Protein AF-A0A2D5ZGW1-F1 (afdb_monomer_lite)

Secondary structure (DSSP, 8-state):
--PPPHHHHHHHHHTT--HHHHHHHHHHHTT--EEHHHHHHHH---HHHHHHHHHHHHHTTSEEEEEETTEEEEEES-TTHHHHHHHHHHHHHHHHHHHHHHHHHHHHHHHHHHTTPPEEEEEEHHHHHHHHHHHHHHS--SEEEEE----S-GGG-TTHHHHHHHHHHHHHTT-EEEEEEESSHHHHHHHHTHHHHTEEEEEE-GGG---SSEEEEETTEEEEEETTTTEEEEEE-HHHHHHHHHHHHHHHHHTT----TTSTT---S-PPPPPPPHHHHHHHHHHHHHS-HHHHHHHHHHHHHHHHHHHHHHHHHHHHHHHHHHHHHHHHHHHHHHH--HHHHHT--SGGGGGSHHHHHHHHHHHHHHHHSTT--EEEEEEEETTEEEEEEEEEETT-SSTTGGGSS-TTS---SS-SS---TTTTT----TTEEESS--HHHHHTTTS-EEPPSEEETTEEEEEEEEEEE-TTS-EEEEEEEEEETHHHHHHHHHHHHHHHHHHHHHHHHHHHHHHS----SHHHHHHHTTSTTHHHHHHHHHHHHHHHHHHHHHHHHHHHHHHHHHHHHHHHHHHGGG--HHHHHH--SGGGGGSHHHHHHHHHHHHHHHH-TT--EEEEEEE-SSTTEEEEEEETTTTSTT----SS-SS--SGGG----TT-EEE-TT-HHHHHHTTS-EE-SS-EEETTEEEEEEEEEEE-TTS-EEEEEEEEEETHHHHHHHHHHHHHHHHHHHHHHHHHHHHHHHH-HHHHHHHHHSHHHHHHT----

Foldseek 3Di:
DDADPPVVVVVVVVVPQDPLLNLLVRVQVVPDFDALVRSCVVRVDDSVVNVVSLVVCVVLVQWDWDQDPNGTTIHGPDPCSVVVSVVVSVVVVVVVVVVVVVVVVVVVVVVVVVVADWDKDKAFAPVSVLVVLVVLLVQLFQEKEKEAALPDALVPQPCNVSVVVSLVSCVVSNRAYEYEYAPDPSLVVVQVCCLPRRYHYFHDHNVLRDDPFMWMQGQQWIKTQHSVRRMIMITRGNVVSVVVVVSRVVRVVVSVPPDDPPCPPPPPDPDDDDNPDPVVVCVVVVVCQVPDPVNVVVVVVVVVVVVVVVVVVLVVLLVLVQVLQQLLQQLLQLLLLVQDDLVLLVQFADQVSLPPPSQLVRLCSQLLLPVQQVQWQWKFKKDADPPGNVWIWTSHINQPNPQCQLPDPDVVSQTPSRPPPDRDCQALRRGHGGNHTPDDDDPQLSCQQVAKGKDDFDQDRNGTWIKTKHFNADPVRHGSIIIMIIGHPVVSVVSSCVLCVVVVVVVVVVVVCVVVVVVPDDDDPPVVVVVCVPDPCVLVVLVVVLVVVVVVLVVVLVSLLVSLLVSVQSSQLSLQSSLLAVDAVVLLVCFAFQVSLPPPSNVVVLVSQLSSCVSVVQWQKKFKWFADPDNQKTWTSDINPVNPQPDQDPSLPPPDRDQLNHRGGHNHIDGCVVPVQQSVQQVGKGWGPDFDADSNGTWTKIKHFNAHPVRHGGIIIIITGHSCVSVVVSCVVCVVVVVVSVVSVVVSVVVVLVVDVVVVVVVCVPPVNCVVPPPDD

Structure (mmCIF, N/CA/C/O backbone):
data_AF-A0A2D5ZGW1-F1
#
_entry.id   AF-A0A2D5ZGW1-F1
#
loop_
_atom_site.group_PDB
_atom_site.id
_atom_site.type_symbol
_atom_site.label_atom_id
_atom_site.label_alt_id
_atom_site.label_comp_id
_atom_site.label_asym_id
_atom_site.label_entity_id
_atom_site.label_seq_id
_atom_site.pdbx_PDB_ins_code
_atom_site.Cartn_x
_atom_site.Cartn_y
_atom_site.Cartn_z
_atom_site.occupancy
_atom_site.B_iso_or_equiv
_atom_site.auth_seq_id
_atom_site.auth_comp_id
_atom_site.auth_asym_id
_atom_site.auth_atom_id
_atom_site.pdbx_PDB_model_num
ATOM 1 N N . MET A 1 1 ? 85.721 -47.897 -81.813 1.00 48.12 1 MET A N 1
ATOM 2 C CA . MET A 1 1 ? 84.308 -47.486 -81.688 1.00 48.12 1 MET A CA 1
ATOM 3 C C . MET A 1 1 ? 84.289 -45.992 -81.449 1.00 48.12 1 MET A C 1
ATOM 5 O O . MET A 1 1 ? 84.829 -45.555 -80.439 1.00 48.12 1 MET A O 1
ATOM 9 N N . VAL A 1 2 ? 83.766 -45.212 -82.391 1.00 56.31 2 VAL A N 1
ATOM 10 C CA . VAL A 1 2 ? 83.578 -43.769 -82.197 1.00 56.31 2 VAL A CA 1
ATOM 11 C C . VAL A 1 2 ? 82.226 -43.599 -81.509 1.00 56.31 2 VAL A C 1
ATOM 13 O O . VAL A 1 2 ? 81.192 -43.630 -82.166 1.00 56.31 2 VAL A O 1
ATOM 16 N N . ASN A 1 3 ? 82.217 -43.514 -80.178 1.00 62.28 3 ASN A N 1
ATOM 17 C CA . ASN A 1 3 ? 80.998 -43.174 -79.444 1.00 62.28 3 ASN A CA 1
ATOM 18 C C . ASN A 1 3 ? 80.768 -41.661 -79.517 1.00 62.28 3 ASN A C 1
ATOM 20 O O . ASN A 1 3 ? 81.711 -40.883 -79.368 1.00 62.28 3 ASN A O 1
ATOM 24 N N . LEU A 1 4 ? 79.514 -41.255 -79.722 1.00 70.12 4 LEU A N 1
ATOM 25 C CA . LEU A 1 4 ? 79.095 -39.861 -79.588 1.00 70.12 4 LEU A CA 1
ATOM 26 C C . LEU A 1 4 ? 79.408 -39.376 -78.158 1.00 70.12 4 LEU A C 1
ATOM 28 O O . LEU A 1 4 ? 79.011 -40.039 -77.200 1.00 70.12 4 LEU A O 1
ATOM 32 N N . PRO A 1 5 ? 80.127 -38.254 -77.978 1.00 77.44 5 PRO A N 1
ATOM 33 C CA . PRO A 1 5 ? 80.318 -37.668 -76.657 1.00 77.44 5 PRO A CA 1
ATOM 34 C C . PRO A 1 5 ? 78.974 -37.267 -76.041 1.00 77.44 5 PRO A C 1
ATOM 36 O O . PRO A 1 5 ? 78.110 -36.735 -76.739 1.00 77.44 5 PRO A O 1
ATOM 39 N N . THR A 1 6 ? 78.823 -37.439 -74.726 1.00 76.56 6 THR A N 1
ATOM 40 C CA . THR A 1 6 ? 77.583 -37.130 -73.990 1.00 76.56 6 THR A CA 1
ATOM 41 C C . THR A 1 6 ? 77.089 -35.699 -74.225 1.00 76.56 6 THR A C 1
ATOM 43 O O . THR A 1 6 ? 75.889 -35.473 -74.307 1.00 76.56 6 THR A O 1
ATOM 46 N N . SER A 1 7 ? 77.997 -34.733 -74.398 1.00 77.50 7 SER A N 1
ATOM 47 C CA . SER A 1 7 ? 77.643 -33.342 -74.713 1.00 77.50 7 SER A CA 1
ATOM 48 C C . SER A 1 7 ? 76.905 -33.202 -76.047 1.00 77.50 7 SER A C 1
ATOM 50 O O . SER A 1 7 ? 75.913 -32.484 -76.125 1.00 77.50 7 SER A O 1
ATOM 52 N N . ILE A 1 8 ? 77.338 -33.925 -77.083 1.00 76.75 8 ILE A N 1
ATOM 53 C CA . ILE A 1 8 ? 76.698 -33.900 -78.404 1.00 76.75 8 ILE A CA 1
ATOM 54 C C . ILE A 1 8 ? 75.336 -34.597 -78.360 1.00 76.75 8 ILE A C 1
ATOM 56 O O . ILE A 1 8 ? 74.399 -34.149 -79.015 1.00 76.75 8 ILE A O 1
ATOM 60 N N . GLU A 1 9 ? 75.196 -35.658 -77.563 1.00 78.00 9 GLU A N 1
ATOM 61 C CA . GLU A 1 9 ? 73.902 -36.317 -77.356 1.00 78.00 9 GLU A CA 1
ATOM 62 C C . GLU A 1 9 ? 72.882 -35.372 -76.722 1.00 78.00 9 GLU A C 1
ATOM 64 O O . GLU A 1 9 ? 71.762 -35.267 -77.221 1.00 78.00 9 GLU A O 1
ATOM 69 N N . THR A 1 10 ? 73.288 -34.631 -75.688 1.00 81.12 10 THR A N 1
ATOM 70 C CA . THR A 1 10 ? 72.438 -33.614 -75.062 1.00 81.12 10 THR A CA 1
ATOM 71 C C . THR A 1 10 ? 72.016 -32.550 -76.074 1.00 81.12 10 THR A C 1
ATOM 73 O O . THR A 1 10 ? 70.831 -32.242 -76.169 1.00 81.12 10 THR A O 1
ATOM 76 N N . TYR A 1 11 ? 72.941 -32.049 -76.901 1.00 81.81 11 TYR A N 1
ATOM 77 C CA . TYR A 1 11 ? 72.613 -31.037 -77.912 1.00 81.81 11 TYR A CA 1
ATOM 78 C C . TYR A 1 11 ? 71.655 -31.551 -78.986 1.00 81.81 11 TYR A C 1
ATOM 80 O O . TYR A 1 11 ? 70.747 -30.835 -79.401 1.00 81.81 11 TYR A O 1
ATOM 88 N N . LEU A 1 12 ? 71.804 -32.800 -79.428 1.00 81.25 12 LEU A N 1
ATOM 89 C CA . LEU A 1 12 ? 70.855 -33.404 -80.362 1.00 81.25 12 LEU A CA 1
ATOM 90 C C . LEU A 1 12 ? 69.486 -33.609 -79.697 1.00 81.25 12 LEU A C 1
ATOM 92 O O . LEU A 1 12 ? 68.455 -33.368 -80.323 1.00 81.25 12 LEU A O 1
ATOM 96 N N . GLN A 1 13 ? 69.441 -33.981 -78.420 1.00 82.69 13 GLN A N 1
ATOM 97 C CA . GLN A 1 13 ? 68.183 -34.086 -77.684 1.00 82.69 13 GLN A CA 1
ATOM 98 C C . GLN A 1 13 ? 67.473 -32.725 -77.564 1.00 82.69 13 GLN A C 1
ATOM 100 O O . GLN A 1 13 ? 66.282 -32.634 -77.865 1.00 82.69 13 GLN A O 1
ATOM 105 N N . GLU A 1 14 ? 68.195 -31.657 -77.213 1.00 80.44 14 GLU A N 1
ATOM 106 C CA . GLU A 1 14 ? 67.682 -30.275 -77.184 1.00 80.44 14 GLU A CA 1
ATOM 107 C C . GLU A 1 14 ? 67.238 -29.784 -78.572 1.00 80.44 14 GLU A C 1
ATOM 109 O O . GLU A 1 14 ? 66.255 -29.050 -78.713 1.00 80.44 14 GLU A O 1
ATOM 114 N N . ALA A 1 15 ? 67.914 -30.244 -79.625 1.00 77.50 15 ALA A N 1
ATOM 115 C CA . ALA A 1 15 ? 67.552 -29.968 -81.009 1.00 77.50 15 ALA A CA 1
ATOM 116 C C . ALA A 1 15 ? 66.357 -30.812 -81.511 1.00 77.50 15 ALA A C 1
ATOM 118 O O . ALA A 1 15 ? 65.927 -30.657 -82.654 1.00 77.50 15 ALA A O 1
ATOM 119 N N . GLY A 1 16 ? 65.777 -31.675 -80.666 1.00 82.31 16 GLY A N 1
ATOM 120 C CA . GLY A 1 16 ? 64.565 -32.440 -80.967 1.00 82.31 16 GLY A CA 1
ATOM 121 C C . GLY A 1 16 ? 64.814 -33.776 -81.672 1.00 82.31 16 GLY A C 1
ATOM 122 O O . GLY A 1 16 ? 63.963 -34.238 -82.440 1.00 82.31 16 GLY A O 1
ATOM 123 N N . PHE A 1 17 ? 65.978 -34.401 -81.471 1.00 86.88 17 PHE A N 1
ATOM 124 C CA . PHE A 1 17 ? 66.190 -35.810 -81.821 1.00 86.88 17 PHE A CA 1
ATOM 125 C C . PHE A 1 17 ? 65.608 -36.721 -80.736 1.00 86.88 17 PHE A C 1
ATOM 127 O O . PHE A 1 17 ? 65.849 -36.561 -79.542 1.00 86.88 17 PHE A O 1
ATOM 134 N N . SER A 1 18 ? 64.848 -37.720 -81.161 1.00 87.06 18 SER A N 1
ATOM 135 C CA . SER A 1 18 ? 64.322 -38.778 -80.305 1.00 87.06 18 SER A CA 1
ATOM 136 C C . SER A 1 18 ? 65.411 -39.775 -79.899 1.00 87.06 18 SER A C 1
ATOM 138 O O . SER A 1 18 ? 66.397 -39.984 -80.609 1.00 87.06 18 SER A O 1
ATOM 140 N N . ALA A 1 19 ? 65.189 -40.478 -78.785 1.00 83.44 19 ALA A N 1
ATOM 141 C CA . ALA A 1 19 ? 66.094 -41.527 -78.310 1.00 83.44 19 ALA A CA 1
ATOM 142 C C . ALA A 1 19 ? 66.369 -42.610 -79.373 1.00 83.44 19 ALA A C 1
ATOM 144 O O . ALA A 1 19 ? 67.481 -43.128 -79.460 1.00 83.44 19 ALA A O 1
ATOM 145 N N . THR A 1 20 ? 65.377 -42.924 -80.214 1.00 85.50 20 THR A N 1
ATOM 146 C CA . THR A 1 20 ? 65.522 -43.890 -81.312 1.00 85.50 20 THR A CA 1
ATOM 147 C C . THR A 1 20 ? 66.407 -43.351 -82.438 1.00 85.50 20 THR A C 1
ATOM 149 O O . THR A 1 20 ? 67.251 -44.089 -82.937 1.00 85.50 20 THR A O 1
ATOM 152 N N . GLU A 1 21 ? 66.262 -42.081 -82.828 1.00 86.69 21 GLU A N 1
ATOM 153 C CA . GLU A 1 21 ? 67.111 -41.460 -83.859 1.00 86.69 21 GLU A CA 1
ATOM 154 C C . GLU A 1 21 ? 68.569 -41.378 -83.400 1.00 86.69 21 GLU A C 1
ATOM 156 O O . GLU A 1 21 ? 69.467 -41.708 -84.169 1.00 86.69 21 GLU A O 1
ATOM 161 N N . MET A 1 22 ? 68.804 -41.022 -82.132 1.00 84.81 22 MET A N 1
ATOM 162 C CA . MET A 1 22 ? 70.148 -40.990 -81.548 1.00 84.81 22 MET A CA 1
ATOM 163 C C . MET A 1 22 ? 70.782 -42.381 -81.499 1.00 84.81 22 MET A C 1
ATOM 165 O O . MET A 1 22 ? 71.950 -42.542 -81.848 1.00 84.81 22 MET A O 1
ATOM 169 N N . LEU A 1 23 ? 70.011 -43.403 -81.113 1.00 83.88 23 LEU A N 1
ATOM 170 C CA . LEU A 1 23 ? 70.478 -44.788 -81.119 1.00 83.88 23 LEU A CA 1
ATOM 171 C C . LEU A 1 23 ? 70.865 -45.244 -82.534 1.00 83.88 23 LEU A C 1
ATOM 173 O O . LEU A 1 23 ? 71.869 -45.931 -82.704 1.00 83.88 23 LEU A O 1
ATOM 177 N N . LEU A 1 24 ? 70.094 -44.839 -83.544 1.00 84.25 24 LEU A N 1
ATOM 178 C CA . LEU A 1 24 ? 70.342 -45.174 -84.945 1.00 84.25 24 LEU A CA 1
ATOM 179 C C . LEU A 1 24 ? 71.594 -44.466 -85.480 1.00 84.25 24 LEU A C 1
ATOM 181 O O . LEU A 1 24 ? 72.449 -45.106 -86.085 1.00 84.25 24 LEU A O 1
ATOM 185 N N . LEU A 1 25 ? 71.749 -43.178 -85.169 1.00 82.19 25 LEU A N 1
ATOM 186 C CA . LEU A 1 25 ? 72.943 -42.384 -85.464 1.00 82.19 25 LEU A CA 1
ATOM 187 C C . LEU A 1 25 ? 74.211 -42.995 -84.861 1.00 82.19 25 LEU A C 1
ATOM 189 O O . LEU A 1 25 ? 75.191 -43.161 -85.579 1.00 82.19 25 LEU A O 1
ATOM 193 N N . LYS A 1 26 ? 74.183 -43.402 -83.583 1.00 81.69 26 LYS A N 1
ATOM 194 C CA . LYS A 1 26 ? 75.316 -44.084 -82.931 1.00 81.69 26 LYS A CA 1
ATOM 195 C C . LYS A 1 26 ? 75.747 -45.328 -83.703 1.00 81.69 26 LYS A C 1
ATOM 197 O O . LYS A 1 26 ? 76.932 -45.513 -83.940 1.00 81.69 26 LYS A O 1
ATOM 202 N N . ARG A 1 27 ? 74.785 -46.153 -84.131 1.00 82.62 27 ARG A N 1
ATOM 203 C CA . ARG A 1 27 ? 75.069 -47.385 -84.882 1.00 82.62 27 ARG A CA 1
ATOM 204 C C . ARG A 1 27 ? 75.598 -47.123 -86.285 1.00 82.62 27 ARG A C 1
ATOM 206 O O . ARG A 1 27 ? 76.488 -47.834 -86.726 1.00 82.62 27 ARG A O 1
ATOM 213 N N . LEU A 1 28 ? 75.085 -46.112 -86.980 1.00 80.81 28 LEU A N 1
ATOM 214 C CA . LEU A 1 28 ? 75.580 -45.774 -88.314 1.00 80.81 28 LEU A CA 1
ATOM 215 C C . LEU A 1 28 ? 76.949 -45.063 -88.275 1.00 80.81 28 LEU A C 1
ATOM 217 O O . LEU A 1 28 ? 77.730 -45.207 -89.212 1.00 80.81 28 LEU A O 1
ATOM 221 N N . LEU A 1 29 ? 77.283 -44.350 -87.189 1.00 77.81 29 LEU A N 1
ATOM 222 C CA . LEU A 1 29 ? 78.610 -43.743 -86.974 1.00 77.81 29 LEU A CA 1
ATOM 223 C C . LEU A 1 29 ? 79.720 -44.774 -86.717 1.00 77.81 29 LEU A C 1
ATOM 225 O O . LEU A 1 29 ? 80.896 -44.449 -86.868 1.00 77.81 29 LEU A O 1
ATOM 229 N N . GLU A 1 30 ? 79.371 -46.018 -86.374 1.00 74.62 30 GLU A N 1
ATOM 230 C CA . GLU A 1 30 ? 80.332 -47.124 -86.243 1.00 74.62 30 GLU A CA 1
ATOM 231 C C . GLU A 1 30 ? 80.922 -47.561 -87.605 1.00 74.62 30 GLU A C 1
ATOM 233 O O . GLU A 1 30 ? 81.854 -48.362 -87.627 1.00 74.62 30 GLU A O 1
ATOM 238 N N . GLY A 1 31 ? 80.451 -46.987 -88.724 1.00 66.25 31 GLY A N 1
ATOM 239 C CA . GLY A 1 31 ? 81.028 -47.153 -90.065 1.00 66.25 31 GLY A CA 1
ATOM 240 C C . GLY A 1 31 ? 80.402 -48.273 -90.900 1.00 66.25 31 GLY A C 1
ATOM 241 O O . GLY A 1 31 ? 80.894 -48.578 -91.984 1.00 66.25 31 GLY A O 1
ATOM 242 N N . GLU A 1 32 ? 79.318 -48.886 -90.424 1.00 66.81 32 GLU A N 1
ATOM 243 C CA . GLU A 1 32 ? 78.635 -49.976 -91.120 1.00 66.81 32 GLU A CA 1
ATOM 244 C C . GLU A 1 32 ? 77.377 -49.489 -91.852 1.00 66.81 32 GLU A C 1
ATOM 246 O O . GLU A 1 32 ? 76.500 -48.854 -91.261 1.00 66.81 32 GLU A O 1
ATOM 251 N N . THR A 1 33 ? 77.245 -49.842 -93.135 1.00 78.94 33 THR A N 1
ATOM 252 C CA . THR A 1 33 ? 75.998 -49.652 -93.887 1.00 78.94 33 THR A CA 1
ATOM 253 C C . THR A 1 33 ? 75.044 -50.810 -93.594 1.00 78.94 33 THR A C 1
ATOM 255 O O . THR A 1 33 ? 75.314 -51.974 -93.913 1.00 78.94 33 THR A O 1
ATOM 258 N N . LEU A 1 34 ? 73.918 -50.496 -92.951 1.00 83.50 34 LEU A N 1
ATOM 259 C CA . LEU A 1 34 ? 73.014 -51.495 -92.376 1.00 83.50 34 LEU A CA 1
ATOM 260 C C . LEU A 1 34 ? 71.634 -51.449 -93.033 1.00 83.50 34 LEU A C 1
ATOM 262 O O . LEU A 1 34 ? 71.081 -50.384 -93.309 1.00 83.50 34 LEU A O 1
ATOM 266 N N . THR A 1 35 ? 71.048 -52.621 -93.257 1.00 85.06 35 THR A N 1
ATOM 267 C CA . THR A 1 35 ? 69.636 -52.765 -93.621 1.00 85.06 35 THR A CA 1
ATOM 268 C C . THR A 1 35 ? 68.739 -52.494 -92.413 1.00 85.06 35 THR A C 1
ATOM 270 O O . THR A 1 35 ? 69.146 -52.619 -91.255 1.00 85.06 35 THR A O 1
ATOM 273 N N . LEU A 1 36 ? 67.463 -52.193 -92.662 1.00 82.75 36 LEU A N 1
ATOM 274 C CA . LEU A 1 36 ? 66.482 -51.969 -91.594 1.00 82.75 36 LEU A CA 1
ATOM 275 C C . LEU A 1 36 ? 66.348 -53.180 -90.643 1.00 82.75 36 LEU A C 1
ATOM 277 O O . LEU A 1 36 ? 66.117 -53.022 -89.445 1.00 82.75 36 LEU A O 1
ATOM 281 N N . ARG A 1 37 ? 66.515 -54.397 -91.178 1.00 82.19 37 ARG A N 1
ATOM 282 C CA . ARG A 1 37 ? 66.456 -55.654 -90.418 1.00 82.19 37 ARG A CA 1
ATOM 283 C C . ARG A 1 37 ? 67.697 -55.851 -89.544 1.00 82.19 37 ARG A C 1
ATOM 285 O O . ARG A 1 37 ? 67.566 -56.290 -88.405 1.00 82.19 37 ARG A O 1
ATOM 292 N N . GLU A 1 38 ? 68.878 -55.491 -90.044 1.00 82.38 38 GLU A N 1
ATOM 293 C CA . GLU A 1 38 ? 70.123 -55.517 -89.264 1.00 82.38 38 GLU A CA 1
ATOM 294 C C . GLU A 1 38 ? 70.112 -54.452 -88.159 1.00 82.38 38 GLU A C 1
ATOM 296 O O . GLU A 1 38 ? 70.496 -54.738 -87.025 1.00 82.38 38 GLU A O 1
ATOM 301 N N . LEU A 1 39 ? 69.584 -53.255 -88.443 1.00 82.56 39 LEU A N 1
ATOM 302 C CA . LEU A 1 39 ? 69.360 -52.223 -87.427 1.00 82.56 39 LEU A CA 1
ATOM 303 C C . LEU A 1 39 ? 68.400 -52.711 -86.334 1.00 82.56 39 LEU A C 1
ATOM 305 O O . LEU A 1 39 ? 68.674 -52.499 -85.154 1.00 82.56 39 LEU A O 1
ATOM 309 N N . ALA A 1 40 ? 67.316 -53.407 -86.693 1.00 83.25 40 ALA A N 1
ATOM 310 C CA . ALA A 1 40 ? 66.386 -53.994 -85.724 1.00 83.25 40 ALA A CA 1
ATOM 311 C C . ALA A 1 40 ? 67.070 -55.025 -84.817 1.00 83.25 40 ALA A C 1
ATOM 313 O O . ALA A 1 40 ? 66.920 -54.964 -83.596 1.00 83.25 40 ALA A O 1
ATOM 314 N N . ALA A 1 41 ? 67.895 -55.907 -85.389 1.00 83.06 41 ALA A N 1
ATOM 315 C CA . ALA A 1 41 ? 68.657 -56.892 -84.625 1.00 83.06 41 ALA A CA 1
ATOM 316 C C . ALA A 1 41 ? 69.685 -56.242 -83.677 1.00 83.06 41 ALA A C 1
ATOM 318 O O . ALA A 1 41 ? 69.816 -56.668 -82.533 1.00 83.06 41 ALA A O 1
ATOM 319 N N . LYS A 1 42 ? 70.384 -55.185 -84.116 1.00 81.06 42 LYS A N 1
ATOM 320 C CA . LYS A 1 42 ? 71.431 -54.511 -83.321 1.00 81.06 42 LYS A CA 1
ATOM 321 C C . LYS A 1 42 ? 70.909 -53.527 -82.269 1.00 81.06 42 LYS A C 1
ATOM 323 O O . LYS A 1 42 ? 71.627 -53.202 -81.321 1.00 81.06 42 LYS A O 1
ATOM 328 N N . THR A 1 43 ? 69.694 -53.009 -82.441 1.00 80.44 43 THR A N 1
ATOM 329 C CA . THR A 1 43 ? 69.101 -52.001 -81.539 1.00 80.44 43 THR A CA 1
ATOM 330 C C . THR A 1 43 ? 67.990 -52.553 -80.646 1.00 80.44 43 THR A C 1
ATOM 332 O O . THR A 1 43 ? 67.609 -51.885 -79.685 1.00 80.44 43 THR A O 1
ATOM 335 N N . GLY A 1 44 ? 67.450 -53.740 -80.948 1.00 80.44 44 GLY A N 1
ATOM 336 C CA . GLY A 1 44 ? 66.318 -54.328 -80.224 1.00 80.44 44 GLY A CA 1
ATOM 337 C C . GLY A 1 44 ? 64.996 -53.569 -80.412 1.00 80.44 44 GLY A C 1
ATOM 338 O O . GLY A 1 44 ? 64.060 -53.764 -79.639 1.00 80.44 44 GLY A O 1
ATOM 339 N N . LYS A 1 45 ? 64.909 -52.670 -81.404 1.00 84.06 45 LYS A N 1
ATOM 340 C CA . LYS A 1 45 ? 63.704 -51.887 -81.726 1.00 84.06 45 LYS A CA 1
ATOM 341 C C . LYS A 1 45 ? 62.943 -52.507 -82.900 1.00 84.06 45 LYS A C 1
ATOM 343 O O . LYS A 1 45 ? 63.535 -53.146 -83.767 1.00 84.06 45 LYS A O 1
ATOM 348 N N . SER A 1 46 ? 61.622 -52.305 -82.940 1.00 85.75 46 SER A N 1
ATOM 349 C CA . SER A 1 46 ? 60.792 -52.804 -84.041 1.00 85.75 46 SER A CA 1
ATOM 350 C C . SER A 1 46 ? 61.144 -52.107 -85.358 1.00 85.75 46 SER A C 1
ATOM 352 O O . SER A 1 46 ? 61.479 -50.920 -85.389 1.00 85.75 46 SER A O 1
ATOM 354 N N . THR A 1 47 ? 61.035 -52.842 -86.465 1.00 81.69 47 THR A N 1
ATOM 355 C CA . THR A 1 47 ? 61.324 -52.328 -87.811 1.00 81.69 47 THR A CA 1
ATOM 356 C C . THR A 1 47 ? 60.488 -51.093 -88.152 1.00 81.69 47 THR A C 1
ATOM 358 O O . THR A 1 47 ? 61.023 -50.157 -88.730 1.00 81.69 47 THR A O 1
ATOM 361 N N . GLY A 1 48 ? 59.222 -51.021 -87.726 1.00 83.88 48 GLY A N 1
ATOM 362 C CA . GLY A 1 48 ? 58.370 -49.843 -87.952 1.00 83.88 48 GLY A CA 1
ATOM 363 C C . GLY A 1 48 ? 58.873 -48.566 -87.264 1.00 83.88 48 GLY A C 1
ATOM 364 O O . GLY A 1 48 ? 58.869 -47.496 -87.867 1.00 83.88 48 GLY A O 1
ATOM 365 N N . VAL A 1 49 ? 59.371 -48.671 -86.026 1.00 84.12 49 VAL A N 1
ATOM 366 C CA . VAL A 1 49 ? 59.924 -47.520 -85.287 1.00 84.12 49 VAL A CA 1
ATOM 367 C C . VAL A 1 49 ? 61.254 -47.066 -85.900 1.00 84.12 49 VAL A C 1
ATOM 369 O O . VAL A 1 49 ? 61.529 -45.868 -85.977 1.00 84.12 49 VAL A O 1
ATOM 372 N N . LEU A 1 50 ? 62.064 -48.012 -86.381 1.00 85.06 50 LEU A N 1
ATOM 373 C CA . LEU A 1 50 ? 63.323 -47.716 -87.068 1.00 85.06 50 LEU A CA 1
ATOM 374 C C . LEU A 1 50 ? 63.112 -47.126 -88.469 1.00 85.06 50 LEU A C 1
ATOM 376 O O . LEU A 1 50 ? 63.882 -46.253 -88.862 1.00 85.06 50 LEU A O 1
ATOM 380 N N . ASP A 1 51 ? 62.070 -47.533 -89.198 1.00 85.50 51 ASP A N 1
ATOM 381 C CA . ASP A 1 51 ? 61.685 -46.924 -90.483 1.00 85.50 51 ASP A CA 1
ATOM 382 C C . ASP A 1 51 ? 61.284 -45.456 -90.300 1.00 85.50 51 ASP A C 1
ATOM 384 O O . ASP A 1 51 ? 61.739 -44.574 -91.026 1.00 85.50 51 ASP A O 1
ATOM 388 N N . GLN A 1 52 ? 60.493 -45.159 -89.267 1.00 86.38 52 GLN A N 1
ATOM 389 C CA . GLN A 1 52 ? 60.108 -43.781 -88.973 1.00 86.38 52 GLN A CA 1
ATOM 390 C C . GLN A 1 52 ? 61.315 -42.920 -88.565 1.00 86.38 52 GLN A C 1
ATOM 392 O O . GLN A 1 52 ? 61.426 -41.774 -89.001 1.00 86.38 52 GLN A O 1
ATOM 397 N N . ALA A 1 53 ? 62.230 -43.464 -87.756 1.00 85.75 53 ALA A N 1
ATOM 398 C CA . ALA A 1 53 ? 63.449 -42.765 -87.353 1.00 85.75 53 ALA A CA 1
ATOM 399 C C . ALA A 1 53 ? 64.409 -42.542 -88.536 1.00 85.75 53 ALA A C 1
ATOM 401 O O . ALA A 1 53 ? 64.939 -41.446 -88.696 1.00 85.75 53 ALA A O 1
ATOM 402 N N . THR A 1 54 ? 64.599 -43.541 -89.405 1.00 84.56 54 THR A N 1
ATOM 403 C CA . THR A 1 54 ? 65.429 -43.385 -90.615 1.00 84.56 54 THR A CA 1
ATOM 404 C C . THR A 1 54 ? 64.836 -42.373 -91.586 1.00 84.56 54 THR A C 1
ATOM 406 O O . THR A 1 54 ? 65.583 -41.535 -92.078 1.00 84.56 54 THR A O 1
ATOM 409 N N . LYS A 1 55 ? 63.515 -42.369 -91.814 1.00 87.38 55 LYS A N 1
ATOM 410 C CA . LYS A 1 55 ? 62.847 -41.343 -92.638 1.00 87.38 55 LYS A CA 1
ATOM 411 C C . LYS A 1 55 ? 63.103 -39.930 -92.123 1.00 87.38 55 LYS A C 1
ATOM 413 O O . LYS A 1 55 ? 63.545 -39.086 -92.889 1.00 87.38 55 LYS A O 1
ATOM 418 N N . LYS A 1 56 ? 62.938 -39.693 -90.819 1.00 86.88 56 LYS A N 1
ATOM 419 C CA . LYS A 1 56 ? 63.225 -38.380 -90.219 1.00 86.88 56 LYS A CA 1
ATOM 420 C C . LYS A 1 56 ? 64.693 -37.976 -90.361 1.00 86.88 56 LYS A C 1
ATOM 422 O O . LYS A 1 56 ? 64.984 -36.810 -90.608 1.00 86.88 56 LYS A O 1
ATOM 427 N N . LEU A 1 57 ? 65.625 -38.920 -90.232 1.00 85.38 57 LEU A N 1
ATOM 428 C CA . LEU A 1 57 ? 67.050 -38.648 -90.438 1.00 85.38 57 LEU A CA 1
ATOM 429 C C . LEU A 1 57 ? 67.400 -38.392 -91.913 1.00 85.38 57 LEU A C 1
ATOM 431 O O . LEU A 1 57 ? 68.294 -37.589 -92.184 1.00 85.38 57 LEU A O 1
ATOM 435 N N . ILE A 1 58 ? 66.679 -39.010 -92.853 1.00 85.94 58 ILE A N 1
ATOM 436 C CA . ILE A 1 58 ? 66.765 -38.719 -94.292 1.00 85.94 58 ILE A CA 1
ATOM 437 C C . ILE A 1 58 ? 66.195 -37.331 -94.601 1.00 85.94 58 ILE A C 1
ATOM 439 O O . ILE A 1 58 ? 66.829 -36.570 -95.327 1.00 85.94 58 ILE A O 1
ATOM 443 N N . ASP A 1 59 ? 65.061 -36.953 -94.006 1.00 85.06 59 ASP A N 1
ATOM 444 C CA . ASP A 1 59 ? 64.468 -35.617 -94.171 1.00 85.06 59 ASP A CA 1
ATOM 445 C C . ASP A 1 59 ? 65.401 -34.522 -93.632 1.00 85.06 59 ASP A C 1
ATOM 447 O O . ASP A 1 59 ? 65.555 -33.458 -94.234 1.00 85.06 59 ASP A O 1
ATOM 451 N N . ARG A 1 60 ? 66.109 -34.813 -92.531 1.00 85.62 60 ARG A N 1
ATOM 452 C CA . ARG A 1 60 ? 67.192 -33.972 -91.989 1.00 85.62 60 ARG A CA 1
ATOM 453 C C . ARG A 1 60 ? 68.472 -34.014 -92.836 1.00 85.62 60 ARG A C 1
ATOM 455 O O . ARG A 1 60 ? 69.423 -33.302 -92.529 1.00 85.62 60 ARG A O 1
ATOM 462 N N . LYS A 1 61 ? 68.498 -34.823 -93.900 1.00 84.00 61 LYS A N 1
ATOM 463 C CA . LYS A 1 61 ? 69.623 -35.084 -94.813 1.00 84.00 61 LYS A CA 1
ATOM 464 C C . LYS A 1 61 ? 70.843 -35.738 -94.162 1.00 84.00 61 LYS A C 1
ATOM 466 O O . LYS A 1 61 ? 71.878 -35.830 -94.810 1.00 84.00 61 LYS A O 1
ATOM 471 N N . ILE A 1 62 ? 70.717 -36.221 -92.923 1.00 83.44 62 ILE A N 1
ATOM 472 C CA . ILE A 1 62 ? 71.789 -36.817 -92.104 1.00 83.44 62 ILE A CA 1
ATOM 473 C C . ILE A 1 62 ? 72.097 -38.257 -92.524 1.00 83.44 62 ILE A C 1
ATOM 475 O O . ILE A 1 62 ? 73.245 -38.692 -92.446 1.00 83.44 62 ILE A O 1
ATOM 479 N N . VAL A 1 63 ? 71.075 -38.987 -92.968 1.00 84.88 63 VAL A N 1
ATOM 480 C CA . VAL A 1 63 ? 71.183 -40.370 -93.443 1.00 84.88 63 VAL A CA 1
ATOM 481 C C . VAL A 1 63 ? 70.784 -40.427 -94.913 1.00 84.88 63 VAL A C 1
ATOM 483 O O . VAL A 1 63 ? 69.809 -39.798 -95.317 1.00 84.88 63 VAL A O 1
ATOM 486 N N . THR A 1 64 ? 71.502 -41.215 -95.705 1.00 83.38 64 THR A N 1
ATOM 487 C CA . THR A 1 64 ? 71.142 -41.571 -97.079 1.00 83.38 64 THR A CA 1
ATOM 488 C C . THR A 1 64 ? 70.728 -43.033 -97.158 1.00 83.38 64 THR A C 1
ATOM 490 O O . THR A 1 64 ? 71.135 -43.881 -96.359 1.00 83.38 64 THR A O 1
ATOM 493 N N . LYS A 1 65 ? 69.874 -43.325 -98.138 1.00 85.31 65 LYS A N 1
ATOM 494 C CA . LYS A 1 65 ? 69.475 -44.682 -98.496 1.00 85.31 65 LYS A CA 1
ATOM 495 C C . LYS A 1 65 ? 70.209 -45.064 -99.777 1.00 85.31 65 LYS A C 1
ATOM 497 O O . LYS A 1 65 ? 69.960 -44.467 -100.820 1.00 85.31 65 LYS A O 1
ATOM 502 N N . GLU A 1 66 ? 71.079 -46.058 -99.692 1.00 81.00 66 GLU A N 1
ATOM 503 C CA . GLU A 1 66 ? 71.863 -46.574 -100.814 1.00 81.00 66 GLU A CA 1
ATOM 504 C C . GLU A 1 66 ? 71.400 -47.990 -101.165 1.00 81.00 66 GLU A C 1
ATOM 506 O O . GLU A 1 66 ? 71.006 -48.763 -100.287 1.00 81.00 66 GLU A O 1
ATOM 511 N N . SER A 1 67 ? 71.418 -48.340 -102.452 1.00 77.69 67 SER A N 1
ATOM 512 C CA . SER A 1 67 ? 71.138 -49.711 -102.890 1.00 77.69 67 SER A CA 1
ATOM 513 C C . SER A 1 67 ? 72.458 -50.422 -103.148 1.00 77.69 67 SER A C 1
ATOM 515 O O . SER A 1 67 ? 73.203 -50.046 -104.051 1.00 77.69 67 SER A O 1
ATOM 517 N N . ILE A 1 68 ? 72.757 -51.426 -102.326 1.00 74.69 68 ILE A N 1
ATOM 518 C CA . ILE A 1 68 ? 73.968 -52.242 -102.426 1.00 74.69 68 ILE A CA 1
ATOM 519 C C . ILE A 1 68 ? 73.506 -53.697 -102.529 1.00 74.69 68 ILE A C 1
ATOM 521 O O . ILE A 1 68 ? 72.807 -54.188 -101.641 1.00 74.69 68 ILE A O 1
ATOM 525 N N . ASN A 1 69 ? 73.878 -54.389 -103.612 1.00 70.44 69 ASN A N 1
ATOM 526 C CA . ASN A 1 69 ? 73.477 -55.776 -103.897 1.00 70.44 69 ASN A CA 1
ATOM 527 C C . ASN A 1 69 ? 71.948 -56.000 -103.799 1.00 70.44 69 ASN A C 1
ATOM 529 O O . ASN A 1 69 ? 71.500 -56.855 -103.039 1.00 70.44 69 ASN A O 1
ATOM 533 N N . ASP A 1 70 ? 71.149 -55.176 -104.492 1.00 72.06 70 ASP A N 1
ATOM 534 C CA . ASP A 1 70 ? 69.668 -55.193 -104.495 1.00 72.06 70 ASP A CA 1
ATOM 535 C C . ASP A 1 70 ? 68.984 -55.036 -103.120 1.00 72.06 70 ASP A C 1
ATOM 537 O O . ASP A 1 70 ? 67.768 -55.194 -102.987 1.00 72.06 70 ASP A O 1
ATOM 541 N N . THR A 1 71 ? 69.735 -54.652 -102.083 1.00 74.00 71 THR A N 1
ATOM 542 C CA . THR A 1 71 ? 69.198 -54.379 -100.746 1.00 74.00 71 THR A CA 1
ATOM 543 C C . THR A 1 71 ? 69.396 -52.924 -100.349 1.00 74.00 71 THR A C 1
ATOM 545 O O . THR A 1 71 ? 70.461 -52.333 -100.523 1.00 74.00 71 THR A O 1
ATOM 548 N N . SER A 1 72 ? 68.336 -52.334 -99.793 1.00 80.69 72 SER A N 1
ATOM 549 C CA . SER A 1 72 ? 68.372 -50.968 -99.276 1.00 80.69 72 SER A CA 1
ATOM 550 C C . SER A 1 72 ? 69.133 -50.918 -97.956 1.00 80.69 72 SER A C 1
ATOM 552 O O . SER A 1 72 ? 68.666 -51.462 -96.948 1.00 80.69 72 SER A O 1
ATOM 554 N N . LYS A 1 73 ? 70.272 -50.232 -97.957 1.00 84.62 73 LYS A N 1
ATOM 555 C CA . LYS A 1 73 ? 71.090 -49.972 -96.775 1.00 84.62 73 LYS A CA 1
ATOM 556 C C . LYS A 1 73 ? 71.080 -48.487 -96.442 1.00 84.62 73 LYS A C 1
ATOM 558 O O . LYS A 1 73 ? 70.943 -47.639 -97.320 1.00 84.62 73 LYS A O 1
ATOM 563 N N . TYR A 1 74 ? 71.193 -48.186 -95.157 1.00 85.12 74 TYR A N 1
ATOM 564 C CA . TYR A 1 74 ? 71.242 -46.825 -94.646 1.00 85.12 74 TYR A CA 1
ATOM 565 C C . TYR A 1 74 ? 72.668 -46.512 -94.208 1.00 85.12 74 TYR A C 1
ATOM 567 O O . TYR A 1 74 ? 73.306 -47.330 -93.540 1.00 85.12 74 TYR A O 1
ATOM 575 N N . ALA A 1 75 ? 73.152 -45.339 -94.599 1.00 81.19 75 ALA A N 1
ATOM 576 C CA . ALA A 1 75 ? 74.481 -44.835 -94.282 1.00 81.19 75 ALA A CA 1
ATOM 577 C C . ALA A 1 75 ? 74.379 -43.369 -93.851 1.00 81.19 75 ALA A C 1
ATOM 579 O O . ALA A 1 75 ? 73.444 -42.668 -94.236 1.00 81.19 75 ALA A O 1
ATOM 580 N N . ILE A 1 76 ? 75.322 -42.891 -93.043 1.00 79.06 76 ILE A N 1
ATOM 581 C CA . ILE A 1 76 ? 75.438 -41.450 -92.794 1.00 79.06 76 ILE A CA 1
ATOM 582 C C . ILE A 1 76 ? 76.062 -40.804 -94.026 1.00 79.06 76 ILE A C 1
ATOM 584 O O . ILE A 1 76 ? 77.099 -41.261 -94.499 1.00 79.06 76 ILE A O 1
ATOM 588 N N . SER A 1 77 ? 75.446 -39.725 -94.511 1.00 70.25 77 SER A N 1
ATOM 589 C CA . SER A 1 77 ? 75.842 -39.039 -95.746 1.00 70.25 77 SER A CA 1
ATOM 590 C C . SER A 1 77 ? 77.294 -38.533 -95.687 1.00 70.25 77 SER A C 1
ATOM 592 O O . SER A 1 77 ? 78.042 -38.653 -96.652 1.00 70.25 77 SER A O 1
ATOM 594 N N . SER A 1 78 ? 77.697 -37.960 -94.544 1.00 73.44 78 SER A N 1
ATOM 595 C CA . SER A 1 78 ? 79.082 -37.632 -94.167 1.00 73.44 78 SER A CA 1
ATOM 596 C C . SER A 1 78 ? 79.153 -37.193 -92.696 1.00 73.44 78 SER A C 1
ATOM 598 O O . SER A 1 78 ? 78.143 -36.763 -92.129 1.00 73.44 78 SER A O 1
ATOM 600 N N . LEU A 1 79 ? 80.344 -37.210 -92.085 1.00 68.88 79 LEU A N 1
ATOM 601 C CA . LEU A 1 79 ? 80.550 -36.729 -90.706 1.00 68.88 79 LEU A CA 1
ATOM 602 C C . LEU A 1 79 ? 80.205 -35.235 -90.519 1.00 68.88 79 LEU A C 1
ATOM 604 O O . LEU A 1 79 ? 79.793 -34.835 -89.435 1.00 68.88 79 LEU A O 1
ATOM 608 N N . GLU A 1 80 ? 80.288 -34.421 -91.575 1.00 75.50 80 GLU A N 1
ATOM 609 C CA . GLU A 1 80 ? 79.932 -32.990 -91.544 1.00 75.50 80 GLU A CA 1
ATOM 610 C C . GLU A 1 80 ? 78.419 -32.735 -91.604 1.00 75.50 80 GLU A C 1
ATOM 612 O O . GLU A 1 80 ? 77.958 -31.606 -91.440 1.00 75.50 80 GLU A O 1
ATOM 617 N N . THR A 1 81 ? 77.614 -33.760 -91.884 1.00 76.81 81 THR A N 1
ATOM 618 C CA . THR A 1 81 ? 76.197 -33.564 -92.210 1.00 76.81 81 THR A CA 1
ATOM 619 C C . THR A 1 81 ? 75.370 -33.149 -90.994 1.00 76.81 81 THR A C 1
ATOM 621 O O . THR A 1 81 ? 74.444 -32.351 -91.122 1.00 76.81 81 THR A O 1
ATOM 624 N N . ILE A 1 82 ? 75.741 -33.619 -89.799 1.00 77.00 82 ILE A N 1
ATOM 625 C CA . ILE A 1 82 ? 75.119 -33.186 -88.539 1.00 77.00 82 ILE A CA 1
ATOM 626 C C . ILE A 1 82 ? 75.411 -31.701 -88.290 1.00 77.00 82 ILE A C 1
ATOM 628 O O . ILE A 1 82 ? 74.510 -30.958 -87.906 1.00 77.00 82 ILE A O 1
ATOM 632 N N . GLN A 1 83 ? 76.640 -31.253 -88.573 1.00 79.94 83 GLN A N 1
ATOM 633 C CA . GLN A 1 83 ? 77.019 -29.844 -88.463 1.00 79.94 83 GLN A CA 1
ATOM 634 C C . GLN A 1 83 ? 76.240 -28.981 -89.466 1.00 79.94 83 GLN A C 1
ATOM 636 O O . GLN A 1 83 ? 75.636 -27.990 -89.068 1.00 79.94 83 GLN A O 1
ATOM 641 N N . LYS A 1 84 ? 76.171 -29.384 -90.743 1.00 82.56 84 LYS A N 1
ATOM 642 C CA . LYS A 1 84 ? 75.409 -28.656 -91.779 1.00 82.56 84 LYS A CA 1
ATOM 643 C C . LYS A 1 84 ? 73.914 -28.589 -91.466 1.00 82.56 84 LYS A C 1
ATOM 645 O O . LYS A 1 84 ? 73.277 -27.565 -91.708 1.00 82.56 84 LYS A O 1
ATOM 650 N N . TRP A 1 85 ? 73.349 -29.664 -90.913 1.00 83.75 85 TRP A N 1
ATOM 651 C CA . TRP A 1 85 ? 71.972 -29.652 -90.427 1.00 83.75 85 TRP A CA 1
ATOM 652 C C . TRP A 1 85 ? 71.799 -28.654 -89.275 1.00 83.75 85 TRP A C 1
ATOM 654 O O . TRP A 1 85 ? 70.869 -27.852 -89.315 1.00 83.75 85 TRP A O 1
ATOM 664 N N . MET A 1 86 ? 72.717 -28.648 -88.301 1.00 80.62 86 MET A N 1
ATOM 665 C CA . MET A 1 86 ? 72.670 -27.732 -87.157 1.00 80.62 86 MET A CA 1
ATOM 666 C C . MET A 1 86 ? 72.768 -26.264 -87.593 1.00 80.62 86 MET A C 1
ATOM 668 O O . MET A 1 86 ? 71.978 -25.440 -87.145 1.00 80.62 86 MET A O 1
ATOM 672 N N . GLU A 1 87 ? 73.672 -25.935 -88.519 1.00 82.81 87 GLU A N 1
ATOM 673 C CA . GLU A 1 87 ? 73.789 -24.586 -89.092 1.00 82.81 87 GLU A CA 1
ATOM 674 C C . GLU A 1 87 ? 72.483 -24.139 -89.771 1.00 82.81 87 GLU A C 1
ATOM 676 O O . GLU A 1 87 ? 72.039 -22.998 -89.608 1.00 82.81 87 GLU A O 1
ATOM 681 N N . SER A 1 88 ? 71.825 -25.050 -90.495 1.00 81.00 88 SER A N 1
ATOM 682 C CA . SER A 1 88 ? 70.533 -24.779 -91.129 1.00 81.00 88 SER A CA 1
ATOM 683 C C . SER A 1 88 ? 69.402 -24.604 -90.110 1.00 81.00 88 SER A C 1
ATOM 685 O O . SER A 1 88 ? 68.593 -23.687 -90.264 1.00 81.00 88 SER A O 1
ATOM 687 N N . ASP A 1 89 ? 69.336 -25.448 -89.076 1.00 81.44 89 ASP A N 1
ATOM 688 C CA . ASP A 1 89 ? 68.322 -25.361 -88.015 1.00 81.44 89 ASP A CA 1
ATOM 689 C C . ASP A 1 89 ? 68.480 -24.063 -87.211 1.00 81.44 89 ASP A C 1
ATOM 691 O O . ASP A 1 89 ? 67.505 -23.338 -87.008 1.00 81.44 89 ASP A O 1
ATOM 695 N N . MET A 1 90 ? 69.717 -23.690 -86.859 1.00 80.00 90 MET A N 1
ATOM 696 C CA . MET A 1 90 ? 70.022 -22.416 -86.203 1.00 80.00 90 MET A CA 1
ATOM 697 C C . MET A 1 90 ? 69.549 -21.224 -87.035 1.00 80.00 90 MET A C 1
ATOM 699 O O . MET A 1 90 ? 68.872 -20.338 -86.511 1.00 80.00 90 MET A O 1
ATOM 703 N N . LYS A 1 91 ? 69.851 -21.208 -88.340 1.00 84.56 91 LYS A N 1
ATOM 704 C CA . LYS A 1 91 ? 69.438 -20.122 -89.239 1.00 84.56 91 LYS A CA 1
ATOM 705 C C . LYS A 1 91 ? 67.915 -20.024 -89.352 1.00 84.56 91 LYS A C 1
ATOM 707 O O . LYS A 1 91 ? 67.367 -18.923 -89.343 1.00 84.56 91 LYS A O 1
ATOM 712 N N . GLN A 1 92 ? 67.225 -21.163 -89.417 1.00 80.44 92 GLN A N 1
ATOM 713 C CA . GLN A 1 92 ? 65.766 -21.207 -89.484 1.00 80.44 92 GLN A CA 1
ATOM 714 C C . GLN A 1 92 ? 65.119 -20.744 -88.172 1.00 80.44 92 GLN A C 1
ATOM 716 O O . GLN A 1 92 ? 64.187 -19.939 -88.200 1.00 80.44 92 GLN A O 1
ATOM 721 N N . ARG A 1 93 ? 65.628 -21.193 -87.018 1.00 80.44 93 ARG A N 1
ATOM 722 C CA . ARG A 1 93 ? 65.141 -20.751 -85.703 1.00 80.44 93 ARG A CA 1
ATOM 723 C C . ARG A 1 93 ? 65.391 -19.265 -85.476 1.00 80.44 93 ARG A C 1
ATOM 725 O O . ARG A 1 93 ? 64.494 -18.586 -84.986 1.00 80.44 93 ARG A O 1
ATOM 732 N N . HIS A 1 94 ? 66.556 -18.753 -85.872 1.00 79.81 94 HIS A N 1
ATOM 733 C CA . HIS A 1 94 ? 66.867 -17.328 -85.780 1.00 79.81 94 HIS A CA 1
ATOM 734 C C . HIS A 1 94 ? 65.886 -16.493 -86.610 1.00 79.81 94 HIS A C 1
ATOM 736 O O . HIS A 1 94 ? 65.282 -15.572 -86.077 1.00 79.81 94 HIS A O 1
ATOM 742 N N . ALA A 1 95 ? 65.604 -16.896 -87.854 1.00 82.25 95 ALA A N 1
ATOM 743 C CA . ALA A 1 95 ? 64.622 -16.216 -88.699 1.00 82.25 95 ALA A CA 1
ATOM 744 C C . ALA A 1 95 ? 63.198 -16.221 -88.104 1.00 82.25 95 ALA A C 1
ATOM 746 O O . ALA A 1 95 ? 62.463 -15.242 -88.233 1.00 82.25 95 ALA A O 1
ATOM 747 N N . VAL A 1 96 ? 62.791 -17.307 -87.436 1.00 82.69 96 VAL A N 1
ATOM 748 C CA . VAL A 1 96 ? 61.492 -17.377 -86.740 1.00 82.69 96 VAL A CA 1
ATOM 749 C C . VAL A 1 96 ? 61.468 -16.468 -85.511 1.00 82.69 96 VAL A C 1
ATOM 751 O O . VAL A 1 96 ? 60.457 -15.813 -85.264 1.00 82.69 96 VAL A O 1
ATOM 754 N N . LEU A 1 97 ? 62.553 -16.424 -84.737 1.00 79.31 97 LEU A N 1
ATOM 755 C CA . LEU A 1 97 ? 62.667 -15.541 -83.576 1.00 79.31 97 LEU A CA 1
ATOM 756 C C . LEU A 1 97 ? 62.703 -14.067 -83.989 1.00 79.31 97 LEU A C 1
ATOM 758 O O . LEU A 1 97 ? 62.026 -13.263 -83.357 1.00 79.31 97 LEU A O 1
ATOM 762 N N . ASP A 1 98 ? 63.392 -13.731 -85.079 1.00 82.50 98 ASP A N 1
ATOM 763 C CA . ASP A 1 98 ? 63.392 -12.383 -85.650 1.00 82.50 98 ASP A CA 1
ATOM 764 C C . ASP A 1 98 ? 62.005 -11.978 -86.141 1.00 82.50 98 ASP A C 1
ATOM 766 O O . ASP A 1 98 ? 61.565 -10.866 -85.865 1.00 82.50 98 ASP A O 1
ATOM 770 N N . ARG A 1 99 ? 61.264 -12.881 -86.797 1.00 81.38 99 ARG A N 1
ATOM 771 C CA . ARG A 1 99 ? 59.879 -12.595 -87.193 1.00 81.38 99 ARG A CA 1
ATOM 772 C C . ARG A 1 99 ? 58.985 -12.363 -85.972 1.00 81.38 99 ARG A C 1
ATOM 774 O O . ARG A 1 99 ? 58.259 -11.383 -85.940 1.00 81.38 99 ARG A O 1
ATOM 781 N N . LYS A 1 100 ? 59.101 -13.195 -84.930 1.00 81.88 100 LYS A N 1
ATOM 782 C CA . LYS A 1 100 ? 58.380 -12.977 -83.662 1.00 81.88 100 LYS A CA 1
ATOM 783 C C . LYS A 1 100 ? 58.747 -11.640 -83.024 1.00 81.88 100 LYS A C 1
ATOM 785 O O . LYS A 1 100 ? 57.871 -10.953 -82.517 1.00 81.88 100 LYS A O 1
ATOM 790 N N . LYS A 1 101 ? 60.029 -11.270 -83.044 1.00 79.38 101 LYS A N 1
ATOM 791 C CA . LYS A 1 101 ? 60.504 -9.976 -82.551 1.00 79.38 101 LYS A CA 1
ATOM 792 C C . LYS A 1 101 ? 59.869 -8.827 -83.339 1.00 79.38 101 LYS A C 1
ATOM 794 O O . LYS A 1 101 ? 59.350 -7.911 -82.717 1.00 79.38 101 LYS A O 1
ATOM 799 N N . GLN A 1 102 ? 59.844 -8.912 -84.668 1.00 80.19 102 GLN A N 1
ATOM 800 C CA . GLN A 1 102 ? 59.191 -7.924 -85.533 1.00 80.19 102 GLN A CA 1
ATOM 801 C C . GLN A 1 102 ? 57.680 -7.837 -85.275 1.00 80.19 102 GLN A C 1
ATOM 803 O O . GLN A 1 102 ? 57.141 -6.736 -85.214 1.00 80.19 102 GLN A O 1
ATOM 808 N N . ASP A 1 103 ? 57.001 -8.966 -85.054 1.00 78.81 103 ASP A N 1
ATOM 809 C CA . ASP A 1 103 ? 55.576 -8.990 -84.697 1.00 78.81 103 ASP A CA 1
ATOM 810 C C . ASP A 1 103 ? 55.328 -8.306 -83.339 1.00 78.81 103 ASP A C 1
ATOM 812 O O . ASP A 1 103 ? 54.380 -7.536 -83.188 1.00 78.81 103 ASP A O 1
ATOM 816 N N . PHE A 1 104 ? 56.208 -8.532 -82.356 1.00 74.94 104 PHE A N 1
ATOM 817 C CA . PHE A 1 104 ? 56.165 -7.834 -81.069 1.00 74.94 104 PHE A CA 1
ATOM 818 C C . PHE A 1 104 ? 56.457 -6.336 -81.205 1.00 74.94 104 PHE A C 1
ATOM 820 O O . PHE A 1 104 ? 55.790 -5.536 -80.557 1.00 74.94 104 PHE A O 1
ATOM 827 N N . GLU A 1 105 ? 57.412 -5.939 -82.045 1.00 77.06 105 GLU A N 1
ATOM 828 C CA . GLU A 1 105 ? 57.709 -4.529 -82.327 1.00 77.06 105 GLU A CA 1
ATOM 829 C C . GLU A 1 105 ? 56.517 -3.837 -83.008 1.00 77.06 105 GLU A C 1
ATOM 831 O O . GLU A 1 105 ? 56.131 -2.740 -82.603 1.00 77.06 105 GLU A O 1
ATOM 836 N N . ALA A 1 106 ? 55.863 -4.500 -83.967 1.00 71.19 106 ALA A N 1
ATOM 837 C CA . ALA A 1 106 ? 54.641 -4.010 -84.602 1.00 71.19 106 ALA A CA 1
ATOM 838 C C . ALA A 1 106 ? 53.482 -3.888 -83.594 1.00 71.19 106 ALA A C 1
ATOM 840 O O . ALA A 1 106 ? 52.808 -2.855 -83.544 1.00 71.19 106 ALA A O 1
ATOM 841 N N . PHE A 1 107 ? 53.293 -4.885 -82.727 1.00 70.00 107 PHE A N 1
ATOM 842 C CA . PHE A 1 107 ? 52.315 -4.829 -81.639 1.00 70.00 107 PHE A CA 1
ATOM 843 C C . PHE A 1 107 ? 52.598 -3.668 -80.674 1.00 70.00 107 PHE A C 1
ATOM 845 O O . PHE A 1 107 ? 51.700 -2.875 -80.400 1.00 70.00 107 PHE A O 1
ATOM 852 N N . ILE A 1 108 ? 53.847 -3.497 -80.228 1.00 66.31 108 ILE A N 1
ATOM 853 C CA . ILE A 1 108 ? 54.244 -2.386 -79.352 1.00 66.31 108 ILE A CA 1
ATOM 854 C C . ILE A 1 108 ? 54.022 -1.035 -80.036 1.00 66.31 108 ILE A C 1
ATOM 856 O O . ILE A 1 108 ? 53.525 -0.123 -79.385 1.00 66.31 108 ILE A O 1
ATOM 860 N N . SER A 1 109 ? 54.302 -0.903 -81.337 1.00 61.94 109 SER A N 1
ATOM 861 C CA . SER A 1 109 ? 54.031 0.339 -82.077 1.00 61.94 109 SER A CA 1
ATOM 862 C C . SER A 1 109 ? 52.533 0.666 -82.172 1.00 61.94 109 SER A C 1
ATOM 864 O O . SER A 1 109 ? 52.149 1.832 -82.134 1.00 61.94 109 SER A O 1
ATOM 866 N N . THR A 1 110 ? 51.677 -0.361 -82.212 1.00 58.28 110 THR A N 1
ATOM 867 C CA . THR A 1 110 ? 50.213 -0.205 -82.213 1.00 58.28 110 THR A CA 1
ATOM 868 C C . THR A 1 110 ? 49.715 0.212 -80.827 1.00 58.28 110 THR A C 1
ATOM 870 O O . THR A 1 110 ? 48.946 1.160 -80.703 1.00 58.28 110 THR A O 1
ATOM 873 N N . VAL A 1 111 ? 50.231 -0.422 -79.769 1.00 58.75 111 VAL A N 1
ATOM 874 C CA . VAL A 1 111 ? 49.925 -0.080 -78.370 1.00 58.75 111 VAL A CA 1
ATOM 875 C C . VAL A 1 111 ? 50.436 1.319 -78.005 1.00 58.75 111 VAL A C 1
ATOM 877 O O . VAL A 1 111 ? 49.735 2.069 -77.333 1.00 58.75 111 VAL A O 1
ATOM 880 N N . GLN A 1 112 ? 51.610 1.725 -78.500 1.00 56.28 112 GLN A N 1
ATOM 881 C CA . GLN A 1 112 ? 52.148 3.078 -78.303 1.00 56.28 112 GLN A CA 1
ATOM 882 C C . GLN A 1 112 ? 51.288 4.169 -78.960 1.00 56.28 112 GLN A C 1
ATOM 884 O O . GLN A 1 112 ? 51.296 5.313 -78.505 1.00 56.28 112 GLN A O 1
ATOM 889 N N . HIS A 1 113 ? 50.520 3.834 -80.001 1.00 53.78 113 HIS A N 1
ATOM 890 C CA . HIS A 1 113 ? 49.557 4.758 -80.601 1.00 53.78 113 HIS A CA 1
ATOM 891 C C . HIS A 1 113 ? 48.244 4.864 -79.807 1.00 53.78 113 HIS A C 1
ATOM 893 O O . HIS A 1 113 ? 47.535 5.859 -79.940 1.00 53.78 113 HIS A O 1
ATOM 899 N N . GLU A 1 114 ? 47.942 3.898 -78.934 1.00 53.22 114 GLU A N 1
ATOM 900 C CA . GLU A 1 114 ? 46.759 3.920 -78.063 1.00 53.22 114 GLU A CA 1
ATOM 901 C C . GLU A 1 114 ? 47.027 4.509 -76.665 1.00 53.22 114 GLU A C 1
ATOM 903 O O . GLU A 1 114 ? 46.090 4.972 -76.016 1.00 53.22 114 GLU A O 1
ATOM 908 N N . THR A 1 115 ? 48.288 4.603 -76.219 1.00 47.88 115 THR A N 1
ATOM 909 C CA . THR A 1 115 ? 48.700 5.094 -74.879 1.00 47.88 115 THR A CA 1
ATOM 910 C C . THR A 1 115 ? 48.461 6.589 -74.577 1.00 47.88 115 THR A C 1
ATOM 912 O O . THR A 1 115 ? 49.041 7.131 -73.641 1.00 47.88 115 THR A O 1
ATOM 915 N N . GLY A 1 116 ? 47.589 7.270 -75.322 1.00 55.66 116 GLY A N 1
ATOM 916 C CA . GLY A 1 116 ? 47.193 8.663 -75.063 1.00 55.66 116 GLY A CA 1
ATOM 917 C C . GLY A 1 116 ? 45.730 8.979 -75.379 1.00 55.66 116 GLY A C 1
ATOM 918 O O . GLY A 1 116 ? 45.341 10.145 -75.355 1.00 55.66 116 GLY A O 1
ATOM 919 N N . ARG A 1 117 ? 44.909 7.974 -75.715 1.00 66.12 117 ARG A N 1
ATOM 920 C CA . ARG A 1 117 ? 43.499 8.202 -76.040 1.00 66.12 117 ARG A CA 1
ATOM 921 C C . ARG A 1 117 ? 42.685 8.370 -74.747 1.00 66.12 117 ARG A C 1
ATOM 923 O O . ARG A 1 117 ? 42.770 7.499 -73.887 1.00 66.12 117 ARG A O 1
ATOM 930 N N . PRO A 1 118 ? 41.863 9.430 -74.615 1.00 75.75 118 PRO A N 1
ATOM 931 C CA . PRO A 1 118 ? 40.904 9.541 -73.521 1.00 75.75 118 PRO A CA 1
ATOM 932 C C . PRO A 1 118 ? 39.981 8.322 -73.489 1.00 75.75 118 PRO A C 1
ATOM 934 O O . PRO A 1 118 ? 39.327 8.020 -74.493 1.00 75.75 118 PRO A O 1
ATOM 937 N N . GLU A 1 119 ? 39.895 7.644 -72.348 1.00 83.69 119 GLU A N 1
ATOM 938 C CA . GLU A 1 119 ? 38.857 6.635 -72.141 1.00 83.69 119 GLU A CA 1
ATOM 939 C C . GLU A 1 119 ? 37.562 7.353 -71.757 1.00 83.69 119 GLU A C 1
ATOM 941 O O . GLU A 1 119 ? 37.554 8.196 -70.853 1.00 83.69 119 GLU A O 1
ATOM 946 N N . MET A 1 120 ? 36.472 7.041 -72.460 1.00 88.94 120 MET A N 1
ATOM 947 C CA . MET A 1 120 ? 35.155 7.607 -72.187 1.00 88.94 120 MET A CA 1
ATOM 948 C C . MET A 1 120 ? 34.175 6.520 -71.760 1.00 88.94 120 MET A C 1
ATOM 950 O O . MET A 1 120 ? 34.009 5.519 -72.456 1.00 88.94 120 MET A O 1
ATOM 954 N N . GLU A 1 121 ? 33.499 6.741 -70.637 1.00 93.50 121 GLU A N 1
ATOM 955 C CA . GLU A 1 121 ? 32.399 5.900 -70.160 1.00 93.50 121 GLU A CA 1
ATOM 956 C C . GLU A 1 121 ? 31.107 6.714 -70.133 1.00 93.50 121 GLU A C 1
ATOM 958 O O . GLU A 1 121 ? 31.123 7.875 -69.727 1.00 93.50 121 GLU A O 1
ATOM 963 N N . TYR A 1 122 ? 29.991 6.102 -70.529 1.00 94.19 122 TYR A N 1
ATOM 964 C CA . TYR A 1 122 ? 28.678 6.743 -70.585 1.00 94.19 122 TYR A CA 1
ATOM 965 C C . TYR A 1 122 ? 27.686 6.008 -69.686 1.00 94.19 122 TYR A C 1
ATOM 967 O O . TYR A 1 122 ? 27.668 4.777 -69.640 1.00 94.19 122 TYR A O 1
ATOM 975 N N . PHE A 1 123 ? 26.847 6.774 -68.999 1.00 94.62 123 PHE A N 1
ATOM 976 C CA . PHE A 1 123 ? 25.809 6.289 -68.102 1.00 94.62 123 PHE A CA 1
ATOM 977 C C . PHE A 1 123 ? 24.501 7.018 -68.411 1.00 94.62 123 PHE A C 1
ATOM 979 O O . PHE A 1 123 ? 24.473 8.246 -68.500 1.00 94.62 123 PHE A O 1
ATOM 986 N N . GLU A 1 124 ? 23.414 6.263 -68.544 1.00 91.44 124 GLU A N 1
ATOM 987 C CA . GLU A 1 124 ? 22.092 6.797 -68.880 1.00 91.44 124 GLU A CA 1
ATOM 988 C C . GLU A 1 124 ? 21.054 6.427 -67.814 1.00 91.44 124 GLU A C 1
ATOM 990 O O . GLU A 1 124 ? 21.075 5.333 -67.240 1.00 91.44 124 GLU A O 1
ATOM 995 N N . GLY A 1 125 ? 20.131 7.353 -67.555 1.00 93.88 125 GLY A N 1
ATOM 996 C CA . GLY A 1 125 ? 19.075 7.218 -66.558 1.00 93.88 125 GLY A CA 1
ATOM 997 C C . GLY A 1 125 ? 19.557 7.414 -65.116 1.00 93.88 125 GLY A C 1
ATOM 998 O O . GLY A 1 125 ? 20.749 7.391 -64.807 1.00 93.88 125 GLY A O 1
ATOM 999 N N . LEU A 1 126 ? 18.605 7.552 -64.188 1.00 90.75 126 LEU A N 1
ATOM 1000 C CA . LEU A 1 126 ? 18.894 7.714 -62.753 1.00 90.75 126 LEU A CA 1
ATOM 1001 C C . LEU A 1 126 ? 19.742 6.567 -62.171 1.00 90.75 126 LEU A C 1
ATOM 1003 O O . LEU A 1 126 ? 20.650 6.816 -61.380 1.00 90.75 126 LEU A O 1
ATOM 1007 N N . ALA A 1 127 ? 19.491 5.320 -62.587 1.00 91.00 127 ALA A N 1
ATOM 1008 C CA . ALA A 1 127 ? 20.285 4.164 -62.164 1.00 91.00 127 ALA A CA 1
ATOM 1009 C C . ALA A 1 127 ? 21.725 4.215 -62.711 1.00 91.00 127 ALA A C 1
ATOM 1011 O O . ALA A 1 127 ? 22.668 3.885 -61.992 1.00 91.00 127 ALA A O 1
ATOM 1012 N N . GLY A 1 128 ? 21.906 4.688 -63.950 1.00 92.44 128 GLY A N 1
ATOM 1013 C CA . GLY A 1 128 ? 23.227 4.927 -64.530 1.00 92.44 128 GLY A CA 1
ATOM 1014 C C . GLY A 1 128 ? 23.999 6.002 -63.764 1.00 92.44 128 GLY A C 1
ATOM 1015 O O . GLY A 1 128 ? 25.174 5.815 -63.457 1.00 92.44 128 GLY A O 1
ATOM 1016 N N . ILE A 1 129 ? 23.335 7.089 -63.362 1.00 93.56 129 ILE A N 1
ATOM 1017 C CA . ILE A 1 129 ? 23.950 8.140 -62.536 1.00 93.56 129 ILE A CA 1
ATOM 1018 C C . ILE A 1 129 ? 24.342 7.607 -61.146 1.00 93.56 129 ILE A C 1
ATOM 1020 O O . ILE A 1 129 ? 25.434 7.906 -60.662 1.00 93.56 129 ILE A O 1
ATOM 1024 N N . GLN A 1 130 ? 23.507 6.779 -60.506 1.00 94.00 130 GLN A N 1
ATOM 1025 C CA . GLN A 1 130 ? 23.885 6.109 -59.252 1.00 94.00 130 GLN A CA 1
ATOM 1026 C C . GLN A 1 130 ? 25.141 5.245 -59.435 1.00 94.00 130 GLN A C 1
ATOM 1028 O O . GLN A 1 130 ? 26.071 5.330 -58.632 1.00 94.00 130 GLN A O 1
ATOM 1033 N N . GLN A 1 131 ? 25.206 4.468 -60.521 1.00 93.06 131 GLN A N 1
ATOM 1034 C CA . GLN A 1 131 ? 26.380 3.663 -60.852 1.00 93.06 131 GLN A CA 1
ATOM 1035 C C . GLN A 1 131 ? 27.626 4.529 -61.086 1.00 93.06 131 GLN A C 1
ATOM 1037 O O . GLN A 1 131 ? 28.706 4.175 -60.612 1.00 93.06 131 GLN A O 1
ATOM 1042 N N . ALA A 1 132 ? 27.483 5.675 -61.757 1.00 93.44 132 ALA A N 1
ATOM 1043 C CA . ALA A 1 132 ? 28.563 6.639 -61.931 1.00 93.44 132 ALA A CA 1
ATOM 1044 C C . ALA A 1 132 ? 29.100 7.099 -60.560 1.00 93.44 132 ALA A C 1
ATOM 1046 O O . ALA A 1 132 ? 30.290 6.966 -60.273 1.00 93.44 132 ALA A O 1
ATOM 1047 N N . PHE A 1 133 ? 28.236 7.535 -59.644 1.00 93.75 133 PHE A N 1
ATOM 1048 C CA . PHE A 1 133 ? 28.665 7.923 -58.296 1.00 93.75 133 PHE A CA 1
ATOM 1049 C C . PHE A 1 133 ? 29.349 6.793 -57.513 1.00 93.75 133 PHE A C 1
ATOM 1051 O O . PHE A 1 133 ? 30.338 7.043 -56.818 1.00 93.75 133 PHE A O 1
ATOM 1058 N N . THR A 1 134 ? 28.869 5.552 -57.634 1.00 92.06 134 THR A N 1
ATOM 1059 C CA . THR A 1 134 ? 29.532 4.381 -57.039 1.00 92.06 134 THR A CA 1
ATOM 1060 C C . THR A 1 134 ? 30.927 4.166 -57.628 1.00 92.06 134 THR A C 1
ATOM 1062 O O . THR A 1 134 ? 31.872 3.960 -56.871 1.00 92.06 134 THR A O 1
ATOM 1065 N N . LYS A 1 135 ? 31.100 4.304 -58.947 1.00 92.69 135 LYS A N 1
ATOM 1066 C CA . LYS A 1 135 ? 32.422 4.217 -59.587 1.00 92.69 135 LYS A CA 1
ATOM 1067 C C . LYS A 1 135 ? 33.365 5.348 -59.174 1.00 92.69 135 LYS A C 1
ATOM 1069 O O . LYS A 1 135 ? 34.556 5.109 -58.998 1.00 92.69 135 LYS A O 1
ATOM 1074 N N . LEU A 1 136 ? 32.866 6.572 -58.972 1.00 91.81 136 LEU A N 1
ATOM 1075 C CA . LEU A 1 136 ? 33.694 7.649 -58.409 1.00 91.81 136 LEU A CA 1
ATOM 1076 C C . LEU A 1 136 ? 34.168 7.296 -56.996 1.00 91.81 136 LEU A C 1
ATOM 1078 O O . LEU A 1 136 ? 35.329 7.521 -56.677 1.00 91.81 136 LEU A O 1
ATOM 1082 N N . LEU A 1 137 ? 33.303 6.703 -56.165 1.00 89.25 137 LEU A N 1
ATOM 1083 C CA . LEU A 1 137 ? 33.656 6.233 -54.819 1.00 89.25 137 LEU A CA 1
ATOM 1084 C C . LEU A 1 137 ? 34.716 5.133 -54.802 1.00 89.25 137 LEU A C 1
ATOM 1086 O O . LEU A 1 137 ? 35.422 5.003 -53.801 1.00 89.25 137 LEU A O 1
ATOM 1090 N N . GLU A 1 138 ? 34.786 4.297 -55.834 1.00 89.06 138 GLU A N 1
ATOM 1091 C CA . GLU A 1 138 ? 35.800 3.244 -55.956 1.00 89.06 138 GLU A CA 1
ATOM 1092 C C . GLU A 1 138 ? 37.203 3.817 -56.184 1.00 89.06 138 GLU A C 1
ATOM 1094 O O . GLU A 1 138 ? 38.181 3.174 -55.803 1.00 89.06 138 GLU A O 1
ATOM 1099 N N . LYS A 1 139 ? 37.313 5.038 -56.727 1.00 84.25 139 LYS A N 1
ATOM 1100 C CA . LYS A 1 139 ? 38.592 5.744 -56.850 1.00 84.25 139 LYS A CA 1
ATOM 1101 C C . LYS A 1 139 ? 39.100 6.120 -55.452 1.00 84.25 139 LYS A C 1
ATOM 1103 O O . LYS A 1 139 ? 38.425 6.839 -54.715 1.00 84.25 139 LYS A O 1
ATOM 1108 N N . ASP A 1 140 ? 40.284 5.627 -55.085 1.00 79.88 140 ASP A N 1
ATOM 1109 C CA . ASP A 1 140 ? 40.923 5.860 -53.777 1.00 79.88 140 ASP A CA 1
ATOM 1110 C C . ASP A 1 140 ? 41.592 7.243 -53.702 1.00 79.88 140 ASP A C 1
ATOM 1112 O O . ASP A 1 140 ? 42.787 7.384 -53.454 1.00 79.88 140 ASP A O 1
ATOM 1116 N N . GLU A 1 141 ? 40.806 8.284 -53.968 1.00 87.12 141 GLU A N 1
ATOM 1117 C CA . GLU A 1 141 ? 41.258 9.670 -53.938 1.00 87.12 141 GLU A CA 1
ATOM 1118 C C . GLU A 1 141 ? 40.841 10.340 -52.630 1.00 87.12 141 GLU A C 1
ATOM 1120 O O . GLU A 1 141 ? 39.702 10.221 -52.161 1.00 87.12 141 GLU A O 1
ATOM 1125 N N . ARG A 1 142 ? 41.772 11.087 -52.033 1.00 85.56 142 ARG A N 1
ATOM 1126 C CA . ARG A 1 142 ? 41.536 11.802 -50.766 1.00 85.56 142 ARG A CA 1
ATOM 1127 C C . ARG A 1 142 ? 40.797 13.125 -50.951 1.00 85.56 142 ARG A C 1
ATOM 1129 O O . ARG A 1 142 ? 40.270 13.665 -49.979 1.00 85.56 142 ARG A O 1
ATOM 1136 N N . GLU A 1 143 ? 40.720 13.621 -52.181 1.00 90.94 143 GLU A N 1
ATOM 1137 C CA . GLU A 1 143 ? 40.074 14.884 -52.517 1.00 90.94 143 GLU A CA 1
ATOM 1138 C C . GLU A 1 143 ? 39.236 14.760 -53.790 1.00 90.94 143 GLU A C 1
ATOM 1140 O O . GLU A 1 143 ? 39.674 14.188 -54.787 1.00 90.94 143 GLU A O 1
ATOM 1145 N N . TRP A 1 144 ? 38.024 15.315 -53.742 1.00 95.75 144 TRP A N 1
ATOM 1146 C CA . TRP A 1 144 ? 37.156 15.510 -54.902 1.00 95.75 144 TRP A CA 1
ATOM 1147 C C . TRP A 1 144 ? 36.928 17.002 -55.120 1.00 95.75 144 TRP A C 1
ATOM 1149 O O . TRP A 1 144 ? 36.552 17.712 -54.183 1.00 95.75 144 TRP A O 1
ATOM 1159 N N . LEU A 1 145 ? 37.079 17.460 -56.360 1.00 96.44 145 LEU A N 1
ATOM 1160 C CA . LEU A 1 145 ? 36.709 18.819 -56.757 1.00 96.44 145 LEU A CA 1
ATOM 1161 C C . LEU A 1 145 ? 35.381 18.764 -57.496 1.00 96.44 145 LEU A C 1
ATOM 1163 O O . LEU A 1 145 ? 35.163 17.849 -58.288 1.00 96.44 145 LEU A O 1
ATOM 1167 N N . HIS A 1 146 ? 34.483 19.699 -57.218 1.00 96.50 146 HIS A N 1
ATOM 1168 C CA . HIS A 1 146 ? 33.119 19.643 -57.727 1.00 96.50 146 HIS A CA 1
ATOM 1169 C C . HIS A 1 146 ? 32.617 21.030 -58.125 1.00 96.50 146 HIS A C 1
ATOM 1171 O O . HIS A 1 146 ? 32.629 21.956 -57.321 1.00 96.50 146 HIS A O 1
ATOM 1177 N N . PHE A 1 147 ? 32.135 21.171 -59.350 1.00 96.62 147 PHE A N 1
ATOM 1178 C CA . PHE A 1 147 ? 31.349 22.318 -59.777 1.00 96.62 147 PHE A CA 1
ATOM 1179 C C . PHE A 1 147 ? 29.872 21.942 -59.755 1.00 96.62 147 PHE A C 1
ATOM 1181 O O . PHE A 1 147 ? 29.489 20.960 -60.390 1.00 96.62 147 PHE A O 1
ATOM 1188 N N . ILE A 1 148 ? 29.050 22.729 -59.060 1.00 94.50 148 ILE A N 1
ATOM 1189 C CA . ILE A 1 148 ? 27.599 22.534 -59.025 1.00 94.50 148 ILE A CA 1
ATOM 1190 C C . ILE A 1 148 ? 26.863 23.828 -59.395 1.00 94.50 148 ILE A C 1
ATOM 1192 O O . ILE A 1 148 ? 27.064 24.845 -58.737 1.00 94.50 148 ILE A O 1
ATOM 1196 N N . PRO A 1 149 ? 25.983 23.816 -60.413 1.00 91.69 149 PRO A N 1
ATOM 1197 C CA . PRO A 1 149 ? 25.210 25.001 -60.794 1.00 91.69 149 PRO A CA 1
ATOM 1198 C C . PRO A 1 149 ? 24.064 25.325 -59.819 1.00 91.69 149 PRO A C 1
ATOM 1200 O O . PRO A 1 149 ? 23.509 26.417 -59.875 1.00 91.69 149 PRO A O 1
ATOM 1203 N N . ALA A 1 150 ? 23.703 24.388 -58.930 1.00 89.19 150 ALA A N 1
ATOM 1204 C CA . ALA A 1 150 ? 22.628 24.513 -57.942 1.00 89.19 150 ALA A CA 1
ATOM 1205 C C . ALA A 1 150 ? 21.271 24.898 -58.574 1.00 89.19 150 ALA A C 1
ATOM 1207 O O . ALA A 1 150 ? 20.630 25.867 -58.176 1.00 89.19 150 ALA A O 1
ATOM 1208 N N . THR A 1 151 ? 20.833 24.133 -59.581 1.00 85.75 151 THR A N 1
ATOM 1209 C CA . THR A 1 151 ? 19.625 24.406 -60.388 1.00 85.75 151 THR A CA 1
ATOM 1210 C C . THR A 1 151 ? 18.306 23.977 -59.737 1.00 85.75 151 THR A C 1
ATOM 1212 O O . THR A 1 151 ? 17.242 24.390 -60.193 1.00 85.75 151 THR A O 1
ATOM 1215 N N . MET A 1 152 ? 18.349 23.171 -58.674 1.00 86.88 152 MET A N 1
ATOM 1216 C CA . MET A 1 152 ? 17.175 22.683 -57.940 1.00 86.88 152 MET A CA 1
ATOM 1217 C C . MET A 1 152 ? 17.439 22.653 -56.430 1.00 86.88 152 MET A C 1
ATOM 1219 O O . MET A 1 152 ? 18.588 22.747 -55.993 1.00 86.88 152 MET A O 1
ATOM 1223 N N . LYS A 1 153 ? 16.381 22.542 -55.616 1.00 85.56 153 LYS A N 1
ATOM 1224 C CA . LYS A 1 153 ? 16.529 22.347 -54.165 1.00 85.56 153 LYS A CA 1
ATOM 1225 C C . LYS A 1 153 ? 16.960 20.911 -53.884 1.00 85.56 153 LYS A C 1
ATOM 1227 O O . LYS A 1 153 ? 16.567 19.997 -54.596 1.00 85.56 153 LYS A O 1
ATOM 1232 N N . GLU A 1 154 ? 17.680 20.695 -52.787 1.00 80.50 154 GLU A N 1
ATOM 1233 C CA . GLU A 1 154 ? 18.133 19.353 -52.398 1.00 80.50 154 GLU A CA 1
ATOM 1234 C C . GLU A 1 154 ? 16.964 18.402 -52.092 1.00 80.50 154 GLU A C 1
ATOM 1236 O O . GLU A 1 154 ? 17.077 17.201 -52.294 1.00 80.50 154 GLU A O 1
ATOM 1241 N N . GLU A 1 155 ? 15.834 18.938 -51.618 1.00 81.38 155 GLU A N 1
ATOM 1242 C CA . GLU A 1 155 ? 14.595 18.181 -51.364 1.00 81.38 155 GLU A CA 1
ATOM 1243 C C . GLU A 1 155 ? 13.934 17.674 -52.657 1.00 81.38 155 GLU A C 1
ATOM 1245 O O . GLU A 1 155 ? 13.208 16.684 -52.615 1.00 81.38 155 GLU A O 1
ATOM 1250 N N . ASP A 1 156 ? 14.219 18.331 -53.785 1.00 85.50 156 ASP A N 1
ATOM 1251 C CA . ASP A 1 156 ? 13.673 18.013 -55.106 1.00 85.50 156 ASP A CA 1
ATOM 1252 C C . ASP A 1 156 ? 14.629 17.111 -55.923 1.00 85.50 156 ASP A C 1
ATOM 1254 O O . ASP A 1 156 ? 14.309 16.741 -57.053 1.00 85.50 156 ASP A O 1
ATOM 1258 N N . ASP A 1 157 ? 15.797 16.739 -55.373 1.00 86.56 157 ASP A N 1
ATOM 1259 C CA . ASP A 1 157 ? 16.759 15.850 -56.037 1.00 86.56 157 ASP A CA 1
ATOM 1260 C C . ASP A 1 157 ? 16.214 14.404 -56.078 1.00 86.56 157 ASP A C 1
ATOM 1262 O O . ASP A 1 157 ? 16.046 13.776 -55.023 1.00 86.56 157 ASP A O 1
ATOM 1266 N N . PRO A 1 158 ? 15.985 13.814 -57.270 1.00 87.56 158 PRO A N 1
ATOM 1267 C CA . PRO A 1 158 ? 15.474 12.448 -57.400 1.00 87.56 158 PRO A CA 1
ATOM 1268 C C . PRO A 1 158 ? 16.428 11.379 -56.836 1.00 87.56 158 PRO A C 1
ATOM 1270 O O . PRO A 1 158 ? 16.021 10.235 -56.631 1.00 87.56 158 PRO A O 1
ATOM 1273 N N . LEU A 1 159 ? 17.693 11.727 -56.577 1.00 88.69 159 LEU A N 1
ATOM 1274 C CA . LEU A 1 159 ? 18.717 10.876 -55.975 1.00 88.69 159 LEU A CA 1
ATOM 1275 C C . LEU A 1 159 ? 19.055 11.264 -54.524 1.00 88.69 159 LEU A C 1
ATOM 1277 O O . LEU A 1 159 ? 20.067 10.789 -54.005 1.00 88.69 159 LEU A O 1
ATOM 1281 N N . LEU A 1 160 ? 18.227 12.066 -53.840 1.00 85.38 160 LEU A N 1
ATOM 1282 C CA . LEU A 1 160 ? 18.481 12.562 -52.478 1.00 85.38 160 LEU A CA 1
ATOM 1283 C C . LEU A 1 160 ? 18.918 11.464 -51.490 1.00 85.38 160 LEU A C 1
ATOM 1285 O O . LEU A 1 160 ? 19.982 11.571 -50.876 1.00 85.38 160 LEU A O 1
ATOM 1289 N N . GLU A 1 161 ? 18.136 10.386 -51.342 1.00 82.25 161 GLU A N 1
ATOM 1290 C CA . GLU A 1 161 ? 18.463 9.297 -50.403 1.00 82.25 161 GLU A CA 1
ATOM 1291 C C . GLU A 1 161 ? 19.808 8.635 -50.737 1.00 82.25 161 GLU A C 1
ATOM 1293 O O . GLU A 1 161 ? 20.618 8.349 -49.847 1.00 82.25 161 GLU A O 1
ATOM 1298 N N . PHE A 1 162 ? 20.080 8.448 -52.031 1.00 89.19 162 PHE A N 1
ATOM 1299 C CA . PHE A 1 162 ? 21.332 7.881 -52.513 1.00 89.19 162 PHE A CA 1
ATOM 1300 C C . PHE A 1 162 ? 22.517 8.823 -52.247 1.00 89.19 162 PHE A C 1
ATOM 1302 O O . PHE A 1 162 ? 23.546 8.381 -51.728 1.00 89.19 162 PHE A O 1
ATOM 1309 N N . ARG A 1 163 ? 22.376 10.131 -52.511 1.00 87.38 163 ARG A N 1
ATOM 1310 C CA . ARG A 1 163 ? 23.420 11.140 -52.256 1.00 87.38 163 ARG A CA 1
ATOM 1311 C C . ARG A 1 163 ? 23.758 11.272 -50.767 1.00 87.38 163 ARG A C 1
ATOM 1313 O O . ARG A 1 163 ? 24.928 11.442 -50.420 1.00 87.38 163 ARG A O 1
ATOM 1320 N N . VAL A 1 164 ? 22.781 11.104 -49.869 1.00 85.19 164 VAL A N 1
ATOM 1321 C CA . VAL A 1 164 ? 23.032 11.032 -48.414 1.00 85.19 164 VAL A CA 1
ATOM 1322 C C . VAL A 1 164 ? 23.896 9.813 -48.062 1.00 85.19 164 VAL A C 1
ATOM 1324 O O . VAL A 1 164 ? 24.805 9.916 -47.230 1.00 85.19 164 VAL A O 1
ATOM 1327 N N . GLY A 1 165 ? 23.652 8.664 -48.700 1.00 86.00 165 GLY A N 1
ATOM 1328 C CA . GLY A 1 165 ? 24.496 7.471 -48.580 1.00 86.00 165 GLY A CA 1
ATOM 1329 C C . GLY A 1 165 ? 25.919 7.700 -49.099 1.00 86.00 165 GLY A C 1
ATOM 1330 O O . GLY A 1 165 ? 26.886 7.438 -48.379 1.00 86.00 165 GLY A O 1
ATOM 1331 N N . LEU A 1 166 ? 26.044 8.273 -50.299 1.00 86.94 166 LEU A N 1
ATOM 1332 C CA . LEU A 1 166 ? 27.310 8.640 -50.943 1.00 86.94 166 LEU A CA 1
ATOM 1333 C C . LEU A 1 166 ? 28.178 9.525 -50.036 1.00 86.94 166 LEU A C 1
ATOM 1335 O O . LEU A 1 166 ? 29.356 9.234 -49.821 1.00 86.94 166 LEU A O 1
ATOM 1339 N N . PHE A 1 167 ? 27.592 10.566 -49.442 1.00 85.94 167 PHE A N 1
ATOM 1340 C CA . PHE A 1 167 ? 28.274 11.426 -48.473 1.00 85.94 167 PHE A CA 1
ATOM 1341 C C . PHE A 1 167 ? 28.826 10.634 -47.270 1.00 85.94 167 PHE A C 1
ATOM 1343 O O . PHE A 1 167 ? 29.982 10.823 -46.877 1.00 85.94 167 PHE A O 1
ATOM 1350 N N . ARG A 1 168 ? 28.030 9.728 -46.681 1.00 85.00 168 ARG A N 1
ATOM 1351 C CA . ARG A 1 168 ? 28.457 8.927 -45.517 1.00 85.00 168 ARG A CA 1
ATOM 1352 C C . ARG A 1 168 ? 29.649 8.036 -45.856 1.00 85.00 168 ARG A C 1
ATOM 1354 O O . ARG A 1 168 ? 30.576 7.947 -45.050 1.00 85.00 168 ARG A O 1
ATOM 1361 N N . GLU A 1 169 ? 29.643 7.414 -47.032 1.00 87.50 169 GLU A N 1
ATOM 1362 C CA . GLU A 1 169 ? 30.755 6.581 -47.501 1.00 87.50 169 GLU A CA 1
ATOM 1363 C C . GLU A 1 169 ? 32.015 7.410 -47.783 1.00 87.50 169 GLU A C 1
ATOM 1365 O O . GLU A 1 169 ? 33.092 7.059 -47.297 1.00 87.50 169 GLU A O 1
ATOM 1370 N N . ARG A 1 170 ? 31.892 8.575 -48.436 1.00 91.25 170 ARG A N 1
ATOM 1371 C CA . ARG A 1 170 ? 33.025 9.502 -48.628 1.00 91.25 170 ARG A CA 1
ATOM 1372 C C . ARG A 1 170 ? 33.653 9.934 -47.307 1.00 91.25 170 ARG A C 1
ATOM 1374 O O . ARG A 1 170 ? 34.875 9.930 -47.162 1.00 91.25 170 ARG A O 1
ATOM 1381 N N . ARG A 1 171 ? 32.827 10.241 -46.302 1.00 85.88 171 ARG A N 1
ATOM 1382 C CA . ARG A 1 171 ? 33.302 10.612 -44.964 1.00 85.88 171 ARG A CA 1
ATOM 1383 C C . ARG A 1 171 ? 34.028 9.462 -44.260 1.00 85.88 171 ARG A C 1
ATOM 1385 O O . ARG A 1 171 ? 35.031 9.715 -43.596 1.00 85.88 171 ARG A O 1
ATOM 1392 N N . LYS A 1 172 ? 33.564 8.213 -44.402 1.00 87.06 172 LYS A N 1
ATOM 1393 C CA . LYS A 1 172 ? 34.275 7.028 -43.876 1.00 87.06 172 LYS A CA 1
ATOM 1394 C C . LYS A 1 172 ? 35.648 6.863 -44.525 1.00 87.06 172 LYS A C 1
ATOM 1396 O O . LYS A 1 172 ? 36.611 6.580 -43.818 1.00 87.06 172 LYS A O 1
ATOM 1401 N N . LYS A 1 173 ? 35.735 7.096 -45.839 1.00 85.38 173 LYS A N 1
ATOM 1402 C CA . LYS A 1 173 ? 36.990 7.072 -46.607 1.00 85.38 173 LYS A CA 1
ATOM 1403 C C . LYS A 1 173 ? 37.882 8.302 -46.387 1.00 85.38 173 LYS A C 1
ATOM 1405 O O . LYS A 1 173 ? 39.011 8.317 -46.856 1.00 85.38 173 LYS A O 1
ATOM 1410 N N . LYS A 1 174 ? 37.417 9.303 -45.623 1.00 88.44 174 LYS A N 1
ATOM 1411 C CA . LYS A 1 174 ? 38.105 10.587 -45.387 1.00 88.44 174 LYS A CA 1
ATOM 1412 C C . LYS A 1 174 ? 38.399 11.359 -46.684 1.00 88.44 174 LYS A C 1
ATOM 1414 O O . LYS A 1 174 ? 39.389 12.078 -46.763 1.00 88.44 174 LYS A O 1
ATOM 1419 N N . THR A 1 175 ? 37.514 11.240 -47.673 1.00 88.56 175 THR A N 1
ATOM 1420 C CA . THR A 1 175 ? 37.608 11.955 -48.951 1.00 88.56 175 THR A CA 1
ATOM 1421 C C . THR A 1 175 ? 36.896 13.304 -48.864 1.00 88.56 175 THR A C 1
ATOM 1423 O O . THR A 1 175 ? 35.661 13.366 -48.928 1.00 88.56 175 THR A O 1
ATOM 1426 N N . PHE A 1 176 ? 37.651 14.390 -48.704 1.00 90.94 176 PHE A N 1
ATOM 1427 C CA . PHE A 1 176 ? 37.095 15.742 -48.589 1.00 90.94 176 PHE A CA 1
ATOM 1428 C C . PHE A 1 176 ? 36.610 16.268 -49.950 1.00 90.94 176 PHE A C 1
ATOM 1430 O O . PHE A 1 176 ? 37.154 15.894 -50.988 1.00 90.94 176 PHE A O 1
ATOM 1437 N N . MET A 1 177 ? 35.558 17.099 -49.966 1.00 94.12 177 MET A N 1
ATOM 1438 C CA . MET A 1 177 ? 35.114 17.787 -51.189 1.00 94.12 177 MET A CA 1
ATOM 1439 C C . MET A 1 177 ? 35.434 19.268 -51.127 1.00 94.12 177 MET A C 1
ATOM 1441 O O . MET A 1 177 ? 35.021 19.927 -50.172 1.00 94.12 177 MET A O 1
ATOM 1445 N N . ARG A 1 178 ? 35.994 19.806 -52.202 1.00 95.94 178 ARG A N 1
ATOM 1446 C CA . ARG A 1 178 ? 35.933 21.238 -52.482 1.00 95.94 178 ARG A CA 1
ATOM 1447 C C . ARG A 1 178 ? 34.900 21.485 -53.569 1.00 95.94 178 ARG A C 1
ATOM 1449 O O . ARG A 1 178 ? 34.893 20.792 -54.583 1.00 95.94 178 ARG A O 1
ATOM 1456 N N . VAL A 1 179 ? 34.006 22.438 -53.336 1.00 95.94 179 VAL A N 1
ATOM 1457 C CA . VAL A 1 179 ? 32.896 22.739 -54.240 1.00 95.94 179 VAL A CA 1
ATOM 1458 C C . VAL A 1 179 ? 32.912 24.197 -54.677 1.00 95.94 179 VAL A C 1
ATOM 1460 O O . VAL A 1 179 ? 33.039 25.090 -53.848 1.00 95.94 179 VAL A O 1
ATOM 1463 N N . ILE A 1 180 ? 32.722 24.453 -55.964 1.00 96.00 180 ILE A N 1
ATOM 1464 C CA . ILE A 1 180 ? 32.443 25.791 -56.486 1.00 96.00 180 ILE A CA 1
ATOM 1465 C C . ILE A 1 180 ? 30.988 25.822 -56.943 1.00 96.00 180 ILE A C 1
ATOM 1467 O O . ILE A 1 180 ? 30.532 24.917 -57.642 1.00 96.00 180 ILE A O 1
ATOM 1471 N N . SER A 1 181 ? 30.263 26.856 -56.526 1.00 95.31 181 SER A N 1
ATOM 1472 C CA . SER A 1 181 ? 28.860 27.091 -56.882 1.00 95.31 181 SER A CA 1
ATOM 1473 C C . SER A 1 181 ? 28.657 28.576 -57.201 1.00 95.31 181 SER A C 1
ATOM 1475 O O . SER A 1 181 ? 29.348 29.410 -56.613 1.00 95.31 181 SER A O 1
ATOM 1477 N N . PRO A 1 182 ? 27.723 28.955 -58.090 1.00 94.62 182 PRO A N 1
ATOM 1478 C CA . PRO A 1 182 ? 27.403 30.363 -58.302 1.00 94.62 182 PRO A CA 1
ATOM 1479 C C . PRO A 1 182 ? 26.754 30.976 -57.049 1.00 94.62 182 PRO A C 1
ATOM 1481 O O . PRO A 1 182 ? 26.022 30.293 -56.322 1.00 94.62 182 PRO A O 1
ATOM 1484 N N . ASP A 1 183 ? 26.996 32.267 -56.804 1.00 93.62 183 ASP A N 1
ATOM 1485 C CA . ASP A 1 183 ? 26.446 33.043 -55.685 1.00 93.62 183 ASP A CA 1
ATOM 1486 C C . ASP A 1 183 ? 24.971 33.425 -55.914 1.00 93.62 183 ASP A C 1
ATOM 1488 O O . ASP A 1 183 ? 24.584 34.588 -56.025 1.00 93.62 183 ASP A O 1
ATOM 1492 N N . ILE A 1 184 ? 24.127 32.401 -56.012 1.00 92.25 184 ILE A N 1
ATOM 1493 C CA . ILE A 1 184 ? 22.672 32.500 -56.157 1.00 92.25 184 ILE A CA 1
ATOM 1494 C C . ILE A 1 184 ? 21.981 31.948 -54.900 1.00 92.25 184 ILE A C 1
ATOM 1496 O O . ILE A 1 184 ? 22.611 31.223 -54.123 1.00 92.25 184 ILE A O 1
ATOM 1500 N N . PRO A 1 185 ? 20.677 32.214 -54.672 1.00 92.81 185 PRO A N 1
ATOM 1501 C CA . PRO A 1 185 ? 19.976 31.726 -53.479 1.00 92.81 185 PRO A CA 1
ATOM 1502 C C . PRO A 1 185 ? 20.115 30.215 -53.232 1.00 92.81 185 PRO A C 1
ATOM 1504 O O . PRO A 1 185 ? 20.314 29.798 -52.090 1.00 92.81 185 PRO A O 1
ATOM 1507 N N . LEU A 1 186 ? 20.061 29.396 -54.290 1.00 91.50 186 LEU A N 1
ATOM 1508 C CA . LEU A 1 186 ? 20.258 27.946 -54.193 1.00 91.50 186 LEU A CA 1
ATOM 1509 C C . LEU A 1 186 ? 21.720 27.569 -53.893 1.00 91.50 186 LEU A C 1
ATOM 1511 O O . LEU A 1 186 ? 21.951 26.676 -53.085 1.00 91.50 186 LEU A O 1
ATOM 1515 N N . GLY A 1 187 ? 22.701 28.296 -54.436 1.00 91.06 187 GLY A N 1
ATOM 1516 C CA . GLY A 1 187 ? 24.125 28.100 -54.138 1.00 91.06 187 GLY A CA 1
ATOM 1517 C C . GLY A 1 187 ? 24.486 28.439 -52.687 1.00 91.06 187 GLY A C 1
ATOM 1518 O O . GLY A 1 187 ? 25.143 27.649 -52.010 1.00 91.06 187 GLY A O 1
ATOM 1519 N N . ARG A 1 188 ? 23.967 29.552 -52.146 1.00 90.69 188 ARG A N 1
ATOM 1520 C CA . ARG A 1 188 ? 24.113 29.912 -50.717 1.00 90.69 188 ARG A CA 1
ATOM 1521 C C . ARG A 1 188 ? 23.469 28.880 -49.795 1.00 90.69 188 ARG A C 1
ATOM 1523 O O . ARG A 1 188 ? 24.033 28.517 -48.762 1.00 90.69 188 ARG A O 1
ATOM 1530 N N . ARG A 1 189 ? 22.292 28.375 -50.175 1.00 87.88 189 ARG A N 1
ATOM 1531 C CA . ARG A 1 189 ? 21.625 27.281 -49.458 1.00 87.88 189 ARG A CA 1
ATOM 1532 C C . ARG A 1 189 ? 22.485 26.015 -49.481 1.00 87.88 189 ARG A C 1
ATOM 1534 O O . ARG A 1 189 ? 22.691 25.427 -48.420 1.00 87.88 189 ARG A O 1
ATOM 1541 N N . TYR A 1 190 ? 23.061 25.663 -50.626 1.00 89.88 190 TYR A N 1
ATOM 1542 C CA . TYR A 1 190 ? 23.950 24.513 -50.757 1.00 89.88 190 TYR A CA 1
ATOM 1543 C C . TYR A 1 190 ? 25.218 24.649 -49.890 1.00 89.88 190 TYR A C 1
ATOM 1545 O O . TYR A 1 190 ? 25.574 23.701 -49.184 1.00 89.88 190 TYR A O 1
ATOM 1553 N N . GLN A 1 191 ? 25.847 25.834 -49.861 1.00 91.75 191 GLN A N 1
ATOM 1554 C CA . GLN A 1 191 ? 26.998 26.149 -48.997 1.00 91.75 191 GLN A CA 1
ATOM 1555 C C . GLN A 1 191 ? 26.645 26.064 -47.502 1.00 91.75 191 GLN A C 1
ATOM 1557 O O . GLN A 1 191 ? 27.417 25.532 -46.707 1.00 91.75 191 GLN A O 1
ATOM 1562 N N . SER A 1 192 ? 25.449 26.505 -47.093 1.00 85.25 192 SER A N 1
ATOM 1563 C CA . SER A 1 192 ? 25.024 26.443 -45.680 1.00 85.25 192 SER A CA 1
ATOM 1564 C C . SER A 1 192 ? 25.005 25.015 -45.105 1.00 85.25 192 SER A C 1
ATOM 1566 O O . SER A 1 192 ? 25.033 24.822 -43.887 1.00 85.25 192 SER A O 1
ATOM 1568 N N . ARG A 1 193 ? 24.982 23.999 -45.982 1.00 82.31 193 ARG A N 1
ATOM 1569 C CA . ARG A 1 193 ? 24.981 22.577 -45.623 1.00 82.31 193 ARG A CA 1
ATOM 1570 C C . ARG A 1 193 ? 26.372 21.955 -45.496 1.00 82.31 193 ARG A C 1
ATOM 1572 O O . ARG A 1 193 ? 26.471 20.824 -45.022 1.00 82.31 193 ARG A O 1
ATOM 1579 N N . ASP A 1 194 ? 27.440 22.665 -45.856 1.00 84.94 194 ASP A N 1
ATOM 1580 C CA . ASP A 1 194 ? 28.823 22.159 -45.837 1.00 84.94 194 ASP A CA 1
ATOM 1581 C C . ASP A 1 194 ? 29.236 21.573 -44.482 1.00 84.94 194 ASP A C 1
ATOM 1583 O O . ASP A 1 194 ? 29.852 20.505 -44.405 1.00 84.94 194 ASP A O 1
ATOM 1587 N N . ILE A 1 195 ? 28.777 22.219 -43.405 1.00 72.31 195 ILE A N 1
ATOM 1588 C CA . ILE A 1 195 ? 28.967 21.815 -42.004 1.00 72.31 195 ILE A CA 1
ATOM 1589 C C . ILE A 1 195 ? 28.494 20.369 -41.755 1.00 72.31 195 ILE A C 1
ATOM 1591 O O . ILE A 1 195 ? 29.021 19.667 -40.884 1.00 72.31 195 ILE A O 1
ATOM 1595 N N . PHE A 1 196 ? 27.506 19.904 -42.520 1.00 74.25 196 PHE A N 1
ATOM 1596 C CA . PHE A 1 196 ? 26.902 18.584 -42.378 1.00 74.25 196 PHE A CA 1
ATOM 1597 C C . PHE A 1 196 ? 27.428 17.563 -43.393 1.00 74.25 196 PHE A C 1
ATOM 1599 O O . PHE A 1 196 ? 27.330 16.370 -43.111 1.00 74.25 196 PHE A O 1
ATOM 1606 N N . GLU A 1 197 ? 28.014 17.996 -44.516 1.00 79.56 197 GLU A N 1
ATOM 1607 C CA . GLU A 1 197 ? 28.258 17.152 -45.701 1.00 79.56 197 GLU A CA 1
ATOM 1608 C C . GLU A 1 197 ? 29.748 16.905 -46.036 1.00 79.56 197 GLU A C 1
ATOM 1610 O O . GLU A 1 197 ? 30.071 16.439 -47.127 1.00 79.56 197 GLU A O 1
ATOM 1615 N N . TYR A 1 198 ? 30.664 17.135 -45.079 1.00 86.12 198 TYR A N 1
ATOM 1616 C CA . TYR A 1 198 ? 32.116 16.858 -45.201 1.00 86.12 198 TYR A CA 1
ATOM 1617 C C . TYR A 1 198 ? 32.716 17.415 -46.507 1.00 86.12 198 TYR A C 1
ATOM 1619 O O . TYR A 1 198 ? 33.423 16.735 -47.258 1.00 86.12 198 TYR A O 1
ATOM 1627 N N . ARG A 1 199 ? 32.380 18.679 -46.766 1.00 91.62 199 ARG A N 1
ATOM 1628 C CA . ARG A 1 199 ? 32.807 19.472 -47.915 1.00 91.62 199 ARG A CA 1
ATOM 1629 C C . ARG A 1 199 ? 33.011 20.929 -47.508 1.00 91.62 199 ARG A C 1
ATOM 1631 O O . ARG A 1 199 ? 32.530 21.328 -46.453 1.00 91.62 199 ARG A O 1
ATOM 1638 N N . GLY A 1 200 ? 33.682 21.703 -48.351 1.00 91.50 200 GLY A N 1
ATOM 1639 C CA . GLY A 1 200 ? 33.691 23.162 -48.296 1.00 91.50 200 GLY A CA 1
ATOM 1640 C C . GLY A 1 200 ? 33.312 23.734 -49.655 1.00 91.50 200 GLY A C 1
ATOM 1641 O O . GLY A 1 200 ? 33.863 23.311 -50.670 1.00 91.50 200 GLY A O 1
ATOM 1642 N N . THR A 1 201 ? 32.381 24.675 -49.673 1.00 93.94 201 THR A N 1
ATOM 1643 C CA . THR A 1 201 ? 31.861 25.329 -50.869 1.00 93.94 201 THR A CA 1
ATOM 1644 C C . THR A 1 201 ? 32.315 26.785 -50.886 1.00 93.94 201 THR A C 1
ATOM 1646 O O . THR A 1 201 ? 32.139 27.509 -49.904 1.00 93.94 201 THR A O 1
ATOM 1649 N N . ARG A 1 202 ? 32.879 27.233 -52.009 1.00 94.56 202 ARG A N 1
ATOM 1650 C CA . ARG A 1 202 ? 33.144 28.647 -52.298 1.00 94.56 202 ARG A CA 1
ATOM 1651 C C . ARG A 1 202 ? 32.174 29.139 -53.365 1.00 94.56 202 ARG A C 1
ATOM 1653 O O . ARG A 1 202 ? 31.856 28.410 -54.306 1.00 94.56 202 ARG A O 1
ATOM 1660 N N . LEU A 1 203 ? 31.687 30.363 -53.182 1.00 93.81 203 LEU A N 1
ATOM 1661 C CA . LEU A 1 203 ? 30.739 30.986 -54.095 1.00 93.81 203 LEU A CA 1
ATOM 1662 C C . LEU A 1 203 ? 31.474 31.931 -55.044 1.00 93.81 203 LEU A C 1
ATOM 1664 O O . LEU A 1 203 ? 32.326 32.701 -54.609 1.00 93.81 203 LEU A O 1
ATOM 1668 N N . VAL A 1 204 ? 31.145 31.859 -56.330 1.00 93.19 204 VAL A N 1
ATOM 1669 C CA . VAL A 1 204 ? 31.664 32.757 -57.375 1.00 93.19 204 VAL A CA 1
ATOM 1670 C C . VAL A 1 204 ? 30.521 33.562 -57.977 1.00 93.19 204 VAL A C 1
ATOM 1672 O O . VAL A 1 204 ? 29.368 33.136 -57.910 1.00 93.19 204 VAL A O 1
ATOM 1675 N N . GLN A 1 205 ? 30.815 34.713 -58.584 1.00 92.06 205 GLN A N 1
ATOM 1676 C CA . GLN A 1 205 ? 29.786 35.458 -59.310 1.00 92.06 205 GLN A CA 1
ATOM 1677 C C . GLN A 1 205 ? 29.173 34.569 -60.409 1.00 92.06 205 GLN A C 1
ATOM 1679 O O . GLN A 1 205 ? 29.913 33.798 -61.029 1.00 92.06 205 GLN A O 1
ATOM 1684 N N . PRO A 1 206 ? 27.848 34.613 -60.647 1.00 90.06 206 PRO A N 1
ATOM 1685 C CA . PRO A 1 206 ? 27.197 33.762 -61.645 1.00 90.06 206 PRO A CA 1
ATOM 1686 C C . PRO A 1 206 ? 27.829 33.842 -63.042 1.00 90.06 206 PRO A C 1
ATOM 1688 O O . PRO A 1 206 ? 27.875 32.837 -63.745 1.00 90.06 206 PRO A O 1
ATOM 1691 N N . GLU A 1 207 ? 28.363 35.003 -63.423 1.00 87.75 207 GLU A N 1
ATOM 1692 C CA . GLU A 1 207 ? 29.039 35.245 -64.703 1.00 87.75 207 GLU A CA 1
ATOM 1693 C C . GLU A 1 207 ? 30.419 34.572 -64.793 1.00 87.75 207 GLU A C 1
ATOM 1695 O O . GLU A 1 207 ? 30.901 34.295 -65.890 1.00 87.75 207 GLU A O 1
ATOM 1700 N N . ASP A 1 208 ? 31.045 34.294 -63.645 1.00 87.31 208 ASP A N 1
ATOM 1701 C CA . ASP A 1 208 ? 32.346 33.629 -63.525 1.00 87.31 208 ASP A CA 1
ATOM 1702 C C . ASP A 1 208 ? 32.219 32.092 -63.411 1.00 87.31 208 ASP A C 1
ATOM 1704 O O . ASP A 1 208 ? 33.233 31.388 -63.382 1.00 87.31 208 ASP A O 1
ATOM 1708 N N . PHE A 1 209 ? 30.999 31.544 -63.309 1.00 92.19 209 PHE A N 1
ATOM 1709 C CA . PHE A 1 209 ? 30.781 30.107 -63.124 1.00 92.19 209 PHE A CA 1
ATOM 1710 C C . PHE A 1 209 ? 30.921 29.334 -64.457 1.00 92.19 209 PHE A C 1
ATOM 1712 O O . PHE A 1 209 ? 30.176 29.599 -65.400 1.00 92.19 209 PHE A O 1
ATOM 1719 N N . PRO A 1 210 ? 31.846 28.358 -64.569 1.00 85.94 210 PRO A N 1
ATOM 1720 C CA . PRO A 1 210 ? 32.321 27.878 -65.872 1.00 85.94 210 PRO A CA 1
ATOM 1721 C C . PRO A 1 210 ? 31.502 26.739 -66.502 1.00 85.94 210 PRO A C 1
ATOM 1723 O O . PRO A 1 210 ? 31.792 26.349 -67.634 1.00 85.94 210 PRO A O 1
ATOM 1726 N N . VAL A 1 211 ? 30.526 26.157 -65.794 1.00 88.31 211 VAL A N 1
ATOM 1727 C CA . VAL A 1 211 ? 29.803 24.953 -66.247 1.00 88.31 211 VAL A CA 1
ATOM 1728 C C . VAL A 1 211 ? 28.289 25.092 -66.093 1.00 88.31 211 VAL A C 1
ATOM 1730 O O . VAL A 1 211 ? 27.804 25.792 -65.215 1.00 88.31 211 VAL A O 1
ATOM 1733 N N . SER A 1 212 ? 27.518 24.402 -66.934 1.00 86.06 212 SER A N 1
ATOM 1734 C CA . SER A 1 212 ? 26.045 24.380 -66.872 1.00 86.06 212 SER A CA 1
ATOM 1735 C C . SER A 1 212 ? 25.465 23.113 -66.227 1.00 86.06 212 SER A C 1
ATOM 1737 O O . SER A 1 212 ? 24.255 23.020 -66.040 1.00 86.06 212 SER A O 1
ATOM 1739 N N . PHE A 1 213 ? 26.316 22.148 -65.876 1.00 90.44 213 PHE A N 1
ATOM 1740 C CA . PHE A 1 213 ? 25.973 20.838 -65.312 1.00 90.44 213 PHE A CA 1
ATOM 1741 C C . PHE A 1 213 ? 26.903 20.505 -64.131 1.00 90.44 213 PHE A C 1
ATOM 1743 O O . PHE A 1 213 ? 27.869 21.229 -63.882 1.00 90.44 213 PHE A O 1
ATOM 1750 N N . GLU A 1 214 ? 26.631 19.426 -63.390 1.00 93.50 214 GLU A N 1
ATOM 1751 C CA . GLU A 1 214 ? 27.510 18.998 -62.294 1.00 93.50 214 GLU A CA 1
ATOM 1752 C C . GLU A 1 214 ? 28.791 18.369 -62.847 1.00 93.50 214 GLU A C 1
ATOM 1754 O O . GLU A 1 214 ? 28.743 17.422 -63.631 1.00 93.50 214 GLU A O 1
ATOM 1759 N N . GLN A 1 215 ? 29.954 18.861 -62.426 1.00 96.44 215 GLN A N 1
ATOM 1760 C CA . GLN A 1 215 ? 31.239 18.320 -62.864 1.00 96.44 215 GLN A CA 1
ATOM 1761 C C . GLN A 1 215 ? 32.113 17.946 -61.672 1.00 96.44 215 GLN A C 1
ATOM 1763 O O . GLN A 1 215 ? 32.351 18.775 -60.801 1.00 96.44 215 GLN A O 1
ATOM 1768 N N . PHE A 1 216 ? 32.648 16.727 -61.659 1.00 96.25 216 PHE A N 1
ATOM 1769 C CA . PHE A 1 216 ? 33.565 16.239 -60.633 1.00 96.25 216 PHE A CA 1
ATOM 1770 C C . PHE A 1 216 ? 34.941 15.970 -61.233 1.00 96.25 216 PHE A C 1
ATOM 1772 O O . PHE A 1 216 ? 35.050 15.379 -62.305 1.00 96.25 216 PHE A O 1
ATOM 1779 N N . ILE A 1 217 ? 35.996 16.344 -60.516 1.00 96.31 217 ILE A N 1
ATOM 1780 C CA . ILE A 1 217 ? 37.382 16.030 -60.863 1.00 96.31 217 ILE A CA 1
ATOM 1781 C C . ILE A 1 217 ? 37.927 15.140 -59.747 1.00 96.31 217 ILE A C 1
ATOM 1783 O O . ILE A 1 217 ? 38.043 15.571 -58.596 1.00 96.31 217 ILE A O 1
ATOM 1787 N N . VAL A 1 218 ? 38.217 13.884 -60.087 1.00 94.75 218 VAL A N 1
ATOM 1788 C CA . VAL A 1 218 ? 38.661 12.842 -59.149 1.00 94.75 218 VAL A CA 1
ATOM 1789 C C . VAL A 1 218 ? 39.838 12.098 -59.776 1.00 94.75 218 VAL A C 1
ATOM 1791 O O . VAL A 1 218 ? 39.661 11.328 -60.723 1.00 94.75 218 VAL A O 1
ATOM 1794 N N . GLY A 1 219 ? 41.048 12.353 -59.271 1.00 91.50 219 GLY A N 1
ATOM 1795 C CA . GLY A 1 219 ? 42.286 11.796 -59.823 1.00 91.50 219 GLY A CA 1
ATOM 1796 C C . GLY A 1 219 ? 42.513 12.214 -61.282 1.00 91.50 219 GLY A C 1
ATOM 1797 O O . GLY A 1 219 ? 42.621 13.399 -61.598 1.00 91.50 219 GLY A O 1
ATOM 1798 N N . ASP A 1 220 ? 42.564 11.230 -62.177 1.00 91.69 220 ASP A N 1
ATOM 1799 C CA . ASP A 1 220 ? 42.744 11.368 -63.631 1.00 91.69 220 ASP A CA 1
ATOM 1800 C C . ASP A 1 220 ? 41.430 11.534 -64.420 1.00 91.69 220 ASP A C 1
ATOM 1802 O O . ASP A 1 220 ? 41.433 11.519 -65.654 1.00 91.69 220 ASP A O 1
ATOM 1806 N N . THR A 1 221 ? 40.294 11.632 -63.724 1.00 94.56 221 THR A N 1
ATOM 1807 C CA . THR A 1 221 ? 38.963 11.543 -64.330 1.00 94.56 221 THR A CA 1
ATOM 1808 C C . THR A 1 221 ? 38.155 12.815 -64.121 1.00 94.56 221 THR A C 1
ATOM 1810 O O . THR A 1 221 ? 38.004 13.291 -62.994 1.00 94.56 221 THR A O 1
ATOM 1813 N N . VAL A 1 222 ? 37.579 13.313 -65.215 1.00 95.81 222 VAL A N 1
ATOM 1814 C CA . VAL A 1 222 ? 36.543 14.349 -65.209 1.00 95.81 222 VAL A CA 1
ATOM 1815 C C . VAL A 1 222 ? 35.197 13.678 -65.448 1.00 95.81 222 VAL A C 1
ATOM 1817 O O . VAL A 1 222 ? 34.981 13.057 -66.487 1.00 95.81 222 VAL A O 1
ATOM 1820 N N . ALA A 1 223 ? 34.300 13.778 -64.477 1.00 96.44 223 ALA A N 1
ATOM 1821 C CA . ALA A 1 223 ? 32.946 13.260 -64.560 1.00 96.44 223 ALA A CA 1
ATOM 1822 C C . ALA A 1 223 ? 31.963 14.406 -64.776 1.00 96.44 223 ALA A C 1
ATOM 1824 O O . ALA A 1 223 ? 31.885 15.312 -63.954 1.00 96.44 223 ALA A O 1
ATOM 1825 N N . CYS A 1 224 ? 31.199 14.344 -65.858 1.00 95.50 224 CYS A N 1
ATOM 1826 C CA . CYS A 1 224 ? 30.124 15.279 -66.167 1.00 95.50 224 CYS A CA 1
ATOM 1827 C C . CYS A 1 224 ? 28.794 14.589 -65.866 1.00 95.50 224 CYS A C 1
ATOM 1829 O O . CYS A 1 224 ? 28.563 13.489 -66.364 1.00 95.50 224 CYS A O 1
ATOM 1831 N N . ILE A 1 225 ? 27.943 15.199 -65.047 1.00 94.38 225 ILE A N 1
ATOM 1832 C CA . ILE A 1 225 ? 26.660 14.655 -64.605 1.00 94.38 225 ILE A CA 1
ATOM 1833 C C . ILE A 1 225 ? 25.580 15.712 -64.837 1.00 94.38 225 ILE A C 1
ATOM 1835 O O . ILE A 1 225 ? 25.597 16.791 -64.248 1.00 94.38 225 ILE A O 1
ATOM 1839 N N . ASP A 1 226 ? 24.616 15.378 -65.683 1.00 91.50 226 ASP A N 1
ATOM 1840 C CA . ASP A 1 226 ? 23.416 16.164 -65.920 1.00 91.50 226 ASP A CA 1
ATOM 1841 C C . ASP A 1 226 ? 22.206 15.387 -65.391 1.00 91.50 226 ASP A C 1
ATOM 1843 O O . ASP A 1 226 ? 21.762 14.391 -65.970 1.00 91.50 226 ASP A O 1
ATOM 1847 N N . LEU A 1 227 ? 21.694 15.831 -64.243 1.00 86.81 227 LEU A N 1
ATOM 1848 C CA . LEU A 1 227 ? 20.519 15.241 -63.603 1.00 86.81 227 LEU A CA 1
ATOM 1849 C C . LEU A 1 227 ? 19.227 15.488 -64.392 1.00 86.81 227 LEU A C 1
ATOM 1851 O O . LEU A 1 227 ? 18.330 14.649 -64.338 1.00 86.81 227 LEU A O 1
ATOM 1855 N N . VAL A 1 228 ? 19.122 16.614 -65.105 1.00 85.56 228 VAL A N 1
ATOM 1856 C CA . VAL A 1 228 ? 17.911 16.989 -65.852 1.00 85.56 228 VAL A CA 1
ATOM 1857 C C . VAL A 1 228 ? 17.783 16.106 -67.087 1.00 85.56 228 VAL A C 1
ATOM 1859 O O . VAL A 1 228 ? 16.730 15.519 -67.326 1.00 85.56 228 VAL A O 1
ATOM 1862 N N . GLU A 1 229 ? 18.884 15.936 -67.815 1.00 88.75 229 GLU A N 1
ATOM 1863 C CA . GLU A 1 229 ? 18.967 15.059 -68.988 1.00 88.75 229 GLU A CA 1
ATOM 1864 C C . GLU A 1 229 ? 19.168 13.577 -68.629 1.00 88.75 229 GLU A C 1
ATOM 1866 O O . GLU A 1 229 ? 19.155 12.719 -69.513 1.00 88.75 229 GLU A O 1
ATOM 1871 N N . GLN A 1 230 ? 19.358 13.270 -67.340 1.00 92.38 230 GLN A N 1
ATOM 1872 C CA . GLN A 1 230 ? 19.676 11.945 -66.798 1.00 92.38 230 GLN A CA 1
ATOM 1873 C C . GLN A 1 230 ? 20.856 11.263 -67.505 1.00 92.38 230 GLN A C 1
ATOM 1875 O O . GLN A 1 230 ? 20.815 10.069 -67.817 1.00 92.38 230 GLN A O 1
ATOM 1880 N N . LYS A 1 231 ? 21.920 12.023 -67.764 1.00 93.31 231 LYS A N 1
ATOM 1881 C CA . LYS A 1 231 ? 23.128 11.551 -68.448 1.00 93.31 231 LYS A CA 1
ATOM 1882 C C . LYS A 1 231 ? 24.345 11.815 -67.582 1.00 93.31 231 LYS A C 1
ATOM 1884 O O . LYS A 1 231 ? 24.487 12.890 -67.006 1.00 93.31 231 LYS A O 1
ATOM 1889 N N . ALA A 1 232 ? 25.254 10.853 -67.525 1.00 94.25 232 ALA A N 1
ATOM 1890 C CA . ALA A 1 232 ? 26.577 11.057 -66.961 1.00 94.25 232 ALA A CA 1
ATOM 1891 C C . ALA A 1 232 ? 27.650 10.474 -67.878 1.00 94.25 232 ALA A C 1
ATOM 1893 O O . ALA A 1 232 ? 27.434 9.469 -68.552 1.00 94.25 232 ALA A O 1
ATOM 1894 N N . SER A 1 233 ? 28.823 11.095 -67.898 1.00 95.06 233 SER A N 1
ATOM 1895 C CA . SER A 1 233 ? 29.962 10.611 -68.671 1.00 95.06 233 SER A CA 1
ATOM 1896 C C . SER A 1 233 ? 31.267 10.835 -67.933 1.00 95.06 233 SER A C 1
ATOM 1898 O O . SER A 1 233 ? 31.485 11.919 -67.387 1.00 95.06 233 SER A O 1
ATOM 1900 N N . PHE A 1 234 ? 32.152 9.843 -67.949 1.00 96.00 234 PHE A N 1
ATOM 1901 C CA . PHE A 1 234 ? 33.512 9.974 -67.432 1.00 96.00 234 PHE A CA 1
ATOM 1902 C C . PHE A 1 234 ? 34.482 10.109 -68.581 1.00 96.00 234 PHE A C 1
ATOM 1904 O O . PHE A 1 234 ? 34.416 9.343 -69.535 1.00 96.00 234 PHE A O 1
ATOM 1911 N N . ILE A 1 235 ? 35.400 11.056 -68.455 1.00 93.94 235 ILE A N 1
ATOM 1912 C CA . ILE A 1 235 ? 36.523 11.233 -69.360 1.00 93.94 235 ILE A CA 1
ATOM 1913 C C . ILE A 1 235 ? 37.777 11.014 -68.525 1.00 93.94 235 ILE A C 1
ATOM 1915 O O . ILE A 1 235 ? 38.158 11.871 -67.720 1.00 93.94 235 ILE A O 1
ATOM 1919 N N . ARG A 1 236 ? 38.404 9.848 -68.683 1.00 91.00 236 ARG A N 1
ATOM 1920 C CA . ARG A 1 236 ? 39.703 9.560 -68.081 1.00 91.00 236 ARG A CA 1
ATOM 1921 C C . ARG A 1 236 ? 40.778 10.057 -69.032 1.00 91.00 236 ARG A C 1
ATOM 1923 O O . ARG A 1 236 ? 41.101 9.416 -70.031 1.00 91.00 236 ARG A O 1
ATOM 1930 N N . TYR A 1 237 ? 41.293 11.237 -68.728 1.00 92.06 237 TYR A N 1
ATOM 1931 C CA . TYR A 1 237 ? 42.353 11.865 -69.495 1.00 92.06 237 TYR A CA 1
ATOM 1932 C C . TYR A 1 237 ? 43.146 12.792 -68.566 1.00 92.06 237 TYR A C 1
ATOM 1934 O O . TYR A 1 237 ? 42.639 13.863 -68.218 1.00 92.06 237 TYR A O 1
ATOM 1942 N N . PRO A 1 238 ? 44.360 12.389 -68.139 1.00 89.69 238 PRO A N 1
ATOM 1943 C CA . PRO A 1 238 ? 45.133 13.116 -67.133 1.00 89.69 238 PRO A CA 1
ATOM 1944 C C . PRO A 1 238 ? 45.334 14.601 -67.452 1.00 89.69 238 PRO A C 1
ATOM 1946 O O . PRO A 1 238 ? 45.135 15.436 -66.572 1.00 89.69 238 PRO A O 1
ATOM 1949 N N . ASP A 1 239 ? 45.636 14.939 -68.710 1.00 89.00 239 ASP A N 1
ATOM 1950 C CA . ASP A 1 239 ? 45.877 16.326 -69.128 1.00 89.00 239 ASP A CA 1
ATOM 1951 C C . ASP A 1 239 ? 44.610 17.191 -69.035 1.00 89.00 239 ASP A C 1
ATOM 1953 O O . ASP A 1 239 ? 44.664 18.351 -68.621 1.00 89.00 239 ASP A O 1
ATOM 1957 N N . LEU A 1 240 ? 43.441 16.623 -69.359 1.00 91.06 240 LEU A N 1
ATOM 1958 C CA . LEU A 1 240 ? 42.159 17.310 -69.184 1.00 91.06 240 LEU A CA 1
ATOM 1959 C C . LEU A 1 240 ? 41.804 17.459 -67.704 1.00 91.06 240 LEU A C 1
ATOM 1961 O O . LEU A 1 240 ? 41.371 18.536 -67.300 1.00 91.06 240 LEU A O 1
ATOM 1965 N N . ALA A 1 241 ? 41.999 16.416 -66.894 1.00 92.69 241 ALA A N 1
ATOM 1966 C CA . ALA A 1 241 ? 41.752 16.484 -65.455 1.00 92.69 241 ALA A CA 1
ATOM 1967 C C . ALA A 1 241 ? 42.653 17.528 -64.776 1.00 92.69 241 ALA A C 1
ATOM 1969 O O . ALA A 1 241 ? 42.186 18.269 -63.912 1.00 92.69 241 ALA A O 1
ATOM 1970 N N . ASP A 1 242 ? 43.915 17.641 -65.200 1.00 92.38 242 ASP A N 1
ATOM 1971 C CA . ASP A 1 242 ? 44.837 18.676 -64.727 1.00 92.38 242 ASP A CA 1
ATOM 1972 C C . ASP A 1 242 ? 44.442 20.084 -65.181 1.00 92.38 242 ASP A C 1
ATOM 1974 O O . ASP A 1 242 ? 44.439 21.019 -64.378 1.00 92.38 242 ASP A O 1
ATOM 1978 N N . SER A 1 243 ? 44.024 20.242 -66.439 1.00 92.19 243 SER A N 1
ATOM 1979 C CA . SER A 1 243 ? 43.503 21.516 -66.942 1.00 92.19 243 SER A CA 1
ATOM 1980 C C . SER A 1 243 ? 42.261 21.974 -66.165 1.00 92.19 243 SER A C 1
ATOM 1982 O O . SER A 1 243 ? 42.216 23.115 -65.701 1.00 92.19 243 SER A O 1
ATOM 1984 N N . GLN A 1 244 ? 41.291 21.081 -65.940 1.00 94.56 244 GLN A N 1
ATOM 1985 C CA . GLN A 1 244 ? 40.085 21.386 -65.162 1.00 94.56 244 GLN A CA 1
ATOM 1986 C C . GLN A 1 244 ? 40.402 21.666 -63.691 1.00 94.56 244 GLN A C 1
ATOM 1988 O O . GLN A 1 244 ? 39.827 22.579 -63.101 1.00 94.56 244 GLN A O 1
ATOM 1993 N N . ARG A 1 245 ? 41.367 20.950 -63.102 1.00 94.88 245 ARG A N 1
ATOM 1994 C CA . ARG A 1 245 ? 41.856 21.228 -61.745 1.00 94.88 245 ARG A CA 1
ATOM 1995 C C . ARG A 1 245 ? 42.455 22.624 -61.643 1.00 94.88 245 ARG A C 1
ATOM 1997 O O . ARG A 1 245 ? 42.121 23.345 -60.716 1.00 94.88 245 ARG A O 1
ATOM 2004 N N . LYS A 1 246 ? 43.284 23.044 -62.602 1.00 92.62 246 LYS A N 1
ATOM 2005 C CA . LYS A 1 246 ? 43.841 24.407 -62.630 1.00 92.62 246 LYS A CA 1
ATOM 2006 C C . LYS A 1 246 ? 42.746 25.471 -62.714 1.00 92.62 246 LYS A C 1
ATOM 2008 O O . LYS A 1 246 ? 42.825 26.466 -62.001 1.00 92.62 246 LYS A O 1
ATOM 2013 N N . ILE A 1 247 ? 41.712 25.250 -63.531 1.00 92.38 247 ILE A N 1
ATOM 2014 C CA . ILE A 1 247 ? 40.537 26.138 -63.591 1.00 92.38 247 ILE A CA 1
ATOM 2015 C C . ILE A 1 247 ? 39.832 26.190 -62.232 1.00 92.38 247 ILE A C 1
ATOM 2017 O O . ILE A 1 247 ? 39.534 27.280 -61.740 1.00 92.38 247 ILE A O 1
ATOM 2021 N N . PHE A 1 248 ? 39.621 25.031 -61.605 1.00 95.25 248 PHE A N 1
ATOM 2022 C CA . PHE A 1 248 ? 39.051 24.942 -60.266 1.00 95.25 248 PHE A CA 1
ATOM 2023 C C . PHE A 1 248 ? 39.880 25.730 -59.249 1.00 95.25 248 PHE A C 1
ATOM 2025 O O . PHE A 1 248 ? 39.313 26.548 -58.539 1.00 95.25 248 PHE A O 1
ATOM 2032 N N . GLU A 1 249 ? 41.204 25.556 -59.201 1.00 93.81 249 GLU A N 1
ATOM 2033 C CA . GLU A 1 249 ? 42.067 26.273 -58.252 1.00 93.81 249 GLU A CA 1
ATOM 2034 C C . GLU A 1 249 ? 42.060 27.786 -58.470 1.00 93.81 249 GLU A C 1
ATOM 2036 O O . GLU A 1 249 ? 41.985 28.539 -57.503 1.00 93.81 249 GLU A O 1
ATOM 2041 N N . MET A 1 250 ? 42.087 28.254 -59.722 1.00 90.38 250 MET A N 1
ATOM 2042 C CA . MET A 1 250 ? 42.018 29.690 -60.016 1.00 90.38 250 MET A CA 1
ATOM 2043 C C . MET A 1 250 ? 40.727 30.308 -59.472 1.00 90.38 250 MET A C 1
ATOM 2045 O O . MET A 1 250 ? 40.764 31.350 -58.817 1.00 90.38 250 MET A O 1
ATOM 2049 N N . LEU A 1 251 ? 39.589 29.650 -59.699 1.00 91.56 251 LEU A N 1
ATOM 2050 C CA . LEU A 1 251 ? 38.296 30.100 -59.185 1.00 91.56 251 LEU A CA 1
ATOM 2051 C C . LEU A 1 251 ? 38.194 29.938 -57.666 1.00 91.56 251 LEU A C 1
ATOM 2053 O O . LEU A 1 251 ? 37.654 30.810 -56.989 1.00 91.56 251 LEU A O 1
ATOM 2057 N N . TRP A 1 252 ? 38.745 28.853 -57.122 1.00 91.25 252 TRP A N 1
ATOM 2058 C CA . TRP A 1 252 ? 38.800 28.593 -55.691 1.00 91.25 252 TRP A CA 1
ATOM 2059 C C . TRP A 1 252 ? 39.561 29.711 -54.980 1.00 91.25 252 TRP A C 1
ATOM 2061 O O . TRP A 1 252 ? 39.023 30.290 -54.040 1.00 91.25 252 TRP A O 1
ATOM 2071 N N . CYS A 1 253 ? 40.764 30.060 -55.445 1.00 86.44 253 CYS A N 1
ATOM 2072 C CA . CYS A 1 253 ? 41.582 31.148 -54.907 1.00 86.44 253 CYS A CA 1
ATOM 2073 C C . CYS A 1 253 ? 40.916 32.518 -55.072 1.00 86.44 253 CYS A C 1
ATOM 2075 O O . CYS A 1 253 ? 40.828 33.248 -54.091 1.00 86.44 253 CYS A O 1
ATOM 2077 N N . LYS A 1 254 ? 40.373 32.835 -56.258 1.00 84.44 254 LYS A N 1
ATOM 2078 C CA . LYS A 1 254 ? 39.648 34.096 -56.510 1.00 84.44 254 LYS A CA 1
ATOM 2079 C C . LYS A 1 254 ? 38.457 34.276 -55.562 1.00 84.44 254 LYS A C 1
ATOM 2081 O O . LYS A 1 254 ? 38.213 35.370 -55.073 1.00 84.44 254 LYS A O 1
ATOM 2086 N N . ALA A 1 255 ? 37.735 33.201 -55.258 1.00 79.62 255 ALA A N 1
ATOM 2087 C CA . ALA A 1 255 ? 36.634 33.225 -54.295 1.00 79.62 255 ALA A CA 1
ATOM 2088 C C . ALA A 1 255 ? 37.090 33.314 -52.821 1.00 79.62 255 ALA A C 1
ATOM 2090 O O . ALA A 1 255 ? 36.247 33.334 -51.927 1.00 79.62 255 ALA A O 1
ATOM 2091 N N . GLY A 1 256 ? 38.401 33.294 -52.553 1.00 63.34 256 GLY A N 1
ATOM 2092 C CA . GLY A 1 256 ? 38.995 33.233 -51.218 1.00 63.34 256 GLY A CA 1
ATOM 2093 C C . GLY A 1 256 ? 39.868 34.427 -50.818 1.00 63.34 256 GLY A C 1
ATOM 2094 O O . GLY A 1 256 ? 40.590 34.283 -49.837 1.00 63.34 256 GLY A O 1
ATOM 2095 N N . GLU A 1 257 ? 39.840 35.561 -51.528 1.00 49.50 257 GLU A N 1
ATOM 2096 C CA . GLU A 1 257 ? 40.627 36.757 -51.175 1.00 49.50 257 GLU A CA 1
ATOM 2097 C C . GLU A 1 257 ? 40.215 37.364 -49.815 1.00 49.50 257 GLU A C 1
ATOM 2099 O O . GLU A 1 257 ? 39.345 38.223 -49.727 1.00 49.50 257 GLU A O 1
ATOM 2104 N N . GLU A 1 258 ? 40.875 36.907 -48.751 1.00 36.38 258 GLU A N 1
ATOM 2105 C CA . GLU A 1 258 ? 41.940 37.668 -48.083 1.00 36.38 258 GLU A CA 1
ATOM 2106 C C . GLU A 1 258 ? 43.187 36.765 -48.066 1.00 36.38 258 GLU A C 1
ATOM 2108 O O . GLU A 1 258 ? 43.324 35.887 -47.218 1.00 36.38 258 GLU A O 1
ATOM 2113 N N . CYS A 1 259 ? 44.091 36.934 -49.034 1.00 34.91 259 CYS A N 1
ATOM 2114 C CA . CYS A 1 259 ? 45.420 36.319 -48.992 1.00 34.91 259 CYS A CA 1
ATOM 2115 C C . CYS A 1 259 ? 46.458 37.426 -48.787 1.00 34.91 259 CYS A C 1
ATOM 2117 O O . CYS A 1 259 ? 46.730 38.192 -49.706 1.00 34.91 259 CYS A O 1
ATOM 2119 N N . SER A 1 260 ? 47.040 37.509 -47.588 1.00 33.47 260 SER A N 1
ATOM 2120 C CA . SER A 1 260 ? 48.323 38.182 -47.371 1.00 33.47 260 SER A CA 1
ATOM 2121 C C . SER A 1 260 ? 49.457 37.166 -47.518 1.00 33.47 260 SER A C 1
ATOM 2123 O O . SER A 1 260 ? 49.416 36.098 -46.907 1.00 33.47 260 SER A O 1
ATOM 2125 N N . ASP A 1 261 ? 50.466 37.521 -48.310 1.00 38.47 261 ASP A N 1
ATOM 2126 C CA . ASP A 1 261 ? 51.543 36.677 -48.856 1.00 38.47 261 ASP A CA 1
ATOM 2127 C C . ASP A 1 261 ? 52.509 35.989 -47.853 1.00 38.47 261 ASP A C 1
ATOM 2129 O O . ASP A 1 261 ? 53.532 35.448 -48.270 1.00 38.47 261 ASP A O 1
ATOM 2133 N N . GLU A 1 262 ? 52.219 35.930 -46.549 1.00 37.78 262 GLU A N 1
ATOM 2134 C CA . GLU A 1 262 ? 53.094 35.263 -45.561 1.00 37.78 262 GLU A CA 1
ATOM 2135 C C . GLU A 1 262 ? 52.695 33.815 -45.207 1.00 37.78 262 GLU A C 1
ATOM 2137 O O . GLU A 1 262 ? 53.521 33.070 -44.681 1.00 37.78 262 GLU A O 1
ATOM 2142 N N . GLU A 1 263 ? 51.492 33.344 -45.554 1.00 33.75 263 GLU A N 1
ATOM 2143 C CA . GLU A 1 263 ? 51.043 31.984 -45.181 1.00 33.75 263 GLU A CA 1
ATOM 2144 C C . GLU A 1 263 ? 51.255 30.908 -46.265 1.00 33.75 263 GLU A C 1
ATOM 2146 O O . GLU A 1 263 ? 50.987 29.726 -46.041 1.00 33.75 263 GLU A O 1
ATOM 2151 N N . CYS A 1 264 ? 51.810 31.259 -47.431 1.00 33.69 264 CYS A N 1
ATOM 2152 C CA . CYS A 1 264 ? 51.943 30.325 -48.559 1.00 33.69 264 CYS A CA 1
ATOM 2153 C C . CYS A 1 264 ? 53.112 29.313 -48.437 1.00 33.69 264 CYS A C 1
ATOM 2155 O O . CYS A 1 264 ? 53.388 28.571 -49.378 1.00 33.69 264 CYS A O 1
ATOM 2157 N N . GLN A 1 265 ? 53.802 29.233 -47.289 1.00 31.41 265 GLN A N 1
ATOM 2158 C CA . GLN A 1 265 ? 54.876 28.246 -47.060 1.00 31.41 265 GLN A CA 1
ATOM 2159 C C . GLN A 1 265 ? 54.683 27.305 -45.861 1.00 31.41 265 GLN A C 1
ATOM 2161 O O . GLN A 1 265 ? 55.567 26.498 -45.585 1.00 31.41 265 GLN A O 1
ATOM 2166 N N . LEU A 1 266 ? 53.528 27.307 -45.191 1.00 37.59 266 LEU A N 1
ATOM 2167 C CA . LEU A 1 266 ? 53.281 26.416 -44.048 1.00 37.59 266 LEU A CA 1
ATOM 2168 C C . LEU A 1 266 ? 51.850 25.864 -44.042 1.00 37.59 266 LEU A C 1
ATOM 2170 O O . LEU A 1 266 ? 51.101 26.069 -43.100 1.00 37.59 266 LEU A O 1
ATOM 2174 N N . GLN A 1 267 ? 51.469 25.113 -45.077 1.00 34.28 267 GLN A N 1
ATOM 2175 C CA . GLN A 1 267 ? 50.266 24.268 -45.032 1.00 34.28 267 GLN A CA 1
ATOM 2176 C C . GLN A 1 267 ? 50.473 22.945 -45.784 1.00 34.28 267 GLN A C 1
ATOM 2178 O O . GLN A 1 267 ? 49.728 22.553 -46.675 1.00 34.28 267 GLN A O 1
ATOM 2183 N N . SER A 1 268 ? 51.498 22.206 -45.362 1.00 33.09 268 SER A N 1
ATOM 2184 C CA . SER A 1 268 ? 51.556 20.751 -45.506 1.00 33.09 268 SER A CA 1
ATOM 2185 C C . SER A 1 268 ? 51.173 20.094 -44.181 1.00 33.09 268 SER A C 1
ATOM 2187 O O . SER A 1 268 ? 51.947 19.332 -43.619 1.00 33.09 268 SER A O 1
ATOM 2189 N N . GLU A 1 269 ? 49.999 20.411 -43.649 1.00 32.22 269 GLU A N 1
ATOM 2190 C CA . GLU A 1 269 ? 49.349 19.588 -42.634 1.00 32.22 269 GLU A CA 1
ATOM 2191 C C . GLU A 1 269 ? 47.847 19.843 -42.708 1.00 32.22 269 GLU A C 1
ATOM 2193 O O . GLU A 1 269 ? 47.364 20.962 -42.559 1.00 32.22 269 GLU A O 1
ATOM 2198 N N . VAL A 1 270 ? 47.116 18.777 -43.024 1.00 36.34 270 VAL A N 1
ATOM 2199 C CA . VAL A 1 270 ? 45.659 18.733 -43.095 1.00 36.34 270 VAL A CA 1
ATOM 2200 C C . VAL A 1 270 ? 45.098 19.211 -41.756 1.00 36.34 270 VAL A C 1
ATOM 2202 O O . VAL A 1 270 ? 45.075 18.457 -40.781 1.00 36.34 270 VAL A O 1
ATOM 2205 N N . SER A 1 271 ? 44.632 20.456 -41.696 1.00 30.48 271 SER A N 1
ATOM 2206 C CA . SER A 1 271 ? 43.882 20.954 -40.551 1.00 30.48 271 SER A CA 1
ATOM 2207 C C . SER A 1 271 ? 42.558 20.187 -40.474 1.00 30.48 271 SER A C 1
ATOM 2209 O O . SER A 1 271 ? 41.729 20.190 -41.386 1.00 30.48 271 SER A O 1
ATOM 2211 N N . ALA A 1 272 ? 42.389 19.435 -39.385 1.00 36.19 272 ALA A N 1
ATOM 2212 C CA . ALA A 1 272 ? 41.157 18.719 -39.094 1.00 36.19 272 ALA A CA 1
ATOM 2213 C C . ALA A 1 272 ? 39.976 19.710 -39.054 1.00 36.19 272 ALA A C 1
ATOM 2215 O O . ALA A 1 272 ? 40.125 20.811 -38.520 1.00 36.19 272 ALA A O 1
ATOM 2216 N N . PRO A 1 273 ? 38.795 19.341 -39.583 1.00 38.84 273 PRO A N 1
ATOM 2217 C CA . PRO A 1 273 ? 37.670 20.260 -39.661 1.00 38.84 273 PRO A CA 1
ATOM 2218 C C . PRO A 1 273 ? 37.262 20.701 -38.257 1.00 38.84 273 PRO A C 1
ATOM 2220 O O . PRO A 1 273 ? 37.072 19.860 -37.369 1.00 38.84 273 PRO A O 1
ATOM 2223 N N . GLN A 1 274 ? 37.098 22.014 -38.079 1.00 43.81 274 GLN A N 1
ATOM 2224 C CA . GLN A 1 274 ? 36.537 22.591 -36.864 1.00 43.81 274 GLN A CA 1
ATOM 2225 C C . GLN A 1 274 ? 35.239 21.856 -36.530 1.00 43.81 274 GLN A C 1
ATOM 2227 O O . GLN A 1 274 ? 34.295 21.792 -37.322 1.00 43.81 274 GLN A O 1
ATOM 2232 N N . THR A 1 275 ? 35.207 21.222 -35.361 1.00 39.69 275 THR A N 1
ATOM 2233 C CA . THR A 1 275 ? 33.998 20.583 -34.862 1.00 39.69 275 THR A CA 1
ATOM 2234 C C . THR A 1 275 ? 32.912 21.646 -34.724 1.00 39.69 275 THR A C 1
ATOM 2236 O O . THR A 1 275 ? 33.146 22.619 -34.010 1.00 39.69 275 THR A O 1
ATOM 2239 N N . PRO A 1 276 ? 31.722 21.448 -35.324 1.00 42.84 276 PRO A N 1
ATOM 2240 C CA . PRO A 1 276 ? 30.586 22.327 -35.098 1.00 42.84 276 PRO A CA 1
ATOM 2241 C C . PRO A 1 276 ? 30.377 22.538 -33.605 1.00 42.84 276 PRO A C 1
ATOM 2243 O O . PRO A 1 276 ? 30.471 21.563 -32.841 1.00 42.84 276 PRO A O 1
ATOM 2246 N N . GLY A 1 277 ? 30.072 23.781 -33.230 1.00 47.44 277 GLY A N 1
ATOM 2247 C CA . GLY A 1 277 ? 29.626 24.121 -31.888 1.00 47.44 277 GLY A CA 1
ATOM 2248 C C . GLY A 1 277 ? 28.549 23.141 -31.428 1.00 47.44 277 GLY A C 1
ATOM 2249 O O . GLY A 1 277 ? 27.722 22.666 -32.213 1.00 47.44 277 GLY A O 1
ATOM 2250 N N . MET A 1 278 ? 28.613 22.779 -30.150 1.00 40.28 278 MET A N 1
ATOM 2251 C CA . MET A 1 278 ? 27.822 21.706 -29.541 1.00 40.28 278 MET A CA 1
ATOM 2252 C C . MET A 1 278 ? 26.307 21.854 -29.782 1.00 40.28 278 MET A C 1
ATOM 2254 O O . MET A 1 278 ? 25.594 20.853 -29.829 1.00 40.28 278 MET A O 1
ATOM 2258 N N . GLU A 1 279 ? 25.836 23.079 -30.005 1.00 40.25 279 GLU A N 1
ATOM 2259 C CA . GLU A 1 279 ? 24.439 23.440 -30.245 1.00 40.25 279 GLU A CA 1
ATOM 2260 C C . GLU A 1 279 ? 23.894 22.865 -31.565 1.00 40.25 279 GLU A C 1
ATOM 2262 O O . GLU A 1 279 ? 22.887 22.156 -31.574 1.00 40.25 279 GLU A O 1
ATOM 2267 N N . THR A 1 280 ? 24.589 23.053 -32.692 1.00 36.78 280 THR A N 1
ATOM 2268 C CA . THR A 1 280 ? 24.047 22.743 -34.032 1.00 36.78 280 THR A CA 1
ATOM 2269 C C . THR A 1 280 ? 23.973 21.237 -34.325 1.00 36.78 280 THR A C 1
ATOM 2271 O O . THR A 1 280 ? 23.084 20.772 -35.038 1.00 36.78 280 THR A O 1
ATOM 2274 N N . LYS A 1 281 ? 24.865 20.432 -33.726 1.00 42.44 281 LYS A N 1
ATOM 2275 C CA . LYS A 1 281 ? 24.831 18.954 -33.801 1.00 42.44 281 LYS A CA 1
ATOM 2276 C C . LYS A 1 281 ? 23.691 18.332 -32.996 1.00 42.44 281 LYS A C 1
ATOM 2278 O O . LYS A 1 281 ? 23.308 17.196 -33.273 1.00 42.44 281 LYS A O 1
ATOM 2283 N N . VAL A 1 282 ? 23.186 19.035 -31.987 1.00 41.09 282 VAL A N 1
ATOM 2284 C CA . VAL A 1 282 ? 22.144 18.514 -31.101 1.00 41.09 282 VAL A CA 1
ATOM 2285 C C . VAL A 1 282 ? 20.766 18.733 -31.714 1.00 41.09 282 VAL A C 1
ATOM 2287 O O . VAL A 1 282 ? 19.982 17.793 -31.747 1.00 41.09 282 VAL A O 1
ATOM 2290 N N . PHE A 1 283 ? 20.499 19.892 -32.317 1.00 37.44 283 PHE A N 1
ATOM 2291 C CA . PHE A 1 283 ? 19.180 20.200 -32.885 1.00 37.44 283 PHE A CA 1
ATOM 2292 C C . PHE A 1 283 ? 18.715 19.255 -34.013 1.00 37.44 283 PHE A C 1
ATOM 2294 O O . PHE A 1 283 ? 17.544 18.879 -34.051 1.00 37.44 283 PHE A O 1
ATOM 2301 N N . SER A 1 284 ? 19.616 18.817 -34.901 1.00 38.56 284 SER A N 1
ATOM 2302 C CA . SER A 1 284 ? 19.276 17.948 -36.045 1.00 38.56 284 SER A CA 1
ATOM 2303 C C . SER A 1 284 ? 18.990 16.488 -35.639 1.00 38.56 284 SER A C 1
ATOM 2305 O O . SER A 1 284 ? 17.979 15.917 -36.046 1.00 38.56 284 SER A O 1
ATOM 2307 N N . GLY A 1 285 ? 19.799 15.905 -34.744 1.00 41.81 285 GLY A N 1
ATOM 2308 C CA . GLY A 1 285 ? 19.575 14.542 -34.232 1.00 41.81 285 GLY A CA 1
ATOM 2309 C C . GLY A 1 285 ? 18.399 14.421 -33.251 1.00 41.81 285 GLY A C 1
ATOM 2310 O O . GLY A 1 285 ? 17.845 13.338 -33.075 1.00 41.81 285 GLY A O 1
ATOM 2311 N N . VAL A 1 286 ? 17.993 15.531 -32.624 1.00 37.59 286 VAL A N 1
ATOM 2312 C CA . VAL A 1 286 ? 16.851 15.597 -31.697 1.00 37.59 286 VAL A CA 1
ATOM 2313 C C . VAL A 1 286 ? 15.514 15.473 -32.437 1.00 37.59 286 VAL A C 1
ATOM 2315 O O . VAL A 1 286 ? 14.636 14.738 -31.987 1.00 37.59 286 VAL A O 1
ATOM 2318 N N . ARG A 1 287 ? 15.369 16.110 -33.606 1.00 38.41 287 ARG A N 1
ATOM 2319 C CA . ARG A 1 287 ? 14.134 16.054 -34.409 1.00 38.41 287 ARG A CA 1
ATOM 2320 C C . ARG A 1 287 ? 13.847 14.646 -34.952 1.00 38.41 287 ARG A C 1
ATOM 2322 O O . ARG A 1 287 ? 12.703 14.205 -34.927 1.00 38.41 287 ARG A O 1
ATOM 2329 N N . GLU A 1 288 ? 14.878 13.918 -35.379 1.00 41.44 288 GLU A N 1
ATOM 2330 C CA . GLU A 1 288 ? 14.759 12.548 -35.909 1.00 41.44 288 GLU A CA 1
ATOM 2331 C C . GLU A 1 288 ? 14.450 11.509 -34.805 1.00 41.44 288 GLU A C 1
ATOM 2333 O O . GLU A 1 288 ? 13.750 10.526 -35.041 1.00 41.44 288 GLU A O 1
ATOM 2338 N N . PHE A 1 289 ? 14.900 11.745 -33.565 1.00 44.47 289 PHE A N 1
ATOM 2339 C CA . PHE A 1 289 ? 14.662 10.852 -32.424 1.00 44.47 289 PHE A CA 1
ATOM 2340 C C . PHE A 1 289 ? 13.234 10.937 -31.856 1.00 44.47 289 PHE A C 1
ATOM 2342 O O . PHE A 1 289 ? 12.663 9.890 -31.548 1.00 44.47 289 PHE A O 1
ATOM 2349 N N . PHE A 1 290 ? 12.645 12.136 -31.748 1.00 36.09 290 PHE A N 1
ATOM 2350 C CA . PHE A 1 290 ? 11.264 12.315 -31.259 1.00 36.09 290 PHE A CA 1
ATOM 2351 C C . PHE A 1 290 ? 10.195 11.897 -32.277 1.00 36.09 290 PHE A C 1
ATOM 2353 O O . PHE A 1 290 ? 9.107 11.488 -31.885 1.00 36.09 290 PHE A O 1
ATOM 2360 N N . LEU A 1 291 ? 10.513 11.950 -33.573 1.00 42.72 291 LEU A N 1
ATOM 2361 C CA . LEU A 1 291 ? 9.616 11.523 -34.654 1.00 42.72 291 LEU A CA 1
ATOM 2362 C C . LEU A 1 291 ? 9.861 10.068 -35.099 1.00 42.72 291 LEU A C 1
ATOM 2364 O O . LEU A 1 291 ? 9.111 9.528 -35.913 1.00 42.72 291 LEU A O 1
ATOM 2368 N N . SER A 1 292 ? 10.886 9.401 -34.556 1.00 49.81 292 SER A N 1
ATOM 2369 C CA . SER A 1 292 ? 11.151 7.984 -34.810 1.00 49.81 292 SER A CA 1
ATOM 2370 C C . SER A 1 292 ? 10.081 7.110 -34.153 1.00 49.81 292 SER A C 1
ATOM 2372 O O . SER A 1 292 ? 9.924 7.095 -32.929 1.00 49.81 292 SER A O 1
ATOM 2374 N N . ARG A 1 293 ? 9.397 6.291 -34.967 1.00 49.72 293 ARG A N 1
ATOM 2375 C CA . ARG A 1 293 ? 8.379 5.324 -34.510 1.00 49.72 293 ARG A CA 1
ATOM 2376 C C . ARG A 1 293 ? 8.851 4.450 -33.342 1.00 49.72 293 ARG A C 1
ATOM 2378 O O . ARG A 1 293 ? 8.051 4.110 -32.481 1.00 49.72 293 ARG A O 1
ATOM 2385 N N . LYS A 1 294 ? 10.138 4.089 -33.284 1.00 46.91 294 LYS A N 1
ATOM 2386 C CA . LYS A 1 294 ? 10.679 3.197 -32.241 1.00 46.91 294 LYS A CA 1
ATOM 2387 C C . LYS A 1 294 ? 10.789 3.886 -30.878 1.00 46.91 294 LYS A C 1
ATOM 2389 O O . LYS A 1 294 ? 10.532 3.254 -29.861 1.00 46.91 294 LYS A O 1
ATOM 2394 N N . SER A 1 295 ? 11.137 5.170 -30.854 1.00 45.38 295 SER A N 1
ATOM 2395 C CA . SER A 1 295 ? 11.279 5.947 -29.616 1.00 45.38 295 SER A CA 1
ATOM 2396 C C . SER A 1 295 ? 9.920 6.211 -28.967 1.00 45.38 295 SER A C 1
ATOM 2398 O O . SER A 1 295 ? 9.778 6.073 -27.754 1.00 45.38 295 SER A O 1
ATOM 2400 N N . ILE A 1 296 ? 8.911 6.518 -29.792 1.00 51.28 296 ILE A N 1
ATOM 2401 C CA . ILE A 1 296 ? 7.521 6.702 -29.355 1.00 51.28 296 ILE A CA 1
ATOM 2402 C C . ILE A 1 296 ? 6.989 5.411 -28.715 1.00 51.28 296 ILE A C 1
ATOM 2404 O O . ILE A 1 296 ? 6.412 5.461 -27.634 1.00 51.28 296 ILE A O 1
ATOM 2408 N N . VAL A 1 297 ? 7.249 4.247 -29.326 1.00 52.69 297 VAL A N 1
ATOM 2409 C CA . VAL A 1 297 ? 6.819 2.941 -28.791 1.00 52.69 297 VAL A CA 1
ATOM 2410 C C . VAL A 1 297 ? 7.478 2.621 -27.446 1.00 52.69 297 VAL A C 1
ATOM 2412 O O . VAL A 1 297 ? 6.792 2.191 -26.525 1.00 52.69 297 VAL A O 1
ATOM 2415 N N . THR A 1 298 ? 8.782 2.857 -27.283 1.00 49.59 298 THR A N 1
ATOM 2416 C CA . THR A 1 298 ? 9.472 2.583 -26.008 1.00 49.59 298 THR A CA 1
ATOM 2417 C C . THR A 1 298 ? 8.997 3.500 -24.880 1.00 49.59 298 THR A C 1
ATOM 2419 O O . THR A 1 298 ? 8.792 3.035 -23.760 1.00 49.59 298 THR A O 1
ATOM 2422 N N . LEU A 1 299 ? 8.793 4.793 -25.160 1.00 50.06 299 LEU A N 1
ATOM 2423 C CA . LEU A 1 299 ? 8.245 5.735 -24.179 1.00 50.06 299 LEU A CA 1
ATOM 2424 C C . LEU A 1 299 ? 6.800 5.387 -23.814 1.00 50.06 299 LEU A C 1
ATOM 2426 O O . LEU A 1 299 ? 6.449 5.442 -22.639 1.00 50.06 299 LEU A O 1
ATOM 2430 N N . ALA A 1 300 ? 5.997 4.957 -24.789 1.00 54.44 300 ALA A N 1
ATOM 2431 C CA . ALA A 1 300 ? 4.660 4.443 -24.529 1.00 54.44 300 ALA A CA 1
ATOM 2432 C C . ALA A 1 300 ? 4.703 3.193 -23.634 1.00 54.44 300 ALA A C 1
ATOM 2434 O O . ALA A 1 300 ? 3.959 3.129 -22.665 1.00 54.44 300 ALA A O 1
ATOM 2435 N N . LEU A 1 301 ? 5.612 2.239 -23.879 1.00 53.81 301 LEU A N 1
ATOM 2436 C CA . LEU A 1 301 ? 5.751 1.034 -23.047 1.00 53.81 301 LEU A CA 1
ATOM 2437 C C . LEU A 1 301 ? 6.195 1.342 -21.611 1.00 53.81 301 LEU A C 1
ATOM 2439 O O . LEU A 1 301 ? 5.655 0.758 -20.677 1.00 53.81 301 LEU A O 1
ATOM 2443 N N . LEU A 1 302 ? 7.147 2.260 -21.415 1.00 52.16 302 LEU A N 1
ATOM 2444 C CA . LEU A 1 302 ? 7.568 2.685 -20.073 1.00 52.16 302 LEU A CA 1
ATOM 2445 C C . LEU A 1 302 ? 6.463 3.462 -19.351 1.00 52.16 302 LEU A C 1
ATOM 2447 O O . LEU A 1 302 ? 6.249 3.245 -18.161 1.00 52.16 302 LEU A O 1
ATOM 2451 N N . GLY A 1 303 ? 5.740 4.323 -20.072 1.00 59.00 303 GLY A N 1
ATOM 2452 C CA . GLY A 1 303 ? 4.560 5.008 -19.550 1.00 59.00 303 GLY A CA 1
ATOM 2453 C C . GLY A 1 303 ? 3.477 4.020 -19.118 1.00 59.00 303 GLY A C 1
ATOM 2454 O O . GLY A 1 303 ? 2.963 4.130 -18.011 1.00 59.00 303 GLY A O 1
ATOM 2455 N N . VAL A 1 304 ? 3.200 3.001 -19.937 1.00 63.75 304 VAL A N 1
ATOM 2456 C CA . VAL A 1 304 ? 2.254 1.921 -19.616 1.00 63.75 304 VAL A CA 1
ATOM 2457 C C . VAL A 1 304 ? 2.728 1.106 -18.413 1.00 63.75 304 VAL A C 1
ATOM 2459 O O . VAL A 1 304 ? 1.941 0.867 -17.507 1.00 63.75 304 VAL A O 1
ATOM 2462 N N . ALA A 1 305 ? 4.004 0.717 -18.351 1.00 55.59 305 ALA A N 1
ATOM 2463 C CA . ALA A 1 305 ? 4.548 -0.030 -17.215 1.00 55.59 305 ALA A CA 1
ATOM 2464 C C . ALA A 1 305 ? 4.464 0.773 -15.907 1.00 55.59 305 ALA A C 1
ATOM 2466 O O . ALA A 1 305 ? 4.046 0.236 -14.883 1.00 55.59 305 ALA A O 1
ATOM 2467 N N . SER A 1 306 ? 4.798 2.067 -15.950 1.00 56.19 306 SER A N 1
ATOM 2468 C CA . SER A 1 306 ? 4.641 2.970 -14.807 1.00 56.19 306 SER A CA 1
ATOM 2469 C C . SER A 1 306 ? 3.174 3.109 -14.406 1.00 56.19 306 SER A C 1
ATOM 2471 O O . SER A 1 306 ? 2.870 3.017 -13.224 1.00 56.19 306 SER A O 1
ATOM 2473 N N . ALA A 1 307 ? 2.262 3.287 -15.367 1.00 62.62 307 ALA A N 1
ATOM 2474 C CA . ALA A 1 307 ? 0.832 3.415 -15.098 1.00 62.62 307 ALA A CA 1
ATOM 2475 C C . ALA A 1 307 ? 0.249 2.138 -14.476 1.00 62.62 307 ALA A C 1
ATOM 2477 O O . ALA A 1 307 ? -0.474 2.221 -13.489 1.00 62.62 307 ALA A O 1
ATOM 2478 N N . LEU A 1 308 ? 0.611 0.960 -14.995 1.00 61.25 308 LEU A N 1
ATOM 2479 C CA . LEU A 1 308 ? 0.202 -0.334 -14.440 1.00 61.25 308 LEU A CA 1
ATOM 2480 C C . LEU A 1 308 ? 0.750 -0.549 -13.028 1.00 61.25 308 LEU A C 1
ATOM 2482 O O . LEU A 1 308 ? 0.041 -1.067 -12.171 1.00 61.25 308 LEU A O 1
ATOM 2486 N N . MET A 1 309 ? 1.990 -0.133 -12.768 1.00 59.97 309 MET A N 1
ATOM 2487 C CA . MET A 1 309 ? 2.594 -0.228 -11.441 1.00 59.97 309 MET A CA 1
ATOM 2488 C C . MET A 1 309 ? 1.930 0.730 -10.446 1.00 59.97 309 MET A C 1
ATOM 2490 O O . MET A 1 309 ? 1.593 0.316 -9.340 1.00 59.97 309 MET A O 1
ATOM 2494 N N . THR A 1 310 ? 1.691 1.986 -10.834 1.00 64.06 310 THR A N 1
ATOM 2495 C CA . THR A 1 310 ? 0.949 2.956 -10.015 1.00 64.06 310 THR A CA 1
ATOM 2496 C C . THR A 1 310 ? -0.471 2.469 -9.739 1.00 64.06 310 THR A C 1
ATOM 2498 O O . THR A 1 310 ? -0.921 2.536 -8.600 1.00 64.06 310 THR A O 1
ATOM 2501 N N . TRP A 1 311 ? -1.150 1.918 -10.746 1.00 73.06 311 TRP A N 1
ATOM 2502 C CA . TRP A 1 311 ? -2.468 1.311 -10.585 1.00 73.06 311 TRP A CA 1
ATOM 2503 C C . TRP A 1 311 ? -2.432 0.110 -9.632 1.00 73.06 311 TRP A C 1
ATOM 2505 O O . TRP A 1 311 ? -3.252 0.033 -8.724 1.00 73.06 311 TRP A O 1
ATOM 2515 N N . GLY A 1 312 ? -1.441 -0.777 -9.756 1.00 65.25 312 GLY A N 1
ATOM 2516 C CA . GLY A 1 312 ? -1.260 -1.901 -8.835 1.00 65.25 312 GLY A CA 1
ATOM 2517 C C . GLY A 1 312 ? -1.024 -1.457 -7.387 1.00 65.25 312 GLY A C 1
ATOM 2518 O O . GLY A 1 312 ? -1.621 -2.017 -6.471 1.00 65.25 312 GLY A O 1
ATOM 2519 N N . LEU A 1 313 ? -0.213 -0.414 -7.170 1.00 66.75 313 LEU A N 1
ATOM 2520 C CA . LEU A 1 313 ? -0.012 0.181 -5.844 1.00 66.75 313 LEU A CA 1
ATOM 2521 C C . LEU A 1 313 ? -1.299 0.798 -5.291 1.00 66.75 313 LEU A C 1
ATOM 2523 O O . LEU A 1 313 ? -1.584 0.626 -4.109 1.00 66.75 313 LEU A O 1
ATOM 2527 N N . TYR A 1 314 ? -2.068 1.490 -6.131 1.00 72.69 314 TYR A N 1
ATOM 2528 C CA . TYR A 1 314 ? -3.354 2.075 -5.756 1.00 72.69 314 TYR A CA 1
ATOM 2529 C C . TYR A 1 314 ? -4.354 0.997 -5.327 1.00 72.69 314 TYR A C 1
ATOM 2531 O O . TYR A 1 314 ? -4.898 1.074 -4.229 1.00 72.69 314 TYR A O 1
ATOM 2539 N N . VAL A 1 315 ? -4.526 -0.053 -6.138 1.00 74.06 315 VAL A N 1
ATOM 2540 C CA . VAL A 1 315 ? -5.418 -1.183 -5.828 1.00 74.06 315 VAL A CA 1
ATOM 2541 C C . VAL A 1 315 ? -4.987 -1.883 -4.539 1.00 74.06 315 VAL A C 1
ATOM 2543 O O . VAL A 1 315 ? -5.817 -2.178 -3.682 1.00 74.06 315 VAL A O 1
ATOM 2546 N N . ASN A 1 316 ? -3.683 -2.106 -4.354 1.00 73.81 316 ASN A N 1
ATOM 2547 C CA . ASN A 1 316 ? -3.175 -2.741 -3.142 1.00 73.81 316 ASN A CA 1
ATOM 2548 C C . ASN A 1 316 ? -3.366 -1.858 -1.898 1.00 73.81 316 ASN A C 1
ATOM 2550 O O . ASN A 1 316 ? -3.736 -2.355 -0.840 1.00 73.81 316 ASN A O 1
ATOM 2554 N N . ASN A 1 317 ? -3.145 -0.547 -2.006 1.00 75.25 317 ASN A N 1
ATOM 2555 C CA . ASN A 1 317 ? -3.377 0.381 -0.901 1.00 75.25 317 ASN A CA 1
ATOM 2556 C C . ASN A 1 317 ? -4.858 0.472 -0.522 1.00 75.25 317 ASN A C 1
ATOM 2558 O O . ASN A 1 317 ? -5.167 0.438 0.667 1.00 75.25 317 ASN A O 1
ATOM 2562 N N . GLN A 1 318 ? -5.759 0.506 -1.510 1.00 81.12 318 GLN A N 1
ATOM 2563 C CA . GLN A 1 318 ? -7.193 0.388 -1.256 1.00 81.12 318 GLN A CA 1
ATOM 2564 C C . GLN A 1 318 ? -7.508 -0.902 -0.502 1.00 81.12 318 GLN A C 1
ATOM 2566 O O . GLN A 1 318 ? -8.179 -0.854 0.523 1.00 81.12 318 GLN A O 1
ATOM 2571 N N . SER A 1 319 ? -6.955 -2.037 -0.936 1.00 82.69 319 SER A N 1
ATOM 2572 C CA . SER A 1 319 ? -7.159 -3.314 -0.247 1.00 82.69 319 SER A CA 1
ATOM 2573 C C . SER A 1 319 ? -6.699 -3.285 1.217 1.00 82.69 319 SER A C 1
ATOM 2575 O O . SER A 1 319 ? -7.359 -3.875 2.066 1.00 82.69 319 SER A O 1
ATOM 2577 N N . LEU A 1 320 ? -5.591 -2.610 1.538 1.00 80.19 320 LEU A N 1
ATOM 2578 C CA . LEU A 1 320 ? -5.083 -2.515 2.914 1.00 80.19 320 LEU A CA 1
ATOM 2579 C C . LEU A 1 320 ? -5.910 -1.575 3.782 1.00 80.19 320 LEU A C 1
ATOM 2581 O O . LEU A 1 320 ? -6.209 -1.905 4.926 1.00 80.19 320 LEU A O 1
ATOM 2585 N N . ASN A 1 321 ? -6.261 -0.401 3.256 1.00 84.75 321 ASN A N 1
ATOM 2586 C CA . ASN A 1 321 ? -7.103 0.549 3.977 1.00 84.75 321 ASN A CA 1
ATOM 2587 C C . ASN A 1 321 ? -8.486 -0.054 4.234 1.00 84.75 321 ASN A C 1
ATOM 2589 O O . ASN A 1 321 ? -9.040 0.126 5.313 1.00 84.75 321 ASN A O 1
ATOM 2593 N N . PHE A 1 322 ? -8.994 -0.840 3.287 1.00 89.19 322 PHE A N 1
ATOM 2594 C CA . PHE A 1 322 ? -10.223 -1.598 3.449 1.00 89.19 322 PHE A CA 1
ATOM 2595 C C . PHE A 1 322 ? -10.120 -2.635 4.580 1.00 89.19 322 PHE A C 1
ATOM 2597 O O . PHE A 1 322 ? -10.955 -2.644 5.480 1.00 89.19 322 PHE A O 1
ATOM 2604 N N . GLN A 1 323 ? -9.044 -3.428 4.621 1.00 86.56 323 GLN A N 1
ATOM 2605 C CA . GLN A 1 323 ? -8.793 -4.346 5.741 1.00 86.56 323 GLN A CA 1
ATOM 2606 C C . GLN A 1 323 ? -8.637 -3.616 7.083 1.00 86.56 323 GLN A C 1
ATOM 2608 O O . GLN A 1 323 ? -9.151 -4.080 8.094 1.00 86.56 323 GLN A O 1
ATOM 2613 N N . ARG A 1 324 ? -7.964 -2.456 7.115 1.00 86.81 324 ARG A N 1
ATOM 2614 C CA . ARG A 1 324 ? -7.862 -1.615 8.323 1.00 86.81 324 ARG A CA 1
ATOM 2615 C C . ARG A 1 324 ? -9.242 -1.172 8.811 1.00 86.81 324 ARG A C 1
ATOM 2617 O O . ARG A 1 324 ? -9.471 -1.167 10.016 1.00 86.81 324 ARG A O 1
ATOM 2624 N N . MET A 1 325 ? -10.145 -0.806 7.899 1.00 90.69 325 MET A N 1
ATOM 2625 C CA . MET A 1 325 ? -11.528 -0.467 8.246 1.00 90.69 325 MET A CA 1
ATOM 2626 C C . MET A 1 325 ? -12.250 -1.673 8.856 1.00 90.69 325 MET A C 1
ATOM 2628 O O . MET A 1 325 ? -12.809 -1.523 9.938 1.00 90.69 325 MET A O 1
ATOM 2632 N N . GLN A 1 326 ? -12.167 -2.854 8.226 1.00 92.50 326 GLN A N 1
ATOM 2633 C CA . GLN A 1 326 ? -12.769 -4.101 8.725 1.00 92.50 326 GLN A CA 1
ATOM 2634 C C . GLN A 1 326 ? -12.260 -4.482 10.124 1.00 92.50 326 GLN A C 1
ATOM 2636 O O . GLN A 1 326 ? -13.054 -4.722 11.032 1.00 92.50 326 GLN A O 1
ATOM 2641 N N . ASP A 1 327 ? -10.943 -4.481 10.330 1.00 89.75 327 ASP A N 1
ATOM 2642 C CA . ASP A 1 327 ? -10.341 -4.789 11.629 1.00 89.75 327 ASP A CA 1
ATOM 2643 C C . ASP A 1 327 ? -10.832 -3.850 12.730 1.00 89.75 327 ASP A C 1
ATOM 2645 O O . ASP A 1 327 ? -11.120 -4.292 13.844 1.00 89.75 327 ASP A O 1
ATOM 2649 N N . LYS A 1 328 ? -10.927 -2.552 12.416 1.00 92.12 328 LYS A N 1
ATOM 2650 C CA . LYS A 1 328 ? -11.349 -1.524 13.366 1.00 92.12 328 LYS A CA 1
ATOM 2651 C C . LYS A 1 328 ? -12.787 -1.750 13.822 1.00 92.12 328 LYS A C 1
ATOM 2653 O O . LYS A 1 328 ? -13.030 -1.802 15.026 1.00 92.12 328 LYS A O 1
ATOM 2658 N N . VAL A 1 329 ? -13.724 -1.931 12.888 1.00 95.12 329 VAL A N 1
ATOM 2659 C CA . VAL A 1 329 ? -15.135 -2.166 13.240 1.00 95.12 329 VAL A CA 1
ATOM 2660 C C . VAL A 1 329 ? -15.324 -3.481 13.996 1.00 95.12 329 VAL A C 1
ATOM 2662 O O . VAL A 1 329 ? -16.072 -3.514 14.969 1.00 95.12 329 VAL A O 1
ATOM 2665 N N . VAL A 1 330 ? -14.588 -4.544 13.646 1.00 95.38 330 VAL A N 1
ATOM 2666 C CA . VAL A 1 330 ? -14.634 -5.823 14.380 1.00 95.38 330 VAL A CA 1
ATOM 2667 C C . VAL A 1 330 ? -14.041 -5.695 15.783 1.00 95.38 330 VAL A C 1
ATOM 2669 O O . VAL A 1 330 ? -14.554 -6.305 16.720 1.00 95.38 330 VAL A O 1
ATOM 2672 N N . ALA A 1 331 ? -12.961 -4.931 15.962 1.00 92.50 331 ALA A N 1
ATOM 2673 C CA . ALA A 1 331 ? -12.365 -4.694 17.276 1.00 92.50 331 ALA A CA 1
ATOM 2674 C C . ALA A 1 331 ? -13.326 -3.932 18.204 1.00 92.50 331 ALA A C 1
ATOM 2676 O O . ALA A 1 331 ? -13.536 -4.356 19.344 1.00 92.50 331 ALA A O 1
ATOM 2677 N N . ILE A 1 332 ? -13.965 -2.870 17.699 1.00 94.81 332 ILE A N 1
ATOM 2678 C CA . ILE A 1 332 ? -14.988 -2.120 18.443 1.00 94.81 332 ILE A CA 1
ATOM 2679 C C . ILE A 1 332 ? -16.169 -3.033 18.762 1.00 94.81 332 ILE A C 1
ATOM 2681 O O . ILE A 1 332 ? -16.520 -3.166 19.930 1.00 94.81 332 ILE A O 1
ATOM 2685 N N . ALA A 1 333 ? -16.735 -3.719 17.761 1.00 96.44 333 ALA A N 1
ATOM 2686 C CA . ALA A 1 333 ? -17.921 -4.553 17.947 1.00 96.44 333 ALA A CA 1
ATOM 2687 C C . ALA A 1 333 ? -17.698 -5.646 19.001 1.00 96.44 333 ALA A C 1
ATOM 2689 O O . ALA A 1 333 ? -18.516 -5.856 19.895 1.00 96.44 333 ALA A O 1
ATOM 2690 N N . ARG A 1 334 ? -16.549 -6.322 18.925 1.00 94.44 334 ARG A N 1
ATOM 2691 C CA . ARG A 1 334 ? -16.154 -7.397 19.841 1.00 94.44 334 ARG A CA 1
ATOM 2692 C C . ARG A 1 334 ? -16.004 -6.938 21.283 1.00 94.44 334 ARG A C 1
ATOM 2694 O O . ARG A 1 334 ? -16.373 -7.685 22.190 1.00 94.44 334 ARG A O 1
ATOM 2701 N N . THR A 1 335 ? -15.436 -5.751 21.467 1.00 91.50 335 THR A N 1
ATOM 2702 C CA . THR A 1 335 ? -15.214 -5.157 22.785 1.00 91.50 335 THR A CA 1
ATOM 2703 C C . THR A 1 335 ? -16.546 -4.658 23.336 1.00 91.50 335 THR A C 1
ATOM 2705 O O . THR A 1 335 ? -16.987 -5.119 24.377 1.00 91.50 335 THR A O 1
ATOM 2708 N N . ALA A 1 336 ? -17.289 -3.874 22.556 1.00 93.88 336 ALA A N 1
ATOM 2709 C CA . ALA A 1 336 ? -18.614 -3.373 22.915 1.00 93.88 336 ALA A CA 1
ATOM 2710 C C . ALA A 1 336 ? -19.617 -4.487 23.264 1.00 93.88 336 ALA A C 1
ATOM 2712 O O . ALA A 1 336 ? -20.469 -4.310 24.132 1.00 93.88 336 ALA A O 1
ATOM 2713 N N . ALA A 1 337 ? -19.524 -5.658 22.625 1.00 94.12 337 ALA A N 1
ATOM 2714 C CA . ALA A 1 337 ? -20.392 -6.795 22.925 1.00 94.12 337 ALA A CA 1
ATOM 2715 C C . ALA A 1 337 ? -20.252 -7.319 24.372 1.00 94.12 337 ALA A C 1
ATOM 2717 O O . ALA A 1 337 ? -21.163 -8.000 24.843 1.00 94.12 337 ALA A O 1
ATOM 2718 N N . LEU A 1 338 ? -19.149 -7.027 25.080 1.00 87.81 338 LEU A N 1
ATOM 2719 C CA . LEU A 1 338 ? -18.969 -7.344 26.507 1.00 87.81 338 LEU A CA 1
ATOM 2720 C C . LEU A 1 338 ? -19.826 -6.469 27.422 1.00 87.81 338 LEU A C 1
ATOM 2722 O O . LEU A 1 338 ? -20.289 -6.926 28.466 1.00 87.81 338 LEU A O 1
ATOM 2726 N N . GLU A 1 339 ? -20.066 -5.224 27.019 1.00 88.69 339 GLU A N 1
ATOM 2727 C CA . GLU A 1 339 ? -20.816 -4.260 27.817 1.00 88.69 339 GLU A CA 1
ATOM 2728 C C . GLU A 1 339 ? -22.317 -4.547 27.832 1.00 88.69 339 GLU A C 1
ATOM 2730 O O . GLU A 1 339 ? -23.044 -4.006 28.673 1.00 88.69 339 GLU A O 1
ATOM 2735 N N . ILE A 1 340 ? -22.820 -5.353 26.898 1.00 93.56 340 ILE A N 1
ATOM 2736 C CA . ILE A 1 340 ? -24.255 -5.532 26.712 1.00 93.56 340 ILE A CA 1
ATOM 2737 C C . ILE A 1 340 ? -24.796 -6.648 27.606 1.00 93.56 340 ILE A C 1
ATOM 2739 O O . ILE A 1 340 ? -24.424 -7.815 27.501 1.00 93.56 340 ILE A O 1
ATOM 2743 N N . ASP A 1 341 ? -25.750 -6.284 28.462 1.00 93.25 341 ASP A N 1
ATOM 2744 C CA . ASP A 1 341 ? -26.437 -7.225 29.338 1.00 93.25 341 ASP A CA 1
ATOM 2745 C C . ASP A 1 341 ? -27.527 -7.976 28.558 1.00 93.25 341 ASP A C 1
ATOM 2747 O O . ASP A 1 341 ? -28.494 -7.394 28.063 1.00 93.25 341 ASP A O 1
ATOM 2751 N N . VAL A 1 342 ? -27.382 -9.297 28.459 1.00 94.62 342 VAL A N 1
ATOM 2752 C CA . VAL A 1 342 ? -28.336 -10.158 27.743 1.00 94.62 342 VAL A CA 1
ATOM 2753 C C . VAL A 1 342 ? -29.725 -10.160 28.396 1.00 94.62 342 VAL A C 1
ATOM 2755 O O . VAL A 1 342 ? -30.731 -10.356 27.714 1.00 94.62 342 VAL A O 1
ATOM 2758 N N . GLY A 1 343 ? -29.808 -9.943 29.709 1.00 95.06 343 GLY A N 1
ATOM 2759 C CA . GLY A 1 343 ? -31.067 -9.787 30.431 1.00 95.06 343 GLY A CA 1
ATOM 2760 C C . GLY A 1 343 ? -31.857 -8.574 29.947 1.00 95.06 343 GLY A C 1
ATOM 2761 O O . GLY A 1 343 ? -33.051 -8.721 29.685 1.00 95.06 343 GLY A O 1
ATOM 2762 N N . ASP A 1 344 ? -31.192 -7.431 29.747 1.00 96.06 344 ASP A N 1
ATOM 2763 C CA . ASP A 1 344 ? -31.815 -6.231 29.171 1.00 96.06 344 ASP A CA 1
ATOM 2764 C C . ASP A 1 344 ? -32.331 -6.514 27.747 1.00 96.06 344 ASP A C 1
ATOM 2766 O O . ASP A 1 344 ? -33.485 -6.217 27.437 1.00 96.06 344 ASP A O 1
ATOM 2770 N N . LEU A 1 345 ? -31.525 -7.166 26.895 1.00 95.69 345 LEU A N 1
ATOM 2771 C CA . LEU A 1 345 ? -31.918 -7.499 25.513 1.00 95.69 345 LEU A CA 1
ATOM 2772 C C . LEU A 1 345 ? -33.137 -8.427 25.444 1.00 95.69 345 LEU A C 1
ATOM 2774 O O . LEU A 1 345 ? -33.998 -8.276 24.575 1.00 95.69 345 LEU A O 1
ATOM 2778 N N . ASN A 1 346 ? -33.241 -9.381 26.370 1.00 94.19 346 ASN A N 1
ATOM 2779 C CA . ASN A 1 346 ? -34.371 -10.308 26.430 1.00 94.19 346 ASN A CA 1
ATOM 2780 C C . ASN A 1 346 ? -35.701 -9.610 26.762 1.00 94.19 346 ASN A C 1
ATOM 2782 O O . ASN A 1 346 ? -36.763 -10.162 26.461 1.00 94.19 346 ASN A O 1
ATOM 2786 N N . GLN A 1 347 ? -35.662 -8.409 27.354 1.00 96.31 347 GLN A N 1
ATOM 2787 C CA . GLN A 1 347 ? -36.851 -7.591 27.614 1.00 96.31 347 GLN A CA 1
ATOM 2788 C C . GLN A 1 347 ? -37.308 -6.782 26.393 1.00 96.31 347 GLN A C 1
ATOM 2790 O O . GLN A 1 347 ? -38.396 -6.206 26.436 1.00 96.31 347 GLN A O 1
ATOM 2795 N N . LEU A 1 348 ? -36.518 -6.726 25.318 1.00 96.31 348 LEU A N 1
ATOM 2796 C CA . LEU A 1 348 ? -36.787 -5.923 24.126 1.00 96.31 348 LEU A CA 1
ATOM 2797 C C . LEU A 1 348 ? -37.212 -6.851 22.979 1.00 96.31 348 LEU A C 1
ATOM 2799 O O . LEU A 1 348 ? -36.379 -7.528 22.372 1.00 96.31 348 LEU A O 1
ATOM 2803 N N . LYS A 1 349 ? -38.521 -6.953 22.716 1.00 94.38 349 LYS A N 1
ATOM 2804 C CA . LYS A 1 349 ? -39.074 -7.863 21.693 1.00 94.38 349 LYS A CA 1
ATOM 2805 C C . LYS A 1 349 ? -40.044 -7.245 20.702 1.00 94.38 349 LYS A C 1
ATOM 2807 O O . LYS A 1 349 ? -40.227 -7.798 19.629 1.00 94.38 349 LYS A O 1
ATOM 2812 N N . LYS A 1 350 ? -40.701 -6.155 21.063 1.00 95.06 350 LYS A N 1
ATOM 2813 C CA . LYS A 1 350 ? -41.738 -5.541 20.233 1.00 95.06 350 LYS A CA 1
ATOM 2814 C C . LYS A 1 350 ? -41.655 -4.034 20.317 1.00 95.06 350 LYS A C 1
ATOM 2816 O O . LYS A 1 350 ? -41.166 -3.504 21.312 1.00 95.06 350 LYS A O 1
ATOM 2821 N N . GLU A 1 351 ? -42.261 -3.373 19.340 1.00 96.19 351 GLU A N 1
ATOM 2822 C CA . GLU A 1 351 ? -42.274 -1.919 19.190 1.00 96.19 351 GLU A CA 1
ATOM 2823 C C . GLU A 1 351 ? -42.520 -1.202 20.517 1.00 96.19 351 GLU A C 1
ATOM 2825 O O . GLU A 1 351 ? -41.670 -0.438 20.948 1.00 96.19 351 GLU A O 1
ATOM 2830 N N . SER A 1 352 ? -43.579 -1.551 21.263 1.00 95.69 352 SER A N 1
ATOM 2831 C CA . SER A 1 352 ? -43.932 -0.913 22.547 1.00 95.69 352 SER A CA 1
ATOM 2832 C C . SER A 1 352 ? -42.834 -0.921 23.624 1.00 95.69 352 SER A C 1
ATOM 2834 O O . SER A 1 352 ? -42.928 -0.169 24.597 1.00 95.69 352 SER A O 1
ATOM 2836 N N . ASP A 1 353 ? -41.827 -1.787 23.495 1.00 96.94 353 ASP A N 1
ATOM 2837 C CA . ASP A 1 353 ? -40.752 -1.946 24.472 1.00 96.94 353 ASP A CA 1
ATOM 2838 C C . ASP A 1 353 ? -39.738 -0.791 24.446 1.00 96.94 353 ASP A C 1
ATOM 2840 O O . ASP A 1 353 ? -39.020 -0.625 25.429 1.00 96.94 353 ASP A O 1
ATOM 2844 N N . TYR A 1 354 ? -39.736 0.084 23.428 1.00 96.06 354 TYR A N 1
ATOM 2845 C CA . TYR A 1 354 ? -38.877 1.285 23.404 1.00 96.06 354 TYR A CA 1
ATOM 2846 C C . TYR A 1 354 ? -39.113 2.238 24.599 1.00 96.06 354 TYR A C 1
ATOM 2848 O O . TYR A 1 354 ? -38.291 3.087 24.933 1.00 96.06 354 TYR A O 1
ATOM 2856 N N . LYS A 1 355 ? -40.246 2.096 25.302 1.00 95.69 355 LYS A N 1
ATOM 2857 C CA . LYS A 1 355 ? -40.573 2.878 26.509 1.00 95.69 355 LYS A CA 1
ATOM 2858 C C . LYS A 1 355 ? -39.969 2.304 27.794 1.00 95.69 355 LYS A C 1
ATOM 2860 O O . LYS A 1 355 ? -40.054 2.949 28.845 1.00 95.69 355 LYS A O 1
ATOM 2865 N N . LYS A 1 356 ? -39.409 1.093 27.744 1.00 97.12 356 LYS A N 1
ATOM 2866 C CA . LYS A 1 356 ? -38.863 0.390 28.908 1.00 97.12 356 LYS A CA 1
ATOM 2867 C C . LYS A 1 356 ? -37.549 1.017 29.395 1.00 97.12 356 LYS A C 1
ATOM 2869 O O . LYS A 1 356 ? -36.812 1.605 28.602 1.00 97.12 356 LYS A O 1
ATOM 2874 N N . PRO A 1 357 ? -37.218 0.904 30.694 1.00 97.00 357 PRO A N 1
ATOM 2875 C CA . PRO A 1 357 ? -35.921 1.351 31.196 1.00 97.00 357 PRO A CA 1
ATOM 2876 C C . PRO A 1 357 ? -34.750 0.591 30.552 1.00 97.00 357 PRO A C 1
ATOM 2878 O O . PRO A 1 357 ? -33.706 1.198 30.314 1.00 97.00 357 PRO A O 1
ATOM 2881 N N . GLU A 1 358 ? -34.937 -0.686 30.207 1.00 97.31 358 GLU A N 1
ATOM 2882 C CA . GLU A 1 358 ? -33.942 -1.514 29.517 1.00 97.31 358 GLU A CA 1
ATOM 2883 C C . GLU A 1 358 ? -33.572 -0.934 28.141 1.00 97.31 358 GLU A C 1
ATOM 2885 O O . GLU A 1 358 ? -32.392 -0.895 27.803 1.00 97.31 358 GLU A O 1
ATOM 2890 N N . TRP A 1 359 ? -34.539 -0.382 27.391 1.00 96.75 359 TRP A N 1
ATOM 2891 C CA . TRP A 1 359 ? -34.279 0.297 26.112 1.00 96.75 359 TRP A CA 1
ATOM 2892 C C . TRP A 1 359 ? -33.323 1.471 26.290 1.00 96.75 359 TRP A C 1
ATOM 2894 O O . TRP A 1 359 ? -32.270 1.519 25.657 1.00 96.75 359 TRP A O 1
ATOM 2904 N N . ARG A 1 360 ? -33.647 2.389 27.212 1.00 95.81 360 ARG A N 1
ATOM 2905 C CA . ARG A 1 360 ? -32.804 3.568 27.469 1.00 95.81 360 ARG A CA 1
ATOM 2906 C C . ARG A 1 360 ? -31.392 3.170 27.880 1.00 95.81 360 ARG A C 1
ATOM 2908 O O . ARG A 1 360 ? -30.441 3.828 27.478 1.00 95.81 360 ARG A O 1
ATOM 2915 N N . LYS A 1 361 ? -31.257 2.102 28.674 1.00 94.56 361 LYS A N 1
ATOM 2916 C CA . LYS A 1 361 ? -29.961 1.581 29.120 1.00 94.56 361 LYS A CA 1
ATOM 2917 C C . LYS A 1 361 ? -29.138 1.042 27.947 1.00 94.56 361 LYS A C 1
ATOM 2919 O O . LYS A 1 361 ? -27.966 1.389 27.843 1.00 94.56 361 LYS A O 1
ATOM 2924 N N . VAL A 1 362 ? -29.737 0.236 27.068 1.00 96.44 362 VAL A N 1
ATOM 2925 C CA . VAL A 1 362 ? -29.047 -0.334 25.898 1.00 96.44 362 VAL A CA 1
ATOM 2926 C C . VAL A 1 362 ? -28.697 0.758 24.884 1.00 96.44 362 VAL A C 1
ATOM 2928 O O . VAL A 1 362 ? -27.533 0.880 24.517 1.00 96.44 362 VAL A O 1
ATOM 2931 N N . VAL A 1 363 ? -29.651 1.609 24.493 1.00 97.06 363 VAL A N 1
ATOM 2932 C CA . VAL A 1 363 ? -29.411 2.684 23.513 1.00 97.06 363 VAL A CA 1
ATOM 2933 C C . VAL A 1 363 ? -28.368 3.682 24.009 1.00 97.06 363 VAL A C 1
ATOM 2935 O O . VAL A 1 363 ? -27.493 4.074 23.244 1.00 97.06 363 VAL A O 1
ATOM 2938 N N . ALA A 1 364 ? -28.383 4.051 25.297 1.00 94.38 364 ALA A N 1
ATOM 2939 C CA . ALA A 1 364 ? -27.357 4.932 25.857 1.00 94.38 364 ALA A CA 1
ATOM 2940 C C . ALA A 1 364 ? -25.946 4.323 25.776 1.00 94.38 364 ALA A C 1
ATOM 2942 O O . ALA A 1 364 ? -24.993 5.054 25.514 1.00 94.38 364 ALA A O 1
ATOM 2943 N N . LYS A 1 365 ? -25.807 3.000 25.956 1.00 93.62 365 LYS A N 1
ATOM 2944 C CA . LYS A 1 365 ? -24.522 2.306 25.772 1.00 93.62 365 LYS A CA 1
ATOM 2945 C C . LYS A 1 365 ? -24.063 2.361 24.318 1.00 93.62 365 LYS A C 1
ATOM 2947 O O . LYS A 1 365 ? -22.945 2.792 24.060 1.00 93.62 365 LYS A O 1
ATOM 2952 N N . LEU A 1 366 ? -24.935 2.002 23.374 1.00 96.38 366 LEU A N 1
ATOM 2953 C CA . LEU A 1 366 ? -24.610 2.041 21.941 1.00 96.38 366 LEU A CA 1
ATOM 2954 C C . LEU A 1 366 ? -24.254 3.460 21.482 1.00 96.38 366 LEU A C 1
ATOM 2956 O O . LEU A 1 366 ? -23.275 3.650 20.761 1.00 96.38 366 LEU A O 1
ATOM 2960 N N . LYS A 1 367 ? -24.990 4.467 21.967 1.00 94.25 367 LYS A N 1
ATOM 2961 C CA . LYS A 1 367 ? -24.690 5.877 21.715 1.00 94.25 367 LYS A CA 1
ATOM 2962 C C . LYS A 1 367 ? -23.313 6.275 22.232 1.00 94.25 367 LYS A C 1
ATOM 2964 O O . LYS A 1 367 ? -22.565 6.921 21.511 1.00 94.25 367 LYS A O 1
ATOM 2969 N N . ASN A 1 368 ? -22.959 5.871 23.446 1.00 91.25 368 ASN A N 1
ATOM 2970 C CA . ASN A 1 368 ? -21.647 6.167 24.011 1.00 91.25 368 ASN A CA 1
ATOM 2971 C C . ASN A 1 368 ? -20.513 5.510 23.200 1.00 91.25 368 ASN A C 1
ATOM 2973 O O . ASN A 1 368 ? -19.515 6.163 22.909 1.00 91.25 368 ASN A O 1
ATOM 2977 N N . ILE A 1 369 ? -20.697 4.257 22.764 1.00 92.75 369 ILE A N 1
ATOM 2978 C CA . ILE A 1 369 ? -19.750 3.553 21.881 1.00 92.75 369 ILE A CA 1
ATOM 2979 C C . ILE A 1 369 ? -19.565 4.319 20.562 1.00 92.75 369 ILE A C 1
ATOM 2981 O O . ILE A 1 369 ? -18.427 4.520 20.131 1.00 92.75 369 ILE A O 1
ATOM 2985 N N . LYS A 1 370 ? -20.661 4.780 19.944 1.00 93.69 370 LYS A N 1
ATOM 2986 C CA . LYS A 1 370 ? -20.633 5.605 18.725 1.00 93.69 370 LYS A CA 1
ATOM 2987 C C . LYS A 1 370 ? -19.918 6.940 18.961 1.00 93.69 370 LYS A C 1
ATOM 2989 O O . LYS A 1 370 ? -18.965 7.249 18.258 1.00 93.69 370 LYS A O 1
ATOM 2994 N N . ASP A 1 371 ? -20.324 7.702 19.974 1.00 90.56 371 ASP A N 1
ATOM 2995 C CA . ASP A 1 371 ? -19.824 9.061 20.230 1.00 90.56 371 ASP A CA 1
ATOM 2996 C C . ASP A 1 371 ? -18.322 9.086 20.584 1.00 90.56 371 ASP A C 1
ATOM 2998 O O . ASP A 1 371 ? -17.610 10.032 20.242 1.00 90.56 371 ASP A O 1
ATOM 3002 N N . ILE A 1 372 ? -17.818 8.045 21.259 1.00 88.25 372 ILE A N 1
ATOM 3003 C CA . ILE A 1 372 ? -16.392 7.902 21.594 1.00 88.25 372 ILE A CA 1
ATOM 3004 C C . ILE A 1 372 ? -15.548 7.576 20.349 1.00 88.25 372 ILE A C 1
ATOM 3006 O O . ILE A 1 372 ? -14.373 7.955 20.278 1.00 88.25 372 ILE A O 1
ATOM 3010 N N . ASN A 1 373 ? -16.133 6.899 19.361 1.00 89.69 373 ASN A N 1
ATOM 3011 C CA . ASN A 1 373 ? -15.469 6.504 18.127 1.00 89.69 373 ASN A CA 1
ATOM 3012 C C . ASN A 1 373 ? -15.950 7.384 16.962 1.00 89.69 373 ASN A C 1
ATOM 3014 O O . ASN A 1 373 ? -16.787 6.967 16.172 1.00 89.69 373 ASN A O 1
ATOM 3018 N N . SER A 1 374 ? -15.357 8.573 16.808 1.00 81.44 374 SER A N 1
ATOM 3019 C CA . SER A 1 374 ? -15.760 9.602 15.822 1.00 81.44 374 SER A CA 1
ATOM 3020 C C . SER A 1 374 ? -15.880 9.145 14.363 1.00 81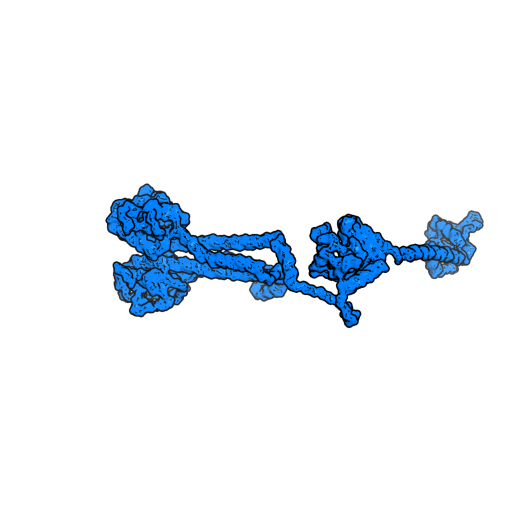.44 374 SER A C 1
ATOM 3022 O O . SER A 1 374 ? -16.500 9.829 13.557 1.00 81.44 374 SER A O 1
ATOM 3024 N N . ASP A 1 375 ? -15.239 8.033 14.008 1.00 84.62 375 ASP A N 1
ATOM 3025 C CA . ASP A 1 375 ? -15.228 7.497 12.646 1.00 84.62 375 ASP A CA 1
ATOM 3026 C C . ASP A 1 375 ? -16.394 6.526 12.384 1.00 84.62 375 ASP A C 1
ATOM 3028 O O . ASP A 1 375 ? -16.561 6.064 11.257 1.00 84.62 375 ASP A O 1
ATOM 3032 N N . ILE A 1 376 ? -17.162 6.171 13.417 1.00 92.31 376 ILE A N 1
ATOM 3033 C CA . ILE A 1 376 ? -18.277 5.228 13.354 1.00 92.31 376 ILE A CA 1
ATOM 3034 C C . ILE A 1 376 ? -19.580 5.977 13.114 1.00 92.31 376 ILE A C 1
ATOM 3036 O O . ILE A 1 376 ? -19.857 6.999 13.738 1.00 92.31 376 ILE A O 1
ATOM 3040 N N . VAL A 1 377 ? -20.393 5.437 12.211 1.00 93.56 377 VAL A N 1
ATOM 3041 C CA . VAL A 1 377 ? -21.632 6.079 11.762 1.00 93.56 377 VAL A CA 1
ATOM 3042 C C . VAL A 1 377 ? -22.842 5.429 12.418 1.00 93.56 377 VAL A C 1
ATOM 3044 O O . VAL A 1 377 ? -23.668 6.134 12.999 1.00 93.56 377 VAL A O 1
ATOM 3047 N N . TYR A 1 378 ? -22.902 4.096 12.433 1.00 95.81 378 TYR A N 1
ATOM 3048 C CA . TYR A 1 378 ? -23.981 3.356 13.087 1.00 95.81 378 TYR A CA 1
ATOM 3049 C C . TYR A 1 378 ? -23.433 2.334 14.077 1.00 95.81 378 TYR A C 1
ATOM 3051 O O . TYR A 1 378 ? -22.378 1.735 13.868 1.00 95.81 378 TYR A O 1
ATOM 3059 N N . VAL A 1 379 ? -24.166 2.153 15.175 1.00 97.38 379 VAL A N 1
ATOM 3060 C CA . VAL A 1 379 ? -23.936 1.093 16.158 1.00 97.38 379 VAL A CA 1
ATOM 3061 C C . VAL A 1 379 ? -25.302 0.564 16.565 1.00 97.38 379 VAL A C 1
ATOM 3063 O O . VAL A 1 379 ? -26.108 1.300 17.131 1.00 97.38 379 VAL A O 1
ATOM 3066 N N . TYR A 1 380 ? -25.565 -0.705 16.286 1.00 97.62 380 TYR A N 1
ATOM 3067 C CA . TYR A 1 380 ? -26.880 -1.309 16.492 1.00 97.62 380 TYR A CA 1
ATOM 3068 C C . TYR A 1 380 ? -26.755 -2.768 16.910 1.00 97.62 380 TYR A C 1
ATOM 3070 O O . TYR A 1 380 ? -25.699 -3.392 16.810 1.00 97.62 380 TYR A O 1
ATOM 3078 N N . ILE A 1 381 ? -27.847 -3.315 17.429 1.00 98.31 381 ILE A N 1
ATOM 3079 C CA . ILE A 1 381 ? -27.968 -4.716 17.810 1.00 98.31 381 ILE A CA 1
ATOM 3080 C C . ILE A 1 381 ? -29.124 -5.319 17.031 1.00 98.31 381 ILE A C 1
ATOM 3082 O O . ILE A 1 381 ? -30.217 -4.753 17.004 1.00 98.31 381 ILE A O 1
ATOM 3086 N N . PHE A 1 382 ? -28.909 -6.506 16.476 1.00 97.38 382 PHE A N 1
ATOM 3087 C CA . PHE A 1 382 ? -29.952 -7.309 15.847 1.00 97.38 382 PHE A CA 1
ATOM 3088 C C . PHE A 1 382 ? -29.902 -8.756 16.338 1.00 97.38 382 PHE A C 1
ATOM 3090 O O . PHE A 1 382 ? -28.935 -9.205 16.961 1.00 97.38 382 PHE A O 1
ATOM 3097 N N . ARG A 1 383 ? -30.961 -9.513 16.069 1.00 96.19 383 ARG A N 1
ATOM 3098 C CA . ARG A 1 383 ? -31.016 -10.955 16.335 1.00 96.19 383 ARG A CA 1
ATOM 3099 C C . ARG A 1 383 ? -31.858 -11.670 15.286 1.00 96.19 383 ARG A C 1
ATOM 3101 O O . ARG A 1 383 ? -32.584 -11.032 14.534 1.00 96.19 383 ARG A O 1
ATOM 3108 N N . LYS A 1 384 ? -31.782 -13.001 15.264 1.00 95.00 384 LYS A N 1
ATOM 3109 C CA . LYS A 1 384 ? -32.682 -13.830 14.452 1.00 95.00 384 LYS A CA 1
ATOM 3110 C C . LYS A 1 384 ? -34.096 -13.788 15.016 1.00 95.00 384 LYS A C 1
ATOM 3112 O O . LYS A 1 384 ? -34.271 -13.827 16.237 1.00 95.00 384 LYS A O 1
ATOM 3117 N N . VAL A 1 385 ? -35.084 -13.780 14.130 1.00 92.81 385 VAL A N 1
ATOM 3118 C CA . VAL A 1 385 ? -36.488 -13.930 14.512 1.00 92.81 385 VAL A CA 1
ATOM 3119 C C . VAL A 1 385 ? -36.695 -15.338 15.085 1.00 92.81 385 VAL A C 1
ATOM 3121 O O . VAL A 1 385 ? -36.218 -16.332 14.543 1.00 92.81 385 VAL A O 1
ATOM 3124 N N . GLU A 1 386 ? -37.409 -15.443 16.210 1.00 83.69 386 GLU A N 1
ATOM 3125 C CA . GLU A 1 386 ? -37.498 -16.674 17.022 1.00 83.69 386 GLU A CA 1
ATOM 3126 C C . GLU A 1 386 ? -38.060 -17.888 16.246 1.00 83.69 386 GLU A C 1
ATOM 3128 O O . GLU A 1 386 ? -37.721 -19.029 16.554 1.00 83.69 386 GLU A O 1
ATOM 3133 N N . ASN A 1 387 ? -38.864 -17.643 15.205 1.00 84.50 387 ASN A N 1
ATOM 3134 C CA . ASN A 1 387 ? -39.488 -18.673 14.365 1.00 84.50 387 ASN A CA 1
ATOM 3135 C C . ASN A 1 387 ? -38.971 -18.707 12.917 1.00 84.50 387 ASN A C 1
ATOM 3137 O O . ASN A 1 387 ? -39.427 -19.548 12.143 1.00 84.50 387 ASN A O 1
ATOM 3141 N N . ASP A 1 388 ? -38.045 -17.821 12.550 1.00 87.69 388 ASP A N 1
ATOM 3142 C CA . ASP A 1 388 ? -37.466 -17.769 11.210 1.00 87.69 388 ASP A CA 1
ATOM 3143 C C . ASP A 1 388 ? -35.973 -17.408 11.301 1.00 87.69 388 ASP A C 1
ATOM 3145 O O . ASP A 1 388 ? -35.624 -16.245 11.499 1.00 87.69 388 ASP A O 1
ATOM 3149 N N . PRO A 1 389 ? -35.064 -18.391 11.174 1.00 79.69 389 PRO A N 1
ATOM 3150 C CA . PRO A 1 389 ? -33.631 -18.152 11.305 1.00 79.69 389 PRO A CA 1
ATOM 3151 C C . PRO A 1 389 ? -33.021 -17.398 10.112 1.00 79.69 389 PRO A C 1
ATOM 3153 O O . PRO A 1 389 ? -31.831 -17.074 10.179 1.00 79.69 389 PRO A O 1
ATOM 3156 N N . ILE A 1 390 ? -33.788 -17.180 9.035 1.00 86.44 390 ILE A N 1
ATOM 3157 C CA . ILE A 1 390 ? -33.384 -16.411 7.852 1.00 86.44 390 ILE A CA 1
ATOM 3158 C C . ILE A 1 390 ? -33.748 -14.935 8.039 1.00 86.44 390 ILE A C 1
ATOM 3160 O O . ILE A 1 390 ? -33.039 -14.073 7.540 1.00 86.44 390 ILE A O 1
ATOM 3164 N N . GLN A 1 391 ? -34.797 -14.622 8.798 1.00 92.69 391 GLN A N 1
ATOM 3165 C CA . GLN A 1 391 ? -35.147 -13.237 9.097 1.00 92.69 391 GLN A CA 1
ATOM 3166 C C . GLN A 1 391 ? -34.417 -12.712 10.334 1.00 92.69 391 GLN A C 1
ATOM 3168 O O . GLN A 1 391 ? -34.185 -13.425 11.318 1.00 92.69 391 GLN A O 1
ATOM 3173 N N . MET A 1 392 ? -34.075 -11.427 10.291 1.00 95.44 392 MET A N 1
ATOM 3174 C CA . MET A 1 392 ? -33.475 -10.707 11.406 1.00 95.44 392 MET A CA 1
ATOM 3175 C C . MET A 1 392 ? -34.348 -9.529 11.815 1.00 95.44 392 MET A C 1
ATOM 3177 O O . MET A 1 392 ? -35.075 -8.960 11.006 1.00 95.44 392 MET A O 1
ATOM 3181 N N . GLU A 1 393 ? -34.255 -9.162 13.084 1.00 96.31 393 GLU A N 1
ATOM 3182 C CA . GLU A 1 393 ? -34.937 -8.004 13.649 1.00 96.31 393 GLU A CA 1
ATOM 3183 C C . GLU A 1 393 ? -33.963 -7.148 14.460 1.00 96.31 393 GLU A C 1
ATOM 3185 O O . GLU A 1 393 ? -33.062 -7.668 15.134 1.00 96.31 393 GLU A O 1
ATOM 3190 N N . PHE A 1 394 ? -34.160 -5.833 14.420 1.00 97.06 394 PHE A N 1
ATOM 3191 C CA . PHE A 1 394 ? -33.446 -4.893 15.270 1.00 97.06 394 PHE A CA 1
ATOM 3192 C C . PHE A 1 394 ? -33.884 -5.048 16.726 1.00 97.06 394 PHE A C 1
ATOM 3194 O O . PHE A 1 394 ? -35.059 -5.230 17.052 1.00 97.06 394 PHE A O 1
ATOM 3201 N N . VAL A 1 395 ? -32.912 -4.960 17.626 1.00 97.12 395 VAL A N 1
ATOM 3202 C CA . VAL A 1 395 ? -33.120 -4.979 19.076 1.00 97.12 395 VAL A CA 1
ATOM 3203 C C . VAL A 1 395 ? -32.935 -3.586 19.658 1.00 97.12 395 VAL A C 1
ATOM 3205 O O . VAL A 1 395 ? -33.693 -3.224 20.553 1.00 97.12 395 VAL A O 1
ATOM 3208 N N . ALA A 1 396 ? -31.937 -2.837 19.178 1.00 97.06 396 ALA A N 1
ATOM 3209 C CA . ALA A 1 396 ? -31.653 -1.455 19.559 1.00 97.06 396 ALA A CA 1
ATOM 3210 C C . ALA A 1 396 ? -30.711 -0.785 18.549 1.00 97.06 396 ALA A C 1
ATOM 3212 O O . ALA A 1 396 ? -29.881 -1.461 17.946 1.00 97.06 396 ALA A O 1
ATOM 3213 N N . ASP A 1 397 ? -30.796 0.538 18.433 1.00 95.94 397 ASP A N 1
ATOM 3214 C CA . ASP A 1 397 ? -29.899 1.378 17.633 1.00 95.94 397 ASP A CA 1
ATOM 3215 C C . ASP A 1 397 ? -29.435 2.593 18.458 1.00 95.94 397 ASP A C 1
ATOM 3217 O O . ASP A 1 397 ? -30.198 3.134 19.262 1.00 95.94 397 ASP A O 1
ATOM 3221 N N . ALA A 1 398 ? -28.179 3.011 18.276 1.00 96.38 398 ALA A N 1
ATOM 3222 C CA . ALA A 1 398 ? -27.531 4.100 19.008 1.00 96.38 398 ALA A CA 1
ATOM 3223 C C . ALA A 1 398 ? -28.209 5.467 18.843 1.00 96.38 398 ALA A C 1
ATOM 3225 O O . ALA A 1 398 ? -28.152 6.295 19.756 1.00 96.38 398 ALA A O 1
ATOM 3226 N N . SER A 1 399 ? -28.822 5.725 17.689 1.00 95.19 399 SER A N 1
ATOM 3227 C CA . SER A 1 399 ? -29.431 7.018 17.358 1.00 95.19 399 SER A CA 1
ATOM 3228 C C . SER A 1 399 ? -30.919 7.059 17.729 1.00 95.19 399 SER A C 1
ATOM 3230 O O . SER A 1 399 ? -31.531 8.121 17.771 1.00 95.19 399 SER A O 1
ATOM 3232 N N . SER A 1 400 ? -31.495 5.917 18.106 1.00 95.69 400 SER A N 1
ATOM 3233 C CA . SER A 1 400 ? -32.940 5.729 18.226 1.00 95.69 400 SER A CA 1
ATOM 3234 C C . SER A 1 400 ? -33.503 5.940 19.636 1.00 95.69 400 SER A C 1
ATOM 3236 O O . SER A 1 400 ? -34.489 5.316 20.014 1.00 95.69 400 SER A O 1
ATOM 3238 N N . MET A 1 401 ? -32.930 6.829 20.460 1.00 94.38 401 MET A N 1
ATOM 3239 C CA . MET A 1 401 ? -33.439 7.059 21.832 1.00 94.38 401 MET A CA 1
ATOM 3240 C C . MET A 1 401 ? -34.957 7.331 21.847 1.00 94.38 401 MET A C 1
ATOM 3242 O O . MET A 1 401 ? -35.676 6.780 22.687 1.00 94.38 401 MET A O 1
ATOM 3246 N N . ASN A 1 402 ? -35.435 8.113 20.874 1.00 94.19 402 ASN A N 1
ATOM 3247 C CA . ASN A 1 402 ? -36.831 8.171 20.456 1.00 94.19 402 ASN A CA 1
ATOM 3248 C C . ASN A 1 402 ? -36.929 7.715 18.984 1.00 94.19 402 ASN A C 1
ATOM 3250 O O . ASN A 1 402 ? -36.562 8.500 18.114 1.00 94.19 402 ASN A O 1
ATOM 3254 N N . PRO A 1 403 ? -37.444 6.507 18.681 1.00 94.50 403 PRO A N 1
ATOM 3255 C CA . PRO A 1 403 ? -37.530 5.992 17.307 1.00 94.50 403 PRO A CA 1
ATOM 3256 C C . PRO A 1 403 ? -38.407 6.815 16.350 1.00 94.50 403 PRO A C 1
ATOM 3258 O O . PRO A 1 403 ? -38.390 6.571 15.151 1.00 94.50 403 PRO A O 1
ATOM 3261 N N . TYR A 1 404 ? -39.193 7.766 16.863 1.00 93.88 404 TYR A N 1
ATOM 3262 C CA . TYR A 1 404 ? -40.092 8.605 16.063 1.00 93.88 404 TYR A CA 1
ATOM 3263 C C . TYR A 1 404 ? -39.692 10.081 16.053 1.00 93.88 404 TYR A C 1
ATOM 3265 O O . TYR A 1 404 ? -40.496 10.888 15.606 1.00 93.88 404 TYR A O 1
ATOM 3273 N N . ALA A 1 405 ? -38.499 10.431 16.554 1.00 94.00 405 ALA A N 1
ATOM 3274 C CA . ALA A 1 405 ? -38.016 11.816 16.587 1.00 94.00 405 ALA A CA 1
ATOM 3275 C C . ALA A 1 405 ? -38.165 12.488 15.210 1.00 94.00 405 ALA A C 1
ATOM 3277 O O . ALA A 1 405 ? -38.898 13.453 15.066 1.00 94.00 405 ALA A O 1
ATOM 3278 N N . ASN A 1 406 ? -37.652 11.835 14.165 1.00 93.81 406 ASN A N 1
ATOM 3279 C CA . ASN A 1 406 ? -37.654 12.349 12.789 1.00 93.81 406 ASN A CA 1
ATOM 3280 C C . ASN A 1 406 ? -39.037 12.385 12.104 1.00 93.81 406 ASN A C 1
ATOM 3282 O O . ASN A 1 406 ? -39.144 12.784 10.945 1.00 93.81 406 ASN A O 1
ATOM 3286 N N . PHE A 1 407 ? -40.092 11.920 12.779 1.00 91.88 407 PHE A N 1
ATOM 3287 C CA . PHE A 1 407 ? -41.464 11.891 12.261 1.00 91.88 407 PHE A CA 1
ATOM 3288 C C . PHE A 1 407 ? -42.452 12.670 13.138 1.00 91.88 407 PHE A C 1
ATOM 3290 O O . PHE A 1 407 ? -43.650 12.678 12.837 1.00 91.88 407 PHE A O 1
ATOM 3297 N N . ASP A 1 408 ? -41.994 13.272 14.237 1.00 90.88 408 ASP A N 1
ATOM 3298 C CA . ASP A 1 408 ? -42.851 14.064 15.110 1.00 90.88 408 ASP A CA 1
ATOM 3299 C C . ASP A 1 408 ? -42.946 15.536 14.648 1.00 90.88 408 ASP A C 1
ATOM 3301 O O . ASP A 1 408 ? -42.486 15.909 13.570 1.00 90.88 408 ASP A O 1
ATOM 3305 N N . GLU A 1 409 ? -43.681 16.367 15.394 1.00 91.31 409 GLU A N 1
ATOM 3306 C CA . GLU A 1 409 ? -43.883 17.784 15.043 1.00 91.31 409 GLU A CA 1
ATOM 3307 C C . GLU A 1 409 ? -42.784 18.710 15.615 1.00 91.31 409 GLU A C 1
ATOM 3309 O O . GLU A 1 409 ? -42.867 19.930 15.445 1.00 91.31 409 GLU A O 1
ATOM 3314 N N . ASP A 1 410 ? -41.788 18.168 16.325 1.00 91.62 410 ASP A N 1
ATOM 3315 C CA . ASP A 1 410 ? -40.741 18.898 17.045 1.00 91.62 410 ASP A CA 1
ATOM 3316 C C . ASP A 1 410 ? -39.356 18.733 16.384 1.00 91.62 410 ASP A C 1
ATOM 3318 O O . ASP A 1 410 ? -38.529 17.937 16.834 1.00 91.62 410 ASP A O 1
ATOM 3322 N N . PRO A 1 411 ? -39.013 19.596 15.408 1.00 88.62 411 PRO A N 1
ATOM 3323 C CA . PRO A 1 411 ? -37.740 19.510 14.691 1.00 88.62 411 PRO A CA 1
ATOM 3324 C C . PRO A 1 411 ? -36.513 19.816 15.566 1.00 88.62 411 PRO A C 1
ATOM 3326 O O . PRO A 1 411 ? -35.378 19.738 15.105 1.00 88.62 411 PRO A O 1
ATOM 3329 N N . SER A 1 412 ? -36.697 20.231 16.829 1.00 90.31 412 SER A N 1
ATOM 3330 C CA . SER A 1 412 ? -35.574 20.439 17.750 1.00 90.31 412 SER A CA 1
ATOM 3331 C C . SER A 1 412 ? -34.993 19.132 18.288 1.00 90.31 412 SER A C 1
ATOM 3333 O O . SER A 1 412 ? -33.894 19.149 18.851 1.00 90.31 412 SER A O 1
ATOM 3335 N N . ASN A 1 413 ? -35.724 18.025 18.127 1.00 91.38 413 ASN A N 1
ATOM 3336 C CA . ASN A 1 413 ? -35.309 16.699 18.560 1.00 91.38 413 ASN A CA 1
ATOM 3337 C C . ASN A 1 413 ? -34.902 15.767 17.401 1.00 91.38 413 ASN A C 1
ATOM 3339 O O . ASN A 1 413 ? -34.449 14.655 17.687 1.00 91.38 413 ASN A O 1
ATOM 3343 N N . ASP A 1 414 ? -35.004 16.241 16.150 1.00 92.75 414 ASP A N 1
ATOM 3344 C CA . ASP A 1 414 ? -34.583 15.520 14.949 1.00 92.75 414 ASP A CA 1
ATOM 3345 C C . ASP A 1 414 ? -33.136 15.019 15.078 1.00 92.75 414 ASP A C 1
ATOM 3347 O O . ASP A 1 414 ? -32.234 15.690 15.594 1.00 92.75 414 ASP A O 1
ATOM 3351 N N . VAL A 1 415 ? -32.916 13.810 14.581 1.00 93.50 415 VAL A N 1
ATOM 3352 C CA . VAL A 1 415 ? -31.676 13.057 14.670 1.00 93.50 415 VAL A CA 1
ATOM 3353 C C . VAL A 1 415 ? -31.105 12.880 13.271 1.00 93.50 415 VAL A C 1
ATOM 3355 O O . VAL A 1 415 ? -31.604 12.078 12.488 1.00 93.50 415 VAL A O 1
ATOM 3358 N N . ASP A 1 416 ? -30.012 13.585 12.995 1.00 93.38 416 ASP A N 1
ATOM 3359 C CA . ASP A 1 416 ? -29.085 13.272 11.904 1.00 93.38 416 ASP A CA 1
ATOM 3360 C C . ASP A 1 416 ? -28.202 12.099 12.363 1.00 93.38 416 ASP A C 1
ATOM 3362 O O . ASP A 1 416 ? -27.176 12.266 13.034 1.00 93.38 416 ASP A O 1
ATOM 3366 N N . ALA A 1 417 ? -28.682 10.880 12.118 1.00 91.44 417 ALA A N 1
ATOM 3367 C CA . ALA A 1 417 ? -28.032 9.653 12.545 1.00 91.44 417 ALA A CA 1
ATOM 3368 C C . ALA A 1 417 ? -26.721 9.447 11.785 1.00 91.44 417 ALA A C 1
ATOM 3370 O O . ALA A 1 417 ? -25.742 8.966 12.367 1.00 91.44 417 ALA A O 1
ATOM 3371 N N . ASN A 1 418 ? -26.684 9.825 10.510 1.00 90.75 418 ASN A N 1
ATOM 3372 C CA . ASN A 1 418 ? -25.539 9.592 9.648 1.00 90.75 418 ASN A CA 1
ATOM 3373 C C . ASN A 1 418 ? -24.462 10.702 9.774 1.00 90.75 418 ASN A C 1
ATOM 3375 O O . ASN A 1 418 ? -23.283 10.466 9.473 1.00 90.75 418 ASN A O 1
ATOM 3379 N N . GLY A 1 419 ? -24.832 11.886 10.261 1.00 89.06 419 GLY A N 1
ATOM 3380 C CA . GLY A 1 419 ? -23.956 13.027 10.522 1.00 89.06 419 GLY A CA 1
ATOM 3381 C C . GLY A 1 419 ? -23.561 13.828 9.276 1.00 89.06 419 GLY A C 1
ATOM 3382 O O . GLY A 1 419 ? -22.451 14.367 9.248 1.00 89.06 419 GLY A O 1
ATOM 3383 N N . ASP A 1 420 ? -24.379 13.853 8.220 1.00 89.19 420 ASP A N 1
ATOM 3384 C CA . ASP A 1 420 ? -24.104 14.620 6.990 1.00 89.19 420 ASP A CA 1
ATOM 3385 C C . ASP A 1 420 ? -24.726 16.030 6.974 1.00 89.19 420 ASP A C 1
ATOM 3387 O O . ASP A 1 420 ? -24.472 16.811 6.049 1.00 89.19 420 ASP A O 1
ATOM 3391 N N . GLY A 1 421 ? -25.466 16.393 8.023 1.00 90.25 421 GLY A N 1
ATOM 3392 C CA . GLY A 1 421 ? -26.146 17.673 8.178 1.00 90.25 421 GLY A CA 1
ATOM 3393 C C . GLY A 1 421 ? -27.516 17.749 7.500 1.00 90.25 421 GLY A C 1
ATOM 3394 O O . GLY A 1 421 ? -28.101 18.837 7.476 1.00 90.25 421 GLY A O 1
ATOM 3395 N N . ILE A 1 422 ? -28.023 16.647 6.944 1.00 90.38 422 ILE A N 1
ATOM 3396 C CA . ILE A 1 422 ? -29.339 16.535 6.315 1.00 90.38 422 ILE A CA 1
ATOM 3397 C C . ILE A 1 422 ? -30.117 15.450 7.056 1.00 90.38 422 ILE A C 1
ATOM 3399 O O . ILE A 1 422 ? -29.689 14.312 7.092 1.00 90.38 422 ILE A O 1
ATOM 3403 N N . VAL A 1 423 ? -31.283 15.792 7.609 1.00 92.56 423 VAL A N 1
ATOM 3404 C CA . VAL A 1 423 ? -32.178 14.793 8.210 1.00 92.56 423 VAL A CA 1
ATOM 3405 C C . VAL A 1 423 ? -33.014 14.162 7.097 1.00 92.56 423 VAL A C 1
ATOM 3407 O O . VAL A 1 423 ? -33.849 14.844 6.495 1.00 92.56 423 VAL A O 1
ATOM 3410 N N . ASP A 1 424 ? -32.788 12.877 6.829 1.00 93.25 424 ASP A N 1
ATOM 3411 C CA . ASP A 1 424 ? -33.543 12.039 5.893 1.00 93.25 424 ASP A CA 1
ATOM 3412 C C . ASP A 1 424 ? -34.314 10.926 6.641 1.00 93.25 424 ASP A C 1
ATOM 3414 O O . ASP A 1 424 ? -33.799 9.814 6.815 1.00 93.25 424 ASP A O 1
ATOM 3418 N N . PRO A 1 425 ? -35.559 11.198 7.091 1.00 90.56 425 PRO A N 1
ATOM 3419 C CA . PRO A 1 425 ? -36.336 10.276 7.920 1.00 90.56 425 PRO A CA 1
ATOM 3420 C C . PRO A 1 425 ? -36.680 8.946 7.244 1.00 90.56 425 PRO A C 1
ATOM 3422 O O . PRO A 1 425 ? -36.968 7.981 7.943 1.00 90.56 425 PRO A O 1
ATOM 3425 N N . GLU A 1 426 ? -36.695 8.883 5.909 1.00 90.31 426 GLU A N 1
ATOM 3426 C CA . GLU A 1 426 ? -37.035 7.671 5.145 1.00 90.31 426 GLU A CA 1
ATOM 3427 C C . GLU A 1 426 ? -35.798 6.954 4.572 1.00 90.31 426 GLU A C 1
ATOM 3429 O O . GLU A 1 426 ? -35.938 5.892 3.965 1.00 90.31 426 GLU A O 1
ATOM 3434 N N . GLY A 1 427 ? -34.600 7.509 4.773 1.00 91.44 427 GLY A N 1
ATOM 3435 C CA . GLY A 1 427 ? -33.338 6.958 4.286 1.00 91.44 427 GLY A CA 1
ATOM 3436 C C . GLY A 1 427 ? -32.314 6.797 5.404 1.00 91.44 427 GLY A C 1
ATOM 3437 O O . GLY A 1 427 ? -32.514 6.026 6.346 1.00 91.44 427 GLY A O 1
ATOM 3438 N N . ALA A 1 428 ? -31.202 7.526 5.298 1.00 90.81 428 ALA A N 1
ATOM 3439 C CA . ALA A 1 428 ? -30.035 7.337 6.159 1.00 90.81 428 ALA A CA 1
ATOM 3440 C C . ALA A 1 428 ? -30.268 7.654 7.646 1.00 90.81 428 ALA A C 1
ATOM 3442 O O . ALA A 1 428 ? -29.524 7.158 8.500 1.00 90.81 428 ALA A O 1
ATOM 3443 N N . ASP A 1 429 ? -31.321 8.410 7.962 1.00 94.94 429 ASP A N 1
ATOM 3444 C CA . ASP A 1 429 ? -31.707 8.768 9.327 1.00 94.94 429 ASP A CA 1
ATOM 3445 C C . ASP A 1 429 ? -33.010 8.103 9.766 1.00 94.94 429 ASP A C 1
ATOM 3447 O O . ASP A 1 429 ? -33.638 8.511 10.746 1.00 94.94 429 ASP A O 1
ATOM 3451 N N . TYR A 1 430 ? -33.423 7.042 9.073 1.00 94.44 430 TYR A N 1
ATOM 3452 C CA . TYR A 1 430 ? -34.496 6.197 9.561 1.00 94.44 430 TYR A CA 1
ATOM 3453 C C . TYR A 1 430 ? -34.064 5.544 10.879 1.00 94.44 430 TYR A C 1
ATOM 3455 O O . TYR A 1 430 ? -33.007 4.913 10.935 1.00 94.44 430 TYR A O 1
ATOM 3463 N N . LEU A 1 431 ? -34.868 5.702 11.937 1.00 95.19 431 LEU A N 1
ATOM 3464 C CA . LEU A 1 431 ? -34.590 5.228 13.300 1.00 95.19 431 LEU A CA 1
ATOM 3465 C C . LEU A 1 431 ? -35.282 3.885 13.584 1.00 95.19 431 LEU A C 1
ATOM 3467 O O . LEU A 1 431 ? -36.320 3.574 12.995 1.00 95.19 431 LEU A O 1
ATOM 3471 N N . GLN A 1 432 ? -34.712 3.084 14.492 1.00 95.44 432 GLN A N 1
ATOM 3472 C CA . GLN A 1 432 ? -35.151 1.715 14.764 1.00 95.44 432 GLN A CA 1
ATOM 3473 C C . GLN A 1 432 ? -35.843 1.526 16.117 1.00 95.44 432 GLN A C 1
ATOM 3475 O O . GLN A 1 432 ? -35.506 2.161 17.115 1.00 95.44 432 GLN A O 1
ATOM 3480 N N . TRP A 1 433 ? -36.763 0.561 16.188 1.00 96.38 433 TRP A N 1
ATOM 3481 C CA . TRP A 1 433 ? -37.382 0.088 17.435 1.00 96.38 433 TRP A CA 1
ATOM 3482 C C . TRP A 1 433 ? -37.227 -1.435 17.621 1.00 96.38 433 TRP A C 1
ATOM 3484 O O . TRP A 1 433 ? -36.922 -2.153 16.667 1.00 96.38 433 TRP A O 1
ATOM 3494 N N . PRO A 1 434 ? -37.452 -1.982 18.836 1.00 96.94 434 PRO A N 1
ATOM 3495 C CA . PRO A 1 434 ? -37.321 -3.419 19.073 1.00 96.94 434 PRO A CA 1
ATOM 3496 C C . PRO A 1 434 ? -38.315 -4.251 18.257 1.00 96.94 434 PRO A C 1
ATOM 3498 O O . PRO A 1 434 ? -39.519 -3.993 18.290 1.00 96.94 434 PRO A O 1
ATOM 3501 N N . GLY A 1 435 ? -37.833 -5.306 17.604 1.00 94.50 435 GLY A N 1
ATOM 3502 C CA . GLY A 1 435 ? -38.659 -6.212 16.801 1.00 94.50 435 GLY A CA 1
ATOM 3503 C C . GLY A 1 435 ? -39.013 -5.668 15.414 1.00 94.50 435 GLY A C 1
ATOM 3504 O O . GLY A 1 435 ? -39.852 -6.247 14.730 1.00 94.50 435 GLY A O 1
ATOM 3505 N N . GLN A 1 436 ? -38.416 -4.549 15.000 1.00 95.56 436 GLN A N 1
ATOM 3506 C CA . GLN A 1 436 ? -38.496 -4.086 13.620 1.00 95.56 436 GLN A CA 1
ATOM 3507 C C . GLN A 1 436 ? -37.693 -5.014 12.709 1.00 95.56 436 GLN A C 1
ATOM 3509 O O . GLN A 1 436 ? -36.569 -5.381 13.044 1.00 95.56 436 GLN A O 1
ATOM 3514 N N . GLU A 1 437 ? -38.250 -5.376 11.558 1.00 94.31 437 GLU A N 1
ATOM 3515 C CA . GLU A 1 437 ? -37.574 -6.230 10.581 1.00 94.31 437 GLU A CA 1
ATOM 3516 C C . GLU A 1 437 ? -36.302 -5.557 10.044 1.00 94.31 437 GLU A C 1
ATOM 3518 O O . GLU A 1 437 ? -36.300 -4.364 9.737 1.00 94.31 437 GLU A O 1
ATOM 3523 N N . TYR A 1 438 ? -35.223 -6.333 9.928 1.00 93.31 438 TYR A N 1
ATOM 3524 C CA . TYR A 1 438 ? -34.029 -5.952 9.185 1.00 93.31 438 TYR A CA 1
ATOM 3525 C C . TYR A 1 438 ? -34.129 -6.600 7.794 1.00 93.31 438 TYR A C 1
ATOM 3527 O O . TYR A 1 438 ? -33.896 -7.805 7.684 1.00 93.31 438 TYR A O 1
ATOM 3535 N N . PRO A 1 439 ? -34.539 -5.851 6.751 1.00 86.62 439 PRO A N 1
ATOM 3536 C CA . PRO A 1 439 ? -34.997 -6.445 5.492 1.00 86.62 439 PRO A CA 1
ATOM 3537 C C . PRO A 1 439 ? -33.889 -7.107 4.662 1.00 86.62 439 PRO A C 1
ATOM 3539 O O . PRO A 1 439 ? -34.120 -8.164 4.080 1.00 86.62 439 PRO A O 1
ATOM 3542 N N . GLU A 1 440 ? -32.691 -6.518 4.605 1.00 86.69 440 GLU A N 1
ATOM 3543 C CA . GLU A 1 440 ? -31.595 -7.005 3.750 1.00 86.69 440 GLU A CA 1
ATOM 3544 C C . GLU A 1 440 ? -30.244 -7.045 4.494 1.00 86.69 440 GLU A C 1
ATOM 3546 O O . GLU A 1 440 ? -29.302 -6.342 4.126 1.00 86.69 440 GLU A O 1
ATOM 3551 N N . PRO A 1 441 ? -30.111 -7.859 5.560 1.00 90.88 441 PRO A N 1
ATOM 3552 C CA . PRO A 1 441 ? -28.840 -8.023 6.254 1.00 90.88 441 PRO A CA 1
ATOM 3553 C C . PRO A 1 441 ? -27.791 -8.652 5.319 1.00 90.88 441 PRO A C 1
ATOM 3555 O O . PRO A 1 441 ? -28.091 -9.635 4.633 1.00 90.88 441 PRO A O 1
ATOM 3558 N N . PRO A 1 442 ? -26.540 -8.159 5.306 1.00 93.81 442 PRO A N 1
ATOM 3559 C CA . PRO A 1 442 ? -25.483 -8.724 4.470 1.00 93.81 442 PRO A CA 1
ATOM 3560 C C . PRO A 1 442 ? -25.068 -10.126 4.945 1.00 93.81 442 PRO A C 1
ATOM 3562 O O . PRO A 1 442 ? -25.202 -10.470 6.118 1.00 93.81 442 PRO A O 1
ATOM 3565 N N . ASP A 1 443 ? -24.448 -10.925 4.069 1.00 93.12 443 ASP A N 1
ATOM 3566 C CA . ASP A 1 443 ? -23.982 -12.291 4.384 1.00 93.12 443 ASP A CA 1
ATOM 3567 C C . ASP A 1 443 ? -23.129 -12.377 5.664 1.00 93.12 443 ASP A C 1
ATOM 3569 O O . ASP A 1 443 ? -23.177 -13.365 6.403 1.00 93.12 443 ASP A O 1
ATOM 3573 N N . ALA A 1 444 ? -22.330 -11.342 5.938 1.00 95.12 444 ALA A N 1
ATOM 3574 C CA . ALA A 1 444 ? -21.518 -11.258 7.148 1.00 95.12 444 ALA A CA 1
ATOM 3575 C C . ALA A 1 444 ? -22.373 -11.218 8.427 1.00 95.12 444 ALA A C 1
ATOM 3577 O O . ALA A 1 444 ? -22.038 -11.900 9.393 1.00 95.12 444 ALA A O 1
ATOM 3578 N N . ALA A 1 445 ? -23.525 -10.542 8.414 1.00 95.00 445 ALA A N 1
ATOM 3579 C CA . ALA A 1 445 ? -24.449 -10.522 9.544 1.00 95.00 445 ALA A CA 1
ATOM 3580 C C . ALA A 1 445 ? -24.945 -11.936 9.900 1.00 95.00 445 ALA A C 1
ATOM 3582 O O . ALA A 1 445 ? -25.071 -12.266 11.076 1.00 95.00 445 ALA A O 1
ATOM 3583 N N . TYR A 1 446 ? -25.142 -12.832 8.927 1.00 94.00 446 TYR A N 1
ATOM 3584 C CA . TYR A 1 446 ? -25.494 -14.231 9.213 1.00 94.00 446 TYR A CA 1
ATOM 3585 C C . TYR A 1 446 ? -24.327 -15.020 9.811 1.00 94.00 446 TYR A C 1
ATOM 3587 O O . TYR A 1 446 ? -24.516 -15.753 10.786 1.00 94.00 446 TYR A O 1
ATOM 3595 N N . LYS A 1 447 ? -23.119 -14.843 9.259 1.00 94.31 447 LYS A N 1
ATOM 3596 C CA . LYS A 1 447 ? -21.884 -15.478 9.761 1.00 94.31 447 LYS A CA 1
ATOM 3597 C C . LYS A 1 447 ? -21.558 -15.047 11.191 1.00 94.31 447 LYS A C 1
ATOM 3599 O O . LYS A 1 447 ? -20.964 -15.815 11.942 1.00 94.31 447 LYS A O 1
ATOM 3604 N N . SER A 1 448 ? -21.995 -13.855 11.592 1.00 94.62 448 SER A N 1
ATOM 3605 C CA . SER A 1 448 ? -21.733 -13.305 12.922 1.00 94.62 448 SER A CA 1
ATOM 3606 C C . SER A 1 448 ? -22.335 -14.110 14.091 1.00 94.62 448 SER A C 1
ATOM 3608 O O . SER A 1 448 ? -21.892 -13.991 15.232 1.00 94.62 448 SER A O 1
ATOM 3610 N N . PHE A 1 449 ? -23.317 -14.979 13.821 1.00 94.06 449 PHE A N 1
ATOM 3611 C CA . PHE A 1 449 ? -23.864 -15.900 14.824 1.00 94.06 449 PHE A CA 1
ATOM 3612 C C . PHE A 1 449 ? -22.966 -17.120 15.079 1.00 94.06 449 PHE A C 1
ATOM 3614 O O . PHE A 1 449 ? -23.208 -17.863 16.028 1.00 94.06 449 PHE A O 1
ATOM 3621 N N . GLU A 1 450 ? -21.949 -17.342 14.245 1.00 92.69 450 GLU A N 1
ATOM 3622 C CA . GLU A 1 450 ? -20.948 -18.403 14.414 1.00 92.69 450 GLU A CA 1
ATOM 3623 C C . GLU A 1 450 ? -19.637 -17.866 15.009 1.00 92.69 450 GLU A C 1
ATOM 3625 O O . GLU A 1 450 ? -18.838 -18.631 15.546 1.00 92.69 450 GLU A O 1
ATOM 3630 N N . GLY A 1 451 ? -19.412 -16.551 14.945 1.00 92.75 451 GLY A N 1
ATOM 3631 C CA . GLY A 1 451 ? -18.200 -15.905 15.434 1.00 92.75 451 GLY A CA 1
ATOM 3632 C C . GLY A 1 451 ? -18.085 -14.458 14.964 1.00 92.75 451 GLY A C 1
ATOM 3633 O O . GLY A 1 451 ? -19.048 -13.854 14.515 1.00 92.75 451 GLY A O 1
ATOM 3634 N N . LEU A 1 452 ? -16.891 -13.879 15.062 1.00 94.38 452 LEU A N 1
ATOM 3635 C CA . LEU A 1 452 ? -16.635 -12.536 14.539 1.00 94.38 452 LEU A CA 1
ATOM 3636 C C . LEU A 1 452 ? -16.713 -12.526 13.012 1.00 94.38 452 LEU A C 1
ATOM 3638 O O . LEU A 1 452 ? -16.268 -13.465 12.353 1.00 94.38 452 LEU A O 1
ATOM 3642 N N . SER A 1 453 ? -17.227 -11.441 12.441 1.00 96.38 453 SER A N 1
ATOM 3643 C CA . SER A 1 453 ? -17.251 -11.270 10.988 1.00 96.38 453 SER A CA 1
ATOM 3644 C C . SER A 1 453 ? -17.206 -9.798 10.598 1.00 96.38 453 SER A C 1
ATOM 3646 O O . SER A 1 453 ? -17.573 -8.928 11.385 1.00 96.38 453 SER A O 1
ATOM 3648 N N . ALA A 1 454 ? -16.756 -9.532 9.375 1.00 96.25 454 ALA A N 1
ATOM 3649 C CA . ALA A 1 454 ? -16.811 -8.221 8.746 1.00 96.25 454 ALA A CA 1
ATOM 3650 C C . ALA A 1 454 ? -17.453 -8.356 7.364 1.00 96.25 454 ALA A C 1
ATOM 3652 O O . ALA A 1 454 ? -17.272 -9.384 6.701 1.00 96.25 454 ALA A O 1
ATOM 3653 N N . SER A 1 455 ? -18.203 -7.345 6.935 1.00 94.19 455 SER A N 1
ATOM 3654 C CA . SER A 1 455 ? -18.778 -7.299 5.592 1.00 94.19 455 SER A CA 1
ATOM 3655 C C . SER A 1 455 ? -17.775 -6.806 4.549 1.00 94.19 455 SER A C 1
ATOM 3657 O O . SER A 1 455 ? -16.801 -6.109 4.857 1.00 94.19 455 SER A O 1
ATOM 3659 N N . ASP A 1 456 ? -18.039 -7.163 3.290 1.00 92.44 456 ASP A N 1
ATOM 3660 C CA . ASP A 1 456 ? -17.571 -6.365 2.160 1.00 92.44 456 ASP A CA 1
ATOM 3661 C C . ASP A 1 456 ? -18.331 -5.028 2.104 1.00 92.44 456 ASP A C 1
ATOM 3663 O O . ASP A 1 456 ? -19.280 -4.823 2.862 1.00 92.44 456 ASP A O 1
ATOM 3667 N N . PHE A 1 457 ? -17.952 -4.109 1.209 1.00 90.31 457 PHE A N 1
ATOM 3668 C CA . PHE A 1 457 ? -18.808 -2.947 0.957 1.00 90.31 457 PHE A CA 1
ATOM 3669 C C . PHE A 1 457 ? -20.185 -3.406 0.495 1.00 90.31 457 PHE A C 1
ATOM 3671 O O . PHE A 1 457 ? -20.306 -4.087 -0.525 1.00 90.31 457 PHE A O 1
ATOM 3678 N N . TYR A 1 458 ? -21.207 -2.960 1.208 1.00 91.06 458 TYR A N 1
ATOM 3679 C CA . TYR A 1 458 ? -22.592 -3.106 0.803 1.00 91.06 458 TYR A CA 1
ATOM 3680 C C . TYR A 1 458 ? -23.296 -1.758 0.934 1.00 91.06 458 TYR A C 1
ATOM 3682 O O . TYR A 1 458 ? -22.761 -0.810 1.514 1.00 91.06 458 TYR A O 1
ATOM 3690 N N . GLU A 1 459 ? -24.452 -1.661 0.300 1.00 91.25 459 GLU A N 1
ATOM 3691 C CA . GLU A 1 459 ? -25.281 -0.467 0.290 1.00 91.25 459 GLU A CA 1
ATOM 3692 C C . GLU A 1 459 ? -26.708 -0.904 0.583 1.00 91.25 459 GLU A C 1
ATOM 3694 O O . GLU A 1 459 ? -27.214 -1.825 -0.060 1.00 91.25 459 GLU A O 1
ATOM 3699 N N . ASP A 1 460 ? -27.313 -0.271 1.577 1.00 90.12 460 ASP A N 1
ATOM 3700 C CA . ASP A 1 460 ? -28.708 -0.447 1.959 1.00 90.12 460 ASP A CA 1
ATOM 3701 C C . ASP A 1 460 ? -29.372 0.934 2.121 1.00 90.12 460 ASP A C 1
ATOM 3703 O O . ASP A 1 460 ? -28.832 1.951 1.673 1.00 90.12 460 ASP A O 1
ATOM 3707 N N . GLN A 1 461 ? -30.554 0.995 2.739 1.00 89.56 461 GLN A N 1
ATOM 3708 C CA . GLN A 1 461 ? -31.262 2.264 2.949 1.00 89.56 461 GLN A CA 1
ATOM 3709 C C . GLN A 1 461 ? -30.522 3.247 3.876 1.00 89.56 461 GLN A C 1
ATOM 3711 O O . GLN A 1 461 ? -30.776 4.446 3.799 1.00 89.56 461 GLN A O 1
ATOM 3716 N N . TRP A 1 462 ? -29.592 2.763 4.708 1.00 90.50 462 TRP A N 1
ATOM 3717 C CA . TRP A 1 462 ? -28.753 3.589 5.580 1.00 90.50 462 TRP A CA 1
ATOM 3718 C C . TRP A 1 462 ? -27.449 4.041 4.906 1.00 90.50 462 TRP A C 1
ATOM 3720 O O . TRP A 1 462 ? -26.682 4.836 5.452 1.00 90.50 462 TRP A O 1
ATOM 3730 N N . GLY A 1 463 ? -27.215 3.585 3.674 1.00 89.69 463 GLY A N 1
ATOM 3731 C CA . GLY A 1 463 ? -26.139 4.030 2.804 1.00 89.69 463 GLY A CA 1
ATOM 3732 C C . GLY A 1 463 ? -25.040 2.990 2.617 1.00 89.69 463 GLY A C 1
ATOM 3733 O O . GLY A 1 463 ? -25.187 1.803 2.897 1.00 89.69 463 GLY A O 1
ATOM 3734 N N . LYS A 1 464 ? -23.905 3.442 2.076 1.00 91.81 464 LYS A N 1
ATOM 3735 C CA . LYS A 1 464 ? -22.786 2.566 1.718 1.00 91.81 464 LYS A CA 1
ATOM 3736 C C . LYS A 1 464 ? -21.764 2.467 2.848 1.00 91.81 464 LYS A C 1
ATOM 3738 O O . LYS A 1 464 ? -21.043 3.436 3.127 1.00 91.81 464 LYS A O 1
ATOM 3743 N N . VAL A 1 465 ? -21.645 1.285 3.446 1.00 93.25 465 VAL A N 1
ATOM 3744 C CA . VAL A 1 465 ? -20.861 1.062 4.671 1.00 93.25 465 VAL A CA 1
ATOM 3745 C C . VAL A 1 465 ? -19.990 -0.197 4.612 1.00 93.25 465 VAL A C 1
ATOM 3747 O O . VAL A 1 465 ? -20.104 -1.037 3.717 1.00 93.25 465 VAL A O 1
ATOM 3750 N N . VAL A 1 466 ? -19.069 -0.288 5.572 1.00 94.69 466 VAL A N 1
ATOM 3751 C CA . VAL A 1 466 ? -18.391 -1.523 5.989 1.00 94.69 466 VAL A CA 1
ATOM 3752 C C . VAL A 1 466 ? -18.769 -1.772 7.436 1.00 94.69 466 VAL A C 1
ATOM 3754 O O . VAL A 1 466 ? -18.701 -0.847 8.246 1.00 94.69 466 VAL A O 1
ATOM 3757 N N . SER A 1 467 ? -19.094 -3.013 7.765 1.00 95.88 467 SER A N 1
ATOM 3758 C CA . SER A 1 467 ? -19.660 -3.363 9.060 1.00 95.88 467 SER A CA 1
ATOM 3759 C C . SER A 1 467 ? -18.866 -4.463 9.732 1.00 95.88 467 SER A C 1
ATOM 3761 O O . SER A 1 467 ? -18.443 -5.432 9.097 1.00 95.88 467 SER A O 1
ATOM 3763 N N . GLY A 1 468 ? -18.656 -4.301 11.031 1.00 97.00 468 GLY A N 1
ATOM 3764 C CA . GLY A 1 468 ? -18.061 -5.295 11.909 1.00 97.00 468 GLY A CA 1
ATOM 3765 C C . GLY A 1 468 ? -19.116 -5.848 12.842 1.00 97.00 468 GLY A C 1
ATOM 3766 O O . GLY A 1 468 ? -19.885 -5.088 13.423 1.00 97.00 468 GLY A O 1
ATOM 3767 N N . TYR A 1 469 ? -19.124 -7.165 13.009 1.00 97.75 469 TYR A N 1
ATOM 3768 C CA . TYR A 1 469 ? -20.129 -7.859 13.798 1.00 97.75 469 TYR A CA 1
ATOM 3769 C C . TYR A 1 469 ? -19.485 -8.724 14.870 1.00 97.75 469 TYR A C 1
ATOM 3771 O O . TYR A 1 469 ? -18.523 -9.459 14.607 1.00 97.75 469 TYR A O 1
ATOM 3779 N N . ALA A 1 470 ? -20.067 -8.686 16.065 1.00 97.38 470 ALA A N 1
ATOM 3780 C CA . ALA A 1 470 ? -19.671 -9.544 17.164 1.00 97.38 470 ALA A CA 1
ATOM 3781 C C . ALA A 1 470 ? -20.877 -10.157 17.888 1.00 97.38 470 ALA A C 1
ATOM 3783 O O . ALA A 1 470 ? -21.827 -9.441 18.221 1.00 97.38 470 ALA A O 1
ATOM 3784 N N . PRO A 1 471 ? -20.839 -11.468 18.183 1.00 96.88 471 PRO A N 1
ATOM 3785 C CA . PRO A 1 471 ? -21.904 -12.119 18.923 1.00 96.88 471 PRO A CA 1
ATOM 3786 C C . PRO A 1 471 ? -21.906 -11.674 20.389 1.00 96.88 471 PRO A C 1
ATOM 3788 O O . PRO A 1 471 ? -20.882 -11.689 21.076 1.00 96.88 471 PRO A O 1
ATOM 3791 N N . ILE A 1 472 ? -23.093 -11.352 20.892 1.00 96.44 472 ILE A N 1
ATOM 3792 C CA . ILE A 1 472 ? -23.358 -11.130 22.312 1.00 96.44 472 ILE A CA 1
ATOM 3793 C C . ILE A 1 472 ? -23.744 -12.480 22.915 1.00 96.44 472 ILE A C 1
ATOM 3795 O O . ILE A 1 472 ? -24.779 -13.063 22.577 1.00 96.44 472 ILE A O 1
ATOM 3799 N N . LEU A 1 473 ? -22.891 -13.000 23.795 1.00 92.56 473 LEU A N 1
ATOM 3800 C CA . LEU A 1 473 ? -23.040 -14.331 24.379 1.00 92.56 473 LEU A CA 1
ATOM 3801 C C . LEU A 1 473 ? -23.777 -14.271 25.716 1.00 92.56 473 LEU A C 1
ATOM 3803 O O . LEU A 1 473 ? -23.517 -13.409 26.551 1.00 92.56 473 LEU A O 1
ATOM 3807 N N . ASN A 1 474 ? -24.672 -15.228 25.949 1.00 91.19 474 ASN A N 1
ATOM 3808 C CA . ASN A 1 474 ? -25.271 -15.430 27.265 1.00 91.19 474 ASN A CA 1
ATOM 3809 C C . ASN A 1 474 ? -24.339 -16.224 28.200 1.00 91.19 474 ASN A C 1
ATOM 3811 O O . ASN A 1 474 ? -23.320 -16.765 27.779 1.00 91.19 474 ASN A O 1
ATOM 3815 N N . ALA A 1 475 ? -24.728 -16.379 29.470 1.00 86.88 475 ALA A N 1
ATOM 3816 C CA . ALA A 1 475 ? -23.945 -17.113 30.473 1.00 86.88 475 ALA A CA 1
ATOM 3817 C C . ALA A 1 475 ? -23.686 -18.602 30.140 1.00 86.88 475 ALA A C 1
ATOM 3819 O O . ALA A 1 475 ? -22.871 -19.243 30.795 1.00 86.88 475 ALA A O 1
ATOM 3820 N N . LYS A 1 476 ? -24.386 -19.172 29.148 1.00 88.62 476 LYS A N 1
ATOM 3821 C CA . LYS A 1 476 ? -24.178 -20.545 28.656 1.00 88.62 476 LYS A CA 1
ATOM 3822 C C . LYS A 1 476 ? -23.271 -20.602 27.418 1.00 88.62 476 LYS A C 1
ATOM 3824 O O . LYS A 1 476 ? -23.046 -21.692 26.907 1.00 88.62 476 LYS A O 1
ATOM 3829 N N . GLY A 1 477 ? -22.797 -19.456 26.924 1.00 86.19 477 GLY A N 1
ATOM 3830 C CA . GLY A 1 477 ? -21.999 -19.342 25.703 1.00 86.19 477 GLY A CA 1
ATOM 3831 C C . GLY A 1 477 ? -22.809 -19.322 24.402 1.00 86.19 477 GLY A C 1
ATOM 3832 O O . GLY A 1 477 ? -22.213 -19.335 23.332 1.00 86.19 477 GLY A O 1
ATOM 3833 N N . ASN A 1 478 ? -24.147 -19.273 24.456 1.00 91.44 478 ASN A N 1
ATOM 3834 C CA . ASN A 1 478 ? -24.971 -19.190 23.244 1.00 91.44 478 ASN A CA 1
ATOM 3835 C C . ASN A 1 478 ? -25.136 -17.730 22.804 1.00 91.44 478 ASN A C 1
ATOM 3837 O O . ASN A 1 478 ? -25.311 -16.848 23.650 1.00 91.44 478 ASN A O 1
ATOM 3841 N N . VAL A 1 479 ? -25.179 -17.495 21.492 1.00 94.44 479 VAL A N 1
ATOM 3842 C CA . VAL A 1 479 ? -25.430 -16.167 20.916 1.00 94.44 479 VAL A CA 1
ATOM 3843 C C . VAL A 1 479 ? -26.872 -15.735 21.189 1.00 94.44 479 VAL A C 1
ATOM 3845 O O . VAL A 1 479 ? -27.814 -16.405 20.769 1.00 94.44 479 VAL A O 1
ATOM 3848 N N . ALA A 1 480 ? -27.045 -14.627 21.910 1.00 94.62 480 ALA A N 1
ATOM 3849 C CA . ALA A 1 480 ? -28.349 -14.031 22.203 1.00 94.62 480 ALA A CA 1
ATOM 3850 C C . ALA A 1 480 ? -28.753 -12.974 21.163 1.00 94.62 480 ALA A C 1
ATOM 3852 O O . ALA A 1 480 ? -29.923 -12.868 20.801 1.00 94.62 480 ALA A O 1
ATOM 3853 N N . ALA A 1 481 ? -27.779 -12.200 20.694 1.00 96.81 481 ALA A N 1
ATOM 3854 C CA . ALA A 1 481 ? -27.915 -11.169 19.674 1.00 96.81 481 ALA A CA 1
ATOM 3855 C C . ALA A 1 481 ? -26.528 -10.878 19.083 1.00 96.81 481 ALA A C 1
ATOM 3857 O O . ALA A 1 481 ? -25.531 -11.453 19.526 1.00 96.81 481 ALA A O 1
ATOM 3858 N N . VAL A 1 482 ? -26.457 -9.986 18.106 1.00 97.94 482 VAL A N 1
ATOM 3859 C CA . VAL A 1 482 ? -25.214 -9.541 17.475 1.00 97.94 482 VAL A CA 1
ATOM 3860 C C . VAL A 1 482 ? -25.144 -8.028 17.576 1.00 97.94 482 VAL A C 1
ATOM 3862 O O . VAL A 1 482 ? -26.125 -7.350 17.280 1.00 97.94 482 VAL A O 1
ATOM 3865 N N . LEU A 1 483 ? -23.988 -7.513 17.989 1.00 98.19 483 LEU A N 1
ATOM 3866 C CA . LEU A 1 483 ? -23.671 -6.092 17.925 1.00 98.19 483 LEU A CA 1
ATOM 3867 C C . LEU A 1 483 ? -22.962 -5.794 16.602 1.00 98.19 483 LEU A C 1
ATOM 3869 O O . LEU A 1 483 ? -22.008 -6.488 16.243 1.00 98.19 483 LEU A O 1
ATOM 3873 N N . ALA A 1 484 ? -23.426 -4.760 15.912 1.00 97.81 484 ALA A N 1
ATOM 3874 C CA . ALA A 1 484 ? -22.894 -4.264 14.656 1.00 97.81 484 ALA A CA 1
ATOM 3875 C C . ALA A 1 484 ? -22.323 -2.856 14.819 1.00 97.81 484 ALA A C 1
ATOM 3877 O O . ALA A 1 484 ? -22.844 -2.045 15.589 1.00 97.81 484 ALA A O 1
ATOM 3878 N N . VAL A 1 485 ? -21.253 -2.580 14.082 1.00 97.56 485 VAL A N 1
ATOM 3879 C CA . VAL A 1 485 ? -20.570 -1.286 14.039 1.00 97.56 485 VAL A CA 1
ATOM 3880 C C . VAL A 1 485 ? -20.253 -0.959 12.589 1.00 97.56 485 VAL A C 1
ATOM 3882 O O . VAL A 1 485 ? -19.537 -1.725 11.943 1.00 97.56 485 VAL A O 1
ATOM 3885 N N . ASP A 1 486 ? -20.709 0.197 12.114 1.00 96.06 486 ASP A N 1
ATOM 3886 C CA . ASP A 1 486 ? -20.603 0.587 10.709 1.00 96.06 486 ASP A CA 1
ATOM 3887 C C . ASP A 1 486 ? -19.710 1.813 10.519 1.00 96.06 486 ASP A C 1
ATOM 3889 O O . ASP A 1 486 ? -19.802 2.807 11.246 1.00 96.06 486 ASP A O 1
ATOM 3893 N N . ILE A 1 487 ? -18.876 1.768 9.481 1.00 93.62 487 ILE A N 1
ATOM 3894 C CA . ILE A 1 487 ? -18.044 2.882 9.021 1.00 93.62 487 ILE A CA 1
ATOM 3895 C C . ILE A 1 487 ? -18.397 3.254 7.573 1.00 93.62 487 ILE A C 1
ATOM 3897 O O . ILE A 1 487 ? -18.556 2.385 6.713 1.00 93.62 487 ILE A O 1
ATOM 3901 N N . LYS A 1 488 ? -18.501 4.560 7.284 1.00 89.19 488 LYS A N 1
ATOM 3902 C CA . LYS A 1 488 ? -18.855 5.093 5.953 1.00 89.19 488 LYS A CA 1
ATOM 3903 C C . LYS A 1 488 ? -17.820 4.703 4.895 1.00 89.19 488 LYS A C 1
ATOM 3905 O O . LYS A 1 488 ? -16.613 4.844 5.105 1.00 89.19 488 LYS A O 1
ATOM 3910 N N . ALA A 1 489 ? -18.285 4.318 3.705 1.00 79.38 489 ALA A N 1
ATOM 3911 C CA . ALA A 1 489 ? -17.403 3.904 2.615 1.00 79.38 489 ALA A CA 1
ATOM 3912 C C . ALA A 1 489 ? -16.519 5.021 2.044 1.00 79.38 489 ALA A C 1
ATOM 3914 O O . ALA A 1 489 ? -15.383 4.755 1.650 1.00 79.38 489 ALA A O 1
ATOM 3915 N N . LEU A 1 490 ? -16.996 6.272 2.076 1.00 76.00 490 LEU A N 1
ATOM 3916 C CA . LEU A 1 490 ? -16.235 7.461 1.658 1.00 76.00 490 LEU A CA 1
ATOM 3917 C C . LEU A 1 490 ? -14.884 7.583 2.381 1.00 76.00 490 LEU A C 1
ATOM 3919 O O . LEU A 1 490 ? -13.930 8.147 1.843 1.00 76.00 490 LEU A O 1
ATOM 3923 N N . ARG A 1 491 ? -14.763 6.980 3.570 1.00 76.25 491 ARG A N 1
ATOM 3924 C CA . ARG A 1 491 ? -13.522 6.969 4.337 1.00 76.25 491 ARG A CA 1
ATOM 3925 C C . ARG A 1 491 ? -12.378 6.254 3.617 1.00 76.25 491 ARG A C 1
ATOM 3927 O O . ARG A 1 491 ? -11.224 6.658 3.763 1.00 76.25 491 ARG A O 1
ATOM 3934 N N . LEU A 1 492 ? -12.674 5.227 2.817 1.00 80.06 492 LEU A N 1
ATOM 3935 C CA . LEU A 1 492 ? -11.651 4.531 2.038 1.00 80.06 492 LEU A CA 1
ATOM 3936 C C . LEU A 1 492 ? -11.017 5.464 1.001 1.00 80.06 492 LEU A C 1
ATOM 3938 O O . LEU A 1 492 ? -9.791 5.481 0.849 1.00 80.06 492 LEU A O 1
ATOM 3942 N N . ASP A 1 493 ? -11.842 6.249 0.309 1.00 72.94 493 ASP A N 1
ATOM 3943 C CA . ASP A 1 493 ? -11.387 7.183 -0.717 1.00 72.94 493 ASP A CA 1
ATOM 3944 C C . ASP A 1 493 ? -10.567 8.322 -0.109 1.00 72.94 493 ASP A C 1
ATOM 3946 O O . ASP A 1 493 ? -9.546 8.704 -0.683 1.00 72.94 493 ASP A O 1
ATOM 3950 N N . GLU A 1 494 ? -10.931 8.807 1.081 1.00 76.00 494 GLU A N 1
ATOM 3951 C CA . GLU A 1 494 ? -10.133 9.783 1.832 1.00 76.00 494 GLU A CA 1
ATOM 3952 C C . GLU A 1 494 ? -8.757 9.231 2.220 1.00 76.00 494 GLU A C 1
ATOM 3954 O O . GLU A 1 494 ? -7.738 9.861 1.925 1.00 76.00 494 GLU A O 1
ATOM 3959 N N . LEU A 1 495 ? -8.707 8.040 2.832 1.00 72.69 495 LEU A N 1
ATOM 3960 C CA . LEU A 1 495 ? -7.455 7.388 3.245 1.00 72.69 495 LEU A CA 1
ATOM 3961 C C . LEU A 1 495 ? -6.540 7.112 2.042 1.00 72.69 495 LEU A C 1
ATOM 3963 O O . LEU A 1 495 ? -5.324 7.337 2.087 1.00 72.69 495 LEU A O 1
ATOM 3967 N N . THR A 1 496 ? -7.132 6.669 0.933 1.00 70.38 496 THR A N 1
ATOM 3968 C CA . THR A 1 496 ? -6.406 6.396 -0.312 1.00 70.38 496 THR A CA 1
ATOM 3969 C C . THR A 1 496 ? -5.909 7.695 -0.949 1.00 70.38 496 THR A C 1
ATOM 3971 O O . THR A 1 496 ? -4.750 7.788 -1.360 1.00 70.38 496 THR A O 1
ATOM 3974 N N . SER A 1 497 ? -6.745 8.735 -0.988 1.00 69.38 497 SER A N 1
ATOM 3975 C CA . SER A 1 497 ? -6.390 10.034 -1.570 1.00 69.38 497 SER A CA 1
ATOM 3976 C C . SER A 1 497 ? -5.291 10.732 -0.779 1.00 69.38 497 SER A C 1
ATOM 3978 O O . SER A 1 497 ? -4.360 11.250 -1.389 1.00 69.38 497 SER A O 1
ATOM 3980 N N . GLN A 1 498 ? -5.331 10.694 0.557 1.00 67.12 498 GLN A N 1
ATOM 3981 C CA . GLN A 1 498 ? -4.263 11.227 1.411 1.00 67.12 498 GLN A CA 1
ATOM 3982 C C . GLN A 1 498 ? -2.924 10.524 1.154 1.00 67.12 498 GLN A C 1
ATOM 3984 O O . GLN A 1 498 ? -1.891 11.187 1.056 1.00 67.12 498 GLN A O 1
ATOM 3989 N N . THR A 1 499 ? -2.948 9.202 0.964 1.00 65.31 499 THR A N 1
ATOM 3990 C CA . THR A 1 499 ? -1.737 8.419 0.678 1.00 65.31 499 THR A CA 1
ATOM 3991 C C . THR A 1 499 ? -1.150 8.750 -0.701 1.00 65.31 499 THR A C 1
ATOM 3993 O O . THR A 1 499 ? 0.068 8.858 -0.845 1.00 65.31 499 THR A O 1
ATOM 3996 N N . PHE A 1 500 ? -1.991 8.938 -1.727 1.00 65.81 500 PHE A N 1
ATOM 3997 C CA . PHE A 1 500 ? -1.537 9.137 -3.111 1.00 65.81 500 PHE A CA 1
ATOM 3998 C C . PHE A 1 500 ? -1.400 10.597 -3.554 1.00 65.81 500 PHE A C 1
ATOM 4000 O O . PHE A 1 500 ? -0.740 10.844 -4.563 1.00 65.81 500 PHE A O 1
ATOM 4007 N N . MET A 1 501 ? -1.930 11.575 -2.813 1.00 60.19 501 MET A N 1
ATOM 4008 C CA . MET A 1 501 ? -1.810 13.003 -3.150 1.00 60.19 501 MET A CA 1
ATOM 4009 C C . MET A 1 501 ? -0.354 13.433 -3.412 1.00 60.19 501 MET A C 1
ATOM 4011 O O . MET A 1 501 ? -0.085 14.011 -4.468 1.00 60.19 501 MET A O 1
ATOM 4015 N N . PRO A 1 502 ? 0.627 13.087 -2.550 1.00 53.25 502 PRO A N 1
ATOM 4016 C CA . PRO A 1 502 ? 2.030 13.412 -2.802 1.00 53.25 502 PRO A CA 1
ATOM 4017 C C . PRO A 1 502 ? 2.580 12.748 -4.069 1.00 53.25 502 PRO A C 1
ATOM 4019 O O . PRO A 1 502 ? 3.398 13.348 -4.763 1.00 53.25 502 PRO A O 1
ATOM 4022 N N . PHE A 1 503 ? 2.107 11.545 -4.414 1.00 58.25 503 PHE A N 1
ATOM 4023 C CA . PHE A 1 503 ? 2.484 10.851 -5.647 1.00 58.25 503 PHE A CA 1
ATOM 4024 C C . PHE A 1 503 ? 1.850 11.490 -6.881 1.00 58.25 503 PHE A C 1
ATOM 4026 O O . PHE A 1 503 ? 2.518 11.570 -7.906 1.00 58.25 503 PHE A O 1
ATOM 4033 N N . TYR A 1 504 ? 0.612 11.985 -6.803 1.00 59.44 504 TYR A N 1
ATOM 4034 C CA . TYR A 1 504 ? -0.021 12.740 -7.887 1.00 59.44 504 TYR A CA 1
ATOM 4035 C C . TYR A 1 504 ? 0.635 14.104 -8.084 1.00 59.44 504 TYR A C 1
ATOM 4037 O O . TYR A 1 504 ? 0.893 14.487 -9.222 1.00 59.44 504 TYR A O 1
ATOM 4045 N N . ILE A 1 505 ? 0.980 14.804 -6.998 1.00 56.28 505 ILE A N 1
ATOM 4046 C CA . ILE A 1 505 ? 1.771 16.039 -7.054 1.00 56.28 505 ILE A CA 1
ATOM 4047 C C . ILE A 1 505 ? 3.147 15.739 -7.643 1.00 56.28 505 ILE A C 1
ATOM 4049 O O . ILE A 1 505 ? 3.566 16.433 -8.561 1.00 56.28 505 ILE A O 1
ATOM 4053 N N . PHE A 1 506 ? 3.839 14.696 -7.179 1.00 48.53 506 PHE A N 1
ATOM 4054 C CA . PHE A 1 506 ? 5.127 14.290 -7.735 1.00 48.53 506 PHE A CA 1
ATOM 4055 C C . PHE A 1 506 ? 5.005 13.902 -9.203 1.00 48.53 506 PHE A C 1
ATOM 4057 O O . PHE A 1 506 ? 5.831 14.333 -9.988 1.00 48.53 506 PHE A O 1
ATOM 4064 N N . LEU A 1 507 ? 3.991 13.134 -9.604 1.00 53.91 507 LEU A N 1
ATOM 4065 C CA . LEU A 1 507 ? 3.762 12.746 -10.993 1.00 53.91 507 LEU A CA 1
ATOM 4066 C C . LEU A 1 507 ? 3.445 13.972 -11.848 1.00 53.91 507 LEU A C 1
ATOM 4068 O O . LEU A 1 507 ? 3.995 14.105 -12.931 1.00 53.91 507 LEU A O 1
ATOM 4072 N N . GLY A 1 508 ? 2.623 14.895 -11.354 1.00 55.88 508 GLY A N 1
ATOM 4073 C CA . GLY A 1 508 ? 2.324 16.167 -12.004 1.00 55.88 508 GLY A CA 1
ATOM 4074 C C . GLY A 1 508 ? 3.565 17.046 -12.137 1.00 55.88 508 GLY A C 1
ATOM 4075 O O . GLY A 1 508 ? 3.839 17.542 -13.223 1.00 55.88 508 GLY A O 1
ATOM 4076 N N . LEU A 1 509 ? 4.371 17.171 -11.079 1.00 47.66 509 LEU A N 1
ATOM 4077 C CA . LEU A 1 509 ? 5.656 17.873 -11.070 1.00 47.66 509 LEU A CA 1
ATOM 4078 C C . LEU A 1 509 ? 6.719 17.150 -11.892 1.00 47.66 509 LEU A C 1
ATOM 4080 O O . LEU A 1 509 ? 7.575 17.814 -12.448 1.00 47.66 509 LEU A O 1
ATOM 4084 N N . PHE A 1 510 ? 6.679 15.824 -11.999 1.00 47.53 510 PHE A N 1
ATOM 4085 C CA . PHE A 1 510 ? 7.582 15.003 -12.800 1.00 47.53 510 PHE A CA 1
ATOM 4086 C C . PHE A 1 510 ? 7.209 15.099 -14.268 1.00 47.53 510 PHE A C 1
ATOM 4088 O O . PHE A 1 510 ? 8.095 15.248 -15.095 1.00 47.53 510 PHE A O 1
ATOM 4095 N N . ILE A 1 511 ? 5.922 15.072 -14.609 1.00 54.25 511 ILE A N 1
ATOM 4096 C CA . ILE A 1 511 ? 5.414 15.345 -15.953 1.00 54.25 511 ILE A CA 1
ATOM 4097 C C . ILE A 1 511 ? 5.753 16.786 -16.315 1.00 54.25 511 ILE A C 1
ATOM 4099 O O . ILE A 1 511 ? 6.368 17.002 -17.349 1.00 54.25 511 ILE A O 1
ATOM 4103 N N . LEU A 1 512 ? 5.468 17.758 -15.447 1.00 51.09 512 LEU A N 1
ATOM 4104 C CA . LEU A 1 512 ? 5.832 19.161 -15.632 1.00 51.09 512 LEU A CA 1
ATOM 4105 C C . LEU A 1 512 ? 7.347 19.331 -15.749 1.00 51.09 512 LEU A C 1
ATOM 4107 O O . LEU A 1 512 ? 7.795 20.016 -16.649 1.00 51.09 512 LEU A O 1
ATOM 4111 N N . PHE A 1 513 ? 8.149 18.668 -14.920 1.00 46.75 513 PHE A N 1
ATOM 4112 C CA . PHE A 1 513 ? 9.607 18.640 -15.015 1.00 46.75 513 PHE A CA 1
ATOM 4113 C C . PHE A 1 513 ? 10.051 17.980 -16.312 1.00 46.75 513 PHE A C 1
ATOM 4115 O O . PHE A 1 513 ? 10.961 18.478 -16.949 1.00 46.75 513 PHE A O 1
ATOM 4122 N N . THR A 1 514 ? 9.408 16.904 -16.756 1.00 48.53 514 THR A N 1
ATOM 4123 C CA . THR A 1 514 ? 9.707 16.238 -18.027 1.00 48.53 514 THR A CA 1
ATOM 4124 C C . THR A 1 514 ? 9.369 17.165 -19.189 1.00 48.53 514 THR A C 1
ATOM 4126 O O . THR A 1 514 ? 10.170 17.257 -20.109 1.00 48.53 514 THR A O 1
ATOM 4129 N N . LEU A 1 515 ? 8.263 17.912 -19.117 1.00 50.00 515 LEU A N 1
ATOM 4130 C CA . LEU A 1 515 ? 7.821 18.921 -20.087 1.00 50.00 515 LEU A CA 1
ATOM 4131 C C . LEU A 1 515 ? 8.727 20.168 -20.085 1.00 50.00 515 LEU A C 1
ATOM 4133 O O . LEU A 1 515 ? 9.123 20.645 -21.144 1.00 50.00 515 LEU A O 1
ATOM 4137 N N . VAL A 1 516 ? 9.127 20.658 -18.912 1.00 47.91 516 VAL A N 1
ATOM 4138 C CA . VAL A 1 516 ? 10.050 21.790 -18.711 1.00 47.91 516 VAL A CA 1
ATOM 4139 C C . VAL A 1 516 ? 11.472 21.397 -19.104 1.00 47.91 516 VAL A C 1
ATOM 4141 O O . VAL A 1 516 ? 12.191 22.191 -19.696 1.00 47.91 516 VAL A O 1
ATOM 4144 N N . ARG A 1 517 ? 11.886 20.153 -18.862 1.00 43.44 517 ARG A N 1
ATOM 4145 C CA . ARG A 1 517 ? 13.192 19.609 -19.261 1.00 43.44 517 ARG A CA 1
ATOM 4146 C C . ARG A 1 517 ? 13.228 19.232 -20.744 1.00 43.44 517 ARG A C 1
ATOM 4148 O O . ARG A 1 517 ? 14.275 19.378 -21.366 1.00 43.44 517 ARG A O 1
ATOM 4155 N N . LEU A 1 518 ? 12.096 18.819 -21.322 1.00 43.81 518 LEU A N 1
ATOM 4156 C CA . LEU A 1 518 ? 11.857 18.804 -22.771 1.00 43.81 518 LEU A CA 1
ATOM 4157 C C . LEU A 1 518 ? 12.033 20.213 -23.361 1.00 43.81 518 LEU A C 1
ATOM 4159 O O . LEU A 1 518 ? 12.537 20.334 -24.474 1.00 43.81 518 LEU A O 1
ATOM 4163 N N . ALA A 1 519 ? 11.682 21.260 -22.604 1.00 44.94 519 ALA A N 1
ATOM 4164 C CA . ALA A 1 519 ? 11.798 22.660 -23.011 1.00 44.94 519 ALA A CA 1
ATOM 4165 C C . ALA A 1 519 ? 13.167 23.334 -22.717 1.00 44.94 519 ALA A C 1
ATOM 4167 O O . ALA A 1 519 ? 13.489 24.313 -23.383 1.00 44.94 519 ALA A O 1
ATOM 4168 N N . ALA A 1 520 ? 13.994 22.838 -21.779 1.00 37.47 520 ALA A N 1
ATOM 4169 C CA . ALA A 1 520 ? 15.142 23.573 -21.202 1.00 37.47 520 ALA A CA 1
ATOM 4170 C C . ALA A 1 520 ? 16.566 23.024 -21.499 1.00 37.47 520 ALA A C 1
ATOM 4172 O O . ALA A 1 520 ? 17.503 23.331 -20.770 1.00 37.47 520 ALA A O 1
ATOM 4173 N N . PHE A 1 521 ? 16.768 22.298 -22.604 1.00 43.22 521 PHE A N 1
ATOM 4174 C CA . PHE A 1 521 ? 18.082 21.972 -23.208 1.00 43.22 521 PHE A CA 1
ATOM 4175 C C . PHE A 1 521 ? 19.018 20.882 -22.613 1.00 43.22 521 PHE A C 1
ATOM 4177 O O . PHE A 1 521 ? 19.184 20.680 -21.415 1.00 43.22 521 PHE A O 1
ATOM 4184 N N . HIS A 1 522 ? 19.717 20.256 -23.581 1.00 45.50 522 HIS A N 1
ATOM 4185 C CA . HIS A 1 522 ? 21.055 19.634 -23.592 1.00 45.50 522 HIS A CA 1
ATOM 4186 C C . HIS A 1 522 ? 21.446 18.607 -22.510 1.00 45.50 522 HIS A C 1
ATOM 4188 O O . HIS A 1 522 ? 22.117 18.932 -21.536 1.00 45.50 522 HIS A O 1
ATOM 4194 N N . ARG A 1 523 ? 21.238 17.314 -22.816 1.00 42.38 523 ARG A N 1
ATOM 4195 C CA . ARG A 1 523 ? 22.272 16.248 -22.753 1.00 42.38 523 ARG A CA 1
ATOM 4196 C C . ARG A 1 523 ? 21.748 14.946 -23.364 1.00 42.38 523 ARG A C 1
ATOM 4198 O O . ARG A 1 523 ? 20.564 14.636 -23.316 1.00 42.38 523 ARG A O 1
ATOM 4205 N N . SER A 1 524 ? 22.653 14.187 -23.971 1.00 41.84 524 SER A N 1
ATOM 4206 C CA . SER A 1 524 ? 22.349 12.964 -24.718 1.00 41.84 524 SER A CA 1
ATOM 4207 C C . SER A 1 524 ? 22.458 11.726 -23.817 1.00 41.84 524 SER A C 1
ATOM 4209 O O . SER A 1 524 ? 23.566 11.242 -23.603 1.00 41.84 524 SER A O 1
ATOM 4211 N N . LEU A 1 525 ? 21.328 11.145 -23.397 1.00 44.25 525 LEU A N 1
ATOM 4212 C CA . LEU A 1 525 ? 21.298 9.806 -22.779 1.00 44.25 525 LEU A CA 1
ATOM 4213 C C . LEU A 1 525 ? 21.443 8.678 -23.823 1.00 44.25 525 LEU A C 1
ATOM 4215 O O . LEU A 1 525 ? 21.990 7.619 -23.537 1.00 44.25 525 LEU A O 1
ATOM 4219 N N . CYS A 1 526 ? 21.010 8.892 -25.069 1.00 35.69 526 CYS A N 1
ATOM 4220 C CA . CYS A 1 526 ? 20.971 7.828 -26.082 1.00 35.69 526 CYS A CA 1
ATOM 4221 C C . CYS A 1 526 ? 22.345 7.432 -26.644 1.00 35.69 526 CYS A C 1
ATOM 4223 O O . CYS A 1 526 ? 22.539 6.272 -27.005 1.00 35.69 526 CYS A O 1
ATOM 4225 N N . LYS A 1 527 ? 23.322 8.348 -26.690 1.00 39.19 527 LYS A N 1
ATOM 4226 C CA . LYS A 1 527 ? 24.695 8.020 -27.121 1.00 39.19 527 LYS A CA 1
ATOM 4227 C C . LYS A 1 527 ? 25.522 7.354 -26.012 1.00 39.19 527 LYS A C 1
ATOM 4229 O O . LYS A 1 527 ? 26.491 6.670 -26.325 1.00 39.19 527 LYS A O 1
ATOM 4234 N N . GLU A 1 528 ? 25.103 7.487 -24.752 1.00 39.03 528 GLU A N 1
ATOM 4235 C CA . GLU A 1 528 ? 25.586 6.665 -23.637 1.00 39.03 528 GLU A CA 1
ATOM 4236 C C . GLU A 1 528 ? 24.901 5.295 -23.650 1.00 39.03 528 GLU A C 1
ATOM 4238 O O . GLU A 1 528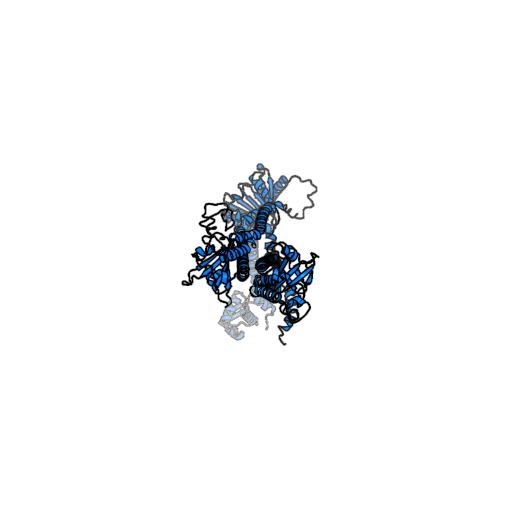 ? 25.598 4.292 -23.707 1.00 39.03 528 GLU A O 1
ATOM 4243 N N . ILE A 1 529 ? 23.570 5.216 -23.751 1.00 38.66 529 ILE A N 1
ATOM 4244 C CA . ILE A 1 529 ? 22.820 3.943 -23.763 1.00 38.66 529 ILE A CA 1
ATOM 4245 C C . ILE A 1 529 ? 23.235 3.016 -24.926 1.00 38.66 529 ILE A C 1
ATOM 4247 O O . ILE A 1 529 ? 23.403 1.813 -24.728 1.00 38.66 529 ILE A O 1
ATOM 4251 N N . LEU A 1 530 ? 23.475 3.547 -26.132 1.00 38.94 530 LEU A N 1
ATOM 4252 C CA . LEU A 1 530 ? 23.894 2.741 -27.293 1.00 38.94 530 LEU A CA 1
ATOM 4253 C C . LEU A 1 530 ? 25.389 2.371 -27.295 1.00 38.94 530 LEU A C 1
ATOM 4255 O O . LEU A 1 530 ? 25.772 1.404 -27.953 1.00 38.94 530 LEU A O 1
ATOM 4259 N N . ARG A 1 531 ? 26.231 3.098 -26.545 1.00 39.31 531 ARG A N 1
ATOM 4260 C CA . ARG A 1 531 ? 27.640 2.740 -26.291 1.00 39.31 531 ARG A CA 1
ATOM 4261 C C . ARG A 1 531 ? 27.749 1.712 -25.155 1.00 39.31 531 ARG A C 1
ATOM 4263 O O . ARG A 1 531 ? 28.520 0.764 -25.252 1.00 39.31 531 ARG A O 1
ATOM 4270 N N . ILE A 1 532 ? 26.894 1.841 -24.138 1.00 39.16 532 ILE A N 1
ATOM 4271 C CA . ILE A 1 532 ? 26.726 0.924 -23.002 1.00 39.16 532 ILE A CA 1
ATOM 4272 C C . ILE A 1 532 ? 26.239 -0.458 -23.452 1.00 39.16 532 ILE A C 1
ATOM 4274 O O . ILE A 1 532 ? 26.703 -1.460 -22.920 1.00 39.16 532 ILE A O 1
ATOM 4278 N N . ALA A 1 533 ? 25.382 -0.534 -24.474 1.00 40.81 533 ALA A N 1
ATOM 4279 C CA . ALA A 1 533 ? 24.875 -1.796 -25.020 1.00 40.81 533 ALA A CA 1
ATOM 4280 C C . ALA A 1 533 ? 25.952 -2.713 -25.650 1.00 40.81 533 ALA A C 1
ATOM 4282 O O . ALA A 1 533 ? 25.643 -3.849 -26.008 1.00 40.81 533 ALA A O 1
ATOM 4283 N N . LYS A 1 534 ? 27.204 -2.247 -25.790 1.00 45.47 534 LYS A N 1
ATOM 4284 C CA . LYS A 1 534 ? 28.336 -3.023 -26.331 1.00 45.47 534 LYS A CA 1
ATOM 4285 C C . LYS A 1 534 ? 29.541 -3.165 -25.385 1.00 45.47 534 LYS A C 1
ATOM 4287 O O . LYS A 1 534 ? 30.502 -3.828 -25.759 1.00 45.47 534 LYS A O 1
ATOM 4292 N N . GLU A 1 535 ? 29.509 -2.606 -24.175 1.00 45.12 535 GLU A N 1
ATOM 4293 C CA . GLU A 1 535 ? 30.645 -2.603 -23.234 1.00 45.12 535 GLU A CA 1
ATOM 4294 C C . GLU A 1 535 ? 30.245 -3.148 -21.847 1.00 45.12 535 GLU A C 1
ATOM 4296 O O . GLU A 1 535 ? 29.064 -3.302 -21.537 1.00 45.12 535 GLU A O 1
ATOM 4301 N N . ARG A 1 536 ? 31.240 -3.381 -20.973 1.00 51.78 536 ARG A N 1
ATOM 4302 C CA . ARG A 1 536 ? 31.154 -3.803 -19.548 1.00 51.78 536 ARG A CA 1
ATOM 4303 C C . ARG A 1 536 ? 30.136 -3.008 -18.686 1.00 51.78 536 ARG A C 1
ATOM 4305 O O . ARG A 1 536 ? 29.848 -3.385 -17.554 1.00 51.78 536 ARG A O 1
ATOM 4312 N N . ASN A 1 537 ? 29.544 -1.953 -19.242 1.00 47.94 537 ASN A N 1
ATOM 4313 C CA . ASN A 1 537 ? 28.576 -1.040 -18.649 1.00 47.94 537 ASN A CA 1
ATOM 4314 C C . ASN A 1 537 ? 27.122 -1.566 -18.598 1.00 47.94 537 ASN A C 1
ATOM 4316 O O . ASN A 1 537 ? 26.326 -0.983 -17.870 1.00 47.94 537 ASN A O 1
ATOM 4320 N N . ILE A 1 538 ? 26.753 -2.670 -19.274 1.00 50.25 538 ILE A N 1
ATOM 4321 C CA . ILE A 1 538 ? 25.425 -3.320 -19.082 1.00 50.25 538 ILE A CA 1
ATOM 4322 C C . ILE A 1 538 ? 25.200 -3.668 -17.605 1.00 50.25 538 ILE A C 1
ATOM 4324 O O . ILE A 1 538 ? 24.106 -3.506 -17.075 1.00 50.25 538 ILE A O 1
ATOM 4328 N N . LEU A 1 539 ? 26.263 -4.089 -16.924 1.00 54.94 539 LEU A N 1
ATOM 4329 C CA . LEU A 1 539 ? 26.252 -4.400 -15.499 1.00 54.94 539 LEU A CA 1
ATOM 4330 C C . LEU A 1 539 ? 26.060 -3.141 -14.643 1.00 54.94 539 LEU A C 1
ATOM 4332 O O . LEU A 1 539 ? 25.402 -3.208 -13.612 1.00 54.94 539 LEU A O 1
ATOM 4336 N N . VAL A 1 540 ? 26.552 -1.986 -15.105 1.00 54.09 540 VAL A N 1
ATOM 4337 C CA . VAL A 1 540 ? 26.329 -0.683 -14.459 1.00 54.09 540 VAL A CA 1
ATOM 4338 C C . VAL A 1 540 ? 24.876 -0.243 -14.633 1.00 54.09 540 VAL A C 1
ATOM 4340 O O . VAL A 1 540 ? 24.264 0.185 -13.665 1.00 54.09 540 VAL A O 1
ATOM 4343 N N . THR A 1 541 ? 24.273 -0.405 -15.814 1.00 52.09 541 THR A N 1
ATOM 4344 C CA . THR A 1 541 ? 22.850 -0.079 -16.028 1.00 52.09 541 THR A CA 1
ATOM 4345 C C . THR A 1 541 ? 21.917 -1.034 -15.290 1.00 52.09 541 THR A C 1
ATOM 4347 O O . THR A 1 541 ? 20.987 -0.570 -14.640 1.00 52.09 541 THR A O 1
ATOM 4350 N N . CYS A 1 542 ? 22.182 -2.345 -15.308 1.00 55.44 542 CYS A N 1
ATOM 4351 C CA . CYS A 1 542 ? 21.476 -3.296 -14.447 1.00 55.44 542 CYS A CA 1
ATOM 4352 C C . CYS A 1 542 ? 21.657 -2.939 -12.966 1.00 55.44 542 CYS A C 1
ATOM 4354 O O . CYS A 1 542 ? 20.696 -3.030 -12.214 1.00 55.44 542 CYS A O 1
ATOM 4356 N N . GLY A 1 543 ? 22.845 -2.471 -12.569 1.00 59.03 543 GLY A N 1
ATOM 4357 C CA . GLY A 1 543 ? 23.117 -1.945 -11.233 1.00 59.03 543 GLY A CA 1
ATOM 4358 C C . GLY A 1 543 ? 22.300 -0.695 -10.896 1.00 59.03 543 GLY A C 1
ATOM 4359 O O . GLY A 1 543 ? 21.729 -0.633 -9.817 1.00 59.03 543 GLY A O 1
ATOM 4360 N N . ILE A 1 544 ? 22.167 0.266 -11.818 1.00 59.66 544 ILE A N 1
ATOM 4361 C CA . ILE A 1 544 ? 21.340 1.473 -11.639 1.00 59.66 544 ILE A CA 1
ATOM 4362 C C . ILE A 1 544 ? 19.855 1.105 -11.553 1.00 59.66 544 ILE A C 1
ATOM 4364 O O . ILE A 1 544 ? 19.157 1.608 -10.679 1.00 59.66 544 ILE A O 1
ATOM 4368 N N . CYS A 1 545 ? 19.362 0.211 -12.415 1.00 54.53 545 CYS A N 1
ATOM 4369 C CA . CYS A 1 545 ? 17.982 -0.274 -12.351 1.00 54.53 545 CYS A CA 1
ATOM 4370 C C . CYS A 1 545 ? 17.716 -1.054 -11.058 1.00 54.53 545 CYS A C 1
ATOM 4372 O O . CYS A 1 545 ? 16.676 -0.854 -10.439 1.00 54.53 545 CYS A O 1
ATOM 4374 N N . ALA A 1 546 ? 18.659 -1.894 -10.622 1.00 60.78 546 ALA A N 1
ATOM 4375 C CA . ALA A 1 546 ? 18.577 -2.599 -9.347 1.00 60.78 546 ALA A CA 1
ATOM 4376 C C . ALA A 1 546 ? 18.609 -1.624 -8.162 1.00 60.78 546 ALA A C 1
ATOM 4378 O O . ALA A 1 546 ? 17.829 -1.786 -7.233 1.00 60.78 546 ALA A O 1
ATOM 4379 N N . ALA A 1 547 ? 19.442 -0.580 -8.213 1.00 64.62 547 ALA A N 1
ATOM 4380 C CA . ALA A 1 547 ? 19.498 0.461 -7.191 1.00 64.62 547 ALA A CA 1
ATOM 4381 C C . ALA A 1 547 ? 18.198 1.274 -7.141 1.00 64.62 547 ALA A C 1
ATOM 4383 O O . ALA A 1 547 ? 17.665 1.497 -6.061 1.00 64.62 547 ALA A O 1
ATOM 4384 N N . ALA A 1 548 ? 17.638 1.659 -8.290 1.00 61.09 548 ALA A N 1
ATOM 4385 C CA . ALA A 1 548 ? 16.347 2.341 -8.360 1.00 61.09 548 ALA A CA 1
ATOM 4386 C C . ALA A 1 548 ? 15.206 1.452 -7.836 1.00 61.09 548 ALA A C 1
ATOM 4388 O O . ALA A 1 548 ? 14.371 1.921 -7.066 1.00 61.09 548 ALA A O 1
ATOM 4389 N N . ALA A 1 549 ? 15.200 0.162 -8.191 1.00 60.78 549 ALA A N 1
ATOM 4390 C CA . ALA A 1 549 ? 14.247 -0.810 -7.662 1.00 60.78 549 ALA A CA 1
ATOM 4391 C C . ALA A 1 549 ? 14.413 -1.012 -6.147 1.00 60.78 549 ALA A C 1
ATOM 4393 O O . ALA A 1 549 ? 13.415 -1.092 -5.436 1.00 60.78 549 ALA A O 1
ATOM 4394 N N . ALA A 1 550 ? 15.647 -1.039 -5.636 1.00 67.00 550 ALA A N 1
ATOM 4395 C CA . ALA A 1 550 ? 15.937 -1.152 -4.209 1.00 67.00 550 ALA A CA 1
ATOM 4396 C C . ALA A 1 550 ? 15.489 0.094 -3.433 1.00 67.00 550 ALA A C 1
ATOM 4398 O O . ALA A 1 550 ? 14.819 -0.042 -2.415 1.00 67.00 550 ALA A O 1
ATOM 4399 N N . VAL A 1 551 ? 15.778 1.298 -3.942 1.00 71.81 551 VAL A N 1
ATOM 4400 C CA . VAL A 1 551 ? 15.304 2.563 -3.355 1.00 71.81 551 VAL A CA 1
ATOM 4401 C C . VAL A 1 551 ? 13.779 2.600 -3.339 1.00 71.81 551 VAL A C 1
ATOM 4403 O O . VAL A 1 551 ? 13.192 2.897 -2.307 1.00 71.81 551 VAL A O 1
ATOM 4406 N N . MET A 1 552 ? 13.127 2.236 -4.445 1.00 66.50 552 MET A N 1
ATOM 4407 C CA . MET A 1 552 ? 11.666 2.175 -4.506 1.00 66.50 552 MET A CA 1
ATOM 4408 C C . MET A 1 552 ? 11.097 1.150 -3.520 1.00 66.50 552 MET A C 1
ATOM 4410 O O . MET A 1 552 ? 10.133 1.439 -2.823 1.00 66.50 552 MET A O 1
ATOM 4414 N N . THR A 1 553 ? 11.713 -0.029 -3.418 1.00 68.62 553 THR A N 1
ATOM 4415 C CA . THR A 1 553 ? 11.302 -1.065 -2.459 1.00 68.62 553 THR A CA 1
ATOM 4416 C C . THR A 1 553 ? 11.446 -0.568 -1.024 1.00 68.62 553 THR A C 1
ATOM 4418 O O . THR A 1 553 ? 10.556 -0.804 -0.219 1.00 68.62 553 THR A O 1
ATOM 4421 N N . LEU A 1 554 ? 12.517 0.166 -0.710 1.00 76.19 554 LEU A N 1
ATOM 4422 C CA . LEU A 1 554 ? 12.735 0.765 0.605 1.00 76.19 554 LEU A CA 1
ATOM 4423 C C . LEU A 1 554 ? 11.703 1.859 0.913 1.00 76.19 554 LEU A C 1
ATOM 4425 O O . LEU A 1 554 ? 11.164 1.895 2.014 1.00 76.19 554 LEU A O 1
ATOM 4429 N N . LEU A 1 555 ? 11.368 2.708 -0.063 1.00 73.12 555 LEU A N 1
ATOM 4430 C CA . LEU A 1 555 ? 10.301 3.703 0.085 1.00 73.12 555 LEU A CA 1
ATOM 4431 C C . LEU A 1 555 ? 8.939 3.039 0.327 1.00 73.12 555 LEU A C 1
ATOM 4433 O O . LEU A 1 555 ? 8.208 3.451 1.226 1.00 73.12 555 LEU A O 1
ATOM 4437 N N . LEU A 1 556 ? 8.613 1.991 -0.436 1.00 69.38 556 LEU A N 1
ATOM 4438 C CA . LEU A 1 556 ? 7.381 1.221 -0.258 1.00 69.38 556 LEU A CA 1
ATOM 4439 C C . LEU A 1 556 ? 7.348 0.507 1.093 1.00 69.38 556 LEU A C 1
ATOM 4441 O O . LEU A 1 556 ? 6.315 0.535 1.750 1.00 69.38 556 LEU A O 1
ATOM 4445 N N . TYR A 1 557 ? 8.463 -0.087 1.519 1.00 77.69 557 TYR A N 1
ATOM 4446 C CA . TYR A 1 557 ? 8.596 -0.732 2.824 1.00 77.69 557 TYR A CA 1
ATOM 4447 C C . TYR A 1 557 ? 8.343 0.265 3.957 1.00 77.69 557 TYR A C 1
ATOM 4449 O O . TYR A 1 557 ? 7.534 -0.007 4.837 1.00 77.69 557 TYR A O 1
ATOM 4457 N N . ASN A 1 558 ? 8.961 1.447 3.897 1.00 79.06 558 ASN A N 1
ATOM 4458 C CA . ASN A 1 558 ? 8.771 2.492 4.904 1.00 79.06 558 ASN A CA 1
ATOM 4459 C C . ASN A 1 558 ? 7.322 2.993 4.938 1.00 79.06 558 ASN A C 1
ATOM 4461 O O . ASN A 1 558 ? 6.751 3.149 6.014 1.00 79.06 558 ASN A O 1
ATOM 4465 N N . ASN A 1 559 ? 6.707 3.203 3.770 1.00 76.06 559 ASN A N 1
ATOM 4466 C CA . ASN A 1 559 ? 5.306 3.613 3.687 1.00 76.06 559 ASN A CA 1
ATOM 4467 C C . ASN A 1 559 ? 4.360 2.531 4.230 1.00 76.06 559 ASN A C 1
ATOM 4469 O O . ASN A 1 559 ? 3.419 2.833 4.953 1.00 76.06 559 ASN A O 1
ATOM 4473 N N . PHE A 1 560 ? 4.615 1.263 3.907 1.00 75.75 560 PHE A N 1
ATOM 4474 C CA . PHE A 1 560 ? 3.798 0.143 4.368 1.00 75.75 560 PHE A CA 1
ATOM 4475 C C . PHE A 1 560 ? 3.945 -0.098 5.869 1.00 75.75 560 PHE A C 1
ATOM 4477 O O . PHE A 1 560 ? 2.946 -0.297 6.551 1.00 75.75 560 PHE A O 1
ATOM 4484 N N . SER A 1 561 ? 5.173 -0.008 6.383 1.00 82.31 561 SER A N 1
ATOM 4485 C CA . SER A 1 561 ? 5.451 -0.020 7.817 1.00 82.31 561 SER A CA 1
ATOM 4486 C C . SER A 1 561 ? 4.659 1.085 8.514 1.00 82.31 561 SER A C 1
ATOM 4488 O O . SER A 1 561 ? 3.890 0.802 9.423 1.00 82.31 561 SER A O 1
ATOM 4490 N N . SER A 1 562 ? 4.707 2.318 7.993 1.00 82.75 562 SER A N 1
ATOM 4491 C CA . SER A 1 562 ? 3.923 3.438 8.524 1.00 82.75 562 SER A CA 1
ATOM 4492 C C . SER A 1 562 ? 2.408 3.180 8.505 1.00 82.75 562 SER A C 1
ATOM 4494 O O . SER A 1 562 ? 1.735 3.426 9.506 1.00 82.75 562 SER A O 1
ATOM 4496 N N . LEU A 1 563 ? 1.859 2.636 7.412 1.00 80.12 563 LEU A N 1
ATOM 4497 C CA . LEU A 1 563 ? 0.433 2.296 7.312 1.00 80.12 563 LEU A CA 1
ATOM 4498 C C . LEU A 1 563 ? 0.019 1.201 8.304 1.00 80.12 563 LEU A C 1
ATOM 4500 O O . LEU A 1 563 ? -1.038 1.312 8.926 1.00 80.12 563 LEU A O 1
ATOM 4504 N N . ASN A 1 564 ? 0.844 0.169 8.482 1.00 84.69 564 ASN A N 1
ATOM 4505 C CA . ASN A 1 564 ? 0.591 -0.888 9.459 1.00 84.69 564 ASN A CA 1
ATOM 4506 C C . ASN A 1 564 ? 0.696 -0.378 10.894 1.00 84.69 564 ASN A C 1
ATOM 4508 O O . ASN A 1 564 ? -0.155 -0.719 11.712 1.00 84.69 564 ASN A O 1
ATOM 4512 N N . THR A 1 565 ? 1.667 0.489 11.190 1.00 87.38 565 THR A N 1
ATOM 4513 C CA . THR A 1 565 ? 1.747 1.180 12.479 1.00 87.38 565 THR A CA 1
ATOM 4514 C C . THR A 1 565 ? 0.451 1.936 12.755 1.00 87.38 565 THR A C 1
ATOM 4516 O O . THR A 1 565 ? -0.123 1.801 13.829 1.00 87.38 565 THR A O 1
ATOM 4519 N N . GLN A 1 566 ? -0.065 2.686 11.775 1.00 85.75 566 GLN A N 1
ATOM 4520 C CA . GLN A 1 566 ? -1.330 3.412 11.918 1.00 85.75 566 GLN A CA 1
ATOM 4521 C C . GLN A 1 566 ? -2.541 2.476 12.089 1.00 85.75 566 GLN A C 1
ATOM 4523 O O . GLN A 1 566 ? -3.429 2.777 12.883 1.00 85.75 566 GLN A O 1
ATOM 4528 N N . ARG A 1 567 ? -2.579 1.326 11.398 1.00 86.38 567 ARG A N 1
ATOM 4529 C CA . ARG A 1 567 ? -3.612 0.286 11.591 1.00 86.38 567 ARG A CA 1
ATOM 4530 C C . ARG A 1 567 ? -3.609 -0.242 13.026 1.00 86.38 567 ARG A C 1
ATOM 4532 O O . ARG A 1 567 ? -4.666 -0.284 13.646 1.00 86.38 567 ARG A O 1
ATOM 4539 N N . VAL A 1 568 ? -2.435 -0.596 13.554 1.00 90.25 568 VAL A N 1
ATOM 4540 C CA . VA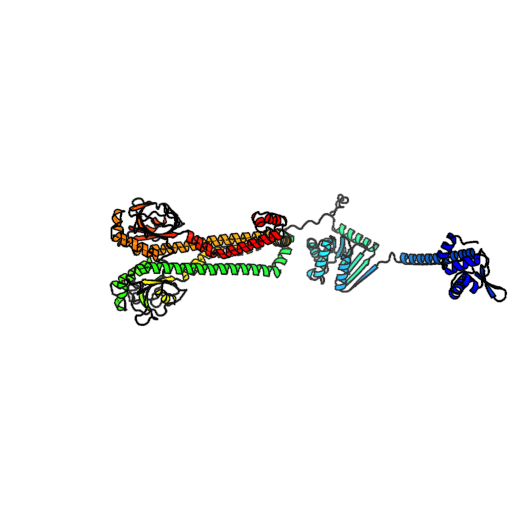L A 1 568 ? -2.283 -1.065 14.940 1.00 90.25 568 VAL A CA 1
ATOM 4541 C C . VAL A 1 568 ? -2.696 0.021 15.931 1.00 90.25 568 VAL A C 1
ATOM 4543 O O . VAL A 1 568 ? -3.468 -0.261 16.842 1.00 90.25 568 VAL A O 1
ATOM 4546 N N . ARG A 1 569 ? -2.263 1.270 15.718 1.00 91.25 569 ARG A N 1
ATOM 4547 C CA . ARG A 1 569 ? -2.621 2.416 16.570 1.00 91.25 569 ARG A CA 1
ATOM 4548 C C . ARG A 1 569 ? -4.122 2.643 16.668 1.00 91.25 569 ARG A C 1
ATOM 4550 O O . ARG A 1 569 ? -4.653 2.791 17.766 1.00 91.25 569 ARG A O 1
ATOM 4557 N N . ASP A 1 570 ? -4.806 2.654 15.529 1.00 89.12 570 ASP A N 1
ATOM 4558 C CA . ASP A 1 570 ? -6.260 2.797 15.496 1.00 89.12 570 ASP A CA 1
ATOM 4559 C C . ASP A 1 570 ? -6.959 1.666 16.246 1.00 89.12 570 ASP A C 1
ATOM 4561 O O . ASP A 1 570 ? -7.942 1.911 16.943 1.00 89.12 570 ASP A O 1
ATOM 4565 N N . GLN A 1 571 ? -6.454 0.440 16.097 1.00 91.81 571 GLN A N 1
ATOM 4566 C CA . GLN A 1 571 ? -7.016 -0.745 16.728 1.00 91.81 571 GLN A CA 1
ATOM 4567 C C . GLN A 1 571 ? -6.883 -0.681 18.255 1.00 91.81 571 GLN A C 1
ATOM 4569 O O . GLN A 1 571 ? -7.896 -0.777 18.944 1.00 91.81 571 GLN A O 1
ATOM 4574 N N . VAL A 1 572 ? -5.673 -0.469 18.793 1.00 94.50 572 VAL A N 1
ATOM 4575 C CA . VAL A 1 572 ? -5.455 -0.404 20.254 1.00 94.50 572 VAL A CA 1
ATOM 4576 C C . VAL A 1 572 ? -6.202 0.771 20.883 1.00 94.50 572 VAL A C 1
ATOM 4578 O O . VAL A 1 572 ? -6.814 0.615 21.938 1.00 94.50 572 VAL A O 1
ATOM 4581 N N . LYS A 1 573 ? -6.254 1.924 20.199 1.00 94.62 573 LYS A N 1
ATOM 4582 C CA . LYS A 1 573 ? -7.032 3.088 20.641 1.00 94.62 573 LYS A CA 1
ATOM 4583 C C . LYS A 1 573 ? -8.524 2.774 20.708 1.00 94.62 573 LYS A C 1
ATOM 4585 O O . LYS A 1 573 ? -9.164 3.128 21.690 1.00 94.62 573 LYS A O 1
ATOM 4590 N N . ALA A 1 574 ? -9.077 2.126 19.683 1.00 92.38 574 ALA A N 1
ATOM 4591 C CA . ALA A 1 574 ? -10.496 1.784 19.624 1.00 92.38 574 ALA A CA 1
ATOM 4592 C C . ALA A 1 574 ? -10.891 0.747 20.690 1.00 92.38 574 ALA A C 1
ATOM 4594 O O . ALA A 1 574 ? -11.935 0.890 21.330 1.00 92.38 574 ALA A O 1
ATOM 4595 N N . ILE A 1 575 ? -10.035 -0.256 20.922 1.00 95.19 575 ILE A N 1
ATOM 4596 C CA . ILE A 1 575 ? -10.222 -1.245 21.993 1.00 95.19 575 ILE A CA 1
ATOM 4597 C C . ILE A 1 575 ? -10.200 -0.543 23.351 1.00 95.19 575 ILE A C 1
ATOM 4599 O O . ILE A 1 575 ? -11.161 -0.683 24.101 1.00 95.19 575 ILE A O 1
ATOM 4603 N N . ALA A 1 576 ? -9.172 0.264 23.640 1.00 96.19 576 ALA A N 1
ATOM 4604 C CA . ALA A 1 576 ? -9.074 0.994 24.904 1.00 96.19 576 ALA A CA 1
ATOM 4605 C C . ALA A 1 576 ? -10.285 1.915 25.121 1.00 96.19 576 ALA A C 1
ATOM 4607 O O . ALA A 1 576 ? -10.897 1.903 26.186 1.00 96.19 576 ALA A O 1
ATOM 4608 N N . ALA A 1 577 ? -10.666 2.683 24.096 1.00 93.56 577 ALA A N 1
ATOM 4609 C CA . ALA A 1 577 ? -11.775 3.632 24.153 1.00 93.56 577 ALA A CA 1
ATOM 4610 C C . ALA A 1 577 ? -13.115 2.969 24.492 1.00 93.56 577 ALA A C 1
ATOM 4612 O O . ALA A 1 577 ? -13.900 3.531 25.255 1.00 93.56 577 ALA A O 1
ATOM 4613 N N . THR A 1 578 ? -13.340 1.778 23.938 1.00 92.31 578 THR A N 1
ATOM 4614 C CA . THR A 1 578 ? -14.554 0.990 24.158 1.00 92.31 578 THR A CA 1
ATOM 4615 C C . THR A 1 578 ? -14.489 0.300 25.523 1.00 92.31 578 THR A C 1
ATOM 4617 O O . THR A 1 578 ? -15.289 0.602 26.400 1.00 92.31 578 THR A O 1
ATOM 4620 N N . ALA A 1 579 ? -13.450 -0.503 25.774 1.00 94.56 579 ALA A N 1
ATOM 4621 C CA . ALA A 1 579 ? -13.293 -1.271 27.011 1.00 94.56 579 ALA A CA 1
ATOM 4622 C C . ALA A 1 579 ? -13.260 -0.399 28.277 1.00 94.56 579 ALA A C 1
ATOM 4624 O O . ALA A 1 579 ? -13.708 -0.839 29.331 1.00 94.56 579 ALA A O 1
ATOM 4625 N N . ALA A 1 580 ? -12.774 0.847 28.208 1.00 94.06 580 ALA A N 1
ATOM 4626 C CA . ALA A 1 580 ? -12.743 1.749 29.363 1.00 94.06 580 ALA A CA 1
ATOM 4627 C C . ALA A 1 580 ? -14.134 1.992 29.986 1.00 94.06 580 ALA A C 1
ATOM 4629 O O . ALA A 1 580 ? -14.216 2.349 31.162 1.00 94.06 580 ALA A O 1
ATOM 4630 N N . GLN A 1 581 ? -15.216 1.787 29.226 1.00 88.69 581 GLN A N 1
ATOM 4631 C CA . GLN A 1 581 ? -16.596 1.938 29.698 1.00 88.69 581 GLN A CA 1
ATOM 4632 C C . GLN A 1 581 ? -17.087 0.748 30.542 1.00 88.69 581 GLN A C 1
ATOM 4634 O O . GLN A 1 581 ? -18.060 0.888 31.285 1.00 88.69 581 GLN A O 1
ATOM 4639 N N . GLU A 1 582 ? -16.407 -0.404 30.491 1.00 88.56 582 GLU A N 1
ATOM 4640 C CA . GLU A 1 582 ? -16.762 -1.606 31.265 1.00 88.56 582 GLU A CA 1
ATOM 4641 C C . GLU A 1 582 ? -16.461 -1.477 32.768 1.00 88.56 582 GLU A C 1
ATOM 4643 O O . GLU A 1 582 ? -16.965 -2.253 33.588 1.00 88.56 582 GLU A O 1
ATOM 4648 N N . PHE A 1 583 ? -15.630 -0.507 33.145 1.00 92.38 583 PHE A N 1
ATOM 4649 C CA . PHE A 1 583 ? -15.028 -0.429 34.469 1.00 92.38 583 PHE A CA 1
ATOM 4650 C C . PHE A 1 583 ? -15.794 0.513 35.409 1.00 92.38 583 PHE A C 1
ATOM 4652 O O . PHE A 1 583 ? -15.835 1.728 35.209 1.00 92.38 583 PHE A O 1
ATOM 4659 N N . ASP A 1 584 ? -16.364 -0.033 36.492 1.00 91.12 584 ASP A N 1
ATOM 4660 C CA . ASP A 1 584 ? -17.024 0.778 37.522 1.00 91.12 584 ASP A CA 1
ATOM 4661 C C . ASP A 1 584 ? -15.982 1.464 38.415 1.00 91.12 584 ASP A C 1
ATOM 4663 O O . ASP A 1 584 ? -15.216 0.830 39.142 1.00 91.12 584 ASP A O 1
ATOM 4667 N N . THR A 1 585 ? -16.006 2.795 38.426 1.00 92.00 585 THR A N 1
ATOM 4668 C CA . THR A 1 585 ? -15.144 3.614 39.288 1.00 92.00 585 THR A CA 1
ATOM 4669 C C . THR A 1 585 ? -15.220 3.271 40.779 1.00 92.00 585 THR A C 1
ATOM 4671 O O . THR A 1 585 ? -14.261 3.531 41.504 1.00 92.00 585 THR A O 1
ATOM 4674 N N . LYS A 1 586 ? -16.322 2.692 41.274 1.00 92.31 586 LYS A N 1
ATOM 4675 C CA . LYS A 1 586 ? -16.433 2.222 42.664 1.00 92.31 586 LYS A CA 1
ATOM 4676 C C . LYS A 1 586 ? -15.508 1.044 42.939 1.00 92.31 586 LYS A C 1
ATOM 4678 O O . LYS A 1 586 ? -14.813 1.075 43.952 1.00 92.31 586 LYS A O 1
ATOM 4683 N N . ASP A 1 587 ? -15.474 0.073 42.030 1.00 92.50 587 ASP A N 1
ATOM 4684 C CA . ASP A 1 587 ? -14.598 -1.095 42.136 1.00 92.50 587 ASP A CA 1
ATOM 4685 C C . ASP A 1 587 ? -13.137 -0.647 42.047 1.00 92.50 587 ASP A C 1
ATOM 4687 O O . ASP A 1 587 ? -12.319 -1.027 42.879 1.00 92.50 587 ASP A O 1
ATOM 4691 N N . LEU A 1 588 ? -12.827 0.271 41.121 1.00 92.94 588 LEU A N 1
ATOM 4692 C CA . LEU A 1 588 ? -11.486 0.849 40.997 1.00 92.94 588 LEU A CA 1
ATOM 4693 C C . LEU A 1 588 ? -11.059 1.547 42.288 1.00 92.94 588 LEU A C 1
ATOM 4695 O O . LEU A 1 588 ? -9.957 1.322 42.776 1.00 92.94 588 LEU A O 1
ATOM 4699 N N . ASN A 1 589 ? -11.912 2.404 42.851 1.00 92.44 589 ASN A N 1
ATOM 4700 C CA . ASN A 1 589 ? -11.583 3.161 44.058 1.00 92.44 589 ASN A CA 1
ATOM 4701 C C . ASN A 1 589 ? -11.410 2.269 45.295 1.00 92.44 589 ASN A C 1
ATOM 4703 O O . ASN A 1 589 ? -10.717 2.680 46.229 1.00 92.44 589 ASN A O 1
ATOM 4707 N N . ALA A 1 590 ? -12.003 1.071 45.300 1.00 93.69 590 ALA A N 1
ATOM 4708 C CA . ALA A 1 590 ? -11.822 0.091 46.362 1.00 93.69 590 ALA A CA 1
ATOM 4709 C C . ALA A 1 590 ? -10.414 -0.524 46.380 1.00 93.69 590 ALA A C 1
ATOM 4711 O O . ALA A 1 590 ? -10.037 -1.058 47.421 1.00 93.69 590 ALA A O 1
ATOM 4712 N N . ILE A 1 591 ? -9.656 -0.431 45.280 1.00 94.62 591 ILE A N 1
ATOM 4713 C CA . ILE A 1 591 ? -8.322 -1.020 45.120 1.00 94.62 591 ILE A CA 1
ATOM 4714 C C . ILE A 1 591 ? -7.256 0.083 45.082 1.00 94.62 591 ILE A C 1
ATOM 4716 O O . ILE A 1 591 ? -7.235 0.914 44.170 1.00 94.62 591 ILE A O 1
ATOM 4720 N N . GLN A 1 592 ? -6.373 0.125 46.077 1.00 91.75 592 GLN A N 1
ATOM 4721 C CA . GLN A 1 592 ? -5.349 1.161 46.257 1.00 91.75 592 GLN A CA 1
ATOM 4722 C C . GLN A 1 592 ? -3.949 0.597 46.495 1.00 91.75 592 GLN A C 1
ATOM 4724 O O . GLN A 1 592 ? -2.983 1.208 46.047 1.00 91.75 592 GLN A O 1
ATOM 4729 N N . ASN A 1 593 ? -3.838 -0.512 47.221 1.00 91.94 593 ASN A N 1
ATOM 4730 C CA . ASN A 1 593 ? -2.565 -1.095 47.637 1.00 91.94 593 ASN A CA 1
ATOM 4731 C C . ASN A 1 593 ? -2.598 -2.628 47.574 1.00 91.94 593 ASN A C 1
ATOM 4733 O O . ASN A 1 593 ? -3.648 -3.234 47.358 1.00 91.94 593 ASN A O 1
ATOM 4737 N N . ILE A 1 594 ? -1.442 -3.256 47.778 1.00 89.50 594 ILE A N 1
ATOM 4738 C CA . ILE A 1 594 ? -1.287 -4.713 47.743 1.00 89.50 594 ILE A CA 1
ATOM 4739 C C . ILE A 1 594 ? -2.233 -5.448 48.706 1.00 89.50 594 ILE A C 1
ATOM 4741 O O . ILE A 1 594 ? -2.663 -6.558 48.410 1.00 89.50 594 ILE A O 1
ATOM 4745 N N . GLU A 1 595 ? -2.612 -4.861 49.844 1.00 90.56 595 GLU A N 1
ATOM 4746 C CA . GLU A 1 595 ? -3.525 -5.512 50.792 1.00 90.56 595 GLU A CA 1
ATOM 4747 C C . GLU A 1 595 ? -4.933 -5.735 50.208 1.00 90.56 595 GLU A C 1
ATOM 4749 O O . GLU A 1 595 ? -5.669 -6.623 50.659 1.00 90.56 595 GLU A O 1
ATOM 4754 N N . ASP A 1 596 ? -5.293 -4.965 49.179 1.00 92.81 596 ASP A N 1
ATOM 4755 C CA . ASP A 1 596 ? -6.606 -4.978 48.545 1.00 92.81 596 ASP A CA 1
ATOM 4756 C C . ASP A 1 596 ? -6.827 -6.154 47.583 1.00 92.81 596 ASP A C 1
ATOM 4758 O O . ASP A 1 596 ? -7.969 -6.401 47.197 1.00 92.81 596 ASP A O 1
ATOM 4762 N N . ILE A 1 597 ? -5.796 -6.943 47.259 1.00 90.31 597 ILE A N 1
ATOM 4763 C CA . ILE A 1 597 ? -5.906 -8.099 46.343 1.00 90.31 597 ILE A CA 1
ATOM 4764 C C . ILE A 1 597 ? -6.877 -9.186 46.840 1.00 90.31 597 ILE A C 1
ATOM 4766 O O . ILE A 1 597 ? -7.344 -10.022 46.076 1.00 90.31 597 ILE A O 1
ATOM 4770 N N . ASN A 1 598 ? -7.215 -9.182 48.132 1.00 90.06 598 ASN A N 1
ATOM 4771 C CA . ASN A 1 598 ? -8.169 -10.130 48.716 1.00 90.06 598 ASN A CA 1
ATOM 4772 C C . ASN A 1 598 ? -9.635 -9.679 48.581 1.00 90.06 598 ASN A C 1
ATOM 4774 O O . ASN A 1 598 ? -10.546 -10.394 49.010 1.00 90.06 598 ASN A O 1
ATOM 4778 N N . LYS A 1 599 ? -9.884 -8.480 48.044 1.00 94.12 599 LYS A N 1
ATOM 4779 C CA . LYS A 1 599 ? -11.232 -7.933 47.869 1.00 94.12 599 LYS A CA 1
ATOM 4780 C C . LYS A 1 599 ? -11.932 -8.565 46.658 1.00 94.12 599 LYS A C 1
ATOM 4782 O O . LYS A 1 599 ? -11.287 -8.815 45.642 1.00 94.12 599 LYS A O 1
ATOM 4787 N N . PRO A 1 600 ? -13.257 -8.789 46.704 1.00 94.12 600 PRO A N 1
ATOM 4788 C CA . PRO A 1 600 ? -13.990 -9.298 45.544 1.00 94.12 600 PRO A CA 1
ATOM 4789 C C . PRO A 1 600 ? -13.921 -8.343 44.340 1.00 94.12 600 PRO A C 1
ATOM 4791 O O . PRO A 1 600 ? -13.933 -8.801 43.199 1.00 94.12 600 PRO A O 1
ATOM 4794 N N . GLU A 1 601 ? -13.804 -7.033 44.582 1.00 94.12 601 GLU A N 1
ATOM 4795 C CA . GLU A 1 601 ? -13.623 -6.015 43.546 1.00 94.12 601 GLU A CA 1
ATOM 4796 C C . GLU A 1 601 ? -12.323 -6.223 42.749 1.00 94.12 601 GLU A C 1
ATOM 4798 O O . GLU A 1 601 ? -12.321 -6.012 41.540 1.00 94.12 601 GLU A O 1
ATOM 4803 N N . TRP A 1 602 ? -11.249 -6.716 43.381 1.00 92.06 602 TRP A N 1
ATOM 4804 C CA . TRP A 1 602 ? -9.985 -7.032 42.704 1.00 92.06 602 TRP A CA 1
ATOM 4805 C C . TRP A 1 602 ? -10.167 -8.139 41.669 1.00 92.06 602 TRP A C 1
ATOM 4807 O O . TRP A 1 602 ? -9.910 -7.942 40.482 1.00 92.06 602 TRP A O 1
ATOM 4817 N N . ALA A 1 603 ? -10.695 -9.284 42.109 1.00 92.12 603 ALA A N 1
ATOM 4818 C CA . ALA A 1 603 ? -10.937 -10.426 41.234 1.00 92.12 603 ALA A CA 1
ATOM 4819 C C . ALA A 1 603 ? -11.897 -10.066 40.090 1.00 92.12 603 ALA A C 1
ATOM 4821 O O . ALA A 1 603 ? -11.749 -10.563 38.974 1.00 92.12 603 ALA A O 1
ATOM 4822 N N . LYS A 1 604 ? -12.878 -9.192 40.343 1.00 92.94 604 LYS A N 1
ATOM 4823 C CA . LYS A 1 604 ? -13.770 -8.679 39.300 1.00 92.94 604 LYS A CA 1
ATOM 4824 C C . LYS A 1 604 ? -12.996 -7.878 38.246 1.00 92.94 604 LYS A C 1
ATOM 4826 O O . LYS A 1 604 ? -13.145 -8.180 37.066 1.00 92.94 604 LYS A O 1
ATOM 4831 N N . LEU A 1 605 ? -12.163 -6.919 38.658 1.00 93.19 605 LEU A N 1
ATOM 4832 C CA . LEU A 1 605 ? -11.381 -6.081 37.740 1.00 93.19 605 LEU A CA 1
ATOM 4833 C C . LEU A 1 605 ? -10.416 -6.902 36.882 1.00 93.19 605 LEU A C 1
ATOM 4835 O O . LEU A 1 605 ? -10.429 -6.757 35.661 1.00 93.19 605 LEU A O 1
ATOM 4839 N N . VAL A 1 606 ? -9.650 -7.809 37.496 1.00 93.69 606 VAL A N 1
ATOM 4840 C CA . VAL A 1 606 ? -8.699 -8.668 36.770 1.00 93.69 606 VAL A CA 1
ATOM 4841 C C . VAL A 1 606 ? -9.427 -9.520 35.725 1.00 93.69 606 VAL A C 1
ATOM 4843 O O . VAL A 1 606 ? -9.005 -9.582 34.575 1.00 93.69 606 VAL A O 1
ATOM 4846 N N . ASN A 1 607 ? -10.571 -10.123 36.076 1.00 92.88 607 ASN A N 1
ATOM 4847 C CA . ASN A 1 607 ? -11.356 -10.919 35.125 1.00 92.88 607 ASN A CA 1
ATOM 4848 C C . ASN A 1 607 ? -11.936 -10.079 33.972 1.00 92.88 607 ASN A C 1
ATOM 4850 O O . ASN A 1 607 ? -12.048 -10.580 32.854 1.00 92.88 607 ASN A O 1
ATOM 4854 N N . GLN A 1 608 ? -12.303 -8.815 34.216 1.00 93.44 608 GLN A N 1
ATOM 4855 C CA . GLN A 1 608 ? -12.742 -7.907 33.150 1.00 93.44 608 GLN A CA 1
ATOM 4856 C C . GLN A 1 608 ? -11.589 -7.590 32.188 1.00 93.44 608 GLN A C 1
ATOM 4858 O O . GLN A 1 608 ? -11.749 -7.746 30.979 1.00 93.44 608 GLN A O 1
ATOM 4863 N N . LEU A 1 609 ? -10.409 -7.237 32.712 1.00 95.19 609 LEU A N 1
ATOM 4864 C CA . LEU A 1 609 ? -9.207 -6.990 31.901 1.00 95.19 609 LEU A CA 1
ATOM 4865 C C . LEU A 1 609 ? -8.808 -8.233 31.091 1.00 95.19 609 LEU A C 1
ATOM 4867 O O . LEU A 1 609 ? -8.547 -8.138 29.890 1.00 95.19 609 LEU A O 1
ATOM 4871 N N . LEU A 1 610 ? -8.842 -9.409 31.724 1.00 93.31 610 LEU A N 1
ATOM 4872 C CA . LEU A 1 610 ? -8.584 -10.688 31.069 1.00 93.31 610 LEU A CA 1
ATOM 4873 C C . LEU A 1 610 ? -9.577 -10.950 29.931 1.00 93.31 610 LEU A C 1
ATOM 4875 O O . LEU A 1 610 ? -9.160 -11.309 28.834 1.00 93.31 610 LEU A O 1
ATOM 4879 N N . SER A 1 611 ? -10.870 -10.709 30.152 1.00 91.19 611 SER A N 1
ATOM 4880 C CA . SER A 1 611 ? -11.909 -10.884 29.130 1.00 91.19 611 SER A CA 1
ATOM 4881 C C . SER A 1 611 ? -11.713 -9.954 27.925 1.00 91.19 611 SER A C 1
ATOM 4883 O O . SER A 1 611 ? -11.910 -10.374 26.780 1.00 91.19 611 SER A O 1
ATOM 4885 N N . VAL A 1 612 ? -11.287 -8.705 28.152 1.00 93.50 612 VAL A N 1
ATOM 4886 C CA . VAL A 1 612 ? -10.930 -7.771 27.070 1.00 93.50 612 VAL A CA 1
ATOM 4887 C C . VAL A 1 612 ? -9.750 -8.317 26.257 1.00 93.50 612 VAL A C 1
ATOM 4889 O O . VAL A 1 612 ? -9.798 -8.300 25.023 1.00 93.50 612 VAL A O 1
ATOM 4892 N N . ARG A 1 613 ? -8.718 -8.853 26.921 1.00 93.62 613 ARG A N 1
ATOM 4893 C CA . ARG A 1 613 ? -7.542 -9.436 26.259 1.00 93.62 613 ARG A CA 1
ATOM 4894 C C . ARG A 1 613 ? -7.858 -10.724 25.499 1.00 93.62 613 ARG A C 1
ATOM 4896 O O . ARG A 1 613 ? -7.528 -10.822 24.325 1.00 93.62 613 ARG A O 1
ATOM 4903 N N . GLU A 1 614 ? -8.527 -11.697 26.116 1.00 90.62 614 GLU A N 1
ATOM 4904 C CA . GLU A 1 614 ? -8.821 -13.003 25.497 1.00 90.62 614 GLU A CA 1
ATOM 4905 C C . GLU A 1 614 ? -9.640 -12.875 24.210 1.00 90.62 614 GLU A C 1
ATOM 4907 O O . GLU A 1 614 ? -9.484 -13.659 23.272 1.00 90.62 614 GLU A O 1
ATOM 4912 N N . ARG A 1 615 ? -10.505 -11.859 24.132 1.00 86.38 615 ARG A N 1
ATOM 4913 C CA . ARG A 1 615 ? -11.263 -11.584 22.912 1.00 86.38 615 ARG A CA 1
ATOM 4914 C C . ARG A 1 615 ? -10.412 -10.927 21.838 1.00 86.38 615 ARG A C 1
ATOM 4916 O O . ARG A 1 615 ? -10.734 -11.083 20.664 1.00 86.38 615 ARG A O 1
ATOM 4923 N N . ASN A 1 616 ? -9.338 -10.232 22.185 1.00 90.94 616 ASN A N 1
ATOM 4924 C CA . ASN A 1 616 ? -8.454 -9.549 21.250 1.00 90.94 616 ASN A CA 1
ATOM 4925 C C . ASN A 1 616 ? -7.075 -10.241 21.233 1.00 90.94 616 ASN A C 1
ATOM 4927 O O . ASN A 1 616 ? -6.155 -9.747 21.870 1.00 90.94 616 ASN A O 1
ATOM 4931 N N . PRO A 1 617 ? -6.897 -11.354 20.492 1.00 86.00 617 PRO A N 1
ATOM 4932 C CA . PRO A 1 617 ? -5.703 -12.207 20.591 1.00 86.00 617 PRO A CA 1
ATOM 4933 C C . PRO A 1 617 ? -4.392 -11.528 20.168 1.00 86.00 617 PRO A C 1
ATOM 4935 O O . PRO A 1 617 ? -3.322 -12.019 20.503 1.00 86.00 617 PRO A O 1
ATOM 4938 N N . ASP A 1 618 ? -4.476 -10.411 19.443 1.00 88.06 618 ASP A N 1
ATOM 4939 C CA . ASP A 1 618 ? -3.325 -9.586 19.061 1.00 88.06 618 ASP A CA 1
ATOM 4940 C C . ASP A 1 618 ? -2.873 -8.634 20.189 1.00 88.06 618 ASP A C 1
ATOM 4942 O O . ASP A 1 618 ? -1.863 -7.946 20.056 1.00 88.06 618 ASP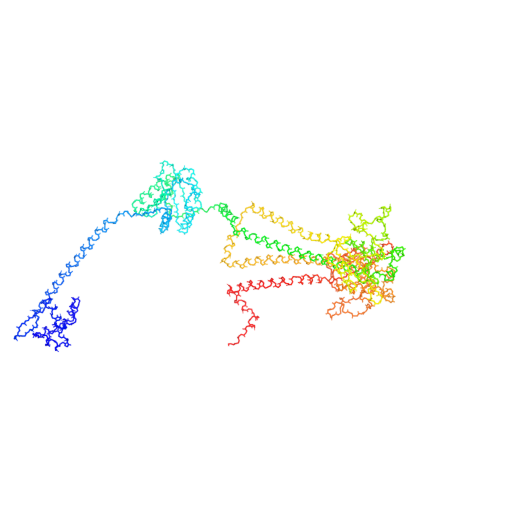 A O 1
ATOM 4946 N N . ILE A 1 619 ? -3.653 -8.520 21.269 1.00 91.62 619 ILE A N 1
ATOM 4947 C CA . ILE A 1 619 ? -3.361 -7.660 22.415 1.00 91.62 619 ILE A CA 1
ATOM 4948 C C . ILE A 1 619 ? -2.565 -8.438 23.441 1.00 91.62 619 ILE A C 1
ATOM 4950 O O . ILE A 1 619 ? -2.908 -9.555 23.829 1.00 91.62 619 ILE A O 1
ATOM 4954 N N . ARG A 1 620 ? -1.507 -7.790 23.911 1.00 90.88 620 ARG A N 1
ATOM 4955 C CA . ARG A 1 620 ? -0.549 -8.366 24.826 1.00 90.88 620 ARG A CA 1
ATOM 4956 C C . ARG A 1 620 ? -0.895 -8.070 26.280 1.00 90.88 620 ARG A C 1
ATOM 4958 O O . ARG A 1 620 ? -1.127 -9.002 27.050 1.00 90.88 620 ARG A O 1
ATOM 4965 N N . PHE A 1 621 ? -0.976 -6.790 26.627 1.00 92.19 621 PHE A N 1
ATOM 4966 C CA . PHE A 1 621 ? -1.301 -6.351 27.979 1.00 92.19 621 PHE A CA 1
ATOM 4967 C C . PHE A 1 621 ? -2.551 -5.484 27.979 1.00 92.19 621 PHE A C 1
ATOM 4969 O O . PHE A 1 621 ? -2.820 -4.736 27.040 1.00 92.19 621 PHE A O 1
ATOM 4976 N N . VAL A 1 622 ? -3.328 -5.616 29.049 1.00 95.38 622 VAL A N 1
ATOM 4977 C CA . VAL A 1 622 ? -4.470 -4.756 29.353 1.00 95.38 622 VAL A CA 1
ATOM 4978 C C . VAL A 1 622 ? -4.385 -4.441 30.838 1.00 95.38 622 VAL A C 1
ATOM 4980 O O . VAL A 1 622 ? -4.358 -5.359 31.658 1.00 95.38 622 VAL A O 1
ATOM 4983 N N . TYR A 1 623 ? -4.305 -3.163 31.186 1.00 95.56 623 TYR A N 1
ATOM 4984 C CA . TYR A 1 623 ? -4.044 -2.718 32.556 1.00 95.56 623 TYR A CA 1
ATOM 4985 C C . TYR A 1 623 ? -4.688 -1.368 32.840 1.00 95.56 623 TYR A C 1
ATOM 4987 O O . TYR A 1 623 ? -5.077 -0.632 31.937 1.00 95.56 623 TYR A O 1
ATOM 4995 N N . ILE A 1 624 ? -4.809 -1.028 34.119 1.00 96.88 624 ILE A N 1
ATOM 4996 C CA . ILE A 1 624 ? -5.371 0.239 34.580 1.00 96.88 624 ILE A CA 1
ATOM 4997 C C . ILE A 1 624 ? -4.325 0.977 35.405 1.00 96.88 624 ILE A C 1
ATOM 4999 O O . ILE A 1 624 ? -3.818 0.450 36.395 1.00 96.88 624 ILE A O 1
ATOM 5003 N N . LEU A 1 625 ? -4.075 2.233 35.042 1.00 96.44 625 LEU A N 1
ATOM 5004 C CA . LEU A 1 625 ? -3.205 3.146 35.776 1.00 96.44 625 LEU A CA 1
ATOM 5005 C C . LEU A 1 625 ? -4.018 4.262 36.434 1.00 96.44 625 LEU A C 1
ATOM 5007 O O . LEU A 1 625 ? -4.979 4.789 35.868 1.00 96.44 625 LEU A O 1
ATOM 5011 N N . ARG A 1 626 ? -3.601 4.673 37.631 1.00 95.19 626 ARG A N 1
ATOM 5012 C CA . ARG A 1 626 ? -4.187 5.793 38.374 1.00 95.19 626 ARG A CA 1
ATOM 5013 C C . ARG A 1 626 ? -3.198 6.957 38.460 1.00 95.19 626 ARG A C 1
ATOM 5015 O O . ARG A 1 626 ? -2.039 6.721 38.796 1.00 95.19 626 ARG A O 1
ATOM 5022 N N . PRO A 1 627 ? -3.626 8.208 38.211 1.00 94.75 627 PRO A N 1
ATOM 5023 C CA . PRO A 1 627 ? -2.748 9.364 38.358 1.00 94.75 627 PRO A CA 1
ATOM 5024 C C . PRO A 1 627 ? -2.351 9.575 39.824 1.00 94.75 627 PRO A C 1
ATOM 5026 O O . PRO A 1 627 ? -3.177 9.427 40.730 1.00 94.75 627 PRO A O 1
ATOM 5029 N N . THR A 1 628 ? -1.111 10.001 40.060 1.00 94.06 628 THR A N 1
ATOM 5030 C CA . THR A 1 628 ? -0.676 10.474 41.381 1.00 94.06 628 THR A CA 1
ATOM 5031 C C . THR A 1 628 ? -0.641 12.006 41.435 1.00 94.06 628 THR A C 1
ATOM 5033 O O . THR A 1 628 ? -1.112 12.702 40.535 1.00 94.06 628 THR A O 1
ATOM 5036 N N . LYS A 1 629 ? -0.102 12.567 42.526 1.00 92.69 629 LYS A N 1
ATOM 5037 C CA . LYS A 1 629 ? 0.158 14.013 42.620 1.00 92.69 629 LYS A CA 1
ATOM 5038 C C . LYS A 1 629 ? 1.262 14.468 41.666 1.00 92.69 629 LYS A C 1
ATOM 5040 O O . LYS A 1 629 ? 1.287 15.644 41.312 1.00 92.69 629 LYS A O 1
ATOM 5045 N N . ASP A 1 630 ? 2.174 13.569 41.305 1.00 93.81 630 ASP A N 1
ATOM 5046 C CA . ASP A 1 630 ? 3.177 13.825 40.283 1.00 93.81 630 ASP A CA 1
ATOM 5047 C C . ASP A 1 630 ? 2.592 13.422 38.919 1.00 93.81 630 ASP A C 1
ATOM 5049 O O . ASP A 1 630 ? 2.250 12.255 38.738 1.00 93.81 630 ASP A O 1
ATOM 5053 N N . PRO A 1 631 ? 2.460 14.345 37.948 1.00 89.19 631 PRO A N 1
ATOM 5054 C CA . PRO A 1 631 ? 1.906 14.024 36.634 1.00 89.19 631 PRO A CA 1
ATOM 5055 C C . PRO A 1 631 ? 2.753 13.030 35.825 1.00 89.19 631 PRO A C 1
ATOM 5057 O O . PRO A 1 631 ? 2.272 12.544 34.806 1.00 89.19 631 PRO A O 1
ATOM 5060 N N . LYS A 1 632 ? 3.996 12.747 36.238 1.00 92.75 632 LYS A N 1
ATOM 5061 C CA . LYS A 1 632 ? 4.873 11.760 35.594 1.00 92.75 632 LYS A CA 1
ATOM 5062 C C . LYS A 1 632 ? 4.783 10.369 36.206 1.00 92.75 632 LYS A C 1
ATOM 5064 O O . LYS A 1 632 ? 5.232 9.422 35.579 1.00 92.75 632 LYS A O 1
ATOM 5069 N N . ILE A 1 633 ? 4.222 10.244 37.408 1.00 95.19 633 ILE A N 1
ATOM 5070 C CA . ILE A 1 633 ? 4.134 8.969 38.116 1.00 95.19 633 ILE A CA 1
ATOM 5071 C C . ILE A 1 633 ? 2.670 8.577 38.235 1.00 95.19 633 ILE A C 1
ATOM 5073 O O . ILE A 1 633 ? 1.852 9.306 38.805 1.00 95.19 633 ILE A O 1
ATOM 5077 N N . PHE A 1 634 ? 2.344 7.409 37.711 1.00 95.69 634 PHE A N 1
ATOM 5078 C CA . PHE A 1 634 ? 1.060 6.754 37.912 1.00 95.69 634 PHE A CA 1
ATOM 5079 C C . PHE A 1 634 ? 1.260 5.571 38.855 1.00 95.69 634 PHE A C 1
ATOM 5081 O O . PHE A 1 634 ? 2.389 5.192 39.145 1.00 95.69 634 PHE A O 1
ATOM 5088 N N . THR A 1 635 ? 0.181 5.005 39.379 1.00 95.50 635 THR A N 1
ATOM 5089 C CA . THR A 1 635 ? 0.244 3.733 40.104 1.00 95.50 635 THR A CA 1
ATOM 5090 C C . THR A 1 635 ? -0.622 2.694 39.426 1.00 95.50 635 THR A C 1
ATOM 5092 O O . THR A 1 635 ? -1.732 3.023 38.990 1.00 95.50 635 THR A O 1
ATOM 5095 N N . PHE A 1 636 ? -0.163 1.448 39.397 1.00 94.38 636 PHE A N 1
ATOM 5096 C CA . PHE A 1 636 ? -0.976 0.334 38.929 1.00 94.38 636 PHE A CA 1
ATOM 5097 C C . PHE A 1 636 ? -2.223 0.187 39.798 1.00 94.38 636 PHE A C 1
ATOM 5099 O O . PHE A 1 636 ? -2.170 0.254 41.028 1.00 94.38 636 PHE A O 1
ATOM 5106 N N . VAL A 1 637 ? -3.372 0.038 39.144 1.00 94.12 637 VAL A N 1
ATOM 5107 C CA . VAL A 1 637 ? -4.606 -0.384 39.803 1.00 94.12 637 VAL A CA 1
ATOM 5108 C C . VAL A 1 637 ? -4.737 -1.881 39.677 1.00 94.12 637 VAL A C 1
ATOM 5110 O O . VAL A 1 637 ? -4.977 -2.485 40.705 1.00 94.12 637 VAL A O 1
ATOM 5113 N N . SER A 1 638 ? -4.609 -2.428 38.459 1.00 92.38 638 SER A N 1
ATOM 5114 C CA . SER A 1 638 ? -4.735 -3.851 38.102 1.00 92.38 638 SER A CA 1
ATOM 5115 C C . SER A 1 638 ? -4.213 -4.104 36.680 1.00 92.38 638 SER A C 1
ATOM 5117 O O . SER A 1 638 ? -4.276 -3.190 35.855 1.00 92.38 638 SER A O 1
ATOM 5119 N N . ASP A 1 639 ? -3.780 -5.328 36.377 1.00 92.19 639 ASP A N 1
ATOM 5120 C CA . ASP A 1 639 ? -3.490 -5.838 35.033 1.00 92.19 639 ASP A CA 1
ATOM 5121 C C . ASP A 1 639 ? -4.162 -7.213 34.790 1.00 92.19 639 ASP A C 1
ATOM 5123 O O . ASP A 1 639 ? -4.667 -7.858 35.713 1.00 92.19 639 ASP A O 1
ATOM 5127 N N . ALA A 1 640 ? -4.246 -7.642 33.526 1.00 91.25 640 ALA A N 1
ATOM 5128 C CA . ALA A 1 640 ? -4.923 -8.882 33.124 1.00 91.25 640 ALA A CA 1
ATOM 5129 C C . ALA A 1 640 ? -4.242 -10.182 33.611 1.00 91.25 640 ALA A C 1
ATOM 5131 O O . ALA A 1 640 ? -4.877 -11.240 33.584 1.00 91.25 640 ALA A O 1
ATOM 5132 N N . ASP A 1 641 ? -2.981 -10.119 34.039 1.00 87.38 641 ASP A N 1
ATOM 5133 C CA . ASP A 1 641 ? -2.182 -11.221 34.581 1.00 87.38 641 ASP A CA 1
ATOM 5134 C C . ASP A 1 641 ? -2.064 -11.173 36.118 1.00 87.38 641 ASP A C 1
ATOM 5136 O O . ASP A 1 641 ? -1.638 -12.157 36.725 1.00 87.38 641 ASP A O 1
ATOM 5140 N N . SER A 1 642 ? -2.521 -10.104 36.791 1.00 84.56 642 SER A N 1
ATOM 5141 C CA . SER A 1 642 ? -2.338 -9.927 38.244 1.00 84.56 642 SER A CA 1
ATOM 5142 C C . SER A 1 642 ? -3.204 -10.822 39.150 1.00 84.56 642 SER A C 1
ATOM 5144 O O . SER A 1 642 ? -3.299 -10.546 40.349 1.00 84.56 642 SER A O 1
ATOM 5146 N N . MET A 1 643 ? -3.895 -11.855 38.645 1.00 85.88 643 MET A N 1
ATOM 5147 C CA . MET A 1 643 ? -4.810 -12.659 39.484 1.00 85.88 643 MET A CA 1
ATOM 5148 C C . MET A 1 643 ? -4.086 -13.250 40.703 1.00 85.88 643 MET A C 1
ATOM 5150 O O . MET A 1 643 ? -4.632 -13.261 41.806 1.00 85.88 643 MET A O 1
ATOM 5154 N N . ASP A 1 644 ? -2.841 -13.683 40.502 1.00 85.38 644 ASP A N 1
ATOM 5155 C CA . ASP A 1 644 ? -1.882 -13.957 41.567 1.00 85.38 644 ASP A CA 1
ATOM 5156 C C . ASP A 1 644 ? -0.634 -13.087 41.335 1.00 85.38 644 ASP A C 1
ATOM 5158 O O . ASP A 1 644 ? 0.218 -13.464 40.531 1.00 85.38 644 ASP A O 1
ATOM 5162 N N . PRO A 1 645 ? -0.497 -11.930 42.016 1.00 79.75 645 PRO A N 1
ATOM 5163 C CA . PRO A 1 645 ? 0.604 -10.990 41.790 1.00 79.75 645 PRO A CA 1
ATOM 5164 C C . PRO A 1 645 ? 1.971 -11.528 42.246 1.00 79.75 645 PRO A C 1
ATOM 5166 O O . PRO A 1 645 ? 2.985 -10.863 42.058 1.00 79.75 645 PRO A O 1
ATOM 5169 N N . TYR A 1 646 ? 2.018 -12.713 42.865 1.00 82.25 646 TYR A N 1
ATOM 5170 C CA . TYR A 1 646 ? 3.255 -13.381 43.272 1.00 82.25 646 TYR A CA 1
ATOM 5171 C C . TYR A 1 646 ? 3.624 -14.555 42.362 1.00 82.25 646 TYR A C 1
ATOM 5173 O O . TYR A 1 646 ? 4.637 -15.225 42.601 1.00 82.25 646 TYR A O 1
ATOM 5181 N N . ALA A 1 647 ? 2.806 -14.836 41.346 1.00 83.06 647 ALA A N 1
ATOM 5182 C CA . ALA A 1 647 ? 3.052 -15.930 40.432 1.00 83.06 647 ALA A CA 1
ATOM 5183 C C . ALA A 1 647 ? 4.348 -15.699 39.643 1.00 83.06 647 ALA A C 1
ATOM 5185 O O . ALA A 1 647 ? 4.663 -14.597 39.207 1.00 83.06 647 ALA A O 1
ATOM 5186 N N . GLN A 1 648 ? 5.115 -16.772 39.468 1.00 82.12 648 GLN A N 1
ATOM 5187 C CA . GLN A 1 648 ? 6.303 -16.788 38.619 1.00 82.12 648 GLN A CA 1
ATOM 5188 C C . GLN A 1 648 ? 5.861 -17.310 37.254 1.00 82.12 648 GLN A C 1
ATOM 5190 O O . GLN A 1 648 ? 5.815 -18.523 37.033 1.00 82.12 648 GLN A O 1
ATOM 5195 N N . ILE A 1 649 ? 5.436 -16.393 36.391 1.00 83.38 649 ILE A N 1
ATOM 5196 C CA . ILE A 1 649 ? 4.924 -16.687 35.054 1.00 83.38 649 ILE A CA 1
ATOM 5197 C C . ILE A 1 649 ? 5.917 -16.091 34.070 1.00 83.38 649 ILE A C 1
ATOM 5199 O O . ILE A 1 649 ? 6.257 -14.928 34.200 1.00 83.38 649 ILE A O 1
ATOM 5203 N N . ASP A 1 650 ? 6.361 -16.886 33.104 1.00 82.81 650 ASP A N 1
ATOM 5204 C CA . ASP A 1 650 ? 7.075 -16.389 31.927 1.00 82.81 650 ASP A CA 1
ATOM 5205 C C . ASP A 1 650 ? 6.053 -15.641 31.055 1.00 82.81 650 ASP A C 1
ATOM 5207 O O . ASP A 1 650 ? 5.334 -16.244 30.245 1.00 82.81 650 ASP A O 1
ATOM 5211 N N . LEU A 1 651 ? 5.881 -14.346 31.340 1.00 79.81 651 LEU A N 1
ATOM 5212 C CA . LEU A 1 651 ? 4.952 -13.482 30.636 1.00 79.81 651 LEU A CA 1
ATOM 5213 C C . LEU A 1 651 ? 5.437 -13.377 29.203 1.00 79.81 651 LEU A C 1
ATOM 5215 O O . LEU A 1 651 ? 4.646 -13.688 28.307 1.00 79.81 651 LEU A O 1
ATOM 5219 N N . ASN A 1 652 ? 6.707 -12.996 28.994 1.00 77.81 652 ASN A N 1
ATOM 5220 C CA . ASN A 1 652 ? 7.334 -12.694 27.700 1.00 77.81 652 ASN A CA 1
ATOM 5221 C C . ASN A 1 652 ? 7.519 -13.915 26.759 1.00 77.81 652 ASN A C 1
ATOM 5223 O O . ASN A 1 652 ? 7.629 -13.731 25.545 1.00 77.81 652 ASN A O 1
ATOM 5227 N N . GLN A 1 653 ? 7.392 -15.133 27.292 1.00 77.81 653 GLN A N 1
ATOM 5228 C CA . GLN A 1 653 ? 7.541 -16.430 26.620 1.00 77.81 653 GLN A CA 1
ATOM 5229 C C . GLN A 1 653 ? 8.940 -16.691 26.042 1.00 77.81 653 GLN A C 1
ATOM 5231 O O . GLN A 1 653 ? 9.079 -17.439 25.065 1.00 77.81 653 GLN A O 1
ATOM 5236 N N . ASP A 1 654 ? 9.984 -16.095 26.615 1.00 80.44 654 ASP A N 1
ATOM 5237 C CA . ASP A 1 654 ? 11.371 -16.316 26.199 1.00 80.44 654 ASP A CA 1
ATOM 5238 C C . ASP A 1 654 ? 12.033 -17.528 26.894 1.00 80.44 654 ASP A C 1
ATOM 5240 O O . ASP A 1 654 ? 13.125 -17.964 26.502 1.00 80.44 654 ASP A O 1
ATOM 5244 N N . GLY A 1 655 ? 11.335 -18.140 27.859 1.00 84.62 655 GLY A N 1
ATOM 5245 C CA . GLY A 1 655 ? 11.789 -19.288 28.637 1.00 84.62 655 GLY A CA 1
ATOM 5246 C C . GLY A 1 655 ? 12.638 -18.934 29.863 1.00 84.62 655 GLY A C 1
ATOM 5247 O O . GLY A 1 655 ? 13.177 -19.850 30.499 1.00 84.62 655 GLY A O 1
ATOM 5248 N N . ILE A 1 656 ? 12.784 -17.651 30.191 1.00 87.06 656 ILE A N 1
ATOM 5249 C CA . ILE A 1 656 ? 13.522 -17.099 31.328 1.00 87.06 656 ILE A CA 1
ATOM 5250 C C . ILE A 1 656 ? 12.530 -16.275 32.153 1.00 87.06 656 ILE A C 1
ATOM 5252 O O . ILE A 1 656 ? 11.740 -15.539 31.599 1.00 87.06 656 ILE A O 1
ATOM 5256 N N . ILE A 1 657 ? 12.551 -16.424 33.482 1.00 85.62 657 ILE A N 1
ATOM 5257 C CA . ILE A 1 657 ? 11.755 -15.568 34.374 1.00 85.62 657 ILE A CA 1
ATOM 5258 C C . ILE A 1 657 ? 12.687 -14.506 34.946 1.00 85.62 657 ILE A C 1
ATOM 5260 O O . ILE A 1 657 ? 13.559 -14.836 35.762 1.00 85.62 657 ILE A O 1
ATOM 5264 N N . ASP A 1 658 ? 12.531 -13.261 34.504 1.00 85.81 658 ASP A N 1
ATOM 5265 C CA . ASP A 1 658 ? 13.331 -12.127 34.969 1.00 85.81 658 ASP A CA 1
ATOM 5266 C C . ASP A 1 658 ? 12.502 -10.845 35.208 1.00 85.81 658 ASP A C 1
ATOM 5268 O O . ASP A 1 658 ? 11.321 -10.903 35.545 1.00 85.81 658 ASP A O 1
ATOM 5272 N N . GLU A 1 659 ? 13.138 -9.671 35.168 1.00 83.31 659 GLU A N 1
ATOM 5273 C CA . GLU A 1 659 ? 12.472 -8.380 35.390 1.00 83.31 659 GLU A CA 1
ATOM 5274 C C . GLU A 1 659 ? 11.400 -8.076 34.324 1.00 83.31 659 GLU A C 1
ATOM 5276 O O . GLU A 1 659 ? 10.421 -7.384 34.623 1.00 83.31 659 GLU A O 1
ATOM 5281 N N . ALA A 1 660 ? 11.537 -8.648 33.122 1.00 81.69 660 ALA A N 1
ATOM 5282 C CA . ALA A 1 660 ? 10.560 -8.556 32.040 1.00 81.69 660 ALA A CA 1
ATOM 5283 C C . ALA A 1 660 ? 9.269 -9.347 32.306 1.00 81.69 660 ALA A C 1
ATOM 5285 O O . ALA A 1 660 ? 8.303 -9.202 31.557 1.00 81.69 660 ALA A O 1
ATOM 5286 N N . ASP A 1 661 ? 9.227 -10.131 33.387 1.00 84.25 661 ASP A N 1
ATOM 5287 C CA . ASP A 1 661 ? 8.060 -10.895 33.835 1.00 84.25 661 ASP A CA 1
ATOM 5288 C C . ASP A 1 661 ? 7.469 -10.370 35.148 1.00 84.25 661 ASP A C 1
ATOM 5290 O O . ASP A 1 661 ? 6.638 -11.021 35.787 1.00 84.25 661 ASP A O 1
ATOM 5294 N N . SER A 1 662 ? 7.912 -9.189 35.588 1.00 82.56 662 SER A N 1
ATOM 5295 C CA . SER A 1 662 ? 7.449 -8.600 36.839 1.00 82.56 662 SER A CA 1
ATOM 5296 C C . SER A 1 662 ? 5.946 -8.314 36.786 1.00 82.56 662 SER A C 1
ATOM 5298 O O . SER A 1 662 ? 5.490 -7.538 35.948 1.00 82.56 662 SER A O 1
ATOM 5300 N N . LEU A 1 663 ? 5.194 -8.882 37.730 1.00 85.00 663 LEU A N 1
ATOM 5301 C CA . LEU A 1 663 ? 3.799 -8.528 37.995 1.00 85.00 663 LEU A CA 1
ATOM 5302 C C . LEU A 1 663 ? 3.760 -7.304 38.916 1.00 85.00 663 LEU A C 1
ATOM 5304 O O . LEU A 1 663 ? 4.427 -7.296 39.954 1.00 85.00 663 LEU A O 1
ATOM 5308 N N . ASN A 1 664 ? 2.978 -6.279 38.564 1.00 85.19 664 ASN A N 1
ATOM 5309 C CA . ASN A 1 664 ? 2.832 -5.088 39.402 1.00 85.19 664 ASN A CA 1
ATOM 5310 C C . ASN A 1 664 ? 1.542 -5.132 40.219 1.00 85.19 664 ASN A C 1
ATOM 5312 O O . ASN A 1 664 ? 0.448 -4.971 39.669 1.00 85.19 664 ASN A O 1
ATOM 5316 N N . PRO A 1 665 ? 1.629 -5.304 41.546 1.00 86.88 665 PRO A N 1
ATOM 5317 C CA . PRO A 1 665 ? 0.460 -5.193 42.392 1.00 86.88 665 PRO A CA 1
ATOM 5318 C C . PRO A 1 665 ? -0.130 -3.778 42.442 1.00 86.88 665 PRO A C 1
ATOM 5320 O O . PRO A 1 665 ? 0.512 -2.788 42.077 1.00 86.88 665 PRO A O 1
ATOM 5323 N N . PRO A 1 666 ? -1.357 -3.648 42.975 1.00 92.06 666 PRO A N 1
ATOM 5324 C CA . PRO A 1 666 ? -1.971 -2.347 43.160 1.00 92.06 666 PRO A CA 1
ATOM 5325 C C . PRO A 1 666 ? -1.123 -1.414 44.024 1.00 92.06 666 PRO A C 1
ATOM 5327 O O . PRO A 1 666 ? -0.649 -1.791 45.098 1.00 92.06 666 PRO A O 1
ATOM 5330 N N . GLY A 1 667 ? -1.005 -0.164 43.586 1.00 90.75 667 GLY A N 1
ATOM 5331 C CA . GLY A 1 667 ? -0.258 0.883 44.278 1.00 90.75 667 GLY A CA 1
ATOM 5332 C C . GLY A 1 667 ? 1.211 0.992 43.869 1.00 90.75 667 GLY A C 1
ATOM 5333 O O . GLY A 1 667 ? 1.847 1.983 44.236 1.00 90.75 667 GLY A O 1
ATOM 5334 N N . ASP A 1 668 ? 1.735 0.049 43.081 1.00 92.25 668 ASP A N 1
ATOM 5335 C CA . ASP A 1 668 ? 3.098 0.130 42.560 1.00 92.25 668 ASP A CA 1
ATOM 5336 C C . ASP A 1 668 ? 3.262 1.339 41.630 1.00 92.25 668 ASP A C 1
ATOM 5338 O O . ASP A 1 668 ? 2.426 1.539 40.741 1.00 92.25 668 ASP A O 1
ATOM 5342 N N . PRO A 1 669 ? 4.305 2.169 41.820 1.00 93.25 669 PRO A N 1
ATOM 5343 C CA . PRO A 1 669 ? 4.539 3.342 40.992 1.00 93.25 669 PRO A CA 1
ATOM 5344 C C . PRO A 1 669 ? 5.079 2.956 39.611 1.00 93.25 669 PRO A C 1
ATOM 5346 O O . PRO A 1 669 ? 5.944 2.095 39.487 1.00 93.25 669 PRO A O 1
ATOM 5349 N N . TYR A 1 670 ? 4.629 3.677 38.591 1.00 93.00 670 TYR A N 1
ATOM 5350 C CA . TYR A 1 670 ? 5.055 3.541 37.205 1.00 93.00 670 TYR A CA 1
ATOM 5351 C C . TYR A 1 670 ? 5.369 4.918 36.619 1.00 93.00 670 TYR A C 1
ATOM 5353 O O . TYR A 1 670 ? 4.559 5.847 36.718 1.00 93.00 670 TYR A O 1
ATOM 5361 N N . ASP A 1 671 ? 6.564 5.064 36.048 1.00 92.69 671 ASP A N 1
ATOM 5362 C CA . ASP A 1 671 ? 7.009 6.306 35.419 1.00 92.69 671 ASP A CA 1
ATOM 5363 C C . ASP A 1 671 ? 6.527 6.355 33.967 1.00 92.69 671 ASP A C 1
ATOM 5365 O O . ASP A 1 671 ? 6.957 5.575 33.125 1.00 92.69 671 ASP A O 1
ATOM 5369 N N . VAL A 1 672 ? 5.632 7.298 33.679 1.00 92.12 672 VAL A N 1
ATOM 5370 C CA . VAL A 1 672 ? 5.030 7.492 32.353 1.00 92.12 672 VAL A CA 1
ATOM 5371 C C . VAL A 1 672 ? 5.607 8.711 31.635 1.00 92.12 672 VAL A C 1
ATOM 5373 O O . VAL A 1 672 ? 5.016 9.220 30.683 1.00 92.12 672 VAL A O 1
ATOM 5376 N N . SER A 1 673 ? 6.748 9.235 32.093 1.00 89.00 673 SER A N 1
ATOM 5377 C CA . SER A 1 673 ? 7.359 10.437 31.516 1.00 89.00 673 SER A CA 1
ATOM 5378 C C . SER A 1 673 ? 7.778 10.275 30.053 1.00 89.00 673 SER A C 1
ATOM 5380 O O . SER A 1 673 ? 7.772 11.270 29.322 1.00 89.00 673 SER A O 1
ATOM 5382 N N . GLU A 1 674 ? 8.070 9.048 29.618 1.00 87.19 674 GLU A N 1
ATOM 5383 C CA . GLU A 1 674 ? 8.374 8.698 28.223 1.00 87.19 674 GLU A CA 1
ATOM 5384 C C . GLU A 1 674 ? 7.148 8.190 27.440 1.00 87.19 674 GLU A C 1
ATOM 5386 O O . GLU A 1 674 ? 7.243 7.953 26.239 1.00 87.19 674 GLU A O 1
ATOM 5391 N N . ILE A 1 675 ? 5.977 8.100 28.086 1.00 90.25 675 ILE A N 1
ATOM 5392 C CA . ILE A 1 675 ? 4.728 7.581 27.506 1.00 90.25 675 ILE A CA 1
ATOM 5393 C C . ILE A 1 675 ? 3.647 8.675 27.574 1.00 90.25 675 ILE A C 1
ATOM 5395 O O . ILE A 1 675 ? 2.701 8.616 28.373 1.00 90.25 675 ILE A O 1
ATOM 5399 N N . PRO A 1 676 ? 3.755 9.733 26.745 1.00 88.81 676 PRO A N 1
ATOM 5400 C CA . PRO A 1 676 ? 2.807 10.845 26.769 1.00 88.81 676 PRO A CA 1
ATOM 5401 C C . PRO A 1 676 ? 1.368 10.398 26.463 1.00 88.81 676 PRO A C 1
ATOM 5403 O O . PRO A 1 676 ? 0.421 11.075 26.885 1.00 88.81 676 PRO A O 1
ATOM 5406 N N . GLY A 1 677 ? 1.196 9.252 25.786 1.00 91.00 677 GLY A N 1
ATOM 5407 C CA . GLY A 1 677 ? -0.090 8.617 25.521 1.00 91.00 677 GLY A CA 1
ATOM 5408 C C . GLY A 1 677 ? -0.933 8.426 26.779 1.00 91.00 677 GLY A C 1
ATOM 5409 O O . GLY A 1 677 ? -2.115 8.767 26.742 1.00 91.00 677 GLY A O 1
ATOM 5410 N N . VAL A 1 678 ? -0.341 8.029 27.912 1.00 93.50 678 VAL A N 1
ATOM 5411 C CA . VAL A 1 678 ? -1.047 7.842 29.198 1.00 93.50 678 VAL A CA 1
ATOM 5412 C C . VAL A 1 678 ? -1.687 9.150 29.671 1.00 93.50 678 VAL A C 1
ATOM 5414 O O . VAL A 1 678 ? -2.876 9.213 29.997 1.00 93.50 678 VAL A O 1
ATOM 5417 N N . THR A 1 679 ? -0.914 10.240 29.663 1.00 91.69 679 THR A N 1
ATOM 5418 C CA . THR A 1 679 ? -1.382 11.556 30.130 1.00 91.69 679 THR A CA 1
ATOM 5419 C C . THR A 1 679 ? -2.436 12.145 29.190 1.00 91.69 679 THR A C 1
ATOM 5421 O O . THR A 1 679 ? -3.388 12.790 29.639 1.00 91.69 679 THR A O 1
ATOM 5424 N N . LEU A 1 680 ? -2.298 11.926 27.879 1.00 93.06 680 LEU A N 1
ATOM 5425 C CA . LEU A 1 680 ? -3.334 12.274 26.902 1.00 93.06 680 LEU A CA 1
ATOM 5426 C C . LEU A 1 680 ? -4.599 11.428 27.108 1.00 93.06 680 LEU A C 1
ATOM 5428 O O . LEU A 1 680 ? -5.703 11.974 27.050 1.00 93.06 680 LEU A O 1
ATOM 5432 N N . GLY A 1 681 ? -4.419 10.152 27.455 1.00 93.25 681 GLY A N 1
ATOM 5433 C CA . GLY A 1 681 ? -5.459 9.172 27.767 1.00 93.25 681 GLY A CA 1
ATOM 5434 C C . GLY A 1 681 ? -6.370 9.627 28.898 1.00 93.25 681 GLY A C 1
ATOM 5435 O O . GLY A 1 681 ? -7.570 9.386 28.872 1.00 93.25 681 GLY A O 1
ATOM 5436 N N . MET A 1 682 ? -5.842 10.402 29.848 1.00 93.94 682 MET A N 1
ATOM 5437 C CA . MET A 1 682 ? -6.640 11.000 30.920 1.00 93.94 682 MET A CA 1
ATOM 5438 C C . MET A 1 682 ? -7.663 12.040 30.427 1.00 93.94 682 MET A C 1
ATOM 5440 O O . MET A 1 682 ? -8.662 12.295 31.105 1.00 93.94 682 MET A O 1
ATOM 5444 N N . LYS A 1 683 ? -7.429 12.666 29.266 1.00 92.19 683 LYS A N 1
ATOM 5445 C CA . LYS A 1 683 ? -8.317 13.686 28.677 1.00 92.19 683 LYS A CA 1
ATOM 5446 C C . LYS A 1 683 ? -9.324 13.078 27.698 1.00 92.19 683 LYS A C 1
ATOM 5448 O O . LYS A 1 683 ? -10.451 13.562 27.598 1.00 92.19 683 LYS A O 1
ATOM 5453 N N . GLY A 1 684 ? -8.928 12.027 26.992 1.00 92.25 684 GLY A N 1
ATOM 5454 C CA . GLY A 1 684 ? -9.714 11.346 25.966 1.00 92.25 684 GLY A CA 1
ATOM 5455 C C . GLY A 1 684 ? -8.921 10.184 25.369 1.00 92.25 684 GLY A C 1
ATOM 5456 O O . GLY A 1 684 ? -7.738 10.063 25.672 1.00 92.25 684 GLY A O 1
ATOM 5457 N N . PRO A 1 685 ? -9.533 9.342 24.520 1.00 94.25 685 PRO A N 1
ATOM 5458 C CA . PRO A 1 685 ? -8.819 8.252 23.870 1.00 94.25 685 PRO A CA 1
ATOM 5459 C C . PRO A 1 685 ? -7.558 8.731 23.140 1.00 94.25 685 PRO A C 1
ATOM 5461 O O . PRO A 1 685 ? -7.613 9.653 22.316 1.00 94.25 685 PRO A O 1
ATOM 5464 N N . SER A 1 686 ? -6.435 8.076 23.395 1.00 94.94 686 SER A N 1
ATOM 5465 C CA . SER A 1 686 ? -5.114 8.415 22.866 1.00 94.94 686 SER A CA 1
ATOM 5466 C C . SER A 1 686 ? -4.347 7.154 22.464 1.00 94.94 686 SER A C 1
ATOM 5468 O O . SER A 1 686 ? -4.799 6.028 22.664 1.00 94.94 686 SER A O 1
ATOM 5470 N N . VAL A 1 687 ? -3.203 7.361 21.821 1.00 94.25 687 VAL A N 1
ATOM 5471 C CA . VAL A 1 687 ? -2.288 6.308 21.389 1.00 94.25 687 VAL A CA 1
ATOM 5472 C C . VAL A 1 687 ? -0.881 6.886 21.339 1.00 94.25 687 VAL A C 1
ATOM 5474 O O . VAL A 1 687 ? -0.739 8.091 21.105 1.00 94.25 687 VAL A O 1
ATOM 5477 N N . ASP A 1 688 ? 0.137 6.057 21.531 1.00 89.94 688 ASP A N 1
ATOM 5478 C CA . ASP A 1 688 ? 1.518 6.520 21.417 1.00 89.94 688 ASP A CA 1
ATOM 5479 C C . ASP A 1 688 ? 1.905 6.888 19.978 1.00 89.94 688 ASP A C 1
ATOM 5481 O O . ASP A 1 688 ? 1.553 6.220 18.995 1.00 89.94 688 ASP A O 1
ATOM 5485 N N . GLU A 1 689 ? 2.650 7.990 19.852 1.00 81.56 689 GLU A N 1
ATOM 5486 C CA . GLU A 1 689 ? 3.119 8.515 18.566 1.00 81.56 689 GLU A CA 1
ATOM 5487 C C . GLU A 1 689 ? 4.280 7.718 17.974 1.00 81.56 689 GLU A C 1
ATOM 5489 O O . GLU A 1 689 ? 4.461 7.734 16.754 1.00 81.56 689 GLU A O 1
ATOM 5494 N N . GLU A 1 690 ? 5.029 6.995 18.802 1.00 82.38 690 GLU A N 1
ATOM 5495 C CA . GLU A 1 690 ? 6.121 6.089 18.447 1.00 82.38 690 GLU A CA 1
ATOM 5496 C C . GLU A 1 690 ? 6.075 4.877 19.388 1.00 82.38 690 GLU A C 1
ATOM 5498 O O . GLU A 1 690 ? 5.554 5.007 20.494 1.00 82.38 690 GLU A O 1
ATOM 5503 N N . PRO A 1 691 ? 6.559 3.695 18.967 1.00 87.56 691 PRO A N 1
ATOM 5504 C CA . PRO A 1 691 ? 6.691 2.575 19.888 1.00 87.56 691 PRO A CA 1
ATOM 5505 C C . PRO A 1 691 ? 7.600 2.957 21.061 1.00 87.56 691 PRO A C 1
ATOM 5507 O O . PRO A 1 691 ? 8.697 3.469 20.829 1.00 87.56 691 PRO A O 1
ATOM 5510 N N . PHE A 1 692 ? 7.171 2.697 22.292 1.00 85.69 692 PHE A N 1
ATOM 5511 C CA . PHE A 1 692 ? 8.013 2.888 23.475 1.00 85.69 692 PHE A CA 1
ATOM 5512 C C . PHE A 1 692 ? 8.581 1.548 23.934 1.00 85.69 692 PHE A C 1
ATOM 5514 O O . PHE A 1 692 ? 8.084 0.488 23.554 1.00 85.69 692 PHE A O 1
ATOM 5521 N N . THR A 1 693 ? 9.664 1.594 24.706 1.00 87.75 693 THR A N 1
ATOM 5522 C CA . THR A 1 693 ? 10.290 0.403 25.287 1.00 87.75 693 THR A CA 1
ATOM 5523 C C . THR A 1 693 ? 10.376 0.568 26.789 1.00 87.75 693 THR A C 1
ATOM 5525 O O . THR A 1 693 ? 10.872 1.589 27.259 1.00 87.75 693 THR A O 1
ATOM 5528 N N . ASP A 1 694 ? 9.932 -0.445 27.516 1.00 86.88 694 ASP A N 1
ATOM 5529 C CA . ASP A 1 694 ? 10.109 -0.557 28.956 1.00 86.88 694 ASP A CA 1
ATOM 5530 C C . ASP A 1 694 ? 10.652 -1.946 29.326 1.00 86.88 694 ASP A C 1
ATOM 5532 O O . ASP A 1 694 ? 11.228 -2.644 28.487 1.00 86.88 694 ASP A O 1
ATOM 5536 N N . GLN A 1 695 ? 10.528 -2.324 30.598 1.00 83.56 695 GLN A N 1
ATOM 5537 C CA . GLN A 1 695 ? 11.017 -3.606 31.095 1.00 83.56 695 GLN A CA 1
ATOM 5538 C C . GLN A 1 695 ? 10.294 -4.819 30.487 1.00 83.56 695 GLN A C 1
ATOM 5540 O O . GLN A 1 695 ? 10.924 -5.861 30.356 1.00 83.56 695 GLN A O 1
ATOM 5545 N N . TRP A 1 696 ? 9.025 -4.704 30.074 1.00 86.31 696 TRP A N 1
ATOM 5546 C CA . TRP A 1 696 ? 8.254 -5.834 29.531 1.00 86.31 696 TRP A CA 1
ATOM 5547 C C . TRP A 1 696 ? 8.442 -6.013 28.021 1.00 86.31 696 TRP A C 1
ATOM 5549 O O . TRP A 1 696 ? 8.090 -7.062 27.475 1.00 86.31 696 TRP A O 1
ATOM 5559 N N . GLY A 1 697 ? 8.982 -5.007 27.326 1.00 87.44 697 GLY A N 1
ATOM 5560 C CA . GLY A 1 697 ? 9.272 -5.070 25.896 1.00 87.44 697 GLY A CA 1
ATOM 5561 C C . GLY A 1 697 ? 9.039 -3.754 25.159 1.00 87.44 697 GLY A C 1
ATOM 5562 O O . GLY A 1 697 ? 9.100 -2.670 25.734 1.00 87.44 697 GLY A O 1
ATOM 5563 N N . THR A 1 698 ? 8.801 -3.851 23.849 1.00 89.56 698 THR A N 1
ATOM 5564 C CA . THR A 1 698 ? 8.509 -2.700 22.983 1.00 89.56 698 THR A CA 1
ATOM 5565 C C . THR A 1 698 ? 7.067 -2.760 22.493 1.00 89.56 698 THR A C 1
ATOM 5567 O O . THR A 1 698 ? 6.669 -3.732 21.839 1.00 89.56 698 THR A O 1
ATOM 5570 N N . PHE A 1 699 ? 6.297 -1.701 22.743 1.00 91.69 699 PHE A N 1
ATOM 5571 C CA . PHE A 1 699 ? 4.848 -1.702 22.541 1.00 91.69 699 PHE A CA 1
ATOM 5572 C C . PHE A 1 699 ? 4.344 -0.513 21.729 1.00 91.69 699 PHE A C 1
ATOM 5574 O O . PHE A 1 699 ? 4.959 0.552 21.668 1.00 91.69 699 PHE A O 1
ATOM 5581 N N . ILE A 1 700 ? 3.193 -0.718 21.090 1.00 93.31 700 ILE A N 1
ATOM 5582 C CA . ILE A 1 700 ? 2.310 0.347 20.622 1.00 93.31 700 ILE A CA 1
ATOM 5583 C C . ILE A 1 700 ? 1.056 0.283 21.483 1.00 93.31 700 ILE A C 1
ATOM 5585 O O . ILE A 1 700 ? 0.309 -0.699 21.397 1.00 93.31 700 ILE A O 1
ATOM 5589 N N . SER A 1 701 ? 0.811 1.338 22.257 1.00 94.75 701 SER A N 1
ATOM 5590 C CA . SER A 1 701 ? -0.235 1.318 23.275 1.00 94.75 701 SER A CA 1
ATOM 5591 C C . SER A 1 701 ? -1.327 2.340 23.030 1.00 94.75 701 SER A C 1
ATOM 5593 O O . SER A 1 701 ? -1.087 3.477 22.615 1.00 94.75 701 SER A O 1
ATOM 5595 N N . GLY A 1 702 ? -2.560 1.896 23.256 1.00 96.06 702 GLY A N 1
ATOM 5596 C CA . GLY A 1 702 ? -3.764 2.713 23.242 1.00 96.06 702 GLY A CA 1
ATOM 5597 C C . GLY A 1 702 ? -4.230 2.980 24.663 1.00 96.06 702 GLY A C 1
ATOM 5598 O O . GLY A 1 702 ? -4.208 2.083 25.503 1.00 96.06 702 GLY A O 1
ATOM 5599 N N . PHE A 1 703 ? -4.696 4.200 24.917 1.00 97.06 703 PHE A N 1
ATOM 5600 C CA . PHE A 1 703 ? -5.166 4.597 26.238 1.00 97.06 703 PHE A CA 1
ATOM 5601 C C . PHE A 1 703 ? -6.537 5.248 26.176 1.00 97.06 703 PHE A C 1
ATOM 5603 O O . PHE A 1 703 ? -6.869 5.943 25.213 1.00 97.06 703 PHE A O 1
ATOM 5610 N N . ALA A 1 704 ? -7.334 5.068 27.225 1.00 96.88 704 ALA A N 1
ATOM 5611 C CA . ALA A 1 704 ? -8.629 5.721 27.335 1.00 96.88 704 ALA A CA 1
ATOM 5612 C C . ALA A 1 704 ? -9.018 6.034 28.784 1.00 96.88 704 ALA A C 1
ATOM 5614 O O . ALA A 1 704 ? -8.708 5.261 29.693 1.00 96.88 704 ALA A O 1
ATOM 5615 N N . PRO A 1 705 ? -9.719 7.158 29.018 1.00 96.19 705 PRO A N 1
ATOM 5616 C CA . PRO A 1 705 ? -10.067 7.585 30.361 1.00 96.19 705 PRO A CA 1
ATOM 5617 C C . PRO A 1 705 ? -11.223 6.753 30.909 1.00 96.19 705 PRO A C 1
ATOM 5619 O O . PRO A 1 705 ? -12.277 6.649 30.280 1.00 96.19 705 PRO A O 1
ATOM 5622 N N . ILE A 1 706 ? -11.069 6.275 32.137 1.00 95.81 706 ILE A N 1
ATOM 5623 C CA . ILE A 1 706 ? -12.166 5.726 32.930 1.00 95.81 706 ILE A CA 1
ATOM 5624 C C . ILE A 1 706 ? -12.766 6.887 33.724 1.00 95.81 706 ILE A C 1
ATOM 5626 O O . ILE A 1 706 ? -12.088 7.510 34.552 1.00 95.81 706 ILE A O 1
ATOM 5630 N N . LYS A 1 707 ? -14.026 7.222 33.436 1.00 91.25 707 LYS A N 1
ATOM 5631 C CA . LYS A 1 707 ? -14.713 8.397 33.990 1.00 91.25 707 LYS A CA 1
ATOM 5632 C C . LYS A 1 707 ? -15.746 8.008 35.041 1.00 91.25 707 LYS A C 1
ATOM 5634 O O . LYS A 1 707 ? -16.433 7.002 34.909 1.00 91.25 707 LYS A O 1
ATOM 5639 N N . ASP A 1 708 ? -15.878 8.833 36.075 1.00 89.56 708 ASP A N 1
ATOM 5640 C CA . ASP A 1 708 ? -16.961 8.716 37.049 1.00 89.56 708 ASP A CA 1
ATOM 5641 C C . ASP A 1 708 ? -18.307 9.185 36.463 1.00 89.56 708 ASP A C 1
ATOM 5643 O O . ASP A 1 708 ? -18.378 9.792 35.393 1.00 89.56 708 ASP A O 1
ATOM 5647 N N . GLY A 1 709 ? -19.401 8.959 37.197 1.00 82.69 709 GLY A N 1
ATOM 5648 C CA . GLY A 1 709 ? -20.741 9.401 36.785 1.00 82.69 709 GLY A CA 1
ATOM 5649 C C . GLY A 1 709 ? -20.927 10.925 36.680 1.00 82.69 709 GLY A C 1
ATOM 5650 O O . GLY A 1 709 ? -22.011 11.375 36.320 1.00 82.69 709 GLY A O 1
ATOM 5651 N N . LYS A 1 710 ? -19.908 11.730 37.014 1.00 86.06 710 LYS A N 1
ATOM 5652 C CA . LYS A 1 710 ? -19.875 13.191 36.834 1.00 86.06 710 LYS A CA 1
ATOM 5653 C C . LYS A 1 710 ? -19.002 13.606 35.641 1.00 86.06 710 LYS A C 1
ATOM 5655 O O . LYS A 1 710 ? -18.904 14.799 35.364 1.00 86.06 710 LYS A O 1
ATOM 5660 N N . GLY A 1 711 ? -18.375 12.651 34.952 1.00 84.25 711 GLY A N 1
ATOM 5661 C CA . GLY A 1 711 ? -17.479 12.878 33.822 1.00 84.25 711 GLY A CA 1
ATOM 5662 C C . GLY A 1 711 ? -16.019 13.153 34.199 1.00 84.25 711 GLY A C 1
ATOM 5663 O O . GLY A 1 711 ? -15.233 13.464 33.304 1.00 84.25 711 GLY A O 1
ATOM 5664 N N . ASN A 1 712 ? -15.631 13.038 35.476 1.00 90.94 712 ASN A N 1
ATOM 5665 C CA . ASN A 1 712 ? -14.237 13.208 35.895 1.00 90.94 712 ASN A CA 1
ATOM 5666 C C . ASN A 1 712 ? -13.445 11.930 35.623 1.00 90.94 712 ASN A C 1
ATOM 5668 O O . ASN A 1 712 ? -13.868 10.846 36.020 1.00 90.94 712 ASN A O 1
ATOM 5672 N N . THR A 1 713 ? -12.269 12.050 35.013 1.00 93.25 713 THR A N 1
ATOM 5673 C CA . THR A 1 713 ? -11.376 10.904 34.817 1.00 93.25 713 THR A CA 1
ATOM 5674 C C . THR A 1 713 ? -10.711 10.503 36.134 1.00 93.25 713 THR A C 1
ATOM 5676 O O . THR A 1 713 ? -10.040 11.325 36.760 1.00 93.25 713 THR A O 1
ATOM 5679 N N . VAL A 1 714 ? -10.869 9.241 36.540 1.00 94.25 714 VAL A N 1
ATOM 5680 C CA . VAL A 1 714 ? -10.295 8.693 37.787 1.00 94.25 714 VAL A CA 1
ATOM 5681 C C . VAL A 1 714 ? -9.095 7.777 37.549 1.00 94.25 714 VAL A C 1
ATOM 5683 O O . VAL A 1 714 ? -8.258 7.621 38.435 1.00 94.25 714 VAL A O 1
ATOM 5686 N N . ALA A 1 715 ? -9.014 7.177 36.366 1.00 96.12 715 ALA A N 1
ATOM 5687 C CA . ALA A 1 715 ? -7.960 6.262 35.948 1.00 96.12 715 ALA A CA 1
ATOM 5688 C C . ALA A 1 715 ? -7.900 6.220 34.415 1.00 96.12 715 ALA A C 1
ATOM 5690 O O . ALA A 1 715 ? -8.771 6.771 33.737 1.00 96.12 715 ALA A O 1
ATOM 5691 N N . VAL A 1 716 ? -6.890 5.551 33.877 1.00 97.00 716 VAL A N 1
ATOM 5692 C CA . VAL A 1 716 ? -6.724 5.317 32.444 1.00 97.00 716 VAL A CA 1
ATOM 5693 C C . VAL A 1 716 ? -6.540 3.824 32.200 1.00 97.00 716 VAL A C 1
ATOM 5695 O O . VAL A 1 716 ? -5.766 3.171 32.896 1.00 97.00 716 VAL A O 1
ATOM 5698 N N . LEU A 1 717 ? -7.289 3.289 31.241 1.00 97.56 717 LEU A N 1
ATOM 5699 C CA . LEU A 1 717 ? -7.094 1.942 30.718 1.00 97.56 717 LEU A CA 1
ATOM 5700 C C . LEU A 1 717 ? -5.984 1.997 29.665 1.00 97.56 717 LEU A C 1
ATOM 5702 O O . LEU A 1 717 ? -6.080 2.820 28.753 1.00 97.56 717 LEU A O 1
ATOM 5706 N N . GLY A 1 718 ? -4.974 1.143 29.791 1.00 96.94 718 GLY A N 1
ATOM 5707 C CA . GLY A 1 718 ? -3.932 0.896 28.799 1.00 96.94 718 GLY A CA 1
ATOM 5708 C C . GLY A 1 718 ? -4.137 -0.450 28.110 1.00 96.94 718 GLY A C 1
ATOM 5709 O O . GLY A 1 718 ? -4.551 -1.428 28.738 1.00 96.94 718 GLY A O 1
ATOM 5710 N N . VAL A 1 719 ? -3.892 -0.475 26.804 1.00 96.44 719 VAL A N 1
ATOM 5711 C CA . VAL A 1 719 ? -3.987 -1.654 25.941 1.00 96.44 719 VAL A CA 1
ATOM 5712 C C . VAL A 1 719 ? -2.747 -1.692 25.060 1.00 96.44 719 VAL A C 1
ATOM 5714 O O . VAL A 1 719 ? -2.580 -0.820 24.205 1.00 96.44 719 VAL A O 1
ATOM 5717 N N . ASP A 1 720 ? -1.926 -2.724 25.222 1.00 94.38 720 ASP A N 1
ATOM 5718 C CA . ASP A 1 720 ? -0.628 -2.827 24.560 1.00 94.38 720 ASP A CA 1
ATOM 5719 C C . ASP A 1 720 ? -0.629 -3.921 23.505 1.00 94.38 720 ASP A C 1
ATOM 5721 O O . ASP A 1 720 ? -1.113 -5.036 23.723 1.00 94.38 720 ASP A O 1
ATOM 5725 N N . ARG A 1 721 ? 0.001 -3.624 22.373 1.00 92.19 721 ARG A N 1
ATOM 5726 C CA . ARG A 1 721 ? 0.348 -4.604 21.348 1.00 92.19 721 ARG A CA 1
ATOM 5727 C C . ARG A 1 721 ? 1.850 -4.579 21.097 1.00 92.19 721 ARG A C 1
ATOM 5729 O O . ARG A 1 721 ? 2.455 -3.509 21.081 1.00 92.19 721 ARG A O 1
ATOM 5736 N N . ILE A 1 722 ? 2.443 -5.751 20.873 1.00 90.00 722 ILE A N 1
ATOM 5737 C CA . ILE A 1 722 ? 3.875 -5.890 20.585 1.00 90.00 722 ILE A CA 1
ATOM 5738 C C . ILE A 1 722 ? 4.215 -5.105 19.311 1.00 90.00 722 ILE A C 1
ATOM 5740 O O . ILE A 1 722 ? 3.569 -5.266 18.276 1.00 90.00 722 ILE A O 1
ATOM 5744 N N . ALA A 1 723 ? 5.233 -4.245 19.371 1.00 86.69 723 ALA A N 1
ATOM 5745 C CA . ALA A 1 723 ? 5.605 -3.392 18.242 1.00 86.69 723 ALA A CA 1
ATOM 5746 C C . ALA A 1 723 ? 6.154 -4.193 17.048 1.00 86.69 723 ALA A C 1
ATOM 5748 O O . ALA A 1 723 ? 5.934 -3.820 15.891 1.00 86.69 723 ALA A O 1
ATOM 5749 N N . ASP A 1 724 ? 6.826 -5.316 17.313 1.00 84.00 724 ASP A N 1
ATOM 5750 C CA . ASP A 1 724 ? 7.380 -6.197 16.281 1.00 84.00 724 ASP A CA 1
ATOM 5751 C C . ASP A 1 724 ? 6.315 -6.852 15.393 1.00 84.00 724 ASP A C 1
ATOM 5753 O O . ASP A 1 724 ? 6.614 -7.172 14.240 1.00 84.00 724 ASP A O 1
ATOM 5757 N N . ASP A 1 725 ? 5.054 -6.927 15.833 1.00 77.88 725 ASP A N 1
ATOM 5758 C CA . ASP A 1 725 ? 3.932 -7.341 14.981 1.00 77.88 725 ASP A CA 1
ATOM 5759 C C . ASP A 1 725 ? 3.840 -6.483 13.714 1.00 77.88 725 ASP A C 1
ATOM 5761 O O . ASP A 1 725 ? 3.542 -6.983 12.628 1.00 77.88 725 ASP A O 1
ATOM 5765 N N . VAL A 1 726 ? 4.127 -5.180 13.818 1.00 80.44 726 VAL A N 1
ATOM 5766 C CA . VAL A 1 726 ? 4.132 -4.270 12.665 1.00 80.44 726 VAL A CA 1
ATOM 5767 C C . VAL A 1 726 ? 5.222 -4.669 11.678 1.00 80.44 726 VAL A C 1
ATOM 5769 O O . VAL A 1 726 ? 4.992 -4.675 10.459 1.00 80.44 726 VAL A O 1
ATOM 5772 N N . GLN A 1 727 ? 6.407 -5.014 12.187 1.00 74.56 727 GLN A N 1
ATOM 5773 C CA . GLN A 1 727 ? 7.502 -5.493 11.356 1.00 74.56 727 GLN A CA 1
ATOM 5774 C C . GLN A 1 727 ? 7.127 -6.822 10.711 1.00 74.56 727 GLN A C 1
ATOM 5776 O O . GLN A 1 727 ? 7.320 -6.971 9.509 1.00 74.56 727 GLN A O 1
ATOM 5781 N N . GLU A 1 728 ? 6.528 -7.758 11.446 1.00 77.50 728 GLU A N 1
ATOM 5782 C CA . GLU A 1 728 ? 6.113 -9.049 10.901 1.00 77.50 728 GLU A CA 1
ATOM 5783 C C . GLU A 1 728 ? 5.033 -8.905 9.814 1.00 77.50 728 GLU A C 1
ATOM 5785 O O . GLU A 1 728 ? 5.169 -9.484 8.729 1.00 77.50 728 GLU A O 1
ATOM 5790 N N . LEU A 1 729 ? 4.007 -8.079 10.046 1.00 71.69 729 LEU A N 1
ATOM 5791 C CA . LEU A 1 729 ? 2.973 -7.736 9.059 1.00 71.69 729 LEU A CA 1
ATOM 5792 C C . LEU A 1 729 ? 3.593 -7.141 7.784 1.00 71.69 729 LEU A C 1
ATOM 5794 O O . LEU A 1 729 ? 3.234 -7.503 6.654 1.00 71.69 729 LEU A O 1
ATOM 5798 N N . THR A 1 730 ? 4.576 -6.258 7.957 1.00 73.06 730 THR A N 1
ATOM 5799 C CA . THR A 1 730 ? 5.310 -5.632 6.852 1.00 73.06 730 THR A CA 1
ATOM 5800 C C . THR A 1 730 ? 6.188 -6.657 6.127 1.00 73.06 730 THR A C 1
ATOM 5802 O O . THR A 1 730 ? 6.115 -6.788 4.904 1.00 73.06 730 THR A O 1
ATOM 5805 N N . PHE A 1 731 ? 6.964 -7.463 6.850 1.00 71.56 731 PHE A N 1
ATOM 5806 C CA . PHE A 1 731 ? 7.852 -8.474 6.282 1.00 71.56 731 PHE A CA 1
ATOM 5807 C C . PHE A 1 731 ? 7.091 -9.550 5.516 1.00 71.56 731 PHE A C 1
ATOM 5809 O O . PHE A 1 731 ? 7.494 -9.878 4.401 1.00 71.56 731 PHE A O 1
ATOM 5816 N N . ARG A 1 732 ? 5.976 -10.072 6.048 1.00 69.50 732 ARG A N 1
ATOM 5817 C CA . ARG A 1 732 ? 5.140 -11.068 5.352 1.00 69.50 732 ARG A CA 1
ATOM 5818 C C . ARG A 1 732 ? 4.678 -10.558 3.987 1.00 69.50 732 ARG A C 1
ATOM 5820 O O . ARG A 1 732 ? 4.733 -11.309 3.014 1.00 69.50 732 ARG A O 1
ATOM 5827 N N . THR A 1 733 ? 4.326 -9.276 3.897 1.00 66.81 733 THR A N 1
ATOM 5828 C CA . THR A 1 733 ? 3.914 -8.638 2.638 1.00 66.81 733 THR A CA 1
ATOM 5829 C C . THR A 1 733 ? 5.070 -8.536 1.637 1.00 66.81 733 THR A C 1
ATOM 5831 O O . THR A 1 733 ? 4.898 -8.824 0.453 1.00 66.81 733 THR A O 1
ATOM 5834 N N . PHE A 1 734 ? 6.273 -8.165 2.088 1.00 67.12 734 PHE A N 1
ATOM 5835 C CA . PHE A 1 734 ? 7.423 -7.939 1.201 1.00 67.12 734 PHE A CA 1
ATOM 5836 C C . PHE A 1 734 ? 8.286 -9.182 0.948 1.00 67.12 734 PHE A C 1
ATOM 5838 O O . PHE A 1 734 ? 9.136 -9.158 0.055 1.00 67.12 734 PHE A O 1
ATOM 5845 N N . LYS A 1 735 ? 8.057 -10.291 1.658 1.00 66.56 735 LYS A N 1
ATOM 5846 C CA . LYS A 1 735 ? 8.812 -11.545 1.514 1.00 66.56 735 LYS A CA 1
ATOM 5847 C C . LYS A 1 735 ? 8.888 -12.054 0.057 1.00 66.56 735 LYS A C 1
ATOM 5849 O O . LYS A 1 735 ? 9.989 -12.385 -0.385 1.00 66.56 735 LYS A O 1
ATOM 5854 N N . PRO A 1 736 ? 7.805 -12.051 -0.754 1.00 57.06 736 PRO A N 1
ATOM 5855 C CA . PRO A 1 736 ? 7.888 -12.428 -2.171 1.00 57.06 736 PRO A CA 1
ATOM 5856 C C . PRO A 1 736 ? 8.760 -11.476 -3.004 1.00 57.06 736 PRO A C 1
ATOM 5858 O O . PRO A 1 736 ? 9.501 -11.922 -3.880 1.00 57.06 736 PRO A O 1
ATOM 5861 N N . ILE A 1 737 ? 8.714 -10.172 -2.709 1.00 63.03 737 ILE A N 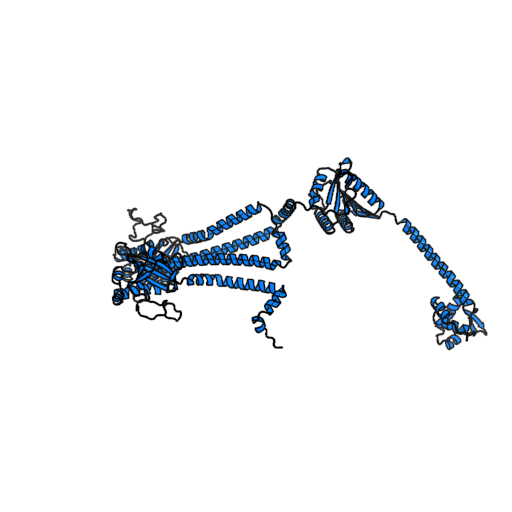1
ATOM 5862 C CA . ILE A 1 737 ? 9.521 -9.143 -3.384 1.00 63.03 737 ILE A CA 1
ATOM 5863 C C . ILE A 1 737 ? 11.000 -9.319 -3.031 1.00 63.03 737 ILE A C 1
ATOM 5865 O O . ILE A 1 737 ? 11.854 -9.243 -3.911 1.00 63.03 737 ILE A O 1
ATOM 5869 N N . GLN A 1 738 ? 11.314 -9.624 -1.770 1.00 62.72 738 GLN A N 1
ATOM 5870 C CA . GLN A 1 738 ? 12.673 -9.940 -1.330 1.00 62.72 738 GLN A CA 1
ATOM 5871 C C . GLN A 1 738 ? 13.218 -11.189 -2.036 1.00 62.72 738 GLN A C 1
ATOM 5873 O O . GLN A 1 738 ? 14.347 -11.160 -2.527 1.00 62.72 738 GLN A O 1
ATOM 5878 N N . TYR A 1 739 ? 12.421 -12.258 -2.165 1.00 65.31 739 TYR A N 1
ATOM 5879 C CA . TYR A 1 739 ? 12.819 -13.441 -2.937 1.00 65.31 739 TYR A CA 1
ATOM 5880 C C . TYR A 1 739 ? 13.048 -13.115 -4.413 1.00 65.31 739 TYR A C 1
ATOM 5882 O O . TYR A 1 739 ? 14.055 -13.537 -4.982 1.00 65.31 739 TYR A O 1
ATOM 5890 N N . PHE A 1 740 ? 12.163 -12.328 -5.028 1.00 57.50 740 PHE A N 1
ATOM 5891 C CA . PHE A 1 740 ? 12.329 -11.881 -6.408 1.00 57.50 740 PHE A CA 1
ATOM 5892 C C . PHE A 1 740 ? 13.610 -11.057 -6.593 1.00 57.50 740 PHE A C 1
ATOM 5894 O O . PHE A 1 740 ? 14.399 -11.359 -7.487 1.00 57.50 740 PHE A O 1
ATOM 5901 N N . LEU A 1 741 ? 13.854 -10.058 -5.739 1.00 61.41 741 LEU A N 1
ATOM 5902 C CA . LEU A 1 741 ? 15.066 -9.236 -5.778 1.00 61.41 741 LEU A CA 1
ATOM 5903 C C . LEU A 1 741 ? 16.322 -10.076 -5.536 1.00 61.41 741 LEU A C 1
ATOM 5905 O O . LEU A 1 741 ? 17.323 -9.869 -6.217 1.00 61.41 741 LEU A O 1
ATOM 5909 N N . GLY A 1 742 ? 16.263 -11.054 -4.628 1.00 65.38 742 GLY A N 1
ATOM 5910 C CA . GLY A 1 742 ? 17.348 -11.998 -4.370 1.00 65.38 742 GLY A CA 1
ATOM 5911 C C . GLY A 1 742 ? 17.670 -12.871 -5.584 1.00 65.38 742 GLY A C 1
ATOM 5912 O O . GLY A 1 742 ? 18.833 -12.975 -5.972 1.00 65.38 742 GLY A O 1
ATOM 5913 N N . ILE A 1 743 ? 16.652 -13.438 -6.240 1.00 64.06 743 ILE A N 1
ATOM 5914 C CA . ILE A 1 743 ? 16.811 -14.223 -7.476 1.00 64.06 743 ILE A CA 1
ATOM 5915 C C . ILE A 1 743 ? 17.314 -13.333 -8.616 1.00 64.06 743 ILE A C 1
ATOM 5917 O O . ILE A 1 743 ? 18.226 -13.717 -9.344 1.00 64.06 743 ILE A O 1
ATOM 5921 N N . PHE A 1 744 ? 16.764 -12.131 -8.770 1.00 58.34 744 PHE A N 1
ATOM 5922 C CA . PHE A 1 744 ? 17.189 -11.178 -9.789 1.00 58.34 744 PHE A CA 1
ATOM 5923 C C . PHE A 1 744 ? 18.654 -10.774 -9.598 1.00 58.34 744 PHE A C 1
ATOM 5925 O O . PHE A 1 744 ? 19.440 -10.836 -10.544 1.00 58.34 744 PHE A O 1
ATOM 5932 N N . LEU A 1 745 ? 19.048 -10.435 -8.368 1.00 66.31 745 LEU A N 1
ATOM 5933 C CA . LEU A 1 745 ? 20.430 -10.129 -8.016 1.00 66.31 745 LEU A CA 1
ATOM 5934 C C . LEU A 1 745 ? 21.336 -11.336 -8.272 1.00 66.31 745 LEU A C 1
ATOM 5936 O O . LEU A 1 745 ? 22.393 -11.175 -8.875 1.00 66.31 745 LEU A O 1
ATOM 5940 N N . PHE A 1 746 ? 20.907 -12.544 -7.896 1.00 70.44 746 PHE A N 1
ATOM 5941 C CA . PHE A 1 746 ? 21.628 -13.779 -8.196 1.00 70.44 746 PHE A CA 1
ATOM 5942 C C . PHE A 1 746 ? 21.835 -13.960 -9.702 1.00 70.44 746 PHE A C 1
ATOM 5944 O O . PHE A 1 746 ? 22.955 -14.220 -10.123 1.00 70.44 746 PHE A O 1
ATOM 5951 N N . LEU A 1 747 ? 20.808 -13.760 -10.534 1.00 58.38 747 LEU A N 1
ATOM 5952 C CA . LEU A 1 747 ? 20.918 -13.858 -11.993 1.00 58.38 747 LEU A CA 1
ATOM 5953 C C . LEU A 1 747 ? 21.857 -12.792 -12.574 1.00 58.38 747 LEU A C 1
ATOM 5955 O O . LEU A 1 747 ? 22.628 -13.084 -13.491 1.00 58.38 747 LEU A O 1
ATOM 5959 N N . VAL A 1 748 ? 21.835 -11.570 -12.032 1.00 62.16 748 VAL A N 1
ATOM 5960 C CA . VAL A 1 748 ? 22.754 -10.487 -12.416 1.00 62.16 748 VAL A CA 1
ATOM 5961 C C . VAL A 1 748 ? 24.197 -10.835 -12.036 1.00 62.16 748 VAL A C 1
ATOM 5963 O O . VAL A 1 748 ? 25.087 -10.710 -12.877 1.00 62.16 748 VAL A O 1
ATOM 5966 N N . VAL A 1 749 ? 24.433 -11.318 -10.812 1.00 66.19 749 VAL A N 1
ATOM 5967 C CA . VAL A 1 749 ? 25.757 -11.731 -10.312 1.00 66.19 749 VAL A CA 1
ATOM 5968 C C . VAL A 1 749 ? 26.269 -12.961 -11.059 1.00 66.19 749 VAL A C 1
ATOM 5970 O O . VAL A 1 749 ? 27.424 -12.989 -11.469 1.00 66.19 749 VAL A O 1
ATOM 5973 N N . PHE A 1 750 ? 25.415 -13.951 -11.304 1.00 64.06 750 PHE A N 1
ATOM 5974 C CA . PHE A 1 750 ? 25.731 -15.156 -12.068 1.00 64.06 750 PHE A CA 1
ATOM 5975 C C . PHE A 1 750 ? 26.135 -14.807 -13.502 1.00 64.06 750 PHE A C 1
ATOM 5977 O O . PHE A 1 750 ? 27.181 -15.237 -13.987 1.00 64.06 750 PHE A O 1
ATOM 5984 N N . ARG A 1 751 ? 25.364 -13.936 -14.163 1.00 57.12 751 ARG A N 1
ATOM 5985 C CA . ARG A 1 751 ? 25.714 -13.411 -15.485 1.00 57.12 751 ARG A CA 1
ATOM 5986 C C . ARG A 1 751 ? 27.019 -12.611 -15.451 1.00 57.12 751 ARG A C 1
ATOM 5988 O O . ARG A 1 751 ? 27.829 -12.756 -16.361 1.00 57.12 751 ARG A O 1
ATOM 5995 N N . PHE A 1 752 ? 27.249 -11.793 -14.420 1.00 62.00 752 PHE A N 1
ATOM 5996 C CA . PHE A 1 752 ? 28.507 -11.059 -14.239 1.00 62.00 752 PHE A CA 1
ATOM 5997 C C . PHE A 1 752 ? 29.698 -12.019 -14.093 1.00 62.00 752 PHE A C 1
ATOM 5999 O O . PHE A 1 752 ? 30.729 -11.816 -14.731 1.00 62.00 752 PHE A O 1
ATOM 6006 N N . ALA A 1 753 ? 29.552 -13.077 -13.292 1.00 61.66 753 ALA A N 1
ATOM 6007 C CA . ALA A 1 753 ? 30.587 -14.074 -13.040 1.00 61.66 753 ALA A CA 1
ATOM 6008 C C . ALA A 1 753 ? 30.952 -14.872 -14.302 1.00 61.66 753 ALA A C 1
ATOM 6010 O O . ALA A 1 753 ? 32.133 -15.095 -14.549 1.00 61.66 753 ALA A O 1
ATOM 6011 N N . ILE A 1 754 ? 29.972 -15.230 -15.143 1.00 62.25 754 ILE A N 1
ATOM 6012 C CA . ILE A 1 754 ? 30.214 -15.914 -16.429 1.00 62.25 754 ILE A CA 1
ATOM 6013 C C . ILE A 1 754 ? 31.078 -15.068 -17.377 1.00 62.25 754 ILE A C 1
ATOM 6015 O O . ILE A 1 754 ? 31.907 -15.605 -18.107 1.00 62.25 754 ILE A O 1
ATOM 6019 N N . PHE A 1 755 ? 30.898 -13.746 -17.377 1.00 56.53 755 PHE A N 1
ATOM 6020 C CA . PHE A 1 755 ? 31.587 -12.843 -18.305 1.00 56.53 755 PHE A CA 1
ATOM 6021 C C . PHE A 1 755 ? 32.893 -12.248 -17.755 1.00 56.53 755 PHE A C 1
ATOM 6023 O O . PHE A 1 755 ? 33.608 -11.580 -18.503 1.00 56.53 755 PHE A O 1
ATOM 6030 N N . ASN A 1 756 ? 33.227 -12.472 -16.479 1.00 61.31 756 ASN A N 1
ATOM 6031 C CA . ASN A 1 756 ? 34.407 -11.890 -15.840 1.00 61.31 756 ASN A CA 1
ATOM 6032 C C . ASN A 1 756 ? 35.262 -12.966 -15.147 1.00 61.31 756 ASN A C 1
ATOM 6034 O O . ASN A 1 756 ? 34.973 -13.388 -14.025 1.00 61.31 756 ASN A O 1
ATOM 6038 N N . GLN A 1 757 ? 36.341 -13.390 -15.818 1.00 58.56 757 GLN A N 1
ATOM 6039 C CA . GLN A 1 757 ? 37.198 -14.502 -15.380 1.00 58.56 757 GLN A CA 1
ATOM 6040 C C . GLN A 1 757 ? 37.798 -14.294 -13.979 1.00 58.56 757 GLN A C 1
ATOM 6042 O O . GLN A 1 757 ? 37.864 -15.247 -13.206 1.00 58.56 757 GLN A O 1
ATOM 6047 N N . SER A 1 758 ? 38.149 -13.064 -13.595 1.00 63.41 758 SER A N 1
ATOM 6048 C CA . SER A 1 758 ? 38.704 -12.781 -12.263 1.00 63.41 758 SER A CA 1
ATOM 6049 C C . SER A 1 758 ? 37.687 -12.983 -11.135 1.00 63.41 758 SER A C 1
ATOM 6051 O O . SER A 1 758 ? 38.030 -13.516 -10.082 1.00 63.41 758 SER A O 1
ATOM 6053 N N . LEU A 1 759 ? 36.419 -12.620 -11.360 1.00 54.44 759 LEU A N 1
ATOM 6054 C CA . LEU A 1 759 ? 35.363 -12.813 -10.368 1.00 54.44 759 LEU A CA 1
ATOM 6055 C C . LEU A 1 759 ? 34.955 -14.288 -10.272 1.00 54.44 759 LEU 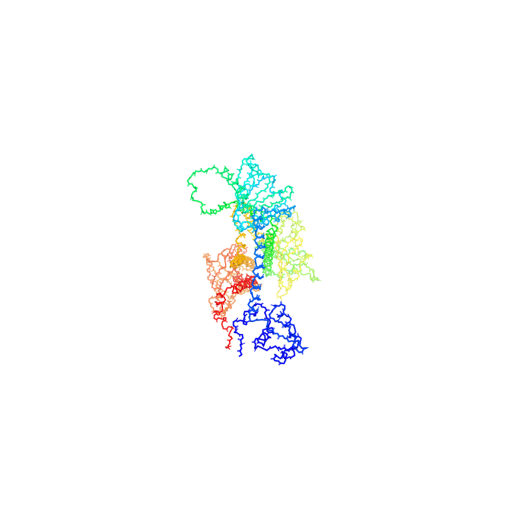A C 1
ATOM 6057 O O . LEU A 1 759 ? 34.690 -14.774 -9.179 1.00 54.44 759 LEU A O 1
ATOM 6061 N N . SER A 1 760 ? 34.963 -15.020 -11.393 1.00 56.06 760 SER A N 1
ATOM 6062 C CA . SER A 1 760 ? 34.742 -16.472 -11.379 1.00 56.06 760 SER A CA 1
ATOM 6063 C C . SER A 1 760 ? 35.817 -17.216 -10.580 1.00 56.06 760 SER A C 1
ATOM 6065 O O . SER A 1 760 ? 35.486 -18.110 -9.806 1.00 56.06 760 SER A O 1
ATOM 6067 N N . GLN A 1 761 ? 37.085 -16.800 -10.689 1.00 59.09 761 GLN A N 1
ATOM 6068 C CA . GLN A 1 761 ? 38.184 -17.358 -9.900 1.00 59.09 761 GLN A CA 1
ATOM 6069 C C . GLN A 1 761 ? 38.037 -17.017 -8.412 1.00 59.09 761 GLN A C 1
ATOM 6071 O O . GLN A 1 761 ? 38.149 -17.911 -7.581 1.00 59.09 761 GLN A O 1
ATOM 6076 N N . TRP A 1 762 ? 37.671 -15.777 -8.070 1.00 64.69 762 TRP A N 1
ATOM 6077 C CA . TRP A 1 762 ? 37.395 -15.371 -6.685 1.00 64.69 762 TRP A CA 1
ATOM 6078 C C . TRP A 1 762 ? 36.207 -16.128 -6.057 1.00 64.69 762 TRP A C 1
ATOM 6080 O O . TRP A 1 762 ? 36.287 -16.578 -4.914 1.00 64.69 762 TRP A O 1
ATOM 6090 N N . ILE A 1 763 ? 35.122 -16.345 -6.814 1.00 59.88 763 ILE A N 1
ATOM 6091 C CA . ILE A 1 763 ? 33.970 -17.158 -6.382 1.00 59.88 763 ILE A CA 1
ATOM 6092 C C . ILE A 1 763 ? 34.373 -18.623 -6.169 1.00 59.88 763 ILE A C 1
ATOM 6094 O O . ILE A 1 763 ? 33.958 -19.238 -5.190 1.00 59.88 763 ILE A O 1
ATOM 6098 N N . LEU A 1 764 ? 35.216 -19.183 -7.038 1.00 57.47 764 LEU A N 1
ATOM 6099 C CA . LEU A 1 764 ? 35.758 -20.538 -6.881 1.00 57.47 764 LEU A CA 1
ATOM 6100 C C . LEU A 1 764 ? 36.771 -20.650 -5.726 1.00 57.47 764 LEU A C 1
ATOM 6102 O O . LEU A 1 764 ? 37.017 -21.747 -5.222 1.00 57.47 764 LEU A O 1
ATOM 6106 N N . GLU A 1 765 ? 37.360 -19.539 -5.284 1.00 59.69 765 GLU A N 1
ATOM 6107 C CA . GLU A 1 765 ? 38.281 -19.482 -4.147 1.00 59.69 765 GLU A CA 1
ATOM 6108 C C . GLU A 1 765 ? 37.591 -19.341 -2.785 1.00 59.69 765 GLU A C 1
ATOM 6110 O O . GLU A 1 765 ? 38.209 -19.684 -1.771 1.00 59.69 765 GLU A O 1
ATOM 6115 N N . LEU A 1 766 ? 36.313 -18.938 -2.745 1.00 67.44 766 LEU A N 1
ATOM 6116 C CA . LEU A 1 766 ? 35.504 -18.924 -1.525 1.00 67.44 766 LEU A CA 1
ATOM 6117 C C . LEU A 1 766 ? 35.455 -20.329 -0.901 1.00 67.44 766 LEU A C 1
ATOM 6119 O O . LEU A 1 766 ? 34.996 -21.312 -1.489 1.00 67.44 766 LEU A O 1
ATOM 6123 N N . SER A 1 767 ? 35.953 -20.416 0.332 1.00 49.41 767 SER A N 1
ATOM 6124 C CA . SER A 1 767 ? 36.269 -21.662 1.045 1.00 49.41 767 SER A CA 1
ATOM 6125 C C . SER A 1 767 ? 35.081 -22.616 1.236 1.00 49.41 767 SER A C 1
ATOM 6127 O O . SER A 1 767 ? 35.287 -23.820 1.403 1.00 49.41 767 SER A O 1
ATOM 6129 N N . TRP A 1 768 ? 33.844 -22.113 1.169 1.00 57.56 768 TRP A N 1
ATOM 6130 C CA . TRP A 1 768 ? 32.624 -22.917 1.256 1.00 57.56 768 TRP A CA 1
ATOM 6131 C C . TRP A 1 768 ? 32.282 -23.646 -0.061 1.00 57.56 768 TRP A C 1
ATOM 6133 O O . TRP A 1 768 ? 31.841 -24.793 -0.014 1.00 57.56 768 TRP A O 1
ATOM 6143 N N . LEU A 1 769 ? 32.576 -23.063 -1.233 1.00 47.97 769 LEU A N 1
ATOM 6144 C CA . LEU A 1 769 ? 32.354 -23.693 -2.547 1.00 47.97 769 LEU A CA 1
ATOM 6145 C C . LEU A 1 769 ? 33.376 -24.802 -2.837 1.00 47.97 769 LEU A C 1
ATOM 6147 O O . LEU A 1 769 ? 33.006 -25.863 -3.341 1.00 47.97 769 LEU A O 1
ATOM 6151 N N . LYS A 1 770 ? 34.635 -24.628 -2.407 1.00 48.91 770 LYS A N 1
ATOM 6152 C CA . LYS A 1 770 ? 35.659 -25.695 -2.436 1.00 48.91 770 LYS A CA 1
ATOM 6153 C C . LYS A 1 770 ? 35.292 -26.909 -1.575 1.00 48.91 770 LYS A C 1
ATOM 6155 O O . LYS A 1 770 ? 35.730 -28.018 -1.869 1.00 48.91 770 LYS A O 1
ATOM 6160 N N . ARG A 1 771 ? 34.496 -26.721 -0.514 1.00 55.94 771 ARG A N 1
ATOM 6161 C CA . ARG A 1 771 ? 33.973 -27.832 0.303 1.00 55.94 771 ARG A CA 1
ATOM 6162 C C . ARG A 1 771 ? 32.806 -28.551 -0.370 1.00 55.94 771 ARG A C 1
ATOM 6164 O O . ARG A 1 771 ? 32.685 -29.757 -0.189 1.00 55.94 771 ARG A O 1
ATOM 6171 N N . MET A 1 772 ? 31.989 -27.835 -1.143 1.00 50.91 772 MET A N 1
ATOM 6172 C CA . MET A 1 772 ? 30.806 -28.390 -1.807 1.00 50.91 772 MET A CA 1
ATOM 6173 C C . MET A 1 772 ? 31.159 -29.180 -3.083 1.00 50.91 772 MET A C 1
ATOM 6175 O O . MET A 1 772 ? 30.536 -30.198 -3.357 1.00 50.91 772 MET A O 1
ATOM 6179 N N . PHE A 1 773 ? 32.208 -28.778 -3.812 1.00 46.81 773 PHE A N 1
ATOM 6180 C CA . PHE A 1 773 ? 32.677 -29.442 -5.040 1.00 46.81 773 PHE A CA 1
ATOM 6181 C C . PHE A 1 773 ? 33.940 -30.297 -4.847 1.00 46.81 773 PHE A C 1
ATOM 6183 O O . PHE A 1 773 ? 34.785 -30.367 -5.738 1.00 46.81 773 PHE A O 1
ATOM 6190 N N . LYS A 1 774 ? 34.095 -30.965 -3.695 1.00 40.38 774 LYS A N 1
ATOM 6191 C CA . LYS A 1 774 ? 35.163 -31.962 -3.497 1.00 40.38 774 LYS A CA 1
ATOM 6192 C C . LYS A 1 774 ? 35.015 -33.108 -4.514 1.00 40.38 774 LYS A C 1
ATOM 6194 O O . LYS A 1 774 ? 34.355 -34.108 -4.252 1.00 40.38 774 LYS A O 1
ATOM 6199 N N . ILE A 1 775 ? 35.668 -32.970 -5.661 1.00 41.53 775 ILE A N 1
ATOM 6200 C CA . ILE A 1 775 ? 36.069 -34.085 -6.512 1.00 41.53 775 ILE A CA 1
ATOM 6201 C C . ILE A 1 775 ? 37.381 -34.588 -5.903 1.00 41.53 775 ILE A C 1
ATOM 6203 O O . ILE A 1 775 ? 38.394 -33.889 -5.907 1.00 41.53 775 ILE A O 1
ATOM 6207 N N . HIS A 1 776 ? 37.313 -35.749 -5.250 1.00 36.22 776 HIS A N 1
ATOM 6208 C CA . HIS A 1 776 ? 38.493 -36.526 -4.874 1.00 36.22 776 HIS A CA 1
ATOM 6209 C C . HIS A 1 776 ? 39.126 -37.133 -6.143 1.00 36.22 776 HIS A C 1
ATOM 6211 O O . HIS A 1 776 ? 38.407 -37.329 -7.120 1.00 36.22 776 HIS A O 1
ATOM 6217 N N . PRO A 1 777 ? 40.451 -37.359 -6.112 1.00 45.62 777 PRO A N 1
ATOM 6218 C CA . PRO A 1 777 ? 41.435 -36.934 -7.115 1.00 45.62 777 PRO A CA 1
ATOM 6219 C C . PRO A 1 777 ? 41.262 -37.495 -8.526 1.00 45.62 777 PRO A C 1
ATOM 6221 O O . PRO A 1 777 ? 40.812 -38.655 -8.660 1.00 45.62 777 PRO A O 1
#

pLDDT: mean 80.48, std 17.15, range [30.48, 98.31]

Radius of gyration: 57.15 Å; chains: 1; bounding box: 128×95×155 Å

Sequence (777 aa):
MVNLPTSIETYLQEAGFSATEMLLLKRLLEGETLTLRELAAKTGKSTGVLDQATKKLIDRKIVTKESINDTSKYAISSLETIQKWMESDMKQRHAVLDRKKQDFEAFISTVQHETGRPEMEYFEGLAGIQQAFTKLLEKDEREWLHFIPATMKEEDDPLLEFRVGLFRERRKKKTFMRVISPDIPLGRRYQSRDIFEYRGTRLVQPEDFPVSFEQFIVGDTVACIDLVEQKASFIRYPDLADSQRKIFEMLWCKAGEECSDEECQLQSEVSAPQTPGMETKVFSGVREFFLSRKSIVTLALLGVASALMTWGLYVNNQSLNFQRMQDKVVAIARTAALEIDVGDLNQLKKESDYKKPEWRKVVAKLKNIKDINSDIVYVYIFRKVENDPIQMEFVADASSMNPYANFDEDPSNDVDANGDGIVDPEGADYLQWPGQEYPEPPDAAYKSFEGLSASDFYEDQWGKVVSGYAPILNAKGNVAAVLAVDIKALRLDELTSQTFMPFYIFLGLFILFTLVRLAAFHRSLCKEILRIAKERNILVTCGICAAAAAVMTLLLYNNFSSLNTQRVRDQVKAIAATAAQEFDTKDLNAIQNIEDINKPEWAKLVNQLLSVRERNPDIRFVYILRPTKDPKIFTFVSDADSMDPYAQIDLNQDGIIDEADSLNPPGDPYDVSEIPGVTLGMKGPSVDEEPFTDQWGTFISGFAPIKDGKGNTVAVLGVDRIADDVQELTFRTFKPIQYFLGIFLFLVVFRFAIFNQSLSQWILELSWLKRMFKIHP